Protein AF-0000000086515882 (afdb_homodimer)

Solvent-accessible surface area (backbone atoms only — not comparable to full-atom values): 44567 Å² total; per-residue (Å²): 121,84,59,100,65,66,58,64,64,57,55,46,50,57,59,67,69,41,50,59,71,52,36,49,50,51,42,52,48,42,26,68,74,67,74,40,58,53,68,60,52,46,62,72,72,43,63,62,68,38,33,52,45,56,53,48,56,60,37,56,71,62,55,36,53,35,51,51,50,51,55,28,61,48,75,59,50,37,17,54,65,41,46,42,52,58,59,48,71,48,52,31,70,53,41,51,52,36,42,52,52,30,30,69,76,66,72,41,57,54,61,59,51,47,53,70,60,42,59,69,67,36,23,54,48,53,47,50,55,63,67,30,62,37,57,69,51,77,72,63,58,68,66,57,15,44,50,52,27,49,44,33,62,75,49,42,34,52,67,48,55,49,49,53,63,67,74,41,30,48,53,30,48,35,46,19,37,52,33,21,30,69,75,68,60,32,54,46,60,60,35,45,58,64,17,38,56,61,68,36,30,50,42,55,46,46,45,52,36,37,61,70,34,56,50,57,33,53,26,48,50,47,47,56,16,54,36,37,54,38,57,16,57,68,43,34,46,50,56,48,59,73,26,59,87,66,56,38,25,46,22,41,21,38,26,24,63,72,58,31,46,51,56,66,58,54,48,55,72,72,43,56,67,68,38,27,53,46,54,48,50,56,57,65,72,45,67,71,34,79,64,83,73,78,78,67,72,62,62,59,50,69,72,54,50,53,52,28,43,51,48,24,50,50,47,48,58,30,55,69,52,99,63,52,42,60,67,56,46,47,48,55,56,59,71,35,39,41,43,48,33,46,47,19,39,50,39,26,27,69,74,67,72,41,57,50,66,58,51,44,57,71,60,38,67,68,72,60,28,54,50,56,50,45,54,56,33,56,69,68,55,30,49,50,49,50,47,48,52,60,64,64,65,56,75,67,67,58,56,51,44,46,53,46,45,71,70,38,59,70,74,55,46,55,54,48,53,57,56,67,75,102,120,84,58,99,64,64,57,63,64,58,53,46,50,57,60,65,70,41,50,61,71,53,37,49,50,48,43,52,49,40,26,70,75,66,73,41,58,53,68,60,51,45,62,72,72,42,63,62,68,38,33,53,44,56,52,48,55,61,36,56,70,63,55,36,54,36,51,50,51,52,56,30,60,47,75,59,52,36,15,54,66,41,47,42,52,58,58,48,71,47,50,33,70,53,39,51,52,36,41,53,50,31,29,70,77,65,72,40,58,53,62,59,52,48,53,70,60,42,59,69,69,38,24,56,48,53,47,50,55,61,68,30,62,37,58,72,52,76,72,64,58,68,68,58,18,43,51,52,26,50,45,35,62,74,48,43,35,52,67,49,55,50,48,54,62,66,72,42,32,50,53,31,48,35,46,18,36,50,34,22,30,69,74,68,60,33,52,46,61,59,36,44,59,64,16,39,58,60,69,35,30,51,41,55,47,45,45,50,37,36,59,70,35,58,50,58,34,54,27,48,51,46,47,54,16,53,34,36,54,40,55,17,58,67,43,35,45,49,56,47,61,72,25,58,87,68,58,38,26,47,21,41,22,39,27,24,64,74,57,31,47,52,56,67,57,54,49,56,71,74,43,54,69,68,38,27,53,47,55,47,51,56,57,64,72,44,68,72,35,78,64,83,71,78,77,66,71,64,62,59,49,69,70,54,51,52,52,27,44,52,50,25,50,50,46,48,59,29,56,68,54,101,63,51,42,61,69,56,46,47,47,55,53,57,70,34,40,42,42,47,34,46,46,20,38,50,39,26,27,68,74,66,72,40,57,50,66,58,52,45,57,71,58,39,67,67,70,61,28,54,48,55,50,44,54,56,34,55,68,68,55,28,49,48,47,49,50,48,50,61,63,63,64,58,75,65,65,59,57,50,43,47,54,49,46,73,71,37,60,70,74,54,47,55,55,48,51,57,56,66,75,104

Structure (mmCIF, N/CA/C/O backbone):
data_AF-0000000086515882-model_v1
#
loop_
_entity.id
_entity.type
_entity.pdbx_description
1 polymer Annexin
#
loop_
_atom_site.group_PDB
_atom_site.id
_atom_site.type_symbol
_atom_site.label_atom_id
_atom_site.label_alt_id
_atom_site.label_comp_id
_atom_site.label_asym_id
_atom_site.label_entity_id
_atom_site.label_seq_id
_atom_site.pdbx_PDB_ins_code
_atom_site.Cartn_x
_atom_site.Cartn_y
_atom_site.Cartn_z
_atom_site.occupancy
_atom_site.B_iso_or_equiv
_atom_site.auth_seq_id
_atom_site.auth_comp_id
_atom_site.auth_asym_id
_atom_site.auth_atom_id
_atom_site.pdbx_PDB_model_num
ATOM 1 N N . MET A 1 1 ? 14.266 2.635 -31.406 1 43.91 1 MET A N 1
ATOM 2 C CA . MET A 1 1 ? 14.961 3.07 -30.203 1 43.91 1 MET A CA 1
ATOM 3 C C . MET A 1 1 ? 16 4.133 -30.516 1 43.91 1 MET A C 1
ATOM 5 O O . MET A 1 1 ? 16.641 4.68 -29.625 1 43.91 1 MET A O 1
ATOM 9 N N . LYS A 1 2 ? 16.391 4.457 -31.703 1 44.91 2 LYS A N 1
ATOM 10 C CA . LYS A 1 2 ? 17.438 5.422 -32.031 1 44.91 2 LYS A CA 1
ATOM 11 C C . LYS A 1 2 ? 16.859 6.828 -32.188 1 44.91 2 LYS A C 1
ATOM 13 O O . LYS A 1 2 ? 17.609 7.812 -32.188 1 44.91 2 LYS A O 1
ATOM 18 N N . GLY A 1 3 ? 15.766 6.887 -32.781 1 38.34 3 GLY A N 1
ATOM 19 C CA . GLY A 1 3 ? 15.305 8.219 -33.156 1 38.34 3 GLY A CA 1
ATOM 20 C C . GLY A 1 3 ? 14.594 8.945 -32.062 1 38.34 3 GLY A C 1
ATOM 21 O O . GLY A 1 3 ? 14.406 8.398 -30.969 1 38.34 3 GLY A O 1
ATOM 22 N N . PRO A 1 4 ? 14.383 10.281 -32.031 1 45.44 4 PRO A N 1
ATOM 23 C CA . PRO A 1 4 ? 13.938 11.25 -31.016 1 45.44 4 PRO A CA 1
ATOM 24 C C . PRO A 1 4 ? 12.812 10.703 -30.125 1 45.44 4 PRO A C 1
ATOM 26 O O . PRO A 1 4 ? 12.703 11.086 -28.953 1 45.44 4 PRO A O 1
ATOM 29 N N . GLY A 1 5 ? 11.836 9.867 -30.641 1 45.97 5 GLY A N 1
ATOM 30 C CA . GLY A 1 5 ? 10.711 9.43 -29.828 1 45.97 5 GLY A CA 1
ATOM 31 C C . GLY A 1 5 ? 10.555 7.918 -29.797 1 45.97 5 GLY A C 1
ATOM 32 O O . GLY A 1 5 ? 10.469 7.277 -30.844 1 45.97 5 GLY A O 1
ATOM 33 N N . THR A 1 6 ? 11.219 7.293 -28.766 1 52.44 6 THR A N 1
ATOM 34 C CA . THR A 1 6 ? 10.914 5.879 -28.594 1 52.44 6 THR A CA 1
ATOM 35 C C . THR A 1 6 ? 9.453 5.598 -28.922 1 52.44 6 THR A C 1
ATOM 37 O O . THR A 1 6 ? 8.555 6.301 -28.453 1 52.44 6 THR A O 1
ATOM 40 N N . LYS A 1 7 ? 9.297 4.875 -30 1 67.12 7 LYS A N 1
ATOM 41 C CA . LYS A 1 7 ? 7.945 4.438 -30.344 1 67.12 7 LYS A CA 1
ATOM 42 C C . LYS A 1 7 ? 7.465 3.357 -29.375 1 67.12 7 LYS A C 1
ATOM 44 O O . LYS A 1 7 ? 7.59 2.164 -29.656 1 67.12 7 LYS A O 1
ATOM 49 N N . GLU A 1 8 ? 6.984 3.76 -28.188 1 79.5 8 GLU A N 1
ATOM 50 C CA . GLU A 1 8 ? 6.547 2.887 -27.109 1 79.5 8 GLU A CA 1
ATOM 51 C C . GLU A 1 8 ? 5.504 1.884 -27.594 1 79.5 8 GLU A C 1
ATOM 53 O O . GLU A 1 8 ? 5.477 0.739 -27.141 1 79.5 8 GLU A O 1
ATOM 58 N N . ASP A 1 9 ? 4.887 2.234 -28.688 1 78.06 9 ASP A N 1
ATOM 59 C CA . ASP A 1 9 ? 3.834 1.36 -29.203 1 78.06 9 ASP A CA 1
ATOM 60 C C . ASP A 1 9 ? 4.426 0.127 -29.875 1 78.06 9 ASP A C 1
ATOM 62 O O . ASP A 1 9 ? 3.885 -0.974 -29.75 1 78.06 9 ASP A O 1
ATOM 66 N N . VAL A 1 10 ? 5.426 0.332 -30.531 1 77.5 10 VAL A N 1
ATOM 67 C CA . VAL A 1 10 ? 6.078 -0.771 -31.234 1 77.5 10 VAL A CA 1
ATOM 68 C C . VAL A 1 10 ? 6.68 -1.742 -30.219 1 77.5 10 VAL A C 1
ATOM 70 O O . VAL A 1 10 ? 6.598 -2.961 -30.391 1 77.5 10 VAL A O 1
ATOM 73 N N . ILE A 1 11 ? 7.289 -1.27 -29.156 1 85.69 11 ILE A N 1
ATOM 74 C CA . ILE A 1 11 ? 7.871 -2.098 -28.109 1 85.69 11 ILE A CA 1
ATOM 75 C C . ILE A 1 11 ? 6.785 -2.957 -27.453 1 85.69 11 ILE A C 1
ATOM 77 O O . ILE A 1 11 ? 6.965 -4.164 -27.281 1 85.69 11 ILE A O 1
ATOM 81 N N . ILE A 1 12 ? 5.656 -2.287 -27.203 1 86.19 12 ILE A N 1
ATOM 82 C CA . ILE A 1 12 ? 4.543 -2.982 -26.562 1 86.19 12 ILE A CA 1
ATOM 83 C C . ILE A 1 12 ? 4.059 -4.117 -27.469 1 86.19 12 ILE A C 1
ATOM 85 O O . ILE A 1 12 ? 3.889 -5.25 -27.016 1 86.19 12 ILE A O 1
ATOM 89 N N . GLU A 1 13 ? 3.959 -3.846 -28.703 1 81.56 13 GLU A N 1
ATOM 90 C CA . GLU A 1 13 ? 3.443 -4.832 -29.641 1 81.56 13 GLU A CA 1
ATOM 91 C C . GLU A 1 13 ? 4.398 -6.016 -29.781 1 81.56 13 GLU A C 1
ATOM 93 O O . GLU A 1 13 ? 3.973 -7.172 -29.734 1 81.56 13 GLU A O 1
ATOM 98 N N . VAL A 1 14 ? 5.602 -5.738 -29.906 1 81.69 14 VAL A N 1
ATOM 99 C CA . VAL A 1 14 ? 6.59 -6.781 -30.156 1 81.69 14 VAL A CA 1
ATOM 100 C C . VAL A 1 14 ? 6.746 -7.66 -28.922 1 81.69 14 VAL A C 1
ATOM 102 O O . VAL A 1 14 ? 6.77 -8.891 -29.031 1 81.69 14 VAL A O 1
ATOM 105 N N . VAL A 1 15 ? 6.828 -7.074 -27.781 1 87.88 15 VAL A N 1
ATOM 106 C CA . VAL A 1 15 ? 7.105 -7.816 -26.562 1 87.88 15 VAL A CA 1
ATOM 107 C C . VAL A 1 15 ? 5.883 -8.633 -26.156 1 87.88 15 VAL A C 1
ATOM 109 O O . VAL A 1 15 ? 6.012 -9.773 -25.703 1 87.88 15 VAL A O 1
ATOM 112 N N . THR A 1 16 ? 4.715 -8.062 -26.406 1 86.12 16 THR A N 1
ATOM 113 C CA . THR A 1 16 ? 3.51 -8.734 -25.953 1 86.12 16 THR A CA 1
ATOM 114 C C . THR A 1 16 ? 3.062 -9.797 -26.953 1 86.12 16 THR A C 1
ATOM 116 O O . THR A 1 16 ? 2.365 -10.75 -26.594 1 86.12 16 THR A O 1
ATOM 119 N N . ARG A 1 17 ? 3.469 -9.664 -28.141 1 81.44 17 ARG A N 1
ATOM 120 C CA . ARG A 1 17 ? 3.07 -10.609 -29.172 1 81.44 17 ARG A CA 1
ATOM 121 C C . ARG A 1 17 ? 3.826 -11.922 -29.047 1 81.44 17 ARG A C 1
ATOM 123 O O . ARG A 1 17 ? 3.295 -12.984 -29.359 1 81.44 17 ARG A O 1
ATOM 130 N N . ASN A 1 18 ? 4.953 -11.906 -28.562 1 84.44 18 ASN A N 1
ATOM 131 C CA . ASN A 1 18 ? 5.82 -13.078 -28.469 1 84.44 18 ASN A CA 1
ATOM 132 C C . ASN A 1 18 ? 5.664 -13.789 -27.125 1 84.44 18 ASN A C 1
ATOM 134 O O . ASN A 1 18 ? 5.426 -13.148 -26.109 1 84.44 18 ASN A O 1
ATOM 138 N N . SER A 1 19 ? 5.773 -15.094 -27.25 1 87 19 SER A N 1
ATOM 139 C CA . SER A 1 19 ? 5.844 -15.883 -26.016 1 87 19 SER A CA 1
ATOM 140 C C . SER A 1 19 ? 7.172 -15.672 -25.312 1 87 19 SER A C 1
ATOM 142 O O . SER A 1 19 ? 8.094 -15.078 -25.859 1 87 19 SER A O 1
ATOM 144 N N . ASN A 1 20 ? 7.18 -16.094 -24.094 1 91.31 20 ASN A N 1
ATOM 145 C CA . ASN A 1 20 ? 8.422 -15.945 -23.328 1 91.31 20 ASN A CA 1
ATOM 146 C C . ASN A 1 20 ? 9.586 -16.625 -24.031 1 91.31 20 ASN A C 1
ATOM 148 O O . ASN A 1 20 ? 10.688 -16.078 -24.109 1 91.31 20 ASN A O 1
ATOM 152 N N . SER A 1 21 ? 9.344 -17.828 -24.5 1 89.62 21 SER A N 1
ATOM 153 C CA . SER A 1 21 ? 10.391 -18.547 -25.219 1 89.62 21 SER A CA 1
ATOM 154 C C . SER A 1 21 ? 10.859 -17.781 -26.438 1 89.62 21 SER A C 1
ATOM 156 O O . SER A 1 21 ? 12.062 -17.703 -26.719 1 89.62 21 SER A O 1
ATOM 158 N N . GLN A 1 22 ? 9.914 -17.203 -27.172 1 87 22 GLN A N 1
ATOM 159 C CA . GLN A 1 22 ? 10.234 -16.406 -28.344 1 87 22 GLN A CA 1
ATOM 160 C C . GLN A 1 22 ? 11 -15.141 -27.953 1 87 22 GLN A C 1
ATOM 162 O O . GLN A 1 22 ? 11.938 -14.742 -28.656 1 87 22 GLN A O 1
ATOM 167 N N . ARG A 1 23 ? 10.625 -14.57 -26.828 1 91.44 23 ARG A N 1
ATOM 168 C CA . ARG A 1 23 ? 11.297 -13.359 -26.359 1 91.44 23 ARG A CA 1
ATOM 169 C C . ARG A 1 23 ? 12.75 -13.656 -25.984 1 91.44 23 ARG A C 1
ATOM 171 O O . ARG A 1 23 ? 13.625 -12.812 -26.172 1 91.44 23 ARG A O 1
ATOM 178 N N . GLN A 1 24 ? 12.969 -14.883 -25.469 1 92 24 GLN A N 1
ATOM 179 C CA . GLN A 1 24 ? 14.352 -15.242 -25.172 1 92 24 GLN A CA 1
ATOM 180 C C . GLN A 1 24 ? 15.188 -15.328 -26.453 1 92 24 GLN A C 1
ATOM 182 O O . GLN A 1 24 ? 16.344 -14.922 -26.469 1 92 24 GLN A O 1
ATOM 187 N N . THR A 1 25 ? 14.578 -15.797 -27.5 1 88.88 25 THR A N 1
ATOM 188 C CA . THR A 1 25 ? 15.242 -15.875 -28.781 1 88.88 25 THR A CA 1
ATOM 189 C C . THR A 1 25 ? 15.5 -14.484 -29.359 1 88.88 25 THR A C 1
ATOM 191 O O . THR A 1 25 ? 16.562 -14.227 -29.922 1 88.88 25 THR A O 1
ATOM 194 N N . VAL A 1 26 ? 14.492 -13.641 -29.203 1 87.5 26 VAL A N 1
ATOM 195 C CA . VAL A 1 26 ? 14.617 -12.266 -29.672 1 87.5 26 VAL A CA 1
ATOM 196 C C . VAL A 1 26 ? 15.789 -11.578 -28.953 1 87.5 26 VAL A C 1
ATOM 198 O O . VAL A 1 26 ? 16.562 -10.867 -29.578 1 87.5 26 VAL A O 1
ATOM 201 N N . LYS A 1 27 ? 15.891 -11.836 -27.688 1 91.25 27 LYS A N 1
ATOM 202 C CA . LYS A 1 27 ? 16.984 -11.258 -26.906 1 91.25 27 LYS A CA 1
ATOM 203 C C . LYS A 1 27 ? 18.344 -11.711 -27.438 1 91.25 27 LYS A C 1
ATOM 205 O O . LYS A 1 27 ? 19.25 -10.898 -27.609 1 91.25 27 LYS A O 1
ATOM 210 N N . LYS A 1 28 ? 18.438 -12.953 -27.688 1 90.25 28 LYS A N 1
ATOM 211 C CA . LYS A 1 28 ? 19.672 -13.523 -28.203 1 90.25 28 LYS A CA 1
ATOM 212 C C . LYS A 1 28 ? 20.016 -12.953 -29.578 1 90.25 28 LYS A C 1
ATOM 214 O O . LYS A 1 28 ? 21.156 -12.578 -29.828 1 90.25 28 LYS A O 1
ATOM 219 N N . ARG A 1 29 ? 19.078 -12.891 -30.469 1 85.88 29 ARG A N 1
ATOM 220 C CA . ARG A 1 29 ? 19.281 -12.398 -31.828 1 85.88 29 ARG A CA 1
ATOM 221 C C . ARG A 1 29 ? 19.625 -10.914 -31.828 1 85.88 29 ARG A C 1
ATOM 223 O O . ARG A 1 29 ? 20.422 -10.461 -32.656 1 85.88 29 ARG A O 1
ATOM 230 N N . PHE A 1 30 ? 18.953 -10.234 -31 1 87.81 30 PHE A N 1
ATOM 231 C CA . PHE A 1 30 ? 19.234 -8.805 -30.859 1 87.81 30 PHE A CA 1
ATOM 232 C C . PHE A 1 30 ? 20.703 -8.57 -30.531 1 87.81 30 PHE A C 1
ATOM 234 O O . PHE A 1 30 ? 21.344 -7.691 -31.125 1 87.81 30 PHE A O 1
ATOM 241 N N . THR A 1 31 ? 21.188 -9.32 -29.625 1 88.38 31 THR A N 1
ATOM 242 C CA . THR A 1 31 ? 22.594 -9.211 -29.234 1 88.38 31 THR A CA 1
ATOM 243 C C . THR A 1 31 ? 23.516 -9.594 -30.391 1 88.38 31 THR A C 1
ATOM 245 O O . THR A 1 31 ? 24.531 -8.945 -30.625 1 88.38 31 THR A O 1
ATOM 248 N N . GLU A 1 32 ? 23.156 -10.555 -31.078 1 87.06 32 GLU A N 1
ATOM 249 C CA . GLU A 1 32 ? 23.953 -11.039 -32.188 1 87.06 32 GLU A CA 1
ATOM 250 C C . GLU A 1 32 ? 24 -10.023 -33.312 1 87.06 32 GLU A C 1
ATOM 252 O O . GLU A 1 32 ? 25.047 -9.805 -33.938 1 87.06 32 GLU A O 1
ATOM 257 N N . ILE A 1 33 ? 22.875 -9.422 -33.625 1 84.81 33 ILE A N 1
ATOM 258 C CA . ILE A 1 33 ? 22.75 -8.547 -34.781 1 84.81 33 ILE A CA 1
ATOM 259 C C . ILE A 1 33 ? 23.312 -7.168 -34.438 1 84.81 33 ILE A C 1
ATOM 261 O O . ILE A 1 33 ? 24 -6.559 -35.281 1 84.81 33 ILE A O 1
ATOM 265 N N . TYR A 1 34 ? 23.016 -6.707 -33.25 1 84.06 34 TYR A N 1
ATOM 266 C CA . TYR A 1 34 ? 23.312 -5.312 -32.969 1 84.06 34 TYR A CA 1
ATOM 267 C C . TYR A 1 34 ? 24.469 -5.203 -31.984 1 84.06 34 TYR A C 1
ATOM 269 O O . TYR A 1 34 ? 24.953 -4.105 -31.703 1 84.06 34 TYR A O 1
ATOM 277 N N . ASN A 1 35 ? 24.938 -6.297 -31.422 1 88.38 35 ASN A N 1
ATOM 278 C CA . ASN A 1 35 ? 26.016 -6.332 -30.438 1 88.38 35 ASN A CA 1
ATOM 279 C C . ASN A 1 35 ? 25.672 -5.48 -29.203 1 88.38 35 ASN A C 1
ATOM 281 O O . ASN A 1 35 ? 26.531 -4.742 -28.703 1 88.38 35 ASN A O 1
ATOM 285 N N . GLN A 1 36 ? 24.406 -5.43 -28.953 1 86.69 36 GLN A N 1
ATOM 286 C CA . GLN A 1 36 ? 23.891 -4.746 -27.781 1 86.69 36 GLN A CA 1
ATOM 287 C C . GLN A 1 36 ? 22.922 -5.641 -27.016 1 86.69 36 GLN A C 1
ATOM 289 O O . GLN A 1 36 ? 22.203 -6.449 -27.609 1 86.69 36 GLN A O 1
ATOM 294 N N . ASP A 1 37 ? 22.984 -5.453 -25.688 1 91.25 37 ASP A N 1
ATOM 295 C CA . ASP A 1 37 ? 22.062 -6.199 -24.844 1 91.25 37 ASP A CA 1
ATOM 296 C C . ASP A 1 37 ? 20.688 -5.531 -24.844 1 91.25 37 ASP A C 1
ATOM 298 O O . ASP A 1 37 ? 20.562 -4.359 -24.484 1 91.25 37 ASP A O 1
ATOM 302 N N . LEU A 1 38 ? 19.719 -6.258 -25.234 1 89.06 38 LEU A N 1
ATOM 303 C CA . LEU A 1 38 ? 18.359 -5.73 -25.344 1 89.06 38 LEU A CA 1
ATOM 304 C C . LEU A 1 38 ? 17.859 -5.211 -24 1 89.06 38 LEU A C 1
ATOM 306 O O . LEU A 1 38 ? 17.219 -4.16 -23.922 1 89.06 38 LEU A O 1
ATOM 310 N N . VAL A 1 39 ? 18.094 -5.926 -22.906 1 92.25 39 VAL A N 1
ATOM 311 C CA . VAL A 1 39 ? 17.641 -5.57 -21.562 1 92.25 39 VAL A CA 1
ATOM 312 C C . VAL A 1 39 ? 18.266 -4.242 -21.141 1 92.25 39 VAL A C 1
ATOM 314 O O . VAL A 1 39 ? 17.594 -3.369 -20.609 1 92.25 39 VAL A O 1
ATOM 317 N N . GLU A 1 40 ? 19.5 -4.078 -21.406 1 90.88 40 GLU A N 1
ATOM 318 C CA . GLU A 1 40 ? 20.188 -2.84 -21.062 1 90.88 40 GLU A CA 1
ATOM 319 C C . GLU A 1 40 ? 19.656 -1.663 -21.859 1 90.88 40 GLU A C 1
ATOM 321 O O . GLU A 1 40 ? 19.562 -0.545 -21.359 1 90.88 40 GLU A O 1
ATOM 326 N N . ARG A 1 41 ? 19.453 -1.97 -23.109 1 85.88 41 ARG A N 1
ATOM 327 C CA . ARG A 1 41 ? 18.906 -0.924 -23.953 1 85.88 41 ARG A CA 1
ATOM 328 C C . ARG A 1 41 ? 17.531 -0.474 -23.453 1 85.88 41 ARG A C 1
ATOM 330 O O . ARG A 1 41 ? 17.234 0.722 -23.422 1 85.88 41 ARG A O 1
ATOM 337 N N . ILE A 1 42 ? 16.688 -1.395 -23.031 1 89.38 42 ILE A N 1
ATOM 338 C CA . ILE A 1 42 ? 15.367 -1.092 -22.516 1 89.38 42 ILE A CA 1
ATOM 339 C C . ILE A 1 42 ? 15.484 -0.291 -21.219 1 89.38 42 ILE A C 1
ATOM 341 O O . ILE A 1 42 ? 14.773 0.692 -21.031 1 89.38 42 ILE A O 1
ATOM 345 N N . LYS A 1 43 ? 16.359 -0.634 -20.391 1 88 43 LYS A N 1
ATOM 346 C CA . LYS A 1 43 ? 16.578 0.043 -19.125 1 88 43 LYS A CA 1
ATOM 347 C C . LYS A 1 43 ? 16.984 1.499 -19.328 1 88 43 LYS A C 1
ATOM 349 O O . LYS A 1 43 ? 16.625 2.369 -18.531 1 88 43 LYS A O 1
ATOM 354 N N . SER A 1 44 ? 17.656 1.733 -20.422 1 85.19 44 SER A N 1
ATOM 355 C CA . SER A 1 44 ? 18.141 3.078 -20.688 1 85.19 44 SER A CA 1
ATOM 356 C C . SER A 1 44 ? 17.078 3.949 -21.328 1 85.19 44 SER A C 1
ATOM 358 O O . SER A 1 44 ? 17.078 5.172 -21.172 1 85.19 44 SER A O 1
ATOM 360 N N . GLU A 1 45 ? 16.141 3.305 -21.969 1 81.44 45 GLU A N 1
ATOM 361 C CA . GLU A 1 45 ? 15.195 4.051 -22.797 1 81.44 45 GLU A CA 1
ATOM 362 C C . GLU A 1 45 ? 13.875 4.262 -22.062 1 81.44 45 GLU A C 1
ATOM 364 O O . GLU A 1 45 ? 13.164 5.238 -22.328 1 81.44 45 GLU A O 1
ATOM 369 N N . LEU A 1 46 ? 13.5 3.301 -21.281 1 84.5 46 LEU A N 1
ATOM 370 C CA . LEU A 1 46 ? 12.195 3.354 -20.625 1 84.5 46 LEU A CA 1
ATOM 371 C C . LEU A 1 46 ? 12.344 3.646 -19.141 1 84.5 46 LEU A C 1
ATOM 373 O O . LEU A 1 46 ? 13.438 3.531 -18.578 1 84.5 46 LEU A O 1
ATOM 377 N N . THR A 1 47 ? 11.18 4.168 -18.562 1 83.88 47 THR A N 1
ATOM 378 C CA . THR A 1 47 ? 11.195 4.465 -17.125 1 83.88 47 THR A CA 1
ATOM 379 C C . THR A 1 47 ? 9.898 4.02 -16.469 1 83.88 47 THR A C 1
ATOM 381 O O . THR A 1 47 ? 8.93 3.682 -17.156 1 83.88 47 THR A O 1
ATOM 384 N N . GLY A 1 48 ? 9.992 3.779 -15.172 1 86.69 48 GLY A N 1
ATOM 385 C CA . GLY A 1 48 ? 8.797 3.592 -14.367 1 86.69 48 GLY A CA 1
ATOM 386 C C . GLY A 1 48 ? 8.203 2.201 -14.5 1 86.69 48 GLY A C 1
ATOM 387 O O . GLY A 1 48 ? 8.922 1.239 -14.781 1 86.69 48 GLY A O 1
ATOM 388 N N . ASP A 1 49 ? 6.934 2.146 -14.227 1 89.31 49 ASP A N 1
ATOM 389 C CA . ASP A 1 49 ? 6.242 0.862 -14.211 1 89.31 49 ASP A CA 1
ATOM 390 C C . ASP A 1 49 ? 6.152 0.27 -15.617 1 89.31 49 ASP A C 1
ATOM 392 O O . ASP A 1 49 ? 6.133 -0.952 -15.781 1 89.31 49 ASP A O 1
ATOM 396 N N . PHE A 1 50 ? 6.137 1.2 -16.562 1 92.31 50 PHE A N 1
ATOM 397 C CA . PHE A 1 50 ? 6.168 0.729 -17.938 1 92.31 50 PHE A CA 1
ATOM 398 C C . PHE A 1 50 ? 7.449 -0.053 -18.219 1 92.31 50 PHE A C 1
ATOM 400 O O . PHE A 1 50 ? 7.398 -1.178 -18.719 1 92.31 50 PHE A O 1
ATOM 407 N N . LYS A 1 51 ? 8.539 0.456 -17.859 1 92.56 51 L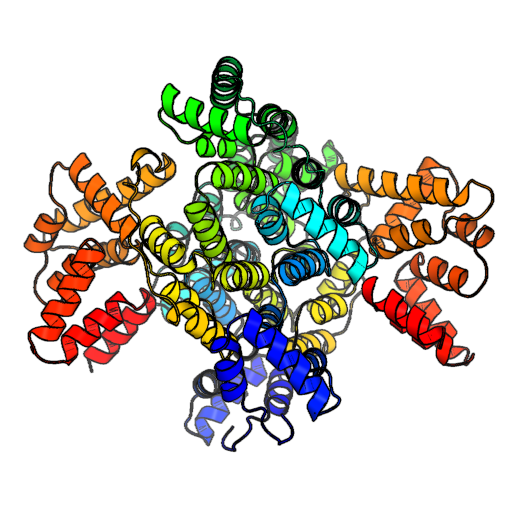YS A N 1
ATOM 408 C CA . LYS A 1 51 ? 9.836 -0.2 -17.984 1 92.56 51 LYS A CA 1
ATOM 409 C C . LYS A 1 51 ? 9.852 -1.534 -17.25 1 92.56 51 LYS A C 1
ATOM 411 O O . LYS A 1 51 ? 10.281 -2.551 -17.797 1 92.56 51 LYS A O 1
ATOM 416 N N . ASP A 1 52 ? 9.328 -1.556 -16.062 1 94.38 52 ASP A N 1
ATOM 417 C CA . ASP A 1 52 ? 9.352 -2.75 -15.219 1 94.38 52 ASP A CA 1
ATOM 418 C C . ASP A 1 52 ? 8.523 -3.873 -15.836 1 94.38 52 ASP A C 1
ATOM 420 O O . ASP A 1 52 ? 8.875 -5.047 -15.719 1 94.38 52 ASP A O 1
ATOM 424 N N . THR A 1 53 ? 7.434 -3.473 -16.453 1 96.19 53 THR A N 1
ATOM 425 C CA . THR A 1 53 ? 6.574 -4.469 -17.094 1 96.19 53 THR A CA 1
ATOM 426 C C . THR A 1 53 ? 7.273 -5.094 -18.297 1 96.19 53 THR A C 1
ATOM 428 O O . THR A 1 53 ? 7.242 -6.316 -18.469 1 96.19 53 THR A O 1
ATOM 431 N N . ILE A 1 54 ? 7.887 -4.254 -19.109 1 94.81 54 ILE A N 1
ATOM 432 C CA . ILE A 1 54 ? 8.578 -4.738 -20.297 1 94.81 54 ILE A CA 1
ATOM 433 C C . ILE A 1 54 ? 9.742 -5.645 -19.891 1 94.81 54 ILE A C 1
ATOM 435 O O . ILE A 1 54 ? 9.945 -6.711 -20.484 1 94.81 54 ILE A O 1
ATOM 439 N N . LEU A 1 55 ? 10.453 -5.254 -18.891 1 96.69 55 LEU A N 1
ATOM 440 C CA . LEU A 1 55 ? 11.562 -6.066 -18.406 1 96.69 55 LEU A CA 1
ATOM 441 C C . LEU A 1 55 ? 11.062 -7.398 -17.859 1 96.69 55 LEU A C 1
ATOM 443 O O . LEU A 1 55 ? 11.695 -8.438 -18.078 1 96.69 55 LEU A O 1
ATOM 447 N N . ALA A 1 56 ? 9.969 -7.34 -17.141 1 97.62 56 ALA A N 1
ATOM 448 C CA . ALA A 1 56 ? 9.383 -8.562 -16.594 1 97.62 56 ALA A CA 1
ATOM 449 C C . ALA A 1 56 ? 9.039 -9.547 -17.719 1 97.62 56 ALA A C 1
ATOM 451 O O . ALA A 1 56 ? 9.242 -10.75 -17.562 1 97.62 56 ALA A O 1
ATOM 452 N N . LEU A 1 57 ? 8.547 -9.016 -18.812 1 95.19 57 LEU A N 1
ATOM 453 C CA . LEU A 1 57 ? 8.148 -9.852 -19.938 1 95.19 57 LEU A CA 1
ATOM 454 C C . LEU A 1 57 ? 9.375 -10.469 -20.609 1 95.19 57 LEU A C 1
ATOM 456 O O . LEU A 1 57 ? 9.273 -11.531 -21.219 1 95.19 57 LEU A O 1
ATOM 460 N N . LEU A 1 58 ? 10.508 -9.875 -20.484 1 94.94 58 LEU A N 1
ATOM 461 C CA . LEU A 1 58 ? 11.727 -10.328 -21.156 1 94.94 58 LEU A CA 1
ATOM 462 C C . LEU A 1 58 ? 12.484 -11.328 -20.281 1 94.94 58 LEU A C 1
ATOM 464 O O . LEU A 1 58 ? 13.422 -11.977 -20.734 1 94.94 58 LEU A O 1
ATOM 468 N N . MET A 1 59 ? 12.039 -11.523 -19.062 1 96.31 59 MET A N 1
ATOM 469 C CA . MET A 1 59 ? 12.703 -12.43 -18.125 1 96.31 59 MET A CA 1
ATOM 470 C C . MET A 1 59 ? 12.078 -13.82 -18.172 1 96.31 59 MET A C 1
ATOM 472 O O . MET A 1 59 ? 10.852 -13.945 -18.25 1 96.31 59 MET A O 1
ATOM 476 N N . PRO A 1 60 ? 12.961 -14.852 -18.141 1 94.75 60 PRO A N 1
ATOM 477 C CA . PRO A 1 60 ? 12.391 -16.172 -17.891 1 94.75 60 PRO A CA 1
ATOM 478 C C . PRO A 1 60 ? 11.664 -16.266 -16.547 1 94.75 60 PRO A C 1
ATOM 480 O O . PRO A 1 60 ? 11.93 -15.461 -15.641 1 94.75 60 PRO A O 1
ATOM 483 N N . PRO A 1 61 ? 10.789 -17.234 -16.375 1 95 61 PRO A N 1
ATOM 484 C CA . PRO A 1 61 ? 9.906 -17.312 -15.195 1 95 61 PRO A CA 1
ATOM 485 C C . PRO A 1 61 ? 10.68 -17.297 -13.883 1 95 61 PRO A C 1
ATOM 487 O O . PRO A 1 61 ? 10.336 -16.547 -12.961 1 95 61 PRO A O 1
ATOM 490 N N . VAL A 1 62 ? 11.719 -18.062 -13.766 1 96.56 62 VAL A N 1
ATOM 491 C CA . VAL A 1 62 ? 12.469 -18.156 -12.516 1 96.56 62 VAL A CA 1
ATOM 492 C C . VAL A 1 62 ? 13.18 -16.828 -12.258 1 96.56 62 VAL A C 1
ATOM 494 O O . VAL A 1 62 ? 13.227 -16.359 -11.117 1 96.56 62 VAL A O 1
ATOM 497 N N . GLU A 1 63 ? 13.727 -16.234 -13.297 1 97 63 GLU A N 1
ATOM 498 C CA . GLU A 1 63 ? 14.406 -14.945 -13.172 1 97 63 GLU A CA 1
ATOM 499 C C . GLU A 1 63 ? 13.43 -13.844 -12.75 1 97 63 GLU A C 1
ATOM 501 O O . GLU A 1 63 ? 13.805 -12.93 -12.016 1 97 63 GLU A O 1
ATOM 506 N N . LEU A 1 64 ? 12.234 -13.938 -13.25 1 97.62 64 LEU A N 1
ATOM 507 C CA . LEU A 1 64 ? 11.211 -12.977 -12.859 1 97.62 64 LEU A CA 1
ATOM 508 C C . LEU A 1 64 ? 10.922 -13.062 -11.359 1 97.62 64 LEU A C 1
ATOM 510 O O . LEU A 1 64 ? 10.828 -12.047 -10.68 1 97.62 64 LEU A O 1
ATOM 514 N N . ASP A 1 65 ? 10.742 -14.273 -10.859 1 98.06 65 ASP A N 1
ATOM 515 C CA . ASP A 1 65 ? 10.516 -14.477 -9.43 1 98.06 65 ASP A CA 1
ATOM 516 C C . ASP A 1 65 ? 11.664 -13.906 -8.609 1 98.06 65 ASP A C 1
ATOM 518 O O . ASP A 1 65 ? 11.438 -13.195 -7.625 1 98.06 65 ASP A O 1
ATOM 522 N N . VAL A 1 66 ? 12.852 -14.18 -9.078 1 98.12 66 VAL A N 1
ATOM 523 C CA . VAL A 1 66 ? 14.055 -13.781 -8.359 1 98.12 66 VAL A CA 1
ATOM 524 C C . VAL A 1 66 ? 14.188 -12.258 -8.375 1 98.12 66 VAL A C 1
ATOM 526 O O . VAL A 1 66 ? 14.461 -11.641 -7.348 1 98.12 66 VAL A O 1
ATOM 529 N N . ASP A 1 67 ? 13.992 -11.711 -9.531 1 97.44 67 ASP A N 1
ATOM 530 C CA . ASP A 1 67 ? 14.07 -10.266 -9.664 1 97.44 67 ASP A CA 1
ATOM 531 C C . ASP A 1 67 ? 13.023 -9.57 -8.805 1 97.44 67 ASP A C 1
ATOM 533 O O . ASP A 1 67 ? 13.305 -8.555 -8.164 1 97.44 67 ASP A O 1
ATOM 537 N N . THR A 1 68 ? 11.82 -10.117 -8.789 1 97.12 68 THR A N 1
ATOM 538 C CA . THR A 1 68 ? 10.719 -9.562 -8.008 1 97.12 68 THR A CA 1
ATOM 539 C C . THR A 1 68 ? 11.039 -9.625 -6.516 1 97.12 68 THR A C 1
ATOM 541 O O . THR A 1 68 ? 10.812 -8.656 -5.789 1 97.12 68 THR A O 1
ATOM 544 N N . LEU A 1 69 ? 11.547 -10.711 -6.078 1 97.56 69 LEU A N 1
ATOM 545 C CA . LEU A 1 69 ? 11.906 -10.875 -4.672 1 97.56 69 LEU A CA 1
ATOM 546 C C . LEU A 1 69 ? 13.016 -9.898 -4.285 1 97.56 69 LEU A C 1
ATOM 548 O O . LEU A 1 69 ? 12.945 -9.25 -3.24 1 97.56 69 LEU A O 1
ATOM 552 N N . TYR A 1 70 ? 13.953 -9.781 -5.133 1 96.38 70 TYR A N 1
ATOM 553 C CA . TYR A 1 70 ? 15.078 -8.898 -4.855 1 96.38 70 TYR A CA 1
ATOM 554 C C . TYR A 1 70 ? 14.617 -7.445 -4.77 1 96.38 70 TYR A C 1
ATOM 556 O O . TYR A 1 70 ? 14.938 -6.742 -3.809 1 96.38 70 TYR A O 1
ATOM 564 N N . LYS A 1 71 ? 13.875 -7.043 -5.727 1 93.12 71 LYS A N 1
ATOM 565 C CA . LYS A 1 71 ? 13.406 -5.664 -5.777 1 93.12 71 LYS A CA 1
ATOM 566 C C . LYS A 1 71 ? 12.461 -5.359 -4.617 1 93.12 71 LYS A C 1
ATOM 568 O O . LYS A 1 71 ? 12.398 -4.223 -4.145 1 93.12 71 LYS A O 1
ATOM 573 N N . SER A 1 72 ? 11.75 -6.398 -4.129 1 93.81 72 SER A N 1
ATOM 574 C CA . SER A 1 72 ? 10.82 -6.227 -3.018 1 93.81 72 SER A CA 1
ATOM 575 C C . SER A 1 72 ? 11.562 -5.961 -1.711 1 93.81 72 SER A C 1
ATOM 577 O O . SER A 1 72 ? 10.961 -5.512 -0.732 1 93.81 72 SER A O 1
ATOM 579 N N . MET A 1 73 ? 12.766 -6.23 -1.743 1 92.56 73 MET A N 1
ATOM 580 C CA . MET A 1 73 ? 13.531 -6.078 -0.508 1 92.56 73 MET A CA 1
ATOM 581 C C . MET A 1 73 ? 14.562 -4.969 -0.644 1 92.56 73 MET A C 1
ATOM 583 O O . MET A 1 73 ? 15.367 -4.746 0.268 1 92.56 73 MET A O 1
ATOM 587 N N . LYS A 1 74 ? 14.445 -4.359 -1.861 1 85.5 74 LYS A N 1
ATOM 588 C CA . LYS A 1 74 ? 15.344 -3.23 -2.084 1 85.5 74 LYS A CA 1
ATOM 589 C C . LYS A 1 74 ? 14.641 -1.904 -1.81 1 85.5 74 LYS A C 1
ATOM 591 O O . LYS A 1 74 ? 13.438 -1.78 -2.02 1 85.5 74 LYS A O 1
ATOM 596 N N . GLY A 1 75 ? 15.195 -0.962 -1.176 1 77.19 75 GLY A N 1
ATOM 597 C CA . GLY A 1 75 ? 14.617 0.344 -0.916 1 77.19 75 GLY A CA 1
ATOM 598 C C . GLY A 1 75 ? 14.258 0.558 0.542 1 77.19 75 GLY A C 1
ATOM 599 O O . GLY A 1 75 ? 14.859 -0.052 1.431 1 77.19 75 GLY A O 1
ATOM 600 N N . LEU A 1 76 ? 13.133 1.49 0.613 1 80.12 76 LEU A N 1
ATOM 601 C CA . LEU A 1 76 ? 12.742 1.852 1.972 1 80.12 76 LEU A CA 1
ATOM 602 C C . LEU A 1 76 ? 11.703 0.877 2.516 1 80.12 76 LEU A C 1
ATOM 604 O O . LEU A 1 76 ? 10.508 1.041 2.273 1 80.12 76 LEU A O 1
ATOM 608 N N . GLY A 1 77 ? 12.227 -0.245 3.131 1 78.19 77 GLY A N 1
ATOM 609 C CA . GLY A 1 77 ? 11.328 -1.237 3.693 1 78.19 77 GLY A CA 1
ATOM 610 C C . GLY A 1 77 ? 10.977 -2.35 2.721 1 78.19 77 GLY A C 1
ATOM 611 O O . GLY A 1 77 ? 11.164 -2.201 1.51 1 78.19 77 GLY A O 1
ATOM 612 N N . ALA A 1 78 ? 10.453 -3.344 3.176 1 88.19 78 ALA A N 1
ATOM 613 C CA . ALA A 1 78 ? 10.141 -4.508 2.35 1 88.19 78 ALA A CA 1
ATOM 614 C C . ALA A 1 78 ? 8.711 -4.434 1.823 1 88.19 78 ALA A C 1
ATOM 616 O O . ALA A 1 78 ? 7.797 -4.012 2.539 1 88.19 78 ALA A O 1
ATOM 617 N N . ASP A 1 79 ? 8.578 -4.73 0.562 1 91.25 79 ASP A N 1
ATOM 618 C CA . ASP A 1 79 ? 7.258 -4.977 -0.011 1 91.25 79 ASP A CA 1
ATOM 619 C C . ASP A 1 79 ? 6.727 -6.348 0.405 1 91.25 79 ASP A C 1
ATOM 621 O O . ASP A 1 79 ? 6.797 -7.305 -0.366 1 91.25 79 ASP A O 1
ATOM 625 N N . GLU A 1 80 ? 6.121 -6.395 1.564 1 92.5 80 GLU A N 1
ATOM 626 C CA . GLU A 1 80 ? 5.773 -7.668 2.193 1 92.5 80 GLU A CA 1
ATOM 627 C C . GLU A 1 80 ? 4.676 -8.383 1.413 1 92.5 80 GLU A C 1
ATOM 629 O O . GLU A 1 80 ? 4.75 -9.594 1.201 1 92.5 80 GLU A O 1
ATOM 634 N N . PRO A 1 81 ? 3.66 -7.66 0.88 1 92.88 81 PRO A N 1
ATOM 635 C CA . PRO A 1 81 ? 2.639 -8.367 0.109 1 92.88 81 PRO A CA 1
ATOM 636 C C . PRO A 1 81 ? 3.211 -9.086 -1.114 1 92.88 81 PRO A C 1
ATOM 638 O O . PRO A 1 81 ? 2.811 -10.211 -1.421 1 92.88 81 PRO A O 1
ATOM 641 N N . THR A 1 82 ? 4.152 -8.445 -1.737 1 95.12 82 THR A N 1
ATOM 642 C CA . THR A 1 82 ? 4.758 -9.062 -2.912 1 95.12 82 THR A CA 1
ATOM 643 C C . THR A 1 82 ? 5.605 -10.266 -2.516 1 95.12 82 THR A C 1
ATOM 645 O O . THR A 1 82 ? 5.586 -11.297 -3.197 1 95.12 82 THR A O 1
ATOM 648 N N . LEU A 1 83 ? 6.328 -10.156 -1.417 1 96.38 83 LEU A N 1
ATOM 649 C CA . LEU A 1 83 ? 7.105 -11.281 -0.905 1 96.38 83 LEU A CA 1
ATOM 650 C C . LEU A 1 83 ? 6.203 -12.477 -0.611 1 96.38 83 LEU A C 1
ATOM 652 O O . LEU A 1 83 ? 6.508 -13.602 -1.011 1 96.38 83 LEU A O 1
ATOM 656 N N . ILE A 1 84 ? 5.133 -12.125 0.043 1 96.88 84 ILE A N 1
ATOM 657 C CA . ILE A 1 84 ? 4.16 -13.156 0.4 1 96.88 84 ILE A CA 1
ATOM 658 C C . ILE A 1 84 ? 3.613 -13.812 -0.866 1 96.88 84 ILE A C 1
ATOM 660 O O . ILE A 1 84 ? 3.549 -15.039 -0.958 1 96.88 84 ILE A O 1
ATOM 664 N N . GLY A 1 85 ? 3.285 -13 -1.822 1 97.25 85 GLY A N 1
ATOM 665 C CA . GLY A 1 85 ? 2.711 -13.508 -3.059 1 97.25 85 GLY A CA 1
ATOM 666 C C . GLY A 1 85 ? 3.631 -14.461 -3.795 1 97.25 85 GLY A C 1
ATOM 667 O O . GLY A 1 85 ? 3.213 -15.555 -4.188 1 97.25 85 GLY A O 1
ATOM 668 N N . VAL A 1 86 ? 4.871 -14.078 -3.926 1 98.06 86 VAL A N 1
ATOM 669 C CA . VAL A 1 86 ? 5.812 -14.883 -4.699 1 98.06 86 VAL A CA 1
ATOM 670 C C . VAL A 1 86 ? 6.156 -16.156 -3.934 1 98.06 86 VAL A C 1
ATOM 672 O O . VAL A 1 86 ? 6.086 -17.25 -4.484 1 98.06 86 VAL A O 1
ATOM 675 N N . ILE A 1 87 ? 6.43 -16.094 -2.68 1 97.75 87 ILE A N 1
ATOM 676 C CA . ILE A 1 87 ? 6.922 -17.219 -1.895 1 97.75 87 ILE A CA 1
ATOM 677 C C . ILE A 1 87 ? 5.797 -18.234 -1.685 1 97.75 87 ILE A C 1
ATOM 679 O O . ILE A 1 87 ? 6 -19.438 -1.857 1 97.75 87 ILE A O 1
ATOM 683 N N . CYS A 1 88 ? 4.625 -17.75 -1.416 1 96.56 88 CYS A N 1
ATOM 684 C CA . CYS A 1 88 ? 3.51 -18.656 -1.125 1 96.56 88 CYS A CA 1
ATOM 685 C C . CYS A 1 88 ? 2.99 -19.312 -2.4 1 96.56 88 CYS A C 1
ATOM 687 O O . CYS A 1 88 ? 2.26 -20.297 -2.34 1 96.56 88 CYS A O 1
ATOM 689 N N . SER A 1 89 ? 3.336 -18.797 -3.527 1 95.94 89 SER A N 1
ATOM 690 C CA . SER A 1 89 ? 2.854 -19.328 -4.793 1 95.94 89 SER A CA 1
ATOM 691 C C . SER A 1 89 ? 3.67 -20.547 -5.223 1 95.94 89 SER A C 1
ATOM 693 O O . SER A 1 89 ? 3.271 -21.281 -6.129 1 95.94 89 SER A O 1
ATOM 695 N N . LYS A 1 90 ? 4.766 -20.812 -4.562 1 95.25 90 LYS A N 1
ATOM 696 C CA . LYS A 1 90 ? 5.742 -21.781 -5.059 1 95.25 90 LYS A CA 1
ATOM 697 C C . LYS A 1 90 ? 5.734 -23.047 -4.223 1 95.25 90 LYS A C 1
ATOM 699 O O . LYS A 1 90 ? 5.383 -23.031 -3.043 1 95.25 90 LYS A O 1
ATOM 704 N N . THR A 1 91 ? 6.145 -24.125 -4.918 1 92.06 91 THR A N 1
ATOM 705 C CA . THR A 1 91 ? 6.406 -25.375 -4.219 1 92.06 91 THR A CA 1
ATOM 706 C C . THR A 1 91 ? 7.82 -25.391 -3.643 1 92.06 91 THR A C 1
ATOM 708 O O . THR A 1 91 ? 8.633 -24.516 -3.965 1 92.06 91 THR A O 1
ATOM 711 N N . GLY A 1 92 ? 8.023 -26.359 -2.812 1 91.44 92 GLY A N 1
ATOM 712 C CA . GLY A 1 92 ? 9.359 -26.5 -2.254 1 91.44 92 GLY A CA 1
ATOM 713 C C . GLY A 1 92 ? 10.438 -26.625 -3.311 1 91.44 92 GLY A C 1
ATOM 714 O O . GLY A 1 92 ? 11.508 -26.031 -3.193 1 91.44 92 GLY A O 1
ATOM 715 N N . ALA A 1 93 ? 10.188 -27.406 -4.289 1 91.12 93 ALA A N 1
ATOM 716 C CA . ALA A 1 93 ? 11.133 -27.594 -5.383 1 91.12 93 ALA A CA 1
ATOM 717 C C . ALA A 1 93 ? 11.375 -26.297 -6.141 1 91.12 93 ALA A C 1
ATOM 719 O O . ALA A 1 93 ? 12.508 -25.969 -6.496 1 91.12 93 ALA A O 1
ATOM 720 N N . ASP A 1 94 ? 10.297 -25.594 -6.383 1 94.12 94 ASP A N 1
ATOM 721 C CA . ASP A 1 94 ? 10.398 -24.312 -7.051 1 94.12 94 ASP A CA 1
ATOM 722 C C . ASP A 1 94 ? 11.25 -23.328 -6.238 1 94.12 94 ASP A C 1
ATOM 724 O O . ASP A 1 94 ? 12.047 -22.578 -6.801 1 94.12 94 ASP A O 1
ATOM 728 N N . LEU A 1 95 ? 11.055 -23.344 -4.949 1 96.25 95 LEU A N 1
ATOM 729 C CA . LEU A 1 95 ? 11.773 -22.422 -4.078 1 96.25 95 LEU A CA 1
ATOM 730 C C . LEU A 1 95 ? 13.258 -22.75 -4.047 1 96.25 95 LEU A C 1
ATOM 732 O O . LEU A 1 95 ? 14.094 -21.844 -3.938 1 96.25 95 LEU A O 1
ATOM 736 N N . ASP A 1 96 ? 13.531 -23.984 -4.133 1 94.88 96 ASP A N 1
ATOM 737 C CA . ASP A 1 96 ? 14.938 -24.375 -4.215 1 94.88 96 ASP A CA 1
ATOM 738 C C . ASP A 1 96 ? 15.594 -23.781 -5.461 1 94.88 96 ASP A C 1
ATOM 740 O O . ASP A 1 96 ? 16.719 -23.297 -5.402 1 94.88 96 ASP A O 1
ATOM 744 N N . GLU A 1 97 ? 14.906 -23.906 -6.516 1 95.75 97 GLU A N 1
ATOM 745 C CA . GLU A 1 97 ? 15.406 -23.328 -7.762 1 95.75 97 GLU A CA 1
ATOM 746 C C . GLU A 1 97 ? 15.562 -21.812 -7.656 1 95.75 97 GLU A C 1
ATOM 748 O O . GLU A 1 97 ? 16.547 -21.25 -8.141 1 95.75 97 GLU A O 1
ATOM 753 N N . VAL A 1 98 ? 14.586 -21.203 -7.066 1 97.5 98 VAL A N 1
ATOM 754 C CA . VAL A 1 98 ? 14.594 -19.75 -6.895 1 97.5 98 VAL A CA 1
ATOM 755 C C . VAL A 1 98 ? 15.789 -19.344 -6.031 1 97.5 98 VAL A C 1
ATOM 757 O O . VAL A 1 98 ? 16.484 -18.359 -6.34 1 97.5 98 VAL A O 1
ATOM 760 N N . LYS A 1 99 ? 15.984 -20.078 -5 1 97.56 99 LYS A N 1
ATOM 761 C CA . LYS A 1 99 ? 17.094 -19.766 -4.105 1 97.56 99 LYS A CA 1
ATOM 762 C C . LYS A 1 99 ? 18.438 -19.891 -4.824 1 97.56 99 LYS A C 1
ATOM 764 O O . LYS A 1 99 ? 19.328 -19.047 -4.645 1 97.56 99 LYS A O 1
ATOM 769 N N . GLN A 1 100 ? 18.562 -20.891 -5.582 1 97.19 100 GLN A N 1
ATOM 770 C CA . GLN A 1 100 ? 19.797 -21.094 -6.336 1 97.19 100 GLN A CA 1
ATOM 771 C C . GLN A 1 100 ? 20.031 -19.969 -7.332 1 97.19 100 GLN A C 1
ATOM 773 O O . GLN A 1 100 ? 21.141 -19.438 -7.422 1 97.19 100 GLN A O 1
ATOM 778 N N . GLU A 1 101 ? 19.016 -19.641 -8.062 1 97.56 101 GLU A N 1
ATOM 779 C CA . GLU A 1 101 ? 19.109 -18.578 -9.055 1 97.56 101 GLU A CA 1
ATOM 780 C C . GLU A 1 101 ? 19.375 -17.234 -8.383 1 97.56 101 GLU A C 1
ATOM 782 O O . GLU A 1 101 ? 20.094 -16.391 -8.93 1 97.56 101 GLU A O 1
ATOM 787 N N . TYR A 1 102 ? 18.75 -17.031 -7.219 1 98.06 102 TYR A N 1
ATOM 788 C CA . TYR A 1 102 ? 18.953 -15.805 -6.457 1 98.06 102 TYR A CA 1
ATOM 789 C C . TYR A 1 102 ? 20.406 -15.641 -6.055 1 98.06 102 TYR A C 1
ATOM 791 O O . TYR A 1 102 ? 20.969 -14.555 -6.172 1 98.06 102 TYR A O 1
ATOM 799 N N . LYS A 1 103 ? 20.953 -16.672 -5.633 1 97.25 103 LYS A N 1
ATOM 800 C CA . LYS A 1 103 ? 22.359 -16.672 -5.242 1 97.25 103 LYS A CA 1
ATOM 801 C C . LYS A 1 103 ? 23.266 -16.391 -6.441 1 97.25 103 LYS A C 1
ATOM 803 O O . LYS A 1 103 ? 24.25 -15.664 -6.332 1 97.25 103 LYS A O 1
ATOM 808 N N . LYS A 1 104 ? 22.969 -16.969 -7.465 1 96.75 104 LYS A N 1
ATOM 809 C CA . LYS A 1 104 ? 23.75 -16.812 -8.688 1 96.75 104 LYS A CA 1
ATOM 810 C C . LYS A 1 104 ? 23.688 -15.367 -9.188 1 96.75 104 LYS A C 1
ATOM 812 O O . LYS A 1 104 ? 24.719 -14.789 -9.539 1 96.75 104 LYS A O 1
ATOM 817 N N . GLU A 1 105 ? 22.5 -14.766 -9.227 1 95.62 105 GLU A N 1
ATOM 818 C CA . GLU A 1 105 ? 22.281 -13.461 -9.844 1 95.62 105 GLU A CA 1
ATOM 819 C C . GLU A 1 105 ? 22.719 -12.336 -8.922 1 95.62 105 GLU A C 1
ATOM 821 O O . GLU A 1 105 ? 23.25 -11.32 -9.375 1 95.62 105 GLU A O 1
ATOM 826 N N . TYR A 1 106 ? 22.422 -12.539 -7.664 1 95.56 106 TYR A N 1
ATOM 827 C CA . TYR A 1 106 ? 22.609 -11.398 -6.773 1 95.56 106 TYR A CA 1
ATOM 828 C C . TYR A 1 106 ? 23.672 -11.688 -5.727 1 95.56 106 TYR A C 1
ATOM 830 O O . TYR A 1 106 ? 23.953 -10.852 -4.863 1 95.56 106 TYR A O 1
ATOM 838 N N . LYS A 1 107 ? 24.25 -12.828 -5.719 1 95.69 107 LYS A N 1
ATOM 839 C CA . LYS A 1 107 ? 25.375 -13.219 -4.867 1 95.69 107 LYS A CA 1
ATOM 840 C C . LYS A 1 107 ? 25.016 -13.07 -3.391 1 95.69 107 LYS A C 1
ATOM 842 O O . LYS A 1 107 ? 25.828 -12.602 -2.594 1 95.69 107 LYS A O 1
ATOM 847 N N . SER A 1 108 ? 23.781 -13.32 -3.109 1 95.38 108 SER A N 1
ATOM 848 C CA . SER A 1 108 ? 23.25 -13.297 -1.744 1 95.38 108 SER A CA 1
ATOM 849 C C . SER A 1 108 ? 22.266 -14.438 -1.509 1 95.38 108 SER A C 1
ATOM 851 O O . SER A 1 108 ? 21.797 -15.062 -2.461 1 95.38 108 SER A O 1
ATOM 853 N N . ASP A 1 109 ? 22.125 -14.672 -0.195 1 96.5 109 ASP A N 1
ATOM 854 C CA . ASP A 1 109 ? 21.203 -15.742 0.173 1 96.5 109 ASP A CA 1
ATOM 855 C C . ASP A 1 109 ? 19.797 -15.203 0.4 1 96.5 109 ASP A C 1
ATOM 857 O O . ASP A 1 109 ? 19.594 -14.297 1.217 1 96.5 109 ASP A O 1
ATOM 861 N N . LEU A 1 110 ? 18.859 -15.766 -0.306 1 97.56 110 LEU A N 1
ATOM 862 C CA . LEU A 1 110 ? 17.484 -15.289 -0.252 1 97.56 110 LEU A CA 1
ATOM 863 C C . LEU A 1 110 ? 16.922 -15.406 1.162 1 97.56 110 LEU A C 1
ATOM 865 O O . LEU A 1 110 ? 16.281 -14.477 1.656 1 97.56 110 LEU A O 1
ATOM 869 N N . GLU A 1 111 ? 17.109 -16.531 1.815 1 96.44 111 GLU A N 1
ATOM 870 C CA . GLU A 1 111 ? 16.609 -16.75 3.168 1 96.44 111 GLU A CA 1
ATOM 871 C C . GLU A 1 111 ? 17.156 -15.711 4.137 1 96.44 111 GLU A C 1
ATOM 873 O O . GLU A 1 111 ? 16.438 -15.18 4.98 1 96.44 111 GLU A O 1
ATOM 878 N N . SER A 1 112 ? 18.391 -15.445 4.012 1 95.75 112 SER A N 1
ATOM 879 C CA . SER A 1 112 ? 19.031 -14.461 4.867 1 95.75 112 SER A CA 1
ATOM 880 C C . SER A 1 112 ? 18.484 -13.062 4.629 1 95.75 112 SER A C 1
ATOM 882 O O . SER A 1 112 ? 18.25 -12.312 5.574 1 95.75 112 SER A O 1
ATOM 884 N N . ASP A 1 113 ? 18.328 -12.781 3.332 1 95.75 113 ASP A N 1
ATOM 885 C CA . ASP A 1 113 ? 17.797 -11.461 3 1 95.75 113 ASP A CA 1
ATOM 886 C C . ASP A 1 113 ? 16.359 -11.297 3.523 1 95.75 113 ASP A C 1
ATOM 888 O O . ASP A 1 113 ? 16.016 -10.242 4.051 1 95.75 113 ASP A O 1
ATOM 892 N N . VAL A 1 114 ? 15.531 -12.281 3.439 1 96.88 114 VAL A N 1
ATOM 893 C CA . VAL A 1 114 ? 14.156 -12.234 3.924 1 96.88 114 VAL A CA 1
ATOM 894 C C . VAL A 1 114 ? 14.148 -12.102 5.445 1 96.88 114 VAL A C 1
ATOM 896 O O . VAL A 1 114 ? 13.344 -11.344 6 1 96.88 114 VAL A O 1
ATOM 899 N N . ARG A 1 115 ? 15.016 -12.789 6.07 1 93.75 115 ARG A N 1
ATOM 900 C CA . ARG A 1 115 ? 15.117 -12.727 7.523 1 93.75 115 ARG A CA 1
ATOM 901 C C . ARG A 1 115 ? 15.484 -11.312 7.984 1 93.75 115 ARG A C 1
ATOM 903 O O . ARG A 1 115 ? 14.969 -10.836 9 1 93.75 115 ARG A O 1
ATOM 910 N N . LYS A 1 116 ? 16.281 -10.727 7.191 1 91.25 116 LYS A N 1
ATOM 911 C CA . LYS A 1 116 ? 16.766 -9.398 7.531 1 91.25 116 LYS A CA 1
ATOM 912 C C . LYS A 1 116 ? 15.68 -8.344 7.297 1 91.25 116 LYS A C 1
ATOM 914 O O . LYS A 1 116 ? 15.594 -7.355 8.031 1 91.25 116 LYS A O 1
ATOM 919 N N . GLU A 1 117 ? 14.883 -8.57 6.305 1 91.69 117 GLU A N 1
ATOM 920 C CA . GLU A 1 117 ? 14 -7.512 5.824 1 91.69 117 GLU A CA 1
ATOM 921 C C . GLU A 1 117 ? 12.602 -7.652 6.418 1 91.69 117 GLU A C 1
ATOM 923 O O . GLU A 1 117 ? 11.781 -6.734 6.32 1 91.69 117 GLU A O 1
ATOM 928 N N . THR A 1 118 ? 12.289 -8.758 7.035 1 92.44 118 THR A N 1
ATOM 929 C CA . THR A 1 118 ? 10.977 -8.984 7.629 1 92.44 118 THR A CA 1
ATOM 930 C C . THR A 1 118 ? 11.094 -9.203 9.133 1 92.44 118 THR A C 1
ATOM 932 O O . THR A 1 118 ? 12.195 -9.336 9.664 1 92.44 118 THR A O 1
ATOM 935 N N . LYS A 1 119 ? 9.914 -9.148 9.82 1 89.19 119 LYS A N 1
ATOM 936 C CA . LYS A 1 119 ? 9.938 -9.266 11.273 1 89.19 119 LYS A CA 1
ATOM 937 C C . LYS A 1 119 ? 8.75 -10.078 11.773 1 89.19 119 LYS A C 1
ATOM 939 O O . LYS A 1 119 ? 7.801 -10.328 11.031 1 89.19 119 LYS A O 1
ATOM 944 N N . GLY A 1 120 ? 8.938 -10.656 12.961 1 92 120 GLY A N 1
ATOM 945 C CA . GLY A 1 120 ? 7.832 -11.266 13.688 1 92 120 GLY A CA 1
ATOM 946 C C . GLY A 1 120 ? 7.359 -12.57 13.07 1 92 120 GLY A C 1
ATOM 947 O O . GLY A 1 120 ? 8.172 -13.359 12.578 1 92 120 GLY A O 1
ATOM 948 N N . ASP A 1 121 ? 6.062 -12.719 13.18 1 93.94 121 ASP A N 1
ATOM 949 C CA . ASP A 1 121 ? 5.457 -13.969 12.734 1 93.94 121 ASP A CA 1
ATOM 950 C C . ASP A 1 121 ? 5.555 -14.109 11.211 1 93.94 121 ASP A C 1
ATOM 952 O O . ASP A 1 121 ? 5.66 -15.227 10.695 1 93.94 121 ASP A O 1
ATOM 956 N N . LEU A 1 122 ? 5.551 -12.977 10.539 1 96.38 122 LEU A N 1
ATOM 957 C CA . LEU A 1 122 ? 5.73 -13.023 9.086 1 96.38 122 LEU A CA 1
ATOM 958 C C . LEU A 1 122 ? 7.082 -13.625 8.727 1 96.38 122 LEU A C 1
ATOM 960 O O . LEU A 1 122 ? 7.168 -14.508 7.875 1 96.38 122 LEU A O 1
ATOM 964 N N . ARG A 1 123 ? 8.086 -13.125 9.375 1 96.19 123 ARG A N 1
ATOM 965 C CA . ARG A 1 123 ? 9.445 -13.609 9.141 1 96.19 123 ARG A CA 1
ATOM 966 C C . ARG A 1 123 ? 9.539 -15.117 9.367 1 96.19 123 ARG A C 1
ATOM 968 O O . ARG A 1 123 ? 10.086 -15.844 8.539 1 96.19 123 ARG A O 1
ATOM 975 N N . ASP A 1 124 ? 8.992 -15.531 10.477 1 96 124 ASP A N 1
ATOM 976 C CA . ASP A 1 124 ? 9.078 -16.938 10.836 1 96 124 ASP A CA 1
ATOM 977 C C . ASP A 1 124 ? 8.422 -17.812 9.773 1 96 124 ASP A C 1
ATOM 979 O O . ASP A 1 124 ? 8.984 -18.844 9.391 1 96 124 ASP A O 1
ATOM 983 N N . LEU A 1 125 ? 7.316 -17.391 9.336 1 96.81 125 LEU A N 1
ATOM 984 C CA . LEU A 1 125 ? 6.602 -18.188 8.352 1 96.81 125 LEU A CA 1
ATOM 985 C C . LEU A 1 125 ? 7.348 -18.203 7.02 1 96.81 125 LEU A C 1
ATOM 987 O O . LEU A 1 125 ? 7.531 -19.266 6.418 1 96.81 125 LEU A O 1
ATOM 991 N N . LEU A 1 126 ? 7.785 -17.047 6.516 1 97.5 126 LEU A N 1
ATOM 992 C CA . LEU A 1 126 ? 8.438 -16.969 5.219 1 97.5 126 LEU A CA 1
ATOM 993 C C . LEU A 1 126 ? 9.758 -17.734 5.219 1 97.5 126 LEU A C 1
ATOM 995 O O . LEU A 1 126 ? 10.086 -18.422 4.242 1 97.5 126 LEU A O 1
ATOM 999 N N . VAL A 1 127 ? 10.492 -17.641 6.312 1 96.25 127 VAL A N 1
ATOM 1000 C CA . VAL A 1 127 ? 11.766 -18.344 6.418 1 96.25 127 VAL A CA 1
ATOM 1001 C C . VAL A 1 127 ? 11.523 -19.859 6.414 1 96.25 127 VAL A C 1
ATOM 1003 O O . VAL A 1 127 ? 12.273 -20.609 5.789 1 96.25 127 VAL A O 1
ATOM 1006 N N . GLN A 1 128 ? 10.508 -20.266 7.055 1 94.69 128 GLN A N 1
ATOM 1007 C CA . GLN A 1 128 ? 10.18 -21.688 7.082 1 94.69 128 GLN A CA 1
ATOM 1008 C C . GLN A 1 128 ? 9.773 -22.172 5.695 1 94.69 128 GLN A C 1
ATOM 1010 O O . GLN A 1 128 ? 10.109 -23.297 5.301 1 94.69 128 GLN A O 1
ATOM 1015 N N . LEU A 1 129 ? 9.023 -21.391 5.043 1 95.44 129 LEU A N 1
ATOM 1016 C CA . LEU A 1 129 ? 8.625 -21.766 3.689 1 95.44 129 LEU A CA 1
ATOM 1017 C C . LEU A 1 129 ? 9.836 -21.875 2.775 1 95.44 129 LEU A C 1
ATOM 1019 O O . LEU A 1 129 ? 9.93 -22.812 1.972 1 95.44 129 LEU A O 1
ATOM 1023 N N . LEU A 1 130 ? 10.734 -20.984 2.9 1 96.19 130 LEU A N 1
ATOM 1024 C CA . LEU A 1 130 ? 11.922 -20.938 2.049 1 96.19 130 LEU A CA 1
ATOM 1025 C C . LEU A 1 130 ? 12.859 -22.094 2.35 1 96.19 130 LEU A C 1
ATOM 1027 O O . LEU A 1 130 ? 13.664 -22.484 1.504 1 96.19 130 LEU A O 1
ATOM 1031 N N . ALA A 1 131 ? 12.711 -22.594 3.562 1 90.38 131 ALA A N 1
ATOM 1032 C CA . ALA A 1 131 ? 13.523 -23.75 3.895 1 90.38 131 ALA A CA 1
ATOM 1033 C C . ALA A 1 131 ? 13.133 -24.953 3.041 1 90.38 131 ALA A C 1
ATOM 1035 O O . ALA A 1 131 ? 13.922 -25.875 2.857 1 90.38 131 ALA A O 1
ATOM 1036 N N . GLY A 1 132 ? 11.93 -25.016 2.443 1 79.62 132 GLY A N 1
ATOM 1037 C CA . GLY A 1 132 ? 11.539 -25.922 1.384 1 79.62 132 GLY A CA 1
ATOM 1038 C C . GLY A 1 132 ? 11.125 -27.297 1.897 1 79.62 132 GLY A C 1
ATOM 1039 O O . GLY A 1 132 ? 10.938 -28.219 1.114 1 79.62 132 GLY A O 1
ATOM 1040 N N . ASN A 1 133 ? 10.891 -27.422 3.135 1 79.12 133 ASN A N 1
ATOM 1041 C CA . ASN A 1 133 ? 10.602 -28.75 3.66 1 79.12 133 ASN A CA 1
ATOM 1042 C C . ASN A 1 133 ? 9.109 -28.938 3.934 1 79.12 133 ASN A C 1
ATOM 1044 O O . ASN A 1 133 ? 8.672 -30.031 4.293 1 79.12 133 ASN A O 1
ATOM 1048 N N . LYS A 1 134 ? 8.352 -28 3.607 1 82.06 134 LYS A N 1
ATOM 1049 C CA . LYS A 1 134 ? 6.957 -28.047 4.055 1 82.06 134 LYS A CA 1
ATOM 1050 C C . LYS A 1 134 ? 6.094 -28.844 3.084 1 82.06 134 LYS A C 1
ATOM 1052 O O . LYS A 1 134 ? 4.961 -29.203 3.41 1 82.06 134 LYS A O 1
ATOM 1057 N N . ASP A 1 135 ? 6.602 -29.125 1.922 1 78.69 135 ASP A N 1
ATOM 1058 C CA . ASP A 1 135 ? 5.754 -29.891 1.011 1 78.69 135 ASP A CA 1
ATOM 1059 C C . ASP A 1 135 ? 6.402 -31.219 0.636 1 78.69 135 ASP A C 1
ATOM 1061 O O . ASP A 1 135 ? 5.938 -31.906 -0.275 1 78.69 135 ASP A O 1
ATOM 1065 N N . LYS A 1 136 ? 7.402 -31.562 1.286 1 78.25 136 LYS A N 1
ATOM 1066 C CA . LYS A 1 136 ? 8.109 -32.781 0.944 1 78.25 136 LYS A CA 1
ATOM 1067 C C . LYS A 1 136 ? 7.371 -34 1.475 1 78.25 136 LYS A C 1
ATOM 1069 O O . LYS A 1 136 ? 7.379 -35.062 0.844 1 78.25 136 LYS A O 1
ATOM 1074 N N . ASP A 1 137 ? 6.738 -33.812 2.588 1 78.75 137 ASP A N 1
ATOM 1075 C CA . ASP A 1 137 ? 5.977 -34.906 3.16 1 78.75 137 ASP A CA 1
ATOM 1076 C C . ASP A 1 137 ? 4.504 -34.844 2.77 1 78.75 137 ASP A C 1
ATOM 1078 O O . ASP A 1 137 ? 3.779 -33.969 3.244 1 78.75 137 ASP A O 1
ATOM 1082 N N . PRO A 1 138 ? 4.047 -35.719 1.975 1 83.88 138 PRO A N 1
ATOM 1083 C CA . PRO A 1 138 ? 2.652 -35.688 1.535 1 83.88 138 PRO A CA 1
ATOM 1084 C C . PRO A 1 138 ? 1.695 -36.312 2.551 1 83.88 138 PRO A C 1
ATOM 1086 O O . PRO A 1 138 ? 0.475 -36.219 2.391 1 83.88 138 PRO A O 1
ATOM 1089 N N . LYS A 1 139 ? 2.215 -36.844 3.664 1 90.81 139 LYS A N 1
ATOM 1090 C CA . LYS A 1 139 ? 1.366 -37.531 4.629 1 90.81 139 LYS A CA 1
ATOM 1091 C C . LYS A 1 139 ? 0.5 -36.562 5.41 1 90.81 139 LYS A C 1
ATOM 1093 O O . LYS A 1 139 ? 0.972 -35.5 5.812 1 90.81 139 LYS A O 1
ATOM 1098 N N . VAL A 1 140 ? -0.743 -36.938 5.484 1 94.81 140 VAL A N 1
ATOM 1099 C CA . VAL A 1 140 ? -1.711 -36.094 6.18 1 94.81 140 VAL A CA 1
ATOM 1100 C C . VAL A 1 140 ? -2.289 -36.875 7.375 1 94.81 140 VAL A C 1
ATOM 1102 O O . VAL A 1 140 ? -2.664 -38.031 7.254 1 94.81 140 VAL A O 1
ATOM 1105 N N . ASP A 1 141 ? -2.23 -36.25 8.539 1 96.25 141 ASP A N 1
ATOM 1106 C CA . ASP A 1 141 ? -2.887 -36.75 9.742 1 96.25 141 ASP A CA 1
ATOM 1107 C C . ASP A 1 141 ? -4.254 -36.125 9.938 1 96.25 141 ASP A C 1
ATOM 1109 O O . ASP A 1 141 ? -4.352 -35.031 10.508 1 96.25 141 ASP A O 1
ATOM 1113 N N . GLN A 1 142 ? -5.293 -36.906 9.625 1 96.69 142 GLN A N 1
ATOM 1114 C CA . GLN A 1 142 ? -6.645 -36.344 9.633 1 96.69 142 GLN A CA 1
ATOM 1115 C C . GLN A 1 142 ? -7.113 -36.062 11.055 1 96.69 142 GLN A C 1
ATOM 1117 O O . GLN A 1 142 ? -7.852 -35.094 11.281 1 96.69 142 GLN A O 1
ATOM 1122 N N . VAL A 1 143 ? -6.734 -36.812 11.953 1 96.94 143 VAL A N 1
ATOM 1123 C CA . VAL A 1 143 ? -7.125 -36.625 13.344 1 96.94 143 VAL A CA 1
ATOM 1124 C C . VAL A 1 143 ? -6.512 -35.344 13.891 1 96.94 143 VAL A C 1
ATOM 1126 O O . VAL A 1 143 ? -7.195 -34.531 14.531 1 96.94 143 VAL A O 1
ATOM 1129 N N . LYS A 1 144 ? -5.27 -35.219 13.602 1 97.19 144 LYS A N 1
ATOM 1130 C CA . LYS A 1 144 ? -4.59 -34 14.031 1 97.19 144 LYS A CA 1
ATOM 1131 C C . LYS A 1 144 ? -5.18 -32.781 13.352 1 97.19 144 LYS A C 1
ATOM 1133 O O . LYS A 1 144 ? -5.258 -31.703 13.953 1 97.19 144 LYS A O 1
ATOM 1138 N N . ALA A 1 145 ? -5.531 -32.938 12.125 1 98 145 ALA A N 1
ATOM 1139 C CA . ALA A 1 145 ? -6.129 -31.844 11.375 1 98 145 ALA A CA 1
ATOM 1140 C C . ALA A 1 145 ? -7.418 -31.375 12.031 1 98 145 ALA A C 1
ATOM 1142 O O . ALA A 1 145 ? -7.645 -30.156 12.156 1 98 145 ALA A O 1
ATOM 1143 N N . GLU A 1 146 ? -8.211 -32.281 12.406 1 97.44 146 GLU A N 1
ATOM 1144 C CA . GLU A 1 146 ? -9.469 -31.938 13.07 1 97.44 146 GLU A CA 1
ATOM 1145 C C . GLU A 1 146 ? -9.211 -31.266 14.414 1 97.44 146 GLU A C 1
ATOM 1147 O O . GLU A 1 146 ? -9.898 -30.297 14.781 1 97.44 146 GLU A O 1
ATOM 1152 N N . LYS A 1 147 ? -8.273 -31.766 15.102 1 97.25 147 LYS A N 1
ATOM 1153 C CA . LYS A 1 147 ? -7.914 -31.188 16.391 1 97.25 147 LYS A CA 1
ATOM 1154 C C . LYS A 1 147 ? -7.414 -29.75 16.234 1 97.25 147 LYS A C 1
ATOM 1156 O O . LYS A 1 147 ? -7.812 -28.859 16.984 1 97.25 147 LYS A O 1
ATOM 1161 N N . ASP A 1 148 ? -6.508 -29.562 15.289 1 97.88 148 ASP A N 1
ATOM 1162 C CA . ASP A 1 148 ? -5.945 -28.234 15.039 1 97.88 148 ASP A CA 1
ATOM 1163 C C . ASP A 1 148 ? -7.031 -27.266 14.594 1 97.88 148 ASP A C 1
ATOM 1165 O O . ASP A 1 148 ? -7.043 -26.094 15.016 1 97.88 148 ASP A O 1
ATOM 1169 N N . ALA A 1 149 ? -7.914 -27.703 13.742 1 98 149 ALA A N 1
ATOM 1170 C CA . ALA A 1 149 ? -9.023 -26.875 13.289 1 98 149 ALA A CA 1
ATOM 1171 C C . ALA A 1 149 ? -9.891 -26.438 14.469 1 98 149 ALA A C 1
ATOM 1173 O O . ALA A 1 149 ? -10.281 -25.266 14.57 1 98 149 ALA A O 1
ATOM 1174 N N . THR A 1 150 ? -10.164 -27.344 15.328 1 97.06 150 THR A N 1
ATOM 1175 C CA . THR A 1 150 ? -11 -27.062 16.484 1 97.06 150 THR A CA 1
ATOM 1176 C C . THR A 1 150 ? -10.297 -26.125 17.453 1 97.06 150 THR A C 1
ATOM 1178 O O . THR A 1 150 ? -10.922 -25.219 18.016 1 97.06 150 THR A O 1
ATOM 1181 N N . THR A 1 151 ? -9.047 -26.359 17.641 1 97.06 151 THR A N 1
ATOM 1182 C CA . THR A 1 151 ? -8.273 -25.5 18.516 1 97.06 151 THR A CA 1
ATOM 1183 C C . THR A 1 151 ? -8.227 -24.078 17.984 1 97.06 151 THR A C 1
ATOM 1185 O O . THR A 1 151 ? -8.406 -23.125 18.75 1 97.06 151 THR A O 1
ATOM 1188 N N . LEU A 1 152 ? -8 -23.938 16.703 1 97.44 152 LEU A N 1
ATOM 1189 C CA . LEU A 1 152 ? -7.914 -22.609 16.094 1 97.44 152 LEU A CA 1
ATOM 1190 C C . LEU A 1 152 ? -9.25 -21.891 16.172 1 97.44 152 LEU A C 1
ATOM 1192 O O . LEU A 1 152 ? -9.289 -20.688 16.438 1 97.44 152 LEU A O 1
ATOM 1196 N N . TYR A 1 153 ? -10.273 -22.594 15.953 1 95.75 153 TYR A N 1
ATOM 1197 C CA . TYR A 1 153 ? -11.602 -21.984 16 1 95.75 153 TYR A CA 1
ATOM 1198 C C . TYR A 1 153 ? -11.977 -21.609 17.422 1 95.75 153 TYR A C 1
ATOM 1200 O O . TYR A 1 153 ? -12.539 -20.531 17.656 1 95.75 153 TYR A O 1
ATOM 1208 N N . GLY A 1 154 ? -11.695 -22.453 18.375 1 93 154 GLY A N 1
ATOM 1209 C CA . GLY A 1 154 ? -12.07 -22.25 19.766 1 93 154 GLY A CA 1
ATOM 1210 C C . GLY A 1 154 ? -11.195 -21.234 20.484 1 93 154 GLY A C 1
ATOM 1211 O O . GLY A 1 154 ? -11.664 -20.531 21.375 1 93 154 GLY A O 1
ATOM 1212 N N . GLN A 1 155 ? -9.906 -21.297 20.156 1 93.88 155 GLN A N 1
ATOM 1213 C CA . GLN A 1 155 ? -8.938 -20.391 20.75 1 93.88 155 GLN A CA 1
ATOM 1214 C C . GLN A 1 155 ? -8.141 -19.641 19.688 1 93.88 155 GLN A C 1
ATOM 1216 O O . GLN A 1 155 ? -6.938 -19.859 19.531 1 93.88 155 GLN A O 1
ATOM 1221 N N . PRO A 1 156 ? -8.82 -18.656 19.031 1 92.69 156 PRO A N 1
ATOM 1222 C CA . PRO A 1 156 ? -8.141 -17.922 17.953 1 92.69 156 PRO A CA 1
ATOM 1223 C C . PRO A 1 156 ? -7.113 -16.922 18.484 1 92.69 156 PRO A C 1
ATOM 1225 O O . PRO A 1 156 ? -7.371 -15.719 18.5 1 92.69 156 PRO A O 1
ATOM 1228 N N . LYS A 1 157 ? -5.934 -17.406 18.844 1 90.19 157 LYS A N 1
ATOM 1229 C CA . LYS A 1 157 ? -4.82 -16.609 19.375 1 90.19 157 LYS A CA 1
ATOM 1230 C C . LYS A 1 157 ? -3.641 -16.625 18.406 1 90.19 157 LYS A C 1
ATOM 1232 O O . LYS A 1 157 ? -3.455 -17.578 17.656 1 90.19 157 LYS A O 1
ATOM 1237 N N . PRO A 1 158 ? -2.855 -15.57 18.469 1 91.25 158 PRO A N 1
ATOM 1238 C CA . PRO A 1 158 ? -1.698 -15.5 17.578 1 91.25 158 PRO A CA 1
ATOM 1239 C C . PRO A 1 158 ? -0.743 -16.688 17.75 1 91.25 158 PRO A C 1
ATOM 1241 O O . PRO A 1 158 ? -0.186 -17.188 16.781 1 91.25 158 PRO A O 1
ATOM 1244 N N . SER A 1 159 ? -0.63 -17.125 18.953 1 93.56 159 SER A N 1
ATOM 1245 C CA . SER A 1 159 ? 0.282 -18.234 19.219 1 93.56 159 SER A CA 1
ATOM 1246 C C . SER A 1 159 ? -0.227 -19.531 18.594 1 93.56 159 SER A C 1
ATOM 1248 O O . SER A 1 159 ? 0.562 -20.344 18.109 1 93.56 159 SER A O 1
ATOM 1250 N N . VAL A 1 160 ? -1.513 -19.719 18.578 1 95 160 VAL A N 1
ATOM 1251 C CA . VAL A 1 160 ? -2.123 -20.938 18.062 1 95 160 VAL A CA 1
ATOM 1252 C C . VAL A 1 160 ? -1.963 -21.016 16.547 1 95 160 VAL A C 1
ATOM 1254 O O . VAL A 1 160 ? -1.538 -22.031 16.016 1 95 160 VAL A O 1
ATOM 1257 N N . VAL A 1 161 ? -2.316 -19.906 15.867 1 97.69 161 VAL A N 1
ATOM 1258 C CA . VAL A 1 161 ? -2.219 -19.906 14.406 1 97.69 161 VAL A CA 1
ATOM 1259 C C . VAL A 1 161 ? -0.758 -20.047 13.984 1 97.69 161 VAL A C 1
ATOM 1261 O O . VAL A 1 161 ? -0.447 -20.75 13.031 1 97.69 161 VAL A O 1
ATOM 1264 N N . LYS A 1 162 ? 0.095 -19.375 14.688 1 96.5 162 LYS A N 1
ATOM 1265 C CA . LYS A 1 162 ? 1.524 -19.469 14.406 1 96.5 162 LYS A CA 1
ATOM 1266 C C . LYS A 1 162 ? 2.012 -20.906 14.5 1 96.5 162 LYS A C 1
ATOM 1268 O O . LYS A 1 162 ? 2.715 -21.391 13.617 1 96.5 162 LYS A O 1
ATOM 1273 N N . GLU A 1 163 ? 1.652 -21.562 15.539 1 96.31 163 GLU A N 1
ATOM 1274 C CA . GLU A 1 163 ? 2.074 -22.938 15.766 1 96.31 163 GLU A CA 1
ATOM 1275 C C . GLU A 1 163 ? 1.544 -23.859 14.672 1 96.31 163 GLU A C 1
ATOM 1277 O O . GLU A 1 163 ? 2.273 -24.719 14.164 1 96.31 163 GLU A O 1
ATOM 1282 N N . ILE A 1 164 ? 0.359 -23.703 14.305 1 97.12 164 ILE A N 1
ATOM 1283 C CA . ILE A 1 164 ? -0.285 -24.547 13.305 1 97.12 164 ILE A CA 1
ATOM 1284 C C . ILE A 1 164 ? 0.43 -24.406 11.969 1 97.12 164 ILE A C 1
ATOM 1286 O O . ILE A 1 164 ? 0.758 -25.406 11.32 1 97.12 164 ILE A O 1
ATOM 1290 N N . PHE A 1 165 ? 0.745 -23.234 11.57 1 96.81 165 PHE A N 1
ATOM 1291 C CA . PHE A 1 165 ? 1.312 -23 10.25 1 96.81 165 PHE A CA 1
ATOM 1292 C C . PHE A 1 165 ? 2.801 -23.328 10.234 1 96.81 165 PHE A C 1
ATOM 1294 O O . PHE A 1 165 ? 3.344 -23.75 9.211 1 96.81 165 PHE A O 1
ATOM 1301 N N . LEU A 1 166 ? 3.479 -23.156 11.336 1 95.06 166 LEU A N 1
ATOM 1302 C CA . LEU A 1 166 ? 4.914 -23.406 11.375 1 95.06 166 LEU A CA 1
ATOM 1303 C C . LEU A 1 166 ? 5.199 -24.906 11.516 1 95.06 166 LEU A C 1
ATOM 1305 O O . LEU A 1 166 ? 6.164 -25.406 10.945 1 95.06 166 LEU A O 1
ATOM 1309 N N . LYS A 1 167 ? 4.371 -25.625 12.188 1 92.94 167 LYS A N 1
ATOM 1310 C CA . LYS A 1 167 ? 4.672 -27.016 12.539 1 92.94 167 LYS A CA 1
ATOM 1311 C C . LYS A 1 167 ? 4.145 -27.984 11.484 1 92.94 167 LYS A C 1
ATOM 1313 O O . LYS A 1 167 ? 4.633 -29.109 11.367 1 92.94 167 LYS A O 1
ATOM 1318 N N . ASN A 1 168 ? 3.205 -27.547 10.75 1 94.5 168 ASN A N 1
ATOM 1319 C CA . ASN A 1 168 ? 2.559 -28.484 9.828 1 94.5 168 ASN A CA 1
ATOM 1320 C C . ASN A 1 168 ? 3.049 -28.297 8.398 1 94.5 168 ASN A C 1
ATOM 1322 O O . ASN A 1 168 ? 3.438 -27.188 8.016 1 94.5 168 ASN A O 1
ATOM 1326 N N . SER A 1 169 ? 2.979 -29.422 7.699 1 93.88 169 SER A N 1
ATOM 1327 C CA . SER A 1 169 ? 3.279 -29.375 6.27 1 93.88 169 SER A CA 1
ATOM 1328 C C . SER A 1 169 ? 2.146 -28.719 5.488 1 93.88 169 SER A C 1
ATOM 1330 O O . SER A 1 169 ? 1.044 -28.547 6.008 1 93.88 169 SER A O 1
ATOM 1332 N N . LEU A 1 170 ? 2.43 -28.344 4.246 1 94.5 170 LEU A N 1
ATOM 1333 C CA . LEU A 1 170 ? 1.444 -27.672 3.416 1 94.5 170 LEU A CA 1
ATOM 1334 C C . LEU A 1 170 ? 0.243 -28.562 3.148 1 94.5 170 LEU A C 1
ATOM 1336 O O . LEU A 1 170 ? -0.904 -28.125 3.254 1 94.5 170 LEU A O 1
ATOM 1340 N N . PRO A 1 171 ? 0.477 -29.844 2.816 1 94.62 171 PRO A N 1
ATOM 1341 C CA . PRO A 1 171 ? -0.688 -30.734 2.678 1 94.62 171 PRO A CA 1
ATOM 1342 C C . PRO A 1 171 ? -1.506 -30.828 3.963 1 94.62 171 PRO A C 1
ATOM 1344 O O . PRO A 1 171 ? -2.734 -30.922 3.91 1 94.62 171 PRO A O 1
ATOM 1347 N N . GLN A 1 172 ? -0.829 -30.828 5.129 1 95.88 172 GLN A N 1
ATOM 1348 C CA . GLN A 1 172 ? -1.527 -30.875 6.41 1 95.88 172 GLN A CA 1
ATOM 1349 C C . GLN A 1 172 ? -2.354 -29.609 6.625 1 95.88 172 GLN A C 1
ATOM 1351 O O . GLN A 1 172 ? -3.441 -29.656 7.203 1 95.88 172 GLN A O 1
ATOM 1356 N N . ILE A 1 173 ? -1.833 -28.5 6.227 1 96.56 173 ILE A N 1
ATOM 1357 C CA . ILE A 1 173 ? -2.557 -27.234 6.332 1 96.56 173 ILE A CA 1
ATOM 1358 C C . ILE A 1 173 ? -3.834 -27.297 5.496 1 96.56 173 ILE A C 1
ATOM 1360 O O . ILE A 1 173 ? -4.883 -26.812 5.918 1 96.56 173 ILE A O 1
ATOM 1364 N N . LYS A 1 174 ? -3.727 -27.859 4.332 1 96.44 174 LYS A N 1
ATOM 1365 C CA . LYS A 1 174 ? -4.918 -28.062 3.508 1 96.44 174 LYS A CA 1
ATOM 1366 C C . LYS A 1 174 ? -5.953 -28.922 4.234 1 96.44 174 LYS A C 1
ATOM 1368 O O . LYS A 1 174 ? -7.145 -28.609 4.223 1 96.44 174 LYS A O 1
ATOM 1373 N N . ALA A 1 175 ? -5.488 -29.953 4.84 1 97.25 175 ALA A N 1
ATOM 1374 C CA . ALA A 1 175 ? -6.383 -30.844 5.582 1 97.25 175 ALA A CA 1
ATOM 1375 C C . ALA A 1 175 ? -7.043 -30.109 6.746 1 97.25 175 ALA A C 1
ATOM 1377 O O . ALA A 1 175 ? -8.219 -30.344 7.047 1 97.25 175 ALA A O 1
ATOM 1378 N N . ILE A 1 176 ? -6.254 -29.281 7.41 1 98.06 176 ILE A N 1
ATOM 1379 C CA . ILE A 1 176 ? -6.785 -28.5 8.508 1 98.06 176 ILE A CA 1
ATOM 1380 C C . ILE A 1 176 ? -7.879 -27.562 7.992 1 98.06 176 ILE A C 1
ATOM 1382 O O . ILE A 1 176 ? -8.922 -27.406 8.625 1 98.06 176 ILE A O 1
ATOM 1386 N N . SER A 1 177 ? -7.633 -26.969 6.848 1 97.38 177 SER A N 1
ATOM 1387 C CA . SER A 1 177 ? -8.602 -26.078 6.223 1 97.38 177 SER A CA 1
ATOM 1388 C C . SER A 1 177 ? -9.891 -26.828 5.867 1 97.38 177 SER A C 1
ATOM 1390 O O . SER A 1 177 ? -10.984 -26.312 6.09 1 97.38 177 SER A O 1
ATOM 1392 N N . ASP A 1 178 ? -9.734 -27.953 5.355 1 96.5 178 ASP A N 1
ATOM 1393 C CA . ASP A 1 178 ? -10.891 -28.781 5.004 1 96.5 178 ASP A CA 1
ATOM 1394 C C . ASP A 1 178 ? -11.672 -29.188 6.25 1 96.5 178 ASP A C 1
ATOM 1396 O O . ASP A 1 178 ? -12.906 -29.188 6.242 1 96.5 178 ASP A O 1
ATOM 1400 N N . ALA A 1 179 ? -10.961 -29.578 7.258 1 97.38 179 ALA A N 1
ATOM 1401 C CA . ALA A 1 179 ? -11.602 -29.969 8.516 1 97.38 179 ALA A CA 1
ATOM 1402 C C . ALA A 1 179 ? -12.367 -28.781 9.117 1 97.38 179 ALA A C 1
ATOM 1404 O O . ALA A 1 179 ? -13.461 -28.969 9.664 1 97.38 179 ALA A O 1
ATOM 1405 N N . HIS A 1 180 ? -11.703 -27.641 9.094 1 97.06 180 HIS A N 1
ATOM 1406 C CA . HIS A 1 180 ? -12.352 -26.438 9.594 1 97.06 180 HIS A CA 1
ATOM 1407 C C . HIS A 1 180 ? -13.688 -26.203 8.898 1 97.06 180 HIS A C 1
ATOM 1409 O O . HIS A 1 180 ? -14.688 -25.891 9.555 1 97.06 180 HIS A O 1
ATOM 1415 N N . LYS A 1 181 ? -13.719 -26.375 7.59 1 94.62 181 LYS A N 1
ATOM 1416 C CA . LYS A 1 181 ? -14.922 -26.203 6.789 1 94.62 181 LYS A CA 1
ATOM 1417 C C . LYS A 1 181 ? -15.969 -27.266 7.113 1 94.62 181 LYS A C 1
ATOM 1419 O O . LYS A 1 181 ? -17.156 -26.984 7.176 1 94.62 181 LYS A O 1
ATOM 1424 N N . LYS A 1 182 ? -15.562 -28.406 7.262 1 94.44 182 LYS A N 1
ATOM 1425 C CA . LYS A 1 182 ? -16.453 -29.531 7.535 1 94.44 182 LYS A CA 1
ATOM 1426 C C . LYS A 1 182 ? -17.094 -29.406 8.914 1 94.44 182 LYS A C 1
ATOM 1428 O O . LYS A 1 182 ? -18.297 -29.609 9.062 1 94.44 182 LYS A O 1
ATOM 1433 N N . ILE A 1 183 ? -16.344 -29.078 9.898 1 95.38 183 ILE A N 1
ATOM 1434 C CA . ILE A 1 183 ? -16.797 -29.094 11.289 1 95.38 183 ILE A CA 1
ATOM 1435 C C . ILE A 1 183 ? -17.609 -27.828 11.578 1 95.38 183 ILE A C 1
ATOM 1437 O O . ILE A 1 183 ? -18.656 -27.906 12.211 1 95.38 183 ILE A O 1
ATOM 1441 N N . PHE A 1 184 ? -17.062 -26.719 11.133 1 94 184 PHE A N 1
ATOM 1442 C CA . PHE A 1 184 ? -17.656 -25.453 11.555 1 94 184 PHE A CA 1
ATOM 1443 C C . PHE A 1 184 ? -18.438 -24.812 10.414 1 94 184 PHE A C 1
ATOM 1445 O O . PHE A 1 184 ? -19.078 -23.781 10.594 1 94 184 PHE A O 1
ATOM 1452 N N . HIS A 1 185 ? -18.297 -25.281 9.164 1 92.38 185 HIS A N 1
ATOM 1453 C CA . HIS A 1 185 ? -18.984 -24.797 7.977 1 92.38 185 HIS A CA 1
ATOM 1454 C C . HIS A 1 185 ? -18.547 -23.375 7.645 1 92.38 185 HIS A C 1
ATOM 1456 O O . HIS A 1 185 ? -19.344 -22.547 7.191 1 92.38 185 HIS A O 1
ATOM 1462 N N . LYS A 1 186 ? -17.328 -23.094 8.07 1 91.19 186 LYS A N 1
ATOM 1463 C CA . LYS A 1 186 ? -16.672 -21.812 7.777 1 91.19 186 LYS A CA 1
ATOM 1464 C C . LYS A 1 186 ? -15.258 -22.031 7.258 1 91.19 186 LYS A C 1
ATOM 1466 O O . LYS A 1 186 ? -14.57 -22.969 7.672 1 91.19 186 LYS A O 1
ATOM 1471 N N . ASP A 1 187 ? -14.938 -21.141 6.402 1 93.62 187 ASP A N 1
ATOM 1472 C CA . ASP A 1 187 ? -13.562 -21.203 5.895 1 93.62 187 ASP A CA 1
ATOM 1473 C C . ASP A 1 187 ? -12.555 -20.906 7.004 1 93.62 187 ASP A C 1
ATOM 1475 O O . ASP A 1 187 ? -12.836 -20.109 7.91 1 93.62 187 ASP A O 1
ATOM 1479 N N . ILE A 1 188 ? -11.438 -21.438 6.938 1 96.38 188 ILE A N 1
ATOM 1480 C CA . ILE A 1 188 ? -10.406 -21.281 7.957 1 96.38 188 ILE A CA 1
ATOM 1481 C C . ILE A 1 188 ? -10 -19.812 8.062 1 96.38 188 ILE A C 1
ATOM 1483 O O . ILE A 1 188 ? -9.453 -19.391 9.078 1 96.38 188 ILE A O 1
ATOM 1487 N N . SER A 1 189 ? -10.211 -19.047 6.961 1 95.31 189 SER A N 1
ATOM 1488 C CA . SER A 1 189 ? -9.875 -17.625 6.918 1 95.31 189 SER A CA 1
ATOM 1489 C C . SER A 1 189 ? -10.539 -16.875 8.062 1 95.31 189 SER A C 1
ATOM 1491 O O . SER A 1 189 ? -9.977 -15.906 8.594 1 95.31 189 SER A O 1
ATOM 1493 N N . VAL A 1 190 ? -11.633 -17.281 8.5 1 93.44 190 VAL A N 1
ATOM 1494 C CA . VAL A 1 190 ? -12.367 -16.625 9.57 1 93.44 190 VAL A CA 1
ATOM 1495 C C . VAL A 1 190 ? -11.57 -16.719 10.875 1 93.44 190 VAL A C 1
ATOM 1497 O O . VAL A 1 190 ? -11.391 -15.711 11.562 1 93.44 190 VAL A O 1
ATOM 1500 N N . SER A 1 191 ? -11.117 -17.906 11.141 1 94.62 191 SER A N 1
ATOM 1501 C CA . SER A 1 191 ? -10.359 -18.125 12.375 1 94.62 191 SER A CA 1
ATOM 1502 C C . SER A 1 191 ? -8.992 -17.453 12.305 1 94.62 191 SER A C 1
ATOM 1504 O O . SER A 1 191 ? -8.484 -16.969 13.32 1 94.62 191 SER A O 1
ATOM 1506 N N . ILE A 1 192 ? -8.398 -17.422 11.133 1 96.62 192 ILE A N 1
ATOM 1507 C CA . ILE A 1 192 ? -7.105 -16.766 10.953 1 96.62 192 ILE A CA 1
ATOM 1508 C C . ILE A 1 192 ? -7.242 -15.266 11.219 1 96.62 192 ILE A C 1
ATOM 1510 O O . ILE A 1 192 ? -6.414 -14.68 11.922 1 96.62 192 ILE A O 1
ATOM 1514 N N . LYS A 1 193 ? -8.258 -14.648 10.719 1 91.38 193 LYS A N 1
ATOM 1515 C CA . LYS A 1 193 ? -8.477 -13.211 10.867 1 91.38 193 LYS A CA 1
ATOM 1516 C C . LYS A 1 193 ? -8.773 -12.852 12.32 1 91.38 193 LYS A C 1
ATOM 1518 O O . LYS A 1 193 ? -8.414 -11.758 12.773 1 91.38 193 LYS A O 1
ATOM 1523 N N . ARG A 1 194 ? -9.328 -13.789 13 1 90.25 194 ARG A N 1
ATOM 1524 C CA . ARG A 1 194 ? -9.594 -13.57 14.414 1 90.25 194 ARG A CA 1
ATOM 1525 C C . ARG A 1 194 ? -8.32 -13.703 15.242 1 90.25 194 ARG A C 1
ATOM 1527 O O . ARG A 1 194 ? -8.156 -13.023 16.266 1 90.25 194 ARG A O 1
ATOM 1534 N N . ALA A 1 195 ? -7.418 -14.555 14.75 1 92.12 195 ALA A N 1
ATOM 1535 C CA . ALA A 1 195 ? -6.262 -14.938 15.555 1 92.12 195 ALA A CA 1
ATOM 1536 C C . ALA A 1 195 ? -5.055 -14.055 15.242 1 92.12 195 ALA A C 1
ATOM 1538 O O . ALA A 1 195 ? -4.09 -14.016 16 1 92.12 195 ALA A O 1
ATOM 1539 N N . SER A 1 196 ? -5.102 -13.383 14.125 1 92.5 196 SER A N 1
ATOM 1540 C CA . SER A 1 196 ? -3.912 -12.68 13.656 1 92.5 196 SER A CA 1
ATOM 1541 C C . SER A 1 196 ? -4.277 -11.367 12.984 1 92.5 196 SER A C 1
ATOM 1543 O O . SER A 1 196 ? -5.457 -11.086 12.758 1 92.5 196 SER A O 1
ATOM 1545 N N . CYS A 1 197 ? -3.209 -10.523 12.742 1 89.56 197 CYS A N 1
ATOM 1546 C CA . CYS A 1 197 ? -3.404 -9.242 12.078 1 89.56 197 CYS A CA 1
ATOM 1547 C C . CYS A 1 197 ? -2.17 -8.852 11.273 1 89.56 197 CYS A C 1
ATOM 1549 O O . CYS A 1 197 ? -1.129 -9.5 11.375 1 89.56 197 CYS A O 1
ATOM 1551 N N . GLY A 1 198 ? -2.375 -7.938 10.359 1 88.69 198 GLY A N 1
ATOM 1552 C CA . GLY A 1 198 ? -1.253 -7.348 9.648 1 88.69 198 GLY A CA 1
ATOM 1553 C C . GLY A 1 198 ? -0.673 -8.266 8.586 1 88.69 198 GLY A C 1
ATOM 1554 O O . GLY A 1 198 ? -1.406 -9.016 7.934 1 88.69 198 GLY A O 1
ATOM 1555 N N . ASP A 1 199 ? 0.599 -8.172 8.398 1 90.88 199 ASP A N 1
ATOM 1556 C CA . ASP A 1 199 ? 1.266 -8.898 7.32 1 90.88 199 ASP A CA 1
ATOM 1557 C C . ASP A 1 199 ? 1.301 -10.398 7.602 1 90.88 199 ASP A C 1
ATOM 1559 O O . ASP A 1 199 ? 1.237 -11.211 6.676 1 90.88 199 ASP A O 1
ATOM 1563 N N . ALA A 1 200 ? 1.405 -10.688 8.891 1 95 200 ALA A N 1
ATOM 1564 C CA . ALA A 1 200 ? 1.385 -12.102 9.25 1 95 200 ALA A CA 1
ATOM 1565 C C . ALA A 1 200 ? 0.052 -12.742 8.867 1 95 200 ALA A C 1
ATOM 1567 O O . ALA A 1 200 ? 0.019 -13.867 8.352 1 95 200 ALA A O 1
ATOM 1568 N N . GLU A 1 201 ? -0.999 -12.07 9.188 1 95.69 201 GLU A N 1
ATOM 1569 C CA . GLU A 1 201 ? -2.326 -12.539 8.812 1 95.69 201 GLU A CA 1
ATOM 1570 C C . GLU A 1 201 ? -2.42 -12.789 7.312 1 95.69 201 GLU A C 1
ATOM 1572 O O . GLU A 1 201 ? -2.92 -13.828 6.879 1 95.69 201 GLU A O 1
ATOM 1577 N N . GLU A 1 202 ? -1.899 -11.836 6.551 1 95.06 202 GLU A N 1
ATOM 1578 C CA . GLU A 1 202 ? -1.926 -11.961 5.098 1 95.06 202 GLU A CA 1
ATOM 1579 C C . GLU A 1 202 ? -1.152 -13.188 4.629 1 95.06 202 GLU A C 1
ATOM 1581 O O . GLU A 1 202 ? -1.564 -13.867 3.686 1 95.06 202 GLU A O 1
ATOM 1586 N N . ALA A 1 203 ? -0.065 -13.43 5.254 1 97.56 203 ALA A N 1
ATOM 1587 C CA . ALA A 1 203 ? 0.766 -14.57 4.883 1 97.56 203 ALA A CA 1
ATOM 1588 C C . ALA A 1 203 ? 0.059 -15.891 5.191 1 97.56 203 ALA A C 1
ATOM 1590 O O . ALA A 1 203 ? 0.083 -16.812 4.383 1 97.56 203 ALA A O 1
ATOM 1591 N N . TYR A 1 204 ? -0.573 -15.969 6.391 1 98 204 TYR A N 1
ATOM 1592 C CA . TYR A 1 204 ? -1.308 -17.172 6.75 1 98 204 TYR A CA 1
ATOM 1593 C C . TYR A 1 204 ? -2.457 -17.422 5.781 1 98 204 TYR A C 1
ATOM 1595 O O . TYR A 1 204 ? -2.684 -18.562 5.352 1 98 204 TYR A O 1
ATOM 1603 N N . LEU A 1 205 ? -3.154 -16.359 5.469 1 97.62 205 LEU A N 1
ATOM 1604 C CA . LEU A 1 205 ? -4.285 -16.469 4.551 1 97.62 205 LEU A CA 1
ATOM 1605 C C . LEU A 1 205 ? -3.82 -16.922 3.17 1 97.62 205 LEU A C 1
ATOM 1607 O O . LEU A 1 205 ? -4.449 -17.781 2.551 1 97.62 205 LEU A O 1
ATOM 1611 N N . ALA A 1 206 ? -2.736 -16.312 2.709 1 97.44 206 ALA A N 1
ATOM 1612 C CA . ALA A 1 206 ? -2.195 -16.656 1.398 1 97.44 206 ALA A CA 1
ATOM 1613 C C . ALA A 1 206 ? -1.755 -18.125 1.359 1 97.44 206 ALA A C 1
ATOM 1615 O O . ALA A 1 206 ? -2.01 -18.828 0.381 1 97.44 206 ALA A O 1
ATOM 1616 N N . CYS A 1 207 ? -1.121 -18.516 2.391 1 96.69 207 CYS A N 1
ATOM 1617 C CA . CYS A 1 207 ? -0.636 -19.891 2.48 1 96.69 207 CYS A CA 1
ATOM 1618 C C . CYS A 1 207 ? -1.793 -20.891 2.443 1 96.69 207 CYS A C 1
ATOM 1620 O O . CYS A 1 207 ? -1.748 -21.875 1.704 1 96.69 207 CYS A O 1
ATOM 1622 N N . ALA A 1 208 ? -2.785 -20.656 3.215 1 96.94 208 ALA A N 1
ATOM 1623 C CA . ALA A 1 208 ? -3.949 -21.531 3.258 1 96.94 208 ALA A CA 1
ATOM 1624 C C . ALA A 1 208 ? -4.688 -21.531 1.923 1 96.94 208 ALA A C 1
ATOM 1626 O O . ALA A 1 208 ? -5.07 -22.578 1.412 1 96.94 208 ALA A O 1
ATOM 1627 N N . LEU A 1 209 ? -4.836 -20.359 1.349 1 96.75 209 LEU A N 1
ATOM 1628 C CA . LEU A 1 209 ? -5.586 -20.203 0.108 1 96.75 209 LEU A CA 1
ATOM 1629 C C . LEU A 1 209 ? -4.887 -20.922 -1.042 1 96.75 209 LEU A C 1
ATOM 1631 O O . LEU A 1 209 ? -5.543 -21.562 -1.866 1 96.75 209 LEU A O 1
ATOM 1635 N N . ARG A 1 210 ? -3.604 -20.781 -1.102 1 96.56 210 ARG A N 1
ATOM 1636 C CA . ARG A 1 210 ? -2.83 -21.406 -2.168 1 96.56 210 ARG A CA 1
ATOM 1637 C C . ARG A 1 210 ? -2.988 -22.922 -2.143 1 96.56 210 ARG A C 1
ATOM 1639 O O . ARG A 1 210 ? -2.994 -23.578 -3.191 1 96.56 210 ARG A O 1
ATOM 1646 N N . GLN A 1 211 ? -3.055 -23.469 -0.957 1 93.88 211 GLN A N 1
ATOM 1647 C CA . GLN A 1 211 ? -3.203 -24.922 -0.827 1 93.88 211 GLN A CA 1
ATOM 1648 C C . GLN A 1 211 ? -4.609 -25.359 -1.22 1 93.88 211 GLN A C 1
ATOM 1650 O O . GLN A 1 211 ? -4.797 -26.484 -1.715 1 93.88 211 GLN A O 1
ATOM 1655 N N . GLN A 1 212 ? -5.496 -24.5 -1.075 1 93.06 212 GLN A N 1
ATOM 1656 C CA . GLN A 1 212 ? -6.887 -24.828 -1.353 1 93.06 212 GLN A CA 1
ATOM 1657 C C . GLN A 1 212 ? -7.211 -24.656 -2.834 1 93.06 212 GLN A C 1
ATOM 1659 O O . GLN A 1 212 ? -7.863 -25.516 -3.438 1 93.06 212 GLN A O 1
ATOM 1664 N N . ASN A 1 213 ? -6.805 -23.547 -3.377 1 94.38 213 ASN A N 1
ATOM 1665 C CA . ASN A 1 213 ? -7.176 -23.188 -4.742 1 94.38 213 ASN A CA 1
ATOM 1666 C C . ASN A 1 213 ? -6.176 -22.219 -5.363 1 94.38 213 ASN A C 1
ATOM 1668 O O . ASN A 1 213 ? -6.238 -21.016 -5.105 1 94.38 213 ASN A O 1
ATOM 1672 N N . LYS A 1 214 ? -5.422 -22.766 -6.285 1 95.56 214 LYS A N 1
ATOM 1673 C CA . LYS A 1 214 ? -4.379 -21.953 -6.918 1 95.56 214 LYS A CA 1
ATOM 1674 C C . LYS A 1 214 ? -4.977 -20.828 -7.738 1 95.56 214 LYS A C 1
ATOM 1676 O O . LYS A 1 214 ? -4.461 -19.703 -7.719 1 95.56 214 LYS A O 1
ATOM 1681 N N . THR A 1 215 ? -5.984 -21.078 -8.453 1 96.31 215 THR A N 1
ATOM 1682 C CA . THR A 1 215 ? -6.633 -20.078 -9.305 1 96.31 215 THR A CA 1
ATOM 1683 C C . THR A 1 215 ? -7.191 -18.938 -8.453 1 96.31 215 THR A C 1
ATOM 1685 O O . THR A 1 215 ? -6.984 -17.766 -8.773 1 96.31 215 THR A O 1
ATOM 1688 N N . LYS A 1 216 ? -7.824 -19.328 -7.359 1 96.12 216 LYS A N 1
ATOM 1689 C CA . LYS A 1 216 ? -8.367 -18.328 -6.445 1 96.12 216 LYS A CA 1
ATOM 1690 C C . LYS A 1 216 ? -7.246 -17.516 -5.801 1 96.12 216 LYS A C 1
ATOM 1692 O O . LYS A 1 216 ? -7.406 -16.312 -5.551 1 96.12 216 LYS A O 1
ATOM 1697 N N . TYR A 1 217 ? -6.211 -18.203 -5.566 1 97.44 217 TYR A N 1
ATOM 1698 C CA . TYR A 1 217 ? -5.051 -17.547 -4.965 1 97.44 217 TYR A CA 1
ATOM 1699 C C . TYR A 1 217 ? -4.551 -16.406 -5.84 1 97.44 217 TYR A C 1
ATOM 1701 O O . TYR A 1 217 ? -4.379 -15.281 -5.363 1 97.44 217 TYR A O 1
ATOM 1709 N N . PHE A 1 218 ? -4.324 -16.594 -7.082 1 97.94 218 PHE A N 1
ATOM 1710 C CA . PHE A 1 218 ? -3.793 -15.586 -7.98 1 97.94 218 PHE A CA 1
ATOM 1711 C C . PHE A 1 218 ? -4.828 -14.5 -8.242 1 97.94 218 PHE A C 1
ATOM 1713 O O . PHE A 1 218 ? -4.48 -13.328 -8.406 1 97.94 218 PHE A O 1
ATOM 1720 N N . ALA A 1 219 ? -6.094 -14.914 -8.266 1 96.88 219 ALA A N 1
ATOM 1721 C CA . ALA A 1 219 ? -7.141 -13.906 -8.391 1 96.88 219 ALA A CA 1
ATOM 1722 C C . ALA A 1 219 ? -7.113 -12.938 -7.211 1 96.88 219 ALA A C 1
ATOM 1724 O O . ALA A 1 219 ? -7.238 -11.727 -7.391 1 96.88 219 ALA A O 1
ATOM 1725 N N . ASP A 1 220 ? -6.887 -13.508 -6.098 1 95.44 220 ASP A N 1
ATOM 1726 C CA . ASP A 1 220 ? -6.836 -12.711 -4.879 1 95.44 220 ASP A CA 1
ATOM 1727 C C . ASP A 1 220 ? -5.602 -11.812 -4.863 1 95.44 220 ASP A C 1
ATOM 1729 O O . ASP A 1 220 ? -5.664 -10.672 -4.398 1 95.44 220 ASP A O 1
ATOM 1733 N N . ARG A 1 221 ? -4.492 -12.32 -5.324 1 96.19 221 ARG A N 1
ATOM 1734 C CA . ARG A 1 221 ? -3.275 -11.516 -5.379 1 96.19 221 ARG A CA 1
ATOM 1735 C C . ARG A 1 221 ? -3.441 -10.336 -6.328 1 96.19 221 ARG A C 1
ATOM 1737 O O . ARG A 1 221 ? -2.98 -9.227 -6.039 1 96.19 221 ARG A O 1
ATOM 1744 N N . LEU A 1 222 ? -4.086 -10.586 -7.41 1 96.12 222 LEU A N 1
ATOM 1745 C CA . LEU A 1 222 ? -4.336 -9.523 -8.375 1 96.12 222 LEU A CA 1
ATOM 1746 C C . LEU A 1 222 ? -5.27 -8.469 -7.793 1 96.12 222 LEU A C 1
ATOM 1748 O O . LEU A 1 222 ? -5.008 -7.27 -7.906 1 96.12 222 LEU A O 1
ATOM 1752 N N . ARG A 1 223 ? -6.266 -8.922 -7.098 1 93.06 223 ARG A N 1
ATOM 1753 C CA . ARG A 1 223 ? -7.211 -7.988 -6.5 1 93.06 223 ARG A CA 1
ATOM 1754 C C . ARG A 1 223 ? -6.539 -7.148 -5.414 1 93.06 223 ARG A C 1
ATOM 1756 O O . ARG A 1 223 ? -6.766 -5.941 -5.328 1 93.06 223 ARG A O 1
ATOM 1763 N N . SER A 1 224 ? -5.758 -7.84 -4.629 1 90.81 224 SER A N 1
ATOM 1764 C CA . SER A 1 224 ? -5.074 -7.156 -3.539 1 90.81 224 SER A CA 1
ATOM 1765 C C . SER A 1 224 ? -4.098 -6.109 -4.066 1 90.81 224 SER A C 1
ATOM 1767 O O . SER A 1 224 ? -3.826 -5.109 -3.398 1 90.81 224 SER A O 1
ATOM 1769 N N . SER A 1 225 ? -3.562 -6.359 -5.281 1 91.38 225 SER A N 1
ATOM 1770 C CA . SER A 1 225 ? -2.637 -5.406 -5.891 1 91.38 225 SER A CA 1
ATOM 1771 C C . SER A 1 225 ? -3.359 -4.145 -6.34 1 91.38 225 SER A C 1
ATOM 1773 O O . SER A 1 225 ? -2.754 -3.072 -6.426 1 91.38 225 SER A O 1
ATOM 1775 N N . LEU A 1 226 ? -4.594 -4.336 -6.629 1 88.62 226 LEU A N 1
ATOM 1776 C CA . LEU A 1 226 ? -5.359 -3.24 -7.215 1 88.62 226 LEU A CA 1
ATOM 1777 C C . LEU A 1 226 ? -6.129 -2.479 -6.137 1 88.62 226 LEU A C 1
ATOM 1779 O O . LEU A 1 226 ? -6.551 -1.341 -6.359 1 88.62 226 LEU A O 1
ATOM 1783 N N . LYS A 1 227 ? -6.336 -3.369 -5.027 1 72.06 227 LYS A N 1
ATOM 1784 C CA . LYS A 1 227 ? -7.129 -2.809 -3.936 1 72.06 227 LYS A CA 1
ATOM 1785 C C . LYS A 1 227 ? -6.25 -2.023 -2.965 1 72.06 227 LYS A C 1
ATOM 1787 O O . LYS A 1 227 ? -5.059 -2.299 -2.836 1 72.06 227 LYS A O 1
ATOM 1792 N N . ARG A 1 228 ? -6.512 -0.743 -2.594 1 60.28 228 ARG A N 1
ATOM 1793 C CA . ARG A 1 228 ? -5.945 -0.071 -1.43 1 60.28 228 ARG A CA 1
ATOM 1794 C C . ARG A 1 228 ? -5.262 1.233 -1.828 1 60.28 228 ARG A C 1
ATOM 1796 O O . ARG A 1 228 ? -5.383 1.68 -2.971 1 60.28 228 ARG A O 1
ATOM 1803 N N . ALA A 1 229 ? -4.492 1.739 -0.733 1 58.06 229 ALA A N 1
ATOM 1804 C CA . ALA A 1 229 ? -3.85 3.045 -0.621 1 58.06 229 ALA A CA 1
ATOM 1805 C C . ALA A 1 229 ? -2.857 3.268 -1.76 1 58.06 229 ALA A C 1
ATOM 1807 O O . ALA A 1 229 ? -2 4.152 -1.682 1 58.06 229 ALA A O 1
ATOM 1808 N N . GLY A 1 230 ? -3.232 2.525 -2.936 1 64.88 230 GLY A N 1
ATOM 1809 C CA . GLY A 1 230 ? -2.32 2.643 -4.059 1 64.88 230 GLY A CA 1
ATOM 1810 C C . GLY A 1 230 ? -2.025 1.315 -4.734 1 64.88 230 GLY A C 1
ATOM 1811 O O . GLY A 1 230 ? -2.164 0.257 -4.117 1 64.88 230 GLY A O 1
ATOM 1812 N N . VAL A 1 231 ? -1.876 1.384 -5.926 1 70.31 231 VAL A N 1
ATOM 1813 C CA . VAL A 1 231 ? -1.611 0.189 -6.723 1 70.31 231 VAL A CA 1
ATOM 1814 C C . VAL A 1 231 ? -0.224 -0.356 -6.391 1 70.31 231 VAL A C 1
ATOM 1816 O O . VAL A 1 231 ? 0.758 0.389 -6.383 1 70.31 231 VAL A O 1
ATOM 1819 N N . ASN A 1 232 ? -0.221 -1.655 -5.855 1 87.88 232 ASN A N 1
ATOM 1820 C CA . ASN A 1 232 ? 1.059 -2.352 -5.773 1 87.88 232 ASN A CA 1
ATOM 1821 C C . ASN A 1 232 ? 1.509 -2.857 -7.141 1 87.88 232 ASN A C 1
ATOM 1823 O O . ASN A 1 232 ? 1.248 -4.008 -7.496 1 87.88 232 ASN A O 1
ATOM 1827 N N . ASN A 1 233 ? 2.199 -2.014 -7.809 1 90.44 233 ASN A N 1
ATOM 1828 C CA . ASN A 1 233 ? 2.561 -2.287 -9.195 1 90.44 233 ASN A CA 1
ATOM 1829 C C . ASN A 1 233 ? 3.469 -3.508 -9.305 1 90.44 233 ASN A C 1
ATOM 1831 O O . ASN A 1 233 ? 3.355 -4.289 -10.25 1 90.44 233 ASN A O 1
ATOM 1835 N N . ARG A 1 234 ? 4.332 -3.709 -8.367 1 92.94 234 ARG A N 1
ATOM 1836 C CA . ARG A 1 234 ? 5.27 -4.824 -8.414 1 92.94 234 ARG A CA 1
ATOM 1837 C C . ARG A 1 234 ? 4.539 -6.16 -8.359 1 92.94 234 ARG A C 1
ATOM 1839 O O . ARG A 1 234 ? 4.793 -7.051 -9.172 1 92.94 234 ARG A O 1
ATOM 1846 N N . GLN A 1 235 ? 3.643 -6.258 -7.41 1 94.81 235 GLN A N 1
ATOM 1847 C CA . GLN A 1 235 ? 2.861 -7.484 -7.297 1 94.81 235 GLN A CA 1
ATOM 1848 C C . GLN A 1 235 ? 1.967 -7.68 -8.516 1 94.81 235 GLN A C 1
ATOM 1850 O O . GLN A 1 235 ? 1.797 -8.805 -9 1 94.81 235 GLN A O 1
ATOM 1855 N N . LEU A 1 236 ? 1.382 -6.598 -8.992 1 95.62 236 LEU A N 1
ATOM 1856 C CA . LEU A 1 236 ? 0.495 -6.664 -10.148 1 95.62 236 LEU A CA 1
ATOM 1857 C C . LEU A 1 236 ? 1.237 -7.18 -11.375 1 95.62 236 LEU A C 1
ATOM 1859 O O . LEU A 1 236 ? 0.759 -8.086 -12.055 1 95.62 236 LEU A O 1
ATOM 1863 N N . ILE A 1 237 ? 2.406 -6.609 -11.617 1 97 237 ILE A N 1
ATOM 1864 C CA . ILE A 1 237 ? 3.221 -6.98 -12.773 1 97 237 ILE A CA 1
ATOM 1865 C C . ILE A 1 237 ? 3.648 -8.445 -12.648 1 97 237 ILE A C 1
ATOM 1867 O O . ILE A 1 237 ? 3.514 -9.219 -13.602 1 97 237 ILE A O 1
ATOM 1871 N N . TRP A 1 238 ? 4.098 -8.812 -11.484 1 97.69 238 TRP A N 1
ATOM 1872 C CA . TRP A 1 238 ? 4.551 -10.18 -11.266 1 97.69 238 TRP A CA 1
ATOM 1873 C C . TRP A 1 238 ? 3.416 -11.18 -11.5 1 97.69 238 TRP A C 1
ATOM 1875 O O . TRP A 1 238 ? 3.578 -12.148 -12.242 1 97.69 238 TRP A O 1
ATOM 1885 N N . ALA A 1 239 ? 2.293 -10.898 -10.891 1 97.75 239 ALA A N 1
ATOM 1886 C CA . ALA A 1 239 ? 1.179 -11.844 -10.953 1 97.75 239 ALA A CA 1
ATOM 1887 C C . ALA A 1 239 ? 0.653 -11.984 -12.375 1 97.75 239 ALA A C 1
ATOM 1889 O O . ALA A 1 239 ? 0.387 -13.094 -12.836 1 97.75 239 ALA A O 1
ATOM 1890 N N . LEU A 1 240 ? 0.553 -10.93 -13.086 1 97.25 240 LEU A N 1
ATOM 1891 C CA . LEU A 1 240 ? 0.019 -10.953 -14.445 1 97.25 240 LEU A CA 1
ATOM 1892 C C . LEU A 1 240 ? 1.006 -11.617 -15.398 1 97.25 240 LEU A C 1
ATOM 1894 O O . LEU A 1 240 ? 0.629 -12.492 -16.188 1 97.25 240 LEU A O 1
ATOM 1898 N N . VAL A 1 241 ? 2.258 -11.211 -15.359 1 96.81 241 VAL A N 1
ATOM 1899 C CA . VAL A 1 241 ? 3.262 -11.695 -16.297 1 96.81 241 VAL A CA 1
ATOM 1900 C C . VAL A 1 241 ? 3.551 -13.172 -16.031 1 96.81 241 VAL A C 1
ATOM 1902 O O . VAL A 1 241 ? 3.668 -13.961 -16.969 1 96.81 241 VAL A O 1
ATOM 1905 N N . SER A 1 242 ? 3.613 -13.57 -14.797 1 96.75 242 SER A N 1
ATOM 1906 C CA . SER A 1 242 ? 3.949 -14.953 -14.453 1 96.75 242 SER A CA 1
ATOM 1907 C C . SER A 1 242 ? 2.859 -15.914 -14.898 1 96.75 242 SER A C 1
ATOM 1909 O O . SER A 1 242 ? 3.137 -17.078 -15.195 1 96.75 242 SER A O 1
ATOM 1911 N N . ARG A 1 243 ? 1.646 -15.398 -15 1 96.62 243 ARG A N 1
ATOM 1912 C CA . ARG A 1 243 ? 0.526 -16.281 -15.305 1 96.62 243 ARG A CA 1
ATOM 1913 C C . ARG A 1 243 ? 0.043 -16.094 -16.734 1 96.62 243 ARG A C 1
ATOM 1915 O O . ARG A 1 243 ? -0.756 -16.875 -17.234 1 96.62 243 ARG A O 1
ATOM 1922 N N . SER A 1 244 ? 0.536 -15.094 -17.438 1 94.19 244 SER A N 1
ATOM 1923 C CA . SER A 1 244 ? 0.028 -14.648 -18.719 1 94.19 244 SER A CA 1
ATOM 1924 C C . SER A 1 244 ? 0.034 -15.781 -19.75 1 94.19 244 SER A C 1
ATOM 1926 O O . SER A 1 244 ? -0.824 -15.828 -20.625 1 94.19 244 SER A O 1
ATOM 1928 N N . GLU A 1 245 ? 0.953 -16.734 -19.625 1 92.81 245 GLU A N 1
ATOM 1929 C CA . GLU A 1 245 ? 1.066 -17.812 -20.609 1 92.81 245 GLU A CA 1
ATOM 1930 C C . GLU A 1 245 ? 0.687 -19.156 -20 1 92.81 245 GLU A C 1
ATOM 1932 O O . GLU A 1 245 ? 0.981 -20.203 -20.562 1 92.81 245 GLU A O 1
ATOM 1937 N N . LYS A 1 246 ? 0.114 -19.141 -18.859 1 94.5 246 LYS A N 1
ATOM 1938 C CA . LYS A 1 246 ? -0.272 -20.344 -18.141 1 94.5 246 LYS A CA 1
ATOM 1939 C C . LYS A 1 246 ? -1.779 -20.391 -17.906 1 94.5 246 LYS A C 1
ATOM 1941 O O . LYS A 1 246 ? -2.551 -20.656 -18.828 1 94.5 246 LYS A O 1
ATOM 1946 N N . ASP A 1 247 ? -2.271 -20 -16.828 1 96.19 247 ASP A N 1
ATOM 1947 C CA . ASP A 1 247 ? -3.674 -20.188 -16.469 1 96.19 247 ASP A CA 1
ATOM 1948 C C . ASP A 1 247 ? -4.379 -18.844 -16.281 1 96.19 247 ASP A C 1
ATOM 1950 O O . ASP A 1 247 ? -5.324 -18.75 -15.5 1 96.19 247 ASP A O 1
ATOM 1954 N N . LEU A 1 248 ? -3.908 -17.812 -16.984 1 96.69 248 LEU A N 1
ATOM 1955 C CA . LEU A 1 248 ? -4.504 -16.5 -16.859 1 96.69 248 LEU A CA 1
ATOM 1956 C C . LEU A 1 248 ? -5.977 -16.516 -17.25 1 96.69 248 LEU A C 1
ATOM 1958 O O . LEU A 1 248 ? -6.797 -15.828 -16.656 1 96.69 248 LEU A O 1
ATOM 1962 N N . PRO A 1 249 ? -6.387 -17.328 -18.266 1 95.44 249 PRO A N 1
ATOM 1963 C CA . PRO A 1 249 ? -7.812 -17.375 -18.594 1 95.44 249 PRO A CA 1
ATOM 1964 C C . PRO A 1 249 ? -8.672 -17.859 -17.422 1 95.44 249 PRO A C 1
ATOM 1966 O O . PRO A 1 249 ? -9.734 -17.297 -17.172 1 95.44 249 PRO A O 1
ATOM 1969 N N . ALA A 1 250 ? -8.227 -18.859 -16.781 1 96.88 250 ALA A N 1
ATOM 1970 C CA . ALA A 1 250 ? -8.953 -19.375 -15.625 1 96.88 250 ALA A CA 1
ATOM 1971 C C . ALA A 1 250 ? -8.969 -18.375 -14.477 1 96.88 250 ALA A C 1
ATOM 1973 O O . ALA A 1 250 ? -9.977 -18.219 -13.781 1 96.88 250 ALA A O 1
ATOM 1974 N N . ILE A 1 251 ? -7.883 -17.672 -14.289 1 97.88 251 ILE A N 1
ATOM 1975 C CA . ILE A 1 251 ? -7.754 -16.672 -13.227 1 97.88 251 ILE A CA 1
ATOM 1976 C C . ILE A 1 251 ? -8.711 -15.508 -13.5 1 97.88 251 ILE A C 1
ATOM 1978 O O . ILE A 1 251 ? -9.367 -15.008 -12.578 1 97.88 251 ILE A O 1
ATOM 1982 N N . LYS A 1 252 ? -8.773 -15.141 -14.758 1 97.25 252 LYS A N 1
ATOM 1983 C CA . LYS A 1 252 ? -9.688 -14.07 -15.141 1 97.25 252 LYS A CA 1
ATOM 1984 C C . LYS A 1 252 ? -11.133 -14.445 -14.805 1 97.25 252 LYS A C 1
ATOM 1986 O O . LYS A 1 252 ? -11.891 -13.609 -14.289 1 97.25 252 LYS A O 1
ATOM 1991 N N . GLY A 1 253 ? -11.453 -15.672 -15.109 1 95.5 253 GLY A N 1
ATOM 1992 C CA . GLY A 1 253 ? -12.797 -16.141 -14.797 1 95.5 253 GLY A CA 1
ATOM 1993 C C . GLY A 1 253 ? -13.086 -16.156 -13.305 1 95.5 253 GLY A C 1
ATOM 1994 O O . GLY A 1 253 ? -14.141 -15.688 -12.867 1 95.5 253 GLY A O 1
ATOM 1995 N N . LYS A 1 254 ? -12.188 -16.656 -12.578 1 95.88 254 LYS A N 1
ATOM 1996 C CA . LYS A 1 254 ? -12.352 -16.734 -11.133 1 95.88 254 LYS A CA 1
ATOM 1997 C C . LYS A 1 254 ? -12.391 -15.336 -10.516 1 95.88 254 LYS A C 1
ATOM 1999 O O . LYS A 1 254 ? -13.133 -15.094 -9.555 1 95.88 254 LYS A O 1
ATOM 2004 N N . TYR A 1 255 ? -11.578 -14.43 -11.039 1 95.62 255 TYR A N 1
ATOM 2005 C CA . TYR A 1 255 ? -11.562 -13.039 -10.586 1 95.62 255 TYR A CA 1
ATOM 2006 C C . TYR A 1 255 ? -12.938 -12.398 -10.742 1 95.62 255 TYR A C 1
ATOM 2008 O O . TYR A 1 255 ? -13.438 -11.766 -9.812 1 95.62 255 TYR A O 1
ATOM 2016 N N . ARG A 1 256 ? -13.484 -12.602 -11.82 1 93.19 256 ARG A N 1
ATOM 2017 C CA . ARG A 1 256 ? -14.805 -12.047 -12.086 1 93.19 256 ARG A CA 1
ATOM 2018 C C . ARG A 1 256 ? -15.859 -12.648 -11.156 1 93.19 256 ARG A C 1
ATOM 2020 O O . ARG A 1 256 ? -16.734 -11.938 -10.664 1 93.19 256 ARG A O 1
ATOM 2027 N N . GLN A 1 257 ? -15.742 -13.852 -10.977 1 91.56 257 GLN A N 1
ATOM 2028 C CA . GLN A 1 257 ? -16.672 -14.555 -10.109 1 91.56 257 GLN A CA 1
ATOM 2029 C C . GLN A 1 257 ? -16.594 -14.023 -8.672 1 91.56 257 GLN A C 1
ATOM 2031 O O . GLN A 1 257 ? -17.609 -13.805 -8.023 1 91.56 257 GLN A O 1
ATOM 2036 N N . LEU A 1 258 ? -15.422 -13.836 -8.242 1 90.94 258 LEU A N 1
ATOM 2037 C CA . LEU A 1 258 ? -15.188 -13.477 -6.848 1 90.94 258 LEU A CA 1
ATOM 2038 C C . LEU A 1 258 ? -15.5 -12 -6.605 1 90.94 258 LEU A C 1
ATOM 2040 O O . LEU A 1 258 ? -16.016 -11.641 -5.551 1 90.94 258 LEU A O 1
ATOM 2044 N N . TYR A 1 259 ? -15.156 -11.18 -7.574 1 87.94 259 TYR A N 1
ATOM 2045 C CA . TYR A 1 259 ? -15.148 -9.758 -7.254 1 87.94 259 TYR A CA 1
ATOM 2046 C C . TYR A 1 259 ? -16.156 -9 -8.117 1 87.94 259 TYR A C 1
ATOM 2048 O O . TYR A 1 259 ? -16.328 -7.793 -7.945 1 87.94 259 TYR A O 1
ATOM 2056 N N . GLY A 1 260 ? -16.766 -9.633 -9.031 1 86.38 260 GLY A N 1
ATOM 2057 C CA . GLY A 1 260 ? -17.906 -9.078 -9.758 1 86.38 260 GLY A CA 1
ATOM 2058 C C . GLY A 1 260 ? -17.5 -8.219 -10.938 1 86.38 260 GLY A C 1
ATOM 2059 O O . GLY A 1 260 ? -18.328 -7.844 -11.758 1 86.38 260 GLY A O 1
ATOM 2060 N N . SER A 1 261 ? -16.25 -7.816 -11.047 1 87.81 261 SER A N 1
ATOM 2061 C CA . SER A 1 261 ? -15.742 -7.016 -12.156 1 87.81 261 SER A CA 1
ATOM 2062 C C . SER A 1 261 ? -14.609 -7.73 -12.883 1 87.81 261 SER A C 1
ATOM 2064 O O . SER A 1 261 ? -13.805 -8.414 -12.25 1 87.81 261 SER A O 1
ATOM 2066 N N . PRO A 1 262 ? -14.641 -7.512 -14.195 1 93.5 262 PRO A N 1
ATOM 2067 C CA . PRO A 1 262 ? -13.516 -8.133 -14.914 1 93.5 262 PRO A CA 1
ATOM 2068 C C . PRO A 1 262 ? -12.164 -7.531 -14.523 1 93.5 262 PRO A C 1
ATOM 2070 O O . PRO A 1 262 ? -12.062 -6.324 -14.305 1 93.5 262 PRO A O 1
ATOM 2073 N N . LEU A 1 263 ? -11.242 -8.359 -14.516 1 96 263 LEU A N 1
ATOM 2074 C CA . LEU A 1 263 ? -9.875 -7.93 -14.219 1 96 263 LEU A CA 1
ATOM 2075 C C . LEU A 1 263 ? -9.453 -6.789 -15.141 1 96 263 LEU A C 1
ATOM 2077 O O . LEU A 1 263 ? -8.82 -5.828 -14.695 1 96 263 LEU A O 1
ATOM 2081 N N . ARG A 1 264 ? -9.805 -6.84 -16.406 1 95.12 264 ARG A N 1
ATOM 2082 C CA . ARG A 1 264 ? -9.453 -5.836 -17.406 1 95.12 264 ARG A CA 1
ATOM 2083 C C . ARG A 1 264 ? -9.938 -4.453 -16.984 1 95.12 264 ARG A C 1
ATOM 2085 O O . ARG A 1 264 ? -9.195 -3.473 -17.094 1 95.12 264 ARG A O 1
ATOM 2092 N N . GLU A 1 265 ? -11.109 -4.414 -16.516 1 93.12 265 GLU A N 1
ATOM 2093 C CA . GLU A 1 265 ? -11.719 -3.137 -16.156 1 93.12 265 GLU A CA 1
ATOM 2094 C C . GLU A 1 265 ? -11.055 -2.545 -14.906 1 93.12 265 GLU A C 1
ATOM 2096 O O . GLU A 1 265 ? -10.828 -1.335 -14.836 1 93.12 265 GLU A O 1
ATOM 2101 N N . ASP A 1 266 ? -10.844 -3.418 -13.984 1 92.69 266 ASP A N 1
ATOM 2102 C CA . ASP A 1 266 ? -10.203 -2.947 -12.758 1 92.69 266 ASP A CA 1
ATOM 2103 C C . ASP A 1 266 ? -8.797 -2.424 -13.039 1 92.69 266 ASP A C 1
ATOM 2105 O O . ASP A 1 266 ? -8.383 -1.409 -12.477 1 92.69 266 ASP A O 1
ATOM 2109 N N . VAL A 1 267 ? -8.055 -3.072 -13.875 1 94.44 267 VAL A N 1
ATOM 2110 C CA . VAL A 1 267 ? -6.707 -2.641 -14.234 1 94.44 267 VAL A CA 1
ATOM 2111 C C . VAL A 1 267 ? -6.773 -1.316 -14.992 1 94.44 267 VAL A C 1
ATOM 2113 O O . VAL A 1 267 ? -5.973 -0.411 -14.742 1 94.44 267 VAL A O 1
ATOM 2116 N N . LYS A 1 268 ? -7.707 -1.188 -15.859 1 91.5 268 LYS A N 1
ATOM 2117 C CA . LYS A 1 268 ? -7.879 0.033 -16.641 1 91.5 268 LYS A CA 1
ATOM 2118 C C . LYS A 1 268 ? -8.188 1.225 -15.742 1 91.5 268 LYS A C 1
ATOM 2120 O O . LYS A 1 268 ? -7.707 2.334 -15.984 1 91.5 268 LYS A O 1
ATOM 2125 N N . THR A 1 269 ? -8.906 0.906 -14.727 1 85.88 269 THR A N 1
ATOM 2126 C CA . THR A 1 269 ? -9.344 1.958 -13.812 1 85.88 269 THR A CA 1
ATOM 2127 C C . THR A 1 269 ? -8.18 2.443 -12.953 1 85.88 269 THR A C 1
ATOM 2129 O O . THR A 1 269 ? -8.086 3.629 -12.633 1 85.88 269 THR A O 1
ATOM 2132 N N . GLU A 1 270 ? -7.305 1.529 -12.633 1 87.5 270 GLU A N 1
ATOM 2133 C CA . GLU A 1 270 ? -6.316 1.831 -11.602 1 87.5 270 GLU A CA 1
ATOM 2134 C C . GLU A 1 270 ? -4.973 2.211 -12.219 1 87.5 270 GLU A C 1
ATOM 2136 O O . GLU A 1 270 ? -4.082 2.703 -11.523 1 87.5 270 GLU A O 1
ATOM 2141 N N . THR A 1 271 ? -4.785 2.021 -13.484 1 88.75 271 THR A N 1
ATOM 2142 C CA . THR A 1 271 ? -3.504 2.285 -14.125 1 88.75 271 THR A CA 1
ATOM 2143 C C . THR A 1 271 ? -3.674 3.27 -15.281 1 88.75 271 THR A C 1
ATOM 2145 O O . THR A 1 271 ? -4.797 3.559 -15.695 1 88.75 271 THR A O 1
ATOM 2148 N N . THR A 1 272 ? -2.461 3.793 -15.719 1 86.06 272 THR A N 1
ATOM 2149 C CA . THR A 1 272 ? -2.527 4.797 -16.781 1 86.06 272 THR A CA 1
ATOM 2150 C C . THR A 1 272 ? -1.325 4.68 -17.703 1 86.06 272 THR A C 1
ATOM 2152 O O . THR A 1 272 ? -0.353 3.99 -17.391 1 86.06 272 THR A O 1
ATOM 2155 N N . GLY A 1 273 ? -1.481 5.234 -18.953 1 85.62 273 GLY A N 1
ATOM 2156 C CA . GLY A 1 273 ? -0.37 5.402 -19.875 1 85.62 273 GLY A CA 1
ATOM 2157 C C . GLY A 1 273 ? 0.055 4.105 -20.531 1 85.62 273 GLY A C 1
ATOM 2158 O O . GLY A 1 273 ? -0.773 3.225 -20.781 1 85.62 273 GLY A O 1
ATOM 2159 N N . ASP A 1 274 ? 1.288 4.109 -20.922 1 85.56 274 ASP A N 1
ATOM 2160 C CA . ASP A 1 274 ? 1.834 2.939 -21.594 1 85.56 274 ASP A CA 1
ATOM 2161 C C . ASP A 1 274 ? 1.866 1.729 -20.672 1 85.56 274 ASP A C 1
ATOM 2163 O O . ASP A 1 274 ? 1.735 0.589 -21.125 1 85.56 274 ASP A O 1
ATOM 2167 N N . TYR A 1 275 ? 1.975 2.043 -19.391 1 92.19 275 TYR A N 1
ATOM 2168 C CA . TYR A 1 275 ? 1.875 0.997 -18.391 1 92.19 275 TYR A CA 1
ATOM 2169 C C . TYR A 1 275 ? 0.524 0.295 -18.453 1 92.19 275 TYR A C 1
ATOM 2171 O O . TYR A 1 275 ? 0.461 -0.932 -18.562 1 92.19 275 TYR A O 1
ATOM 2179 N N . GLU A 1 276 ? -0.497 1.04 -18.484 1 92.56 276 GLU A N 1
ATOM 2180 C CA . GLU A 1 276 ? -1.857 0.529 -18.609 1 92.56 276 GLU A CA 1
ATOM 2181 C C . GLU A 1 276 ? -2.037 -0.234 -19.922 1 92.56 276 GLU A C 1
ATOM 2183 O O . GLU A 1 276 ? -2.557 -1.353 -19.922 1 92.56 276 GLU A O 1
ATOM 2188 N N . LYS A 1 277 ? -1.602 0.371 -20.984 1 91 277 LYS A N 1
ATOM 2189 C CA . LYS A 1 277 ? -1.746 -0.228 -22.312 1 91 277 LYS A CA 1
ATOM 2190 C C . LYS A 1 277 ? -1.087 -1.604 -22.375 1 91 277 LYS A C 1
ATOM 2192 O O . LYS A 1 277 ? -1.642 -2.539 -22.953 1 91 277 LYS A O 1
ATOM 2197 N N . THR A 1 278 ? 0.074 -1.722 -21.812 1 94.69 278 THR A N 1
ATOM 2198 C CA . THR A 1 278 ? 0.809 -2.982 -21.828 1 94.69 278 THR A CA 1
ATOM 2199 C C . THR A 1 278 ? 0.058 -4.055 -21.031 1 94.69 278 THR A C 1
ATOM 2201 O O . THR A 1 278 ? -0.091 -5.184 -21.516 1 94.69 278 THR A O 1
ATOM 2204 N N . LEU A 1 279 ? -0.398 -3.699 -19.859 1 96.62 279 LEU A N 1
ATOM 2205 C CA . LEU A 1 279 ? -1.113 -4.656 -19.016 1 96.62 279 LEU A CA 1
ATOM 2206 C C . LEU A 1 279 ? -2.395 -5.125 -19.703 1 96.62 279 LEU A C 1
ATOM 2208 O O . LEU A 1 279 ? -2.719 -6.312 -19.672 1 96.62 279 LEU A O 1
ATOM 2212 N N . LEU A 1 280 ? -3.08 -4.172 -20.328 1 95.12 280 LEU A N 1
ATOM 2213 C CA . LEU A 1 280 ? -4.332 -4.512 -21 1 95.12 280 LEU A CA 1
ATOM 2214 C C . LEU A 1 280 ? -4.086 -5.422 -22.203 1 95.12 280 LEU A C 1
ATOM 2216 O O . LEU A 1 280 ? -4.883 -6.32 -22.484 1 95.12 280 LEU A O 1
ATOM 2220 N N . THR A 1 281 ? -3.039 -5.172 -22.859 1 92.31 281 THR A N 1
ATOM 2221 C CA . THR A 1 281 ? -2.697 -6.027 -24 1 92.31 281 THR A CA 1
ATOM 2222 C C . THR A 1 281 ? -2.439 -7.457 -23.531 1 92.31 281 THR A C 1
ATOM 2224 O O . THR A 1 281 ? -2.857 -8.414 -24.188 1 92.31 281 THR A O 1
ATOM 2227 N N . ILE A 1 282 ? -1.746 -7.617 -22.422 1 94.56 282 ILE A N 1
ATOM 2228 C CA . ILE A 1 282 ? -1.471 -8.93 -21.844 1 94.56 282 ILE A CA 1
ATOM 2229 C C . ILE A 1 282 ? -2.783 -9.625 -21.484 1 94.56 282 ILE A C 1
ATOM 2231 O O . ILE A 1 282 ? -2.973 -10.805 -21.797 1 94.56 282 ILE A O 1
ATOM 2235 N N . ILE A 1 283 ? -3.668 -8.891 -20.875 1 96.5 283 ILE A N 1
ATOM 2236 C CA . ILE A 1 283 ? -4.945 -9.422 -20.422 1 96.5 283 ILE A CA 1
ATOM 2237 C C . ILE A 1 283 ? -5.82 -9.781 -21.609 1 96.5 283 ILE A C 1
ATOM 2239 O O . ILE A 1 283 ? -6.484 -10.82 -21.609 1 96.5 283 ILE A O 1
ATOM 2243 N N . ASP A 1 284 ? -5.75 -9.008 -22.672 1 92.44 284 ASP A N 1
ATOM 2244 C CA . ASP A 1 284 ? -6.629 -9.164 -23.828 1 92.44 284 ASP A CA 1
ATOM 2245 C C . ASP A 1 284 ? -6.137 -10.281 -24.734 1 92.44 284 ASP A C 1
ATOM 2247 O O . ASP A 1 284 ? -6.898 -10.805 -25.562 1 92.44 284 ASP A O 1
ATOM 2251 N N . LYS A 1 285 ? -4.961 -10.664 -24.562 1 88.88 285 LYS A N 1
ATOM 2252 C CA . LYS A 1 285 ? -4.371 -11.68 -25.438 1 88.88 285 LYS A CA 1
ATOM 2253 C C . LYS A 1 285 ? -4.949 -13.062 -25.141 1 88.88 285 LYS A C 1
ATOM 2255 O O . LYS A 1 285 ? -4.895 -13.961 -25.984 1 88.88 285 LYS A O 1
ATOM 2260 N N . VAL A 1 286 ? -5.414 -13.172 -24 1 90.31 286 VAL A N 1
ATOM 2261 C CA . VAL A 1 286 ? -5.914 -14.492 -23.609 1 90.31 286 VAL A CA 1
ATOM 2262 C C . VAL A 1 286 ? -7.426 -14.422 -23.391 1 90.31 286 VAL A C 1
ATOM 2264 O O . VAL A 1 286 ? -7.973 -13.352 -23.109 1 90.31 286 VAL A O 1
ATOM 2267 N N . GLY A 1 287 ? -8.078 -15.531 -23.516 1 88.69 287 GLY A N 1
ATOM 2268 C CA . GLY A 1 287 ? -9.516 -15.586 -23.266 1 88.69 287 GLY A CA 1
ATOM 2269 C C . GLY A 1 287 ? -9.852 -15.68 -21.781 1 88.69 287 GLY A C 1
ATOM 2270 O O . GLY A 1 287 ? -8.992 -15.477 -20.922 1 88.69 287 GLY A O 1
ATOM 2271 N N . GLU A 1 288 ? -11.062 -15.789 -21.516 1 90.19 288 GLU A N 1
ATOM 2272 C CA . GLU A 1 288 ? -11.57 -15.969 -20.156 1 90.19 288 GLU A CA 1
ATOM 2273 C C . GLU A 1 288 ? -12.336 -17.281 -20.016 1 90.19 288 GLU A C 1
ATOM 2275 O O . GLU A 1 288 ? -13.195 -17.594 -20.844 1 90.19 288 GLU A O 1
ATOM 2280 N N . GLU A 1 289 ? -11.93 -18.047 -19 1 87.5 289 GLU A N 1
ATOM 2281 C CA . GLU A 1 289 ? -12.586 -19.328 -18.75 1 87.5 289 GLU A CA 1
ATOM 2282 C C . GLU A 1 289 ? -13.57 -19.203 -17.594 1 87.5 289 GLU A C 1
ATOM 2284 O O . GLU A 1 289 ? -13.258 -18.625 -16.547 1 87.5 289 GLU A O 1
ATOM 2289 N N . LYS A 1 290 ? -14.828 -19.766 -17.75 1 86.31 290 LYS A N 1
ATOM 2290 C CA . LYS A 1 290 ? -15.812 -19.766 -16.672 1 86.31 290 LYS A CA 1
ATOM 2291 C C . LYS A 1 290 ? -15.477 -20.812 -15.617 1 86.31 290 LYS A C 1
ATOM 2293 O O . LYS A 1 290 ? -15.227 -21.969 -15.938 1 86.31 290 LYS A O 1
ATOM 2298 N N . PRO A 1 291 ? -15.359 -20.25 -14.375 1 86.25 291 PRO A N 1
ATOM 2299 C CA . PRO A 1 291 ? -15.039 -21.219 -13.312 1 86.25 291 PRO A CA 1
ATOM 2300 C C . PRO A 1 291 ? -16.062 -22.344 -13.219 1 86.25 291 PRO A C 1
ATOM 2302 O O . PRO A 1 291 ? -17.266 -22.125 -13.422 1 86.25 291 PRO A O 1
ATOM 2305 N N . THR A 1 292 ? -15.555 -23.547 -13.016 1 75.81 292 THR A N 1
ATOM 2306 C CA . THR A 1 292 ? -16.422 -24.719 -12.93 1 75.81 292 THR A CA 1
ATOM 2307 C C . THR A 1 292 ? -16.938 -24.906 -11.508 1 75.81 292 THR A C 1
ATOM 2309 O O . THR A 1 292 ? -17.938 -25.578 -11.289 1 75.81 292 THR A O 1
ATOM 2312 N N . ASP A 1 293 ? -16.25 -24.516 -10.5 1 69.38 293 ASP A N 1
ATOM 2313 C CA . ASP A 1 293 ? -16.641 -24.734 -9.102 1 69.38 293 ASP A CA 1
ATOM 2314 C C . ASP A 1 293 ? -17.672 -23.719 -8.648 1 69.38 293 ASP A C 1
ATOM 2316 O O . ASP A 1 293 ? -17.672 -22.578 -9.117 1 69.38 293 ASP A O 1
ATOM 2320 N N . GLU A 1 294 ? -18.922 -24.219 -8.109 1 56.12 294 GLU A N 1
ATOM 2321 C CA . GLU A 1 294 ? -19.938 -23.344 -7.539 1 56.12 294 GLU A CA 1
ATOM 2322 C C . GLU A 1 294 ? -19.406 -22.609 -6.316 1 56.12 294 GLU A C 1
ATOM 2324 O O . GLU A 1 294 ? -18.609 -23.141 -5.555 1 56.12 294 GLU A O 1
ATOM 2329 N N . GLU A 1 295 ? -19.375 -21.344 -6.344 1 55.81 295 GLU A N 1
ATOM 2330 C CA . GLU A 1 295 ? -18.922 -20.547 -5.211 1 55.81 295 GLU A CA 1
ATOM 2331 C C . GLU A 1 295 ? -19.688 -20.906 -3.939 1 55.81 295 GLU A C 1
ATOM 2333 O O . GLU A 1 295 ? -20.906 -21.031 -3.963 1 55.81 295 GLU A O 1
ATOM 2338 N N . ASP A 1 296 ? -19.125 -21.641 -3.029 1 48.19 296 ASP A N 1
ATOM 2339 C CA . ASP A 1 296 ? -19.766 -21.875 -1.741 1 48.19 296 ASP A CA 1
ATOM 2340 C C . ASP A 1 296 ? -20.156 -20.562 -1.069 1 48.19 296 ASP A C 1
ATOM 2342 O O . ASP A 1 296 ? -19.281 -19.766 -0.714 1 48.19 296 ASP A O 1
ATOM 2346 N N . PRO A 1 297 ? -21.359 -20.188 -1.256 1 43.72 297 PRO A N 1
ATOM 2347 C CA . PRO A 1 297 ? -21.844 -18.953 -0.642 1 43.72 297 PRO A CA 1
ATOM 2348 C C . PRO A 1 297 ? -21.406 -18.812 0.816 1 43.72 297 PRO A C 1
ATOM 2350 O O . PRO A 1 297 ? -21.547 -17.734 1.403 1 43.72 297 PRO A O 1
ATOM 2353 N N . SER A 1 298 ? -21.297 -19.906 1.476 1 41.28 298 SER A N 1
ATOM 2354 C CA . SER A 1 298 ? -21.031 -19.922 2.91 1 41.28 298 SER A CA 1
ATOM 2355 C C . SER A 1 298 ? -19.766 -19.141 3.246 1 41.28 298 SER A C 1
ATOM 2357 O O . SER A 1 298 ? -19.453 -18.938 4.418 1 41.28 298 SER A O 1
ATOM 2359 N N . LEU A 1 299 ? -19.047 -19.016 2.318 1 42.41 299 LEU A N 1
ATOM 2360 C CA . LEU A 1 299 ? -17.734 -18.469 2.637 1 42.41 299 LEU A CA 1
ATOM 2361 C C . LEU A 1 299 ? -17.797 -16.969 2.812 1 42.41 299 LEU A C 1
ATOM 2363 O O . LEU A 1 299 ? -16.781 -16.281 2.803 1 42.41 299 LEU A O 1
ATOM 2367 N N . THR A 1 300 ? -19 -16.328 2.619 1 43 300 THR A N 1
ATOM 2368 C CA . THR A 1 300 ? -19.141 -14.906 2.879 1 43 300 THR A CA 1
ATOM 2369 C C . THR A 1 300 ? -19.078 -14.617 4.379 1 43 300 THR A C 1
ATOM 2371 O O . THR A 1 300 ? -19.75 -15.273 5.168 1 43 300 THR A O 1
ATOM 2374 N N . THR A 1 301 ? -18.125 -14.039 4.848 1 44.19 301 THR A N 1
ATOM 2375 C CA . THR A 1 301 ? -17.875 -13.766 6.262 1 44.19 301 THR A CA 1
ATOM 2376 C C . THR A 1 301 ? -19.047 -12.984 6.863 1 44.19 301 THR A C 1
ATOM 2378 O O . THR A 1 301 ? -19.797 -12.312 6.145 1 44.19 301 THR A O 1
ATOM 2381 N N . ASP A 1 302 ? -19.406 -13.211 8.039 1 42.12 302 ASP A N 1
ATOM 2382 C CA . ASP A 1 302 ? -20.453 -12.539 8.812 1 42.12 302 ASP A CA 1
ATOM 2383 C C . ASP A 1 302 ? -20.422 -11.031 8.586 1 42.12 302 ASP A C 1
ATOM 2385 O O . ASP A 1 302 ? -21.469 -10.383 8.508 1 42.12 302 ASP A O 1
ATOM 2389 N N . ASP A 1 303 ? -19.375 -10.508 8.516 1 43.81 303 ASP A N 1
ATOM 2390 C CA . ASP A 1 303 ? -19.234 -9.062 8.359 1 43.81 303 ASP A CA 1
ATOM 2391 C C . ASP A 1 303 ? -19.688 -8.609 6.973 1 43.81 303 ASP A C 1
ATOM 2393 O O . ASP A 1 303 ? -20.297 -7.547 6.828 1 43.81 303 ASP A O 1
ATOM 2397 N N . GLU A 1 304 ? -19.547 -9.422 6.02 1 47.41 304 GLU A N 1
ATOM 2398 C CA . GLU A 1 304 ? -20.016 -9.148 4.664 1 47.41 304 GLU A CA 1
ATOM 2399 C C . GLU A 1 304 ? -21.516 -9.367 4.547 1 47.41 304 GLU A C 1
ATOM 2401 O O . GLU A 1 304 ? -22.203 -8.617 3.855 1 47.41 304 GLU A O 1
ATOM 2406 N N . ILE A 1 305 ? -22 -10.297 5.219 1 49.41 305 ILE A N 1
ATOM 2407 C CA . ILE A 1 305 ? -23.422 -10.57 5.273 1 49.41 305 ILE A CA 1
ATOM 2408 C C . ILE A 1 305 ? -24.156 -9.398 5.918 1 49.41 305 ILE A C 1
ATOM 2410 O O . ILE A 1 305 ? -25.203 -8.977 5.438 1 49.41 305 ILE A O 1
ATOM 2414 N N . ASN A 1 306 ? -23.516 -8.891 6.934 1 52.56 306 ASN A N 1
ATOM 2415 C CA . ASN A 1 306 ? -24.125 -7.734 7.59 1 52.56 306 ASN A CA 1
ATOM 2416 C C . ASN A 1 306 ? -24.141 -6.512 6.68 1 52.56 306 ASN A C 1
ATOM 2418 O O . ASN A 1 306 ? -25.109 -5.754 6.66 1 52.56 306 ASN A O 1
ATOM 2422 N N . GLU A 1 307 ? -23.219 -6.371 5.844 1 58.22 307 GLU A N 1
ATOM 2423 C CA . GLU A 1 307 ? -23.172 -5.246 4.91 1 58.22 307 GLU A CA 1
ATOM 2424 C C . GLU A 1 307 ? -24.203 -5.406 3.799 1 58.22 307 GLU A C 1
ATOM 2426 O O . GLU A 1 307 ? -24.875 -4.445 3.422 1 58.22 307 GLU A O 1
ATOM 2431 N N . TYR A 1 308 ? -24.422 -6.617 3.398 1 64.5 308 TYR A N 1
ATOM 2432 C CA . TYR A 1 308 ? -25.406 -6.863 2.357 1 64.5 308 TYR A CA 1
ATOM 2433 C C . TYR A 1 308 ? -26.812 -6.824 2.928 1 64.5 308 TYR A C 1
ATOM 2435 O O . TYR A 1 308 ? -27.75 -6.398 2.25 1 64.5 308 TYR A O 1
ATOM 2443 N N . ASP A 1 309 ? -26.828 -7.102 4.203 1 66.25 309 ASP A N 1
ATOM 2444 C CA . ASP A 1 309 ? -28.109 -6.945 4.883 1 66.25 309 ASP A CA 1
ATOM 2445 C C . ASP A 1 309 ? -28.5 -5.473 4.996 1 66.25 309 ASP A C 1
ATOM 2447 O O . ASP A 1 309 ? -29.641 -5.109 4.766 1 66.25 309 ASP A O 1
ATOM 2451 N N . GLU A 1 310 ? -27.562 -4.762 5.25 1 70 310 GLU A N 1
ATOM 2452 C CA . GLU A 1 310 ? -27.812 -3.326 5.355 1 70 310 GLU A CA 1
ATOM 2453 C C . GLU A 1 310 ? -28.203 -2.736 4.004 1 70 310 GLU A C 1
ATOM 2455 O O . GLU A 1 310 ? -29.109 -1.902 3.924 1 70 310 GLU A O 1
ATOM 2460 N N . ASP A 1 311 ? -27.594 -3.209 2.982 1 74.25 311 ASP A N 1
ATOM 2461 C CA . ASP A 1 311 ? -27.922 -2.734 1.645 1 74.25 311 ASP A CA 1
ATOM 2462 C C . ASP A 1 311 ? -29.312 -3.209 1.227 1 74.25 311 ASP A C 1
ATOM 2464 O O . ASP A 1 311 ? -30.078 -2.455 0.622 1 74.25 311 ASP A O 1
ATOM 2468 N N . ALA A 1 312 ? -29.594 -4.395 1.651 1 74.75 312 ALA A N 1
ATOM 2469 C CA . ALA A 1 312 ? -30.906 -4.945 1.346 1 74.75 312 ALA A CA 1
ATOM 2470 C C . ALA A 1 312 ? -32 -4.184 2.082 1 74.75 312 ALA A C 1
ATOM 2472 O O . ALA A 1 312 ? -33.062 -3.891 1.51 1 74.75 312 ALA A O 1
ATOM 2473 N N . VAL A 1 313 ? -31.719 -3.756 3.256 1 74.31 313 VAL A N 1
ATOM 2474 C CA . VAL A 1 313 ? -32.688 -2.992 4.055 1 74.31 313 VAL A CA 1
ATOM 2475 C C . VAL A 1 313 ? -32.812 -1.585 3.482 1 74.31 313 VAL A C 1
ATOM 2477 O O . VAL A 1 313 ? -33.938 -1.063 3.379 1 74.31 313 VAL A O 1
ATOM 2480 N N . LYS A 1 314 ? -31.797 -1.056 3.018 1 76.88 314 LYS A N 1
ATOM 2481 C CA . LYS A 1 314 ? -31.828 0.27 2.404 1 76.88 314 LYS A CA 1
ATOM 2482 C C . LYS A 1 314 ? -32.656 0.264 1.122 1 76.88 314 LYS A C 1
ATOM 2484 O O . LYS A 1 314 ? -33.438 1.19 0.871 1 76.88 314 LYS A O 1
ATOM 2489 N N . LEU A 1 315 ? -32.469 -0.782 0.362 1 78.25 315 LEU A N 1
ATOM 2490 C CA . LEU A 1 315 ? -33.219 -0.891 -0.881 1 78.25 315 LEU A CA 1
ATOM 2491 C C . LEU A 1 315 ? -34.719 -1.083 -0.6 1 78.25 315 LEU A C 1
ATOM 2493 O O . LEU A 1 315 ? -35.562 -0.464 -1.251 1 78.25 315 LEU A O 1
ATOM 2497 N N . HIS A 1 316 ? -34.969 -1.812 0.385 1 79 316 HIS A N 1
ATOM 2498 C CA . HIS A 1 316 ? -36.375 -2.061 0.732 1 79 316 HIS A CA 1
ATOM 2499 C C . HIS A 1 316 ? -37.031 -0.797 1.258 1 79 316 HIS A C 1
ATOM 2501 O O . HIS A 1 316 ? -38.188 -0.489 0.881 1 79 316 HIS A O 1
ATOM 2507 N N . LYS A 1 317 ? -36.344 -0.075 2.02 1 76.44 317 LYS A N 1
ATOM 2508 C CA . LYS A 1 317 ? -36.875 1.171 2.564 1 76.44 317 LYS A CA 1
ATOM 2509 C C . LYS A 1 317 ? -37.062 2.221 1.47 1 76.44 317 LYS A C 1
ATOM 2511 O O . LYS A 1 317 ? -38 3.008 1.5 1 76.44 317 LYS A O 1
ATOM 2516 N N . ALA A 1 318 ? -36.094 2.195 0.506 1 77.25 318 ALA A N 1
ATOM 2517 C CA . ALA A 1 318 ? -36.156 3.152 -0.597 1 77.25 318 ALA A CA 1
ATOM 2518 C C . ALA A 1 318 ? -37.344 2.885 -1.508 1 77.25 318 ALA A C 1
ATOM 2520 O O . ALA A 1 318 ? -37.812 3.791 -2.195 1 77.25 318 ALA A O 1
ATOM 2521 N N . MET A 1 319 ? -37.875 1.634 -1.43 1 75.56 319 MET A N 1
ATOM 2522 C CA . MET A 1 319 ? -38.969 1.25 -2.328 1 75.56 319 MET A CA 1
ATOM 2523 C C . MET A 1 319 ? -40.312 1.2 -1.587 1 75.56 319 MET A C 1
ATOM 2525 O O . MET A 1 319 ? -41.344 1.06 -2.207 1 75.56 319 MET A O 1
ATOM 2529 N N . ALA A 1 320 ? -40.406 1.184 -0.295 1 68.31 320 ALA A N 1
ATOM 2530 C CA . ALA A 1 320 ? -41.625 0.986 0.506 1 68.31 320 ALA A CA 1
ATOM 2531 C C . ALA A 1 320 ? -42.469 2.262 0.562 1 68.31 320 ALA A C 1
ATOM 2533 O O . ALA A 1 320 ? -43.688 2.205 0.744 1 68.31 320 ALA A O 1
ATOM 2534 N N . GLY A 1 321 ? -42.094 3.494 0.393 1 57.59 321 GLY A N 1
ATOM 2535 C CA . GLY A 1 321 ? -42.906 4.68 0.549 1 57.59 321 GLY A CA 1
ATOM 2536 C C . GLY A 1 321 ? -43.5 5.164 -0.758 1 57.59 321 GLY A C 1
ATOM 2537 O O . GLY A 1 321 ? -43.344 4.52 -1.797 1 57.59 321 GLY A O 1
ATOM 2538 N N . ALA A 1 322 ? -44.312 6.297 -0.714 1 59.5 322 ALA A N 1
ATOM 2539 C CA . ALA A 1 322 ? -44.875 7.008 -1.869 1 59.5 322 ALA A CA 1
ATOM 2540 C C . ALA A 1 322 ? -43.75 7.598 -2.723 1 59.5 322 ALA A C 1
ATOM 2542 O O . ALA A 1 322 ? -43.094 8.57 -2.324 1 59.5 322 ALA A O 1
ATOM 2543 N N . GLY A 1 323 ? -43.188 6.727 -3.867 1 61.72 323 GLY A N 1
ATOM 2544 C CA . GLY A 1 323 ? -42.188 7.086 -4.852 1 61.72 323 GLY A CA 1
ATOM 2545 C C . GLY A 1 323 ? -40.812 6.5 -4.555 1 61.72 323 GLY A C 1
ATOM 2546 O O . GLY A 1 323 ? -40.344 6.586 -3.422 1 61.72 323 GLY A O 1
ATOM 2547 N N . ALA A 1 324 ? -40.188 5.676 -5.273 1 64.25 324 ALA A N 1
ATOM 2548 C CA . ALA A 1 324 ? -38.875 5.051 -5.141 1 64.25 324 ALA A CA 1
ATOM 2549 C C . ALA A 1 324 ? -37.781 6.102 -5.023 1 64.25 324 ALA A C 1
ATOM 2551 O O . ALA A 1 324 ? -37.75 7.051 -5.809 1 64.25 324 ALA A O 1
ATOM 2552 N N . LYS A 1 325 ? -37.219 6.23 -3.902 1 72.06 325 LYS A N 1
ATOM 2553 C CA . LYS A 1 325 ? -36.062 7.09 -3.77 1 72.06 325 LYS A CA 1
ATOM 2554 C C . LYS A 1 325 ? -34.938 6.637 -4.695 1 72.06 325 LYS A C 1
ATOM 2556 O O . LYS A 1 325 ? -34.062 5.859 -4.289 1 72.06 325 LYS A O 1
ATOM 2561 N N . GLU A 1 326 ? -34.875 7.105 -5.891 1 67.19 326 GLU A N 1
ATOM 2562 C CA . GLU A 1 326 ? -34 6.656 -6.969 1 67.19 326 GLU A CA 1
ATOM 2563 C C . GLU A 1 326 ? -32.562 6.918 -6.637 1 67.19 326 GLU A C 1
ATOM 2565 O O . GLU A 1 326 ? -31.672 6.156 -7.043 1 67.19 326 GLU A O 1
ATOM 2570 N N . ASP A 1 327 ? -32.406 7.867 -5.812 1 65.69 327 ASP A N 1
ATOM 2571 C CA . ASP A 1 327 ? -31.047 8.227 -5.457 1 65.69 327 ASP A CA 1
ATOM 2572 C C . ASP A 1 327 ? -30.406 7.152 -4.578 1 65.69 327 ASP A C 1
ATOM 2574 O O . ASP A 1 327 ? -29.234 6.809 -4.762 1 65.69 327 ASP A O 1
ATOM 2578 N N . VAL A 1 328 ? -31.188 6.629 -3.721 1 70.31 328 VAL A N 1
ATOM 2579 C CA . VAL A 1 328 ? -30.703 5.602 -2.811 1 70.31 328 VAL A CA 1
ATOM 2580 C C . VAL A 1 328 ? -30.5 4.293 -3.572 1 70.31 328 VAL A C 1
ATOM 2582 O O . VAL A 1 328 ? -29.484 3.607 -3.371 1 70.31 328 VAL A O 1
ATOM 2585 N N . ILE A 1 329 ? -31.391 3.959 -4.395 1 74.44 329 ILE A N 1
ATOM 2586 C CA . ILE A 1 329 ? -31.297 2.742 -5.195 1 74.44 329 ILE A CA 1
ATOM 2587 C C . ILE A 1 329 ? -30.047 2.781 -6.062 1 74.44 329 ILE A C 1
ATOM 2589 O O . ILE A 1 329 ? -29.297 1.811 -6.109 1 74.44 329 ILE A O 1
ATOM 2593 N N . THR A 1 330 ? -29.891 3.889 -6.582 1 67.12 330 THR A N 1
ATOM 2594 C CA . THR A 1 330 ? -28.719 4.055 -7.441 1 67.12 330 THR A CA 1
ATOM 2595 C C . THR A 1 330 ? -27.438 3.928 -6.633 1 67.12 330 THR A C 1
ATOM 2597 O O . THR A 1 330 ? -26.484 3.26 -7.059 1 67.12 330 THR A O 1
ATOM 2600 N N . GLU A 1 331 ? -27.531 4.461 -5.582 1 65.12 331 GLU A N 1
ATOM 2601 C CA . GLU A 1 331 ? -26.344 4.445 -4.727 1 65.12 331 GLU A CA 1
ATOM 2602 C C . GLU A 1 331 ? -25.984 3.023 -4.309 1 65.12 331 GLU A C 1
ATOM 2604 O O . GLU A 1 331 ? -24.828 2.615 -4.406 1 65.12 331 GLU A O 1
ATOM 2609 N N . VAL A 1 332 ? -26.953 2.334 -3.865 1 67.81 332 VAL A N 1
ATOM 2610 C CA . VAL A 1 332 ? -26.719 0.986 -3.354 1 67.81 332 VAL A CA 1
ATOM 2611 C C . VAL A 1 332 ? -26.328 0.059 -4.5 1 67.81 332 VAL A C 1
ATOM 2613 O O . VAL A 1 332 ? -25.391 -0.735 -4.363 1 67.81 332 VAL A O 1
ATOM 2616 N N . ILE A 1 333 ? -26.953 0.207 -5.527 1 68.44 333 ILE A N 1
ATOM 2617 C CA . ILE A 1 333 ? -26.75 -0.718 -6.637 1 68.44 333 ILE A CA 1
ATOM 2618 C C . ILE A 1 333 ? -25.422 -0.421 -7.316 1 68.44 333 ILE A C 1
ATOM 2620 O O . ILE A 1 333 ? -24.688 -1.341 -7.703 1 68.44 333 ILE A O 1
ATOM 2624 N N . THR A 1 334 ? -25.094 0.826 -7.285 1 60.47 334 THR A N 1
ATOM 2625 C CA . THR A 1 334 ? -23.891 1.188 -8.023 1 60.47 334 THR A CA 1
ATOM 2626 C C . THR A 1 334 ? -22.641 1.034 -7.141 1 60.47 334 THR A C 1
ATOM 2628 O O . THR A 1 334 ? -21.547 0.848 -7.648 1 60.47 334 THR A O 1
ATOM 2631 N N . ARG A 1 335 ? -22.938 1.086 -5.938 1 58.66 335 ARG A N 1
ATOM 2632 C CA . ARG A 1 335 ? -21.828 0.96 -5.004 1 58.66 335 ARG A CA 1
ATOM 2633 C C . ARG A 1 335 ? -21.328 -0.48 -4.938 1 58.66 335 ARG A C 1
ATOM 2635 O O . ARG A 1 335 ? -20.156 -0.723 -4.656 1 58.66 335 ARG A O 1
ATOM 2642 N N . ASN A 1 336 ? -22.203 -1.319 -5.18 1 58.03 336 ASN A N 1
ATOM 2643 C CA . ASN A 1 336 ? -21.922 -2.748 -5.109 1 58.03 336 ASN A CA 1
ATOM 2644 C C . ASN A 1 336 ? -21.469 -3.297 -6.457 1 58.03 336 ASN A C 1
ATOM 2646 O O . ASN A 1 336 ? -21.969 -2.879 -7.504 1 58.03 336 ASN A O 1
ATOM 2650 N N . SER A 1 337 ? -20.5 -4.09 -6.316 1 53.81 337 SER A N 1
ATOM 2651 C CA . SER A 1 337 ? -20.141 -4.848 -7.512 1 53.81 337 SER A CA 1
ATOM 2652 C C . SER A 1 337 ? -21.219 -5.855 -7.871 1 53.81 337 SER A C 1
ATOM 2654 O O . SER A 1 337 ? -22.109 -6.137 -7.062 1 53.81 337 SER A O 1
ATOM 2656 N N . ASN A 1 338 ? -21.156 -6.277 -9.141 1 56.03 338 ASN A N 1
ATOM 2657 C CA . ASN A 1 338 ? -22.203 -7.191 -9.57 1 56.03 338 ASN A CA 1
ATOM 2658 C C . ASN A 1 338 ? -22.281 -8.422 -8.672 1 56.03 338 ASN A C 1
ATOM 2660 O O . ASN A 1 338 ? -23.375 -8.828 -8.258 1 56.03 338 ASN A O 1
ATOM 2664 N N . PRO A 1 339 ? -21.266 -8.938 -8.32 1 57.38 339 PRO A N 1
ATOM 2665 C CA . PRO A 1 339 ? -21.406 -10.062 -7.395 1 57.38 339 PRO A CA 1
ATOM 2666 C C . PRO A 1 339 ? -21.984 -9.648 -6.043 1 57.38 339 PRO A C 1
ATOM 2668 O O . PRO A 1 339 ? -22.766 -10.398 -5.441 1 57.38 339 PRO A O 1
ATOM 2671 N N . GLU A 1 340 ? -21.625 -8.469 -5.699 1 63.5 340 GLU A N 1
ATOM 2672 C CA . GLU A 1 340 ? -22.188 -7.957 -4.449 1 63.5 340 GLU A CA 1
ATOM 2673 C C . GLU A 1 340 ? -23.688 -7.703 -4.57 1 63.5 340 GLU A C 1
ATOM 2675 O O . GLU A 1 340 ? -24.438 -7.977 -3.639 1 63.5 340 GLU A O 1
ATOM 2680 N N . ARG A 1 341 ? -24 -7.234 -5.711 1 71.56 341 ARG A N 1
ATOM 2681 C CA . ARG A 1 341 ? -25.422 -6.988 -5.961 1 71.56 341 ARG A CA 1
ATOM 2682 C C . ARG A 1 341 ? -26.219 -8.289 -5.934 1 71.56 341 ARG A C 1
ATOM 2684 O O . ARG A 1 341 ? -27.344 -8.32 -5.445 1 71.56 341 ARG A O 1
ATOM 2691 N N . GLN A 1 342 ? -25.5 -9.297 -6.387 1 69.62 342 GLN A N 1
ATOM 2692 C CA . GLN A 1 342 ? -26.188 -10.586 -6.355 1 69.62 342 GLN A CA 1
ATOM 2693 C C . GLN A 1 342 ? -26.375 -11.07 -4.918 1 69.62 342 GLN A C 1
ATOM 2695 O O . GLN A 1 342 ? -27.391 -11.664 -4.586 1 69.62 342 GLN A O 1
ATOM 2700 N N . LYS A 1 343 ? -25.5 -10.727 -4.148 1 72.06 343 LYS A N 1
ATOM 2701 C CA . LYS A 1 343 ? -25.609 -11.078 -2.736 1 72.06 343 LYS A CA 1
ATOM 2702 C C . LYS A 1 343 ? -26.688 -10.234 -2.039 1 72.06 343 LYS A C 1
ATOM 2704 O O . LYS A 1 343 ? -27.438 -10.75 -1.213 1 72.06 343 LYS A O 1
ATOM 2709 N N . VAL A 1 344 ? -26.719 -9.031 -2.426 1 77.12 344 VAL A N 1
ATOM 2710 C CA . VAL A 1 344 ? -27.766 -8.156 -1.886 1 77.12 344 VAL A CA 1
ATOM 2711 C C . VAL A 1 344 ? -29.141 -8.672 -2.305 1 77.12 344 VAL A C 1
ATOM 2713 O O . VAL A 1 344 ? -30.062 -8.703 -1.495 1 77.12 344 VAL A O 1
ATOM 2716 N N . LYS A 1 345 ? -29.125 -9.078 -3.516 1 78.19 345 LYS A N 1
ATOM 2717 C CA . LYS A 1 345 ? -30.359 -9.648 -4.051 1 78.19 345 LYS A CA 1
ATOM 2718 C C . LYS A 1 345 ? -30.766 -10.891 -3.264 1 78.19 345 LYS A C 1
ATOM 2720 O O . LYS A 1 345 ? -31.938 -11.039 -2.91 1 78.19 345 LYS A O 1
ATOM 2725 N N . LYS A 1 346 ? -29.828 -11.625 -2.998 1 76.31 346 LYS A N 1
ATOM 2726 C CA . LYS A 1 346 ? -30.094 -12.852 -2.25 1 76.31 346 LYS A CA 1
ATOM 2727 C C . LYS A 1 346 ? -30.516 -12.539 -0.816 1 76.31 346 LYS A C 1
ATOM 2729 O O . LYS A 1 346 ? -31.469 -13.133 -0.295 1 76.31 346 LYS A O 1
ATOM 2734 N N . ARG A 1 347 ? -29.891 -11.602 -0.243 1 77.12 347 ARG A N 1
ATOM 2735 C CA . ARG A 1 347 ? -30.234 -11.211 1.121 1 77.12 347 ARG A CA 1
ATOM 2736 C C . ARG A 1 347 ? -31.609 -10.555 1.171 1 77.12 347 ARG A C 1
ATOM 2738 O O . ARG A 1 347 ? -32.375 -10.781 2.109 1 77.12 347 ARG A O 1
ATOM 2745 N N . TYR A 1 348 ? -31.859 -9.766 0.195 1 79.88 348 TYR A N 1
ATOM 2746 C CA . TYR A 1 348 ? -33.156 -9.133 0.075 1 79.88 348 TYR A CA 1
ATOM 2747 C C . TYR A 1 348 ? -34.281 -10.18 0.031 1 79.88 348 TYR A C 1
ATOM 2749 O O . TYR A 1 348 ? -35.281 -10.039 0.707 1 79.88 348 TYR A O 1
ATOM 2757 N N . GLN A 1 349 ? -34 -11.203 -0.66 1 79 349 GLN A N 1
ATOM 2758 C CA . GLN A 1 349 ? -34.938 -12.297 -0.76 1 79 349 GLN A CA 1
ATOM 2759 C C . GLN A 1 349 ? -35.094 -13.023 0.573 1 79 349 GLN A C 1
ATOM 2761 O O . GLN A 1 349 ? -36.219 -13.375 0.982 1 79 349 GLN A O 1
ATOM 2766 N N . GLU A 1 350 ? -34.125 -13.086 1.241 1 75 350 GLU A N 1
ATOM 2767 C CA . GLU A 1 350 ? -34.125 -13.828 2.498 1 75 350 GLU A CA 1
ATOM 2768 C C . GLU A 1 350 ? -34.781 -13.023 3.617 1 75 350 GLU A C 1
ATOM 2770 O O . GLU A 1 350 ? -35.5 -13.57 4.457 1 75 350 GLU A O 1
ATOM 2775 N N . ILE A 1 351 ? -34.594 -11.719 3.555 1 76.44 351 ILE A N 1
ATOM 2776 C CA . ILE A 1 351 ? -35.094 -10.867 4.629 1 76.44 351 ILE A CA 1
ATOM 2777 C C . ILE A 1 351 ? -36.562 -10.562 4.395 1 76.44 351 ILE A C 1
ATOM 2779 O O . ILE A 1 351 ? -37.375 -10.609 5.328 1 76.44 351 ILE A O 1
ATOM 2783 N N . TYR A 1 352 ? -36.906 -10.32 3.15 1 78.5 352 TYR A N 1
ATOM 2784 C CA . TYR A 1 352 ? -38.219 -9.789 2.896 1 78.5 352 TYR A CA 1
ATOM 2785 C C . TYR A 1 352 ? -39.094 -10.797 2.129 1 78.5 352 TYR A C 1
ATOM 2787 O O . TYR A 1 352 ? -40.281 -10.578 1.914 1 78.5 352 TYR A O 1
ATOM 2795 N N . ASN A 1 353 ? -38.469 -11.969 1.827 1 76.31 353 ASN A N 1
ATOM 2796 C CA . ASN A 1 353 ? -39.156 -12.977 1.024 1 76.31 353 ASN A CA 1
ATOM 2797 C C . ASN A 1 353 ? -39.75 -12.383 -0.244 1 76.31 353 ASN A C 1
ATOM 2799 O O . ASN A 1 353 ? -40.844 -12.742 -0.641 1 76.31 353 ASN A O 1
ATOM 2803 N N . LYS A 1 354 ? -39.062 -11.367 -0.788 1 80.19 354 LYS A N 1
ATOM 2804 C CA . LYS A 1 354 ? -39.438 -10.695 -2.027 1 80.19 354 LYS A CA 1
ATOM 2805 C C . LYS A 1 354 ? -38.281 -10.688 -3.023 1 80.19 354 LYS A C 1
ATOM 2807 O O . LYS A 1 354 ? -37.125 -10.812 -2.633 1 80.19 354 LYS A O 1
ATOM 2812 N N . ASP A 1 355 ? -38.562 -10.734 -4.195 1 80.38 355 ASP A N 1
ATOM 2813 C CA . ASP A 1 355 ? -37.594 -10.633 -5.262 1 80.38 355 ASP A CA 1
ATOM 2814 C C . ASP A 1 355 ? -37.219 -9.18 -5.535 1 80.38 355 ASP A C 1
ATOM 2816 O O . ASP A 1 355 ? -38.062 -8.375 -5.918 1 80.38 355 ASP A O 1
ATOM 2820 N N . LEU A 1 356 ? -36 -8.906 -5.395 1 81.62 356 LEU A N 1
ATOM 2821 C CA . LEU A 1 356 ? -35.531 -7.531 -5.555 1 81.62 356 LEU A CA 1
ATOM 2822 C C . LEU A 1 356 ? -35.781 -7.039 -6.98 1 81.62 356 LEU A C 1
ATOM 2824 O O . LEU A 1 356 ? -36.188 -5.895 -7.188 1 81.62 356 LEU A O 1
ATOM 2828 N N . VAL A 1 357 ? -35.531 -7.875 -7.902 1 79 357 VAL A N 1
ATOM 2829 C CA . VAL A 1 357 ? -35.656 -7.512 -9.312 1 79 357 VAL A CA 1
ATOM 2830 C C . VAL A 1 357 ? -37.125 -7.18 -9.602 1 79 357 VAL A C 1
ATOM 2832 O O . VAL A 1 357 ? -37.438 -6.195 -10.289 1 79 357 VAL A O 1
ATOM 2835 N N . LYS A 1 358 ? -38 -7.898 -9.062 1 79.19 358 LYS A N 1
ATOM 2836 C CA . LYS A 1 358 ? -39.406 -7.676 -9.266 1 79.19 358 LYS A CA 1
ATOM 2837 C C . LYS A 1 358 ? -39.875 -6.387 -8.578 1 79.19 358 LYS A C 1
ATOM 2839 O O . LYS A 1 358 ? -40.688 -5.633 -9.141 1 79.19 358 LYS A O 1
ATOM 2844 N N . ASP A 1 359 ? -39.312 -6.191 -7.461 1 80.94 359 ASP A N 1
ATOM 2845 C CA . ASP A 1 359 ? -39.688 -4.98 -6.73 1 80.94 359 ASP A CA 1
ATOM 2846 C C . ASP A 1 359 ? -39.188 -3.732 -7.453 1 80.94 359 ASP A C 1
ATOM 2848 O O . ASP A 1 359 ? -39.906 -2.736 -7.551 1 80.94 359 ASP A O 1
ATOM 2852 N N . LEU A 1 360 ? -38.062 -3.84 -7.922 1 80.06 360 LEU A N 1
ATOM 2853 C CA . LEU A 1 360 ? -37.5 -2.711 -8.641 1 80.06 360 LEU A CA 1
ATOM 2854 C C . LEU A 1 360 ? -38.219 -2.471 -9.953 1 80.06 360 LEU A C 1
ATOM 2856 O O . LEU A 1 360 ? -38.438 -1.322 -10.344 1 80.06 360 LEU A O 1
ATOM 2860 N N . ASP A 1 361 ? -38.5 -3.533 -10.578 1 76.25 361 ASP A N 1
ATOM 2861 C CA . ASP A 1 361 ? -39.25 -3.475 -11.828 1 76.25 361 ASP A CA 1
ATOM 2862 C C . ASP A 1 361 ? -40.625 -2.805 -11.617 1 76.25 361 ASP A C 1
ATOM 2864 O O . ASP A 1 361 ? -41.094 -2.066 -12.484 1 76.25 361 ASP A O 1
ATOM 2868 N N . ALA A 1 362 ? -41.156 -3.002 -10.516 1 77.25 362 ALA A N 1
ATOM 2869 C CA . ALA A 1 362 ? -42.469 -2.475 -10.195 1 77.25 362 ALA A CA 1
ATOM 2870 C C . ALA A 1 362 ? -42.406 -1.002 -9.805 1 77.25 362 ALA A C 1
ATOM 2872 O O . ALA A 1 362 ? -43.344 -0.24 -10.047 1 77.25 362 ALA A O 1
ATOM 2873 N N . GLU A 1 363 ? -41.281 -0.649 -9.258 1 75.44 363 GLU A N 1
ATOM 2874 C CA . GLU A 1 363 ? -41.188 0.673 -8.641 1 75.44 363 GLU A CA 1
ATOM 2875 C C . GLU A 1 363 ? -40.531 1.679 -9.578 1 75.44 363 GLU A C 1
ATOM 2877 O O . GLU A 1 363 ? -40.719 2.889 -9.438 1 75.44 363 GLU A O 1
ATOM 2882 N N . LEU A 1 364 ? -39.75 1.145 -10.445 1 73 364 LEU A N 1
ATOM 2883 C CA . LEU A 1 364 ? -39.031 2.037 -11.336 1 73 364 LEU A CA 1
ATOM 2884 C C . LEU A 1 364 ? -39.625 2.021 -12.734 1 73 364 LEU A C 1
ATOM 2886 O O . LEU A 1 364 ? -40.375 1.112 -13.086 1 73 364 LEU A O 1
ATOM 2890 N N . SER A 1 365 ? -39.438 3.211 -13.398 1 66.88 365 SER A N 1
ATOM 2891 C CA . SER A 1 365 ? -39.969 3.303 -14.75 1 66.88 365 SER A CA 1
ATOM 2892 C C . SER A 1 365 ? -38.938 3.906 -15.703 1 66.88 365 SER A C 1
ATOM 2894 O O . SER A 1 365 ? -37.969 4.543 -15.266 1 66.88 365 SER A O 1
ATOM 2896 N N . GLY A 1 366 ? -39 3.463 -16.984 1 58.84 366 GLY A N 1
ATOM 2897 C CA . GLY A 1 366 ? -38.219 4.07 -18.047 1 58.84 366 GLY A CA 1
ATOM 2898 C C . GLY A 1 366 ? -36.812 3.49 -18.172 1 58.84 366 GLY A C 1
ATOM 2899 O O . GLY A 1 366 ? -36.562 2.334 -17.812 1 58.84 366 GLY A O 1
ATOM 2900 N N . ILE A 1 367 ? -35.938 4.25 -18.641 1 56.66 367 ILE A N 1
ATOM 2901 C CA . ILE A 1 367 ? -34.562 3.871 -18.922 1 56.66 367 ILE A CA 1
ATOM 2902 C C . ILE A 1 367 ? -33.812 3.578 -17.609 1 56.66 367 ILE A C 1
ATOM 2904 O O . ILE A 1 367 ? -32.969 2.693 -17.562 1 56.66 367 ILE A O 1
ATOM 2908 N N . TYR A 1 368 ? -34.281 4.164 -16.625 1 63.06 368 TYR A N 1
ATOM 2909 C CA . TYR A 1 368 ? -33.688 3.979 -15.305 1 63.06 368 TYR A CA 1
ATOM 2910 C C . TYR A 1 368 ? -34 2.584 -14.766 1 63.06 368 TYR A C 1
ATOM 2912 O O . TYR A 1 368 ? -33.125 1.934 -14.188 1 63.06 368 TYR A O 1
ATOM 2920 N N . GLN A 1 369 ? -35.125 2.227 -15.039 1 67.19 369 GLN A N 1
ATOM 2921 C CA . GLN A 1 369 ? -35.531 0.872 -14.68 1 67.19 369 GLN A CA 1
ATOM 2922 C C . GLN A 1 369 ? -34.688 -0.168 -15.398 1 67.19 369 GLN A C 1
ATOM 2924 O O . GLN A 1 369 ? -34.188 -1.103 -14.766 1 67.19 369 GLN A O 1
ATOM 2929 N N . ASP A 1 370 ? -34.531 0.019 -16.578 1 62.16 370 ASP A N 1
ATOM 2930 C CA . ASP A 1 370 ? -33.75 -0.918 -17.391 1 62.16 370 ASP A CA 1
ATOM 2931 C C . ASP A 1 370 ? -32.281 -0.987 -16.906 1 62.16 370 ASP A C 1
ATOM 2933 O O . ASP A 1 370 ? -31.703 -2.066 -16.875 1 62.16 370 ASP A O 1
ATOM 2937 N N . LEU A 1 371 ? -31.859 0.093 -16.5 1 64 371 LEU A N 1
ATOM 2938 C CA . LEU A 1 371 ? -30.469 0.184 -16.047 1 64 371 LEU A CA 1
ATOM 2939 C C . LEU A 1 371 ? -30.281 -0.548 -14.719 1 64 371 LEU A C 1
ATOM 2941 O O . LEU A 1 371 ? -29.328 -1.323 -14.562 1 64 371 LEU A O 1
ATOM 2945 N N . MET A 1 372 ? -31.156 -0.322 -13.867 1 67.75 372 MET A N 1
ATOM 2946 C CA . MET A 1 372 ? -31.047 -0.922 -12.539 1 67.75 372 MET A CA 1
ATOM 2947 C C . MET A 1 372 ? -31.25 -2.432 -12.609 1 67.75 372 MET A C 1
ATOM 2949 O O . MET A 1 372 ? -30.547 -3.189 -11.93 1 67.75 372 MET A O 1
ATOM 2953 N N . LEU A 1 373 ? -32.156 -2.795 -13.484 1 69.5 373 LEU A N 1
ATOM 2954 C CA . LEU A 1 373 ? -32.406 -4.223 -13.633 1 69.5 373 LEU A CA 1
ATOM 2955 C C . LEU A 1 373 ? -31.25 -4.922 -14.328 1 69.5 373 LEU A C 1
ATOM 2957 O O . LEU A 1 373 ? -30.891 -6.051 -13.984 1 69.5 373 LEU A O 1
ATOM 2961 N N . ALA A 1 374 ? -30.625 -4.188 -15.156 1 65 374 ALA A N 1
ATOM 2962 C CA . ALA A 1 374 ? -29.469 -4.73 -15.852 1 65 374 ALA A CA 1
ATOM 2963 C C . ALA A 1 374 ? -28.297 -4.926 -14.891 1 65 374 ALA A C 1
ATOM 2965 O O . ALA A 1 374 ? -27.578 -5.918 -14.977 1 65 374 ALA A O 1
ATOM 2966 N N . LEU A 1 375 ? -28.25 -4.047 -14.016 1 64.88 375 LEU A N 1
ATOM 2967 C CA . LEU A 1 375 ? -27.141 -4.07 -13.07 1 64.88 375 LEU A CA 1
ATOM 2968 C C . LEU A 1 375 ? -27.312 -5.207 -12.062 1 64.88 375 LEU A C 1
ATOM 2970 O O . LEU A 1 375 ? -26.344 -5.664 -11.469 1 64.88 375 LEU A O 1
ATOM 2974 N N . LEU A 1 376 ? -28.547 -5.625 -11.953 1 67.94 376 LEU A N 1
ATOM 2975 C CA . LEU A 1 376 ? -28.828 -6.68 -10.984 1 67.94 376 LEU A CA 1
ATOM 2976 C C . LEU A 1 376 ? -28.797 -8.047 -11.656 1 67.94 376 LEU A C 1
ATOM 2978 O O . LEU A 1 376 ? -28.922 -9.078 -10.984 1 67.94 376 LEU A O 1
ATOM 2982 N N . MET A 1 377 ? -28.656 -8.062 -12.898 1 62.91 377 MET A N 1
ATOM 2983 C CA . MET A 1 377 ? -28.547 -9.32 -13.633 1 62.91 377 MET A CA 1
ATOM 2984 C C . MET A 1 377 ? -27.203 -9.977 -13.391 1 62.91 377 MET A C 1
ATOM 2986 O O . MET A 1 377 ? -26.188 -9.289 -13.227 1 62.91 377 MET A O 1
ATOM 2990 N N . PRO A 1 378 ? -27.297 -11.234 -13.117 1 58.31 378 PRO A N 1
ATOM 2991 C CA . PRO A 1 378 ? -26 -11.922 -13.055 1 58.31 378 PRO A CA 1
ATOM 2992 C C . PRO A 1 378 ? -25.109 -11.602 -14.25 1 58.31 378 PRO A C 1
ATOM 2994 O O . PRO A 1 378 ? -25.594 -11.328 -15.344 1 58.31 378 PRO A O 1
ATOM 2997 N N . PRO A 1 379 ? -23.859 -11.539 -13.961 1 50.56 379 PRO A N 1
ATOM 2998 C CA . PRO A 1 379 ? -22.922 -11.047 -14.977 1 50.56 379 PRO A CA 1
ATOM 2999 C C . PRO A 1 379 ? -23.125 -11.703 -16.344 1 50.56 379 PRO A C 1
ATOM 3001 O O . PRO A 1 379 ? -23.078 -11.023 -17.375 1 50.56 379 PRO A O 1
ATOM 3004 N N . LEU A 1 380 ? -23.312 -12.898 -16.344 1 48.19 380 LEU A N 1
ATOM 3005 C CA . LEU A 1 380 ? -23.484 -13.594 -17.625 1 48.19 380 LEU A CA 1
ATOM 3006 C C . LEU A 1 380 ? -24.766 -13.148 -18.312 1 48.19 380 LEU A C 1
ATOM 3008 O O . LEU A 1 380 ? -24.797 -12.969 -19.531 1 48.19 380 LEU A O 1
ATOM 3012 N N . GLU A 1 381 ? -25.75 -13.016 -17.5 1 52.91 381 GLU A N 1
ATOM 3013 C CA . GLU A 1 381 ? -27.016 -12.617 -18.078 1 52.91 381 GLU A CA 1
ATOM 3014 C C . GLU A 1 381 ? -27 -11.148 -18.5 1 52.91 381 GLU A C 1
ATOM 3016 O O . GLU A 1 381 ? -27.594 -10.781 -19.516 1 52.91 381 GLU A O 1
ATOM 3021 N N . TYR A 1 382 ? -26.266 -10.477 -17.781 1 50.75 382 TYR A N 1
ATOM 3022 C CA . TYR A 1 382 ? -26.062 -9.07 -18.125 1 50.75 382 TYR A CA 1
ATOM 3023 C C . TYR A 1 382 ? -25.344 -8.938 -19.453 1 50.75 382 TYR A C 1
ATOM 3025 O O . TYR A 1 382 ? -25.719 -8.133 -20.297 1 50.75 382 TYR A O 1
ATOM 3033 N N . ASP A 1 383 ? -24.359 -9.719 -19.609 1 47.41 383 ASP A N 1
ATOM 3034 C CA . ASP A 1 383 ? -23.641 -9.727 -20.891 1 47.41 383 ASP A CA 1
ATOM 3035 C C . ASP A 1 383 ? -24.562 -10.148 -22.031 1 47.41 383 ASP A C 1
ATOM 3037 O O . ASP A 1 383 ? -24.531 -9.562 -23.109 1 47.41 383 ASP A O 1
ATOM 3041 N N . ALA A 1 384 ? -25.281 -11.109 -21.797 1 50.03 384 ALA A N 1
ATOM 3042 C CA . ALA A 1 384 ? -26.219 -11.586 -22.797 1 50.03 384 ALA A CA 1
ATOM 3043 C C . ALA A 1 384 ? -27.281 -10.531 -23.109 1 50.03 384 ALA A C 1
ATOM 3045 O O . ALA A 1 384 ? -27.641 -10.336 -24.266 1 50.03 384 ALA A O 1
ATOM 3046 N N . PHE A 1 385 ? -27.641 -9.875 -22.109 1 50.19 385 PHE A N 1
ATOM 3047 C CA . PHE A 1 385 ? -28.625 -8.805 -22.266 1 50.19 385 PHE A CA 1
ATOM 3048 C C . PHE A 1 385 ? -28.047 -7.645 -23.062 1 50.19 385 PHE A C 1
ATOM 3050 O O . PHE A 1 385 ? -28.688 -7.129 -23.984 1 50.19 385 PHE A O 1
ATOM 3057 N N . CYS A 1 386 ? -26.859 -7.434 -22.688 1 46.5 386 CYS A N 1
ATOM 3058 C CA . CYS A 1 386 ? -26.172 -6.363 -23.406 1 46.5 386 CYS A CA 1
ATOM 3059 C C . CYS A 1 386 ? -25.969 -6.73 -24.875 1 46.5 386 CYS A C 1
ATOM 3061 O O . CYS A 1 386 ? -26.172 -5.902 -25.766 1 46.5 386 CYS A O 1
ATOM 3063 N N . LEU A 1 387 ? -25.562 -7.922 -25.062 1 44.91 387 LEU A N 1
ATOM 3064 C CA . LEU A 1 387 ? -25.375 -8.422 -26.422 1 44.91 387 LEU A CA 1
ATOM 3065 C C . LEU A 1 387 ? -26.703 -8.453 -27.172 1 44.91 387 LEU A C 1
ATOM 3067 O O . LEU A 1 387 ? -26.766 -8.086 -28.344 1 44.91 387 LEU A O 1
ATOM 3071 N N . ASN A 1 388 ? -27.641 -8.922 -26.594 1 45.09 388 ASN A N 1
ATOM 3072 C CA . ASN A 1 388 ? -28.953 -9.008 -27.25 1 45.09 388 ASN A CA 1
ATOM 3073 C C . ASN A 1 388 ? -29.5 -7.629 -27.578 1 45.09 388 ASN A C 1
ATOM 3075 O O . ASN A 1 388 ? -30.047 -7.422 -28.672 1 45.09 388 ASN A O 1
ATOM 3079 N N . LYS A 1 389 ? -29.344 -6.836 -26.656 1 46.34 389 LYS A N 1
ATOM 3080 C CA . LYS A 1 389 ? -29.828 -5.484 -26.906 1 46.34 389 LYS A CA 1
ATOM 3081 C C . LYS A 1 389 ? -28.984 -4.789 -27.969 1 46.34 389 LYS A C 1
ATOM 3083 O O . LYS A 1 389 ? -29.516 -4.039 -28.797 1 46.34 389 LYS A O 1
ATOM 3088 N N . ALA A 1 390 ? -27.703 -5.121 -27.875 1 43.28 390 ALA A N 1
ATOM 3089 C CA . ALA A 1 390 ? -26.812 -4.633 -28.922 1 43.28 390 ALA A CA 1
ATOM 3090 C C . ALA A 1 390 ? -27.203 -5.191 -30.281 1 43.28 390 ALA A C 1
ATOM 3092 O O . ALA A 1 390 ? -27.094 -4.5 -31.297 1 43.28 390 ALA A O 1
ATOM 3093 N N . MET A 1 391 ? -27.531 -6.344 -30.25 1 41.66 391 MET A N 1
ATOM 3094 C CA . MET A 1 391 ? -27.891 -6.992 -31.5 1 41.66 391 MET A CA 1
ATOM 3095 C C . MET A 1 391 ? -29.234 -6.5 -32 1 41.66 391 MET A C 1
ATOM 3097 O O . MET A 1 391 ? -29.531 -6.574 -33.188 1 41.66 391 MET A O 1
ATOM 3101 N N . LYS A 1 392 ? -30.141 -6.426 -31.031 1 43.78 392 LYS A N 1
ATOM 3102 C CA . LYS A 1 392 ? -31.453 -6.074 -31.547 1 43.78 392 LYS A CA 1
ATOM 3103 C C . LYS A 1 392 ? -31.469 -4.668 -32.156 1 43.78 392 LYS A C 1
ATOM 3105 O O . LYS A 1 392 ? -32.469 -4.238 -32.75 1 43.78 392 LYS A O 1
ATOM 3110 N N . GLY A 1 393 ? -30.375 -4.062 -32.656 1 38.66 393 GLY A N 1
ATOM 3111 C CA . GLY A 1 393 ? -30.344 -2.904 -33.531 1 38.66 393 GLY A CA 1
ATOM 3112 C C . GLY A 1 393 ? -31 -1.678 -32.906 1 38.66 393 GLY A C 1
ATOM 3113 O O . GLY A 1 393 ? -31.391 -0.75 -33.625 1 38.66 393 GLY A O 1
ATOM 3114 N N . THR A 1 394 ? -31.719 -1.829 -31.766 1 38.72 394 THR A N 1
ATOM 3115 C CA . THR A 1 394 ? -32.406 -0.594 -31.422 1 38.72 394 THR A CA 1
ATOM 3116 C C . THR A 1 394 ? -31.406 0.551 -31.25 1 38.72 394 THR A C 1
ATOM 3118 O O . THR A 1 394 ? -30.219 0.318 -31.016 1 38.72 394 THR A O 1
ATOM 3121 N N . GLY A 1 395 ? -31.781 1.857 -31.438 1 35.06 395 GLY A N 1
ATOM 3122 C CA . GLY A 1 395 ? -31.047 3.109 -31.5 1 35.06 395 GLY A CA 1
ATOM 3123 C C . GLY A 1 395 ? -29.875 3.156 -30.531 1 35.06 395 GLY A C 1
ATOM 3124 O O . GLY A 1 395 ? -29.922 2.578 -29.453 1 35.06 395 GLY A O 1
ATOM 3125 N N . THR A 1 396 ? -28.547 3.215 -31.062 1 39.09 396 THR A N 1
ATOM 3126 C CA . THR A 1 396 ? -27.141 3.123 -30.703 1 39.09 396 THR A CA 1
ATOM 3127 C C . THR A 1 396 ? -26.875 3.816 -29.375 1 39.09 396 THR A C 1
ATOM 3129 O O . THR A 1 396 ? -25.953 3.436 -28.641 1 39.09 396 THR A O 1
ATOM 3132 N N . ASP A 1 397 ? -27.594 4.879 -29.109 1 38.88 397 ASP A N 1
ATOM 3133 C CA . ASP A 1 397 ? -27.188 5.801 -28.047 1 38.88 397 ASP A CA 1
ATOM 3134 C C . ASP A 1 397 ? -27.406 5.176 -26.672 1 38.88 397 ASP A C 1
ATOM 3136 O O . ASP A 1 397 ? -26.578 5.352 -25.781 1 38.88 397 ASP A O 1
ATOM 3140 N N . GLU A 1 398 ? -28.562 4.492 -26.547 1 38.75 398 GLU A N 1
ATOM 3141 C CA . GLU A 1 398 ? -28.891 4.023 -25.203 1 38.75 398 GLU A CA 1
ATOM 3142 C C . GLU A 1 398 ? -28.047 2.814 -24.812 1 38.75 398 GLU A C 1
ATOM 3144 O O . GLU A 1 398 ? -27.609 2.699 -23.656 1 38.75 398 GLU A O 1
ATOM 3149 N N . THR A 1 399 ? -27.828 1.948 -25.656 1 39.22 399 THR A N 1
ATOM 3150 C CA . THR A 1 399 ? -27.031 0.757 -25.359 1 39.22 399 THR A CA 1
ATOM 3151 C C . THR A 1 399 ? -25.578 1.125 -25.094 1 39.22 399 THR A C 1
ATOM 3153 O O . THR A 1 399 ? -24.953 0.554 -24.203 1 39.22 399 THR A O 1
ATOM 3156 N N . THR A 1 400 ? -25.062 2.004 -25.859 1 41.22 400 THR A N 1
ATOM 3157 C CA . THR A 1 400 ? -23.719 2.51 -25.609 1 41.22 400 THR A CA 1
ATOM 3158 C C . THR A 1 400 ? -23.625 3.188 -24.25 1 41.22 400 THR A C 1
ATOM 3160 O O . THR A 1 400 ? -22.656 3.018 -23.531 1 41.22 400 THR A O 1
ATOM 3163 N N . LEU A 1 401 ? -24.766 3.832 -23.953 1 40.19 401 LEU A N 1
ATOM 3164 C CA . LEU A 1 401 ? -24.797 4.488 -22.656 1 40.19 401 LEU A CA 1
ATOM 3165 C C . LEU A 1 401 ? -24.828 3.459 -21.531 1 40.19 401 LEU A C 1
ATOM 3167 O O . LEU A 1 401 ? -24.156 3.617 -20.516 1 40.19 401 LEU A O 1
ATOM 3171 N N . ILE A 1 402 ? -25.641 2.496 -21.766 1 41.31 402 ILE A N 1
ATOM 3172 C CA . ILE A 1 402 ? -25.719 1.464 -20.75 1 41.31 402 ILE A CA 1
ATOM 3173 C C . ILE A 1 402 ? -24.391 0.745 -20.609 1 41.31 402 ILE A C 1
ATOM 3175 O O . ILE A 1 402 ? -23.922 0.477 -19.5 1 41.31 402 ILE A O 1
ATOM 3179 N N . SER A 1 403 ? -23.812 0.413 -21.766 1 41.47 403 SER A N 1
ATOM 3180 C CA . SER A 1 403 ? -22.5 -0.23 -21.75 1 41.47 403 SER A CA 1
ATOM 3181 C C . SER A 1 403 ? -21.453 0.671 -21.109 1 41.47 403 SER A C 1
ATOM 3183 O O . SER A 1 403 ? -20.578 0.193 -20.375 1 41.47 403 SER A O 1
ATOM 3185 N N . LEU A 1 404 ? -21.562 1.908 -21.422 1 40.5 404 LEU A N 1
ATOM 3186 C CA . LEU A 1 404 ? -20.641 2.898 -20.859 1 40.5 404 LEU A CA 1
ATOM 3187 C C . LEU A 1 404 ? -20.859 3.066 -19.375 1 40.5 404 LEU A C 1
ATOM 3189 O O . LEU A 1 404 ? -19.906 3.191 -18.609 1 40.5 404 LEU A O 1
ATOM 3193 N N . ILE A 1 405 ? -22.219 3.115 -19.078 1 40.88 405 ILE A N 1
ATOM 3194 C CA . ILE A 1 405 ? -22.547 3.348 -17.672 1 40.88 405 ILE A CA 1
ATOM 3195 C C . ILE A 1 405 ? -22.203 2.109 -16.859 1 40.88 405 ILE A C 1
ATOM 3197 O O . ILE A 1 405 ? -21.734 2.225 -15.719 1 40.88 405 ILE A O 1
ATOM 3201 N N . CYS A 1 406 ? -22.625 1.079 -17.484 1 39.53 406 CYS A N 1
ATOM 3202 C CA . CYS A 1 406 ? -22.391 -0.155 -16.734 1 39.53 406 CYS A CA 1
ATOM 3203 C C . CYS A 1 406 ? -20.906 -0.424 -16.562 1 39.53 406 CYS A C 1
ATOM 3205 O O . CYS A 1 406 ? -20.5 -1.112 -15.633 1 39.53 406 CYS A O 1
ATOM 3207 N N . SER A 1 407 ? -20.109 -0.045 -17.562 1 38.72 407 SER A N 1
ATOM 3208 C CA . SER A 1 407 ? -18.672 -0.218 -17.469 1 38.72 407 SER A CA 1
ATOM 3209 C C . SER A 1 407 ? -18.031 0.863 -16.609 1 38.72 407 SER A C 1
ATOM 3211 O O . SER A 1 407 ? -16.859 0.75 -16.219 1 38.72 407 SER A O 1
ATOM 3213 N N . LYS A 1 408 ? -18.672 2.047 -16.531 1 37 408 LYS A N 1
ATOM 3214 C CA . LYS A 1 408 ? -18.062 3.197 -15.875 1 37 408 LYS A CA 1
ATOM 3215 C C . LYS A 1 408 ? -18.406 3.244 -14.391 1 37 408 LYS A C 1
ATOM 3217 O O . LYS A 1 408 ? -19.453 2.74 -13.984 1 37 408 LYS A O 1
ATOM 3222 N N . SER A 1 409 ? -17.453 3.443 -13.617 1 36.06 409 SER A N 1
ATOM 3223 C CA . SER A 1 409 ? -17.641 3.645 -12.18 1 36.06 409 SER A CA 1
ATOM 3224 C C . SER A 1 409 ? -18.672 4.746 -11.906 1 36.06 409 SER A C 1
ATOM 3226 O O . SER A 1 409 ? -18.969 5.547 -12.797 1 36.06 409 SER A O 1
ATOM 3228 N N . ALA A 1 410 ? -19.312 4.891 -10.703 1 36.97 410 ALA A N 1
ATOM 3229 C CA . ALA A 1 410 ? -20.344 5.812 -10.227 1 36.97 410 ALA A CA 1
ATOM 3230 C C . ALA A 1 410 ? -20.016 7.25 -10.617 1 36.97 410 ALA A C 1
ATOM 3232 O O . ALA A 1 410 ? -20.906 8.023 -10.969 1 36.97 410 ALA A O 1
ATOM 3233 N N . ALA A 1 411 ? -18.844 7.645 -10.633 1 39.06 411 ALA A N 1
ATOM 3234 C CA . ALA A 1 411 ? -18.469 9.039 -10.852 1 39.06 411 ALA A CA 1
ATOM 3235 C C . ALA A 1 411 ? -18.781 9.477 -12.281 1 39.06 411 ALA A C 1
ATOM 3237 O O . ALA A 1 411 ? -19.25 10.594 -12.508 1 39.06 411 ALA A O 1
ATOM 3238 N N . ASP A 1 412 ? -18.641 8.539 -13.133 1 38.88 412 ASP A N 1
ATOM 3239 C CA . ASP A 1 412 ? -18.812 8.891 -14.539 1 38.88 412 ASP A CA 1
ATOM 3240 C C . ASP A 1 412 ? -20.297 8.984 -14.891 1 38.88 412 ASP A C 1
ATOM 3242 O O . ASP A 1 412 ? -20.672 9.625 -15.875 1 38.88 412 ASP A O 1
ATOM 3246 N N . LEU A 1 413 ? -21.031 8.508 -14.086 1 41.06 413 LEU A N 1
ATOM 3247 C CA . LEU A 1 413 ? -22.469 8.508 -14.398 1 41.06 413 LEU A CA 1
ATOM 3248 C C . LEU A 1 413 ? -23.062 9.898 -14.211 1 41.06 413 LEU A C 1
ATOM 3250 O O . LEU A 1 413 ? -23.938 10.305 -14.984 1 41.06 413 LEU A O 1
ATOM 3254 N N . ASP A 1 414 ? -22.594 10.594 -13.32 1 40.62 414 ASP A N 1
ATOM 3255 C CA . ASP A 1 414 ? -23.109 11.945 -13.125 1 40.62 414 ASP A CA 1
ATOM 3256 C C . ASP A 1 414 ? -22.766 12.844 -14.312 1 40.62 414 ASP A C 1
ATOM 3258 O O . ASP A 1 414 ? -23.594 13.641 -14.75 1 40.62 414 ASP A O 1
ATOM 3262 N N . ASP A 1 415 ? -21.609 12.672 -14.781 1 40.25 415 ASP A N 1
ATOM 3263 C CA . ASP A 1 415 ? -21.234 13.484 -15.93 1 40.25 415 ASP A CA 1
ATOM 3264 C C . ASP A 1 415 ? -22.078 13.156 -17.141 1 40.25 415 ASP A C 1
ATOM 3266 O O . ASP A 1 415 ? -22.469 14.047 -17.906 1 40.25 415 ASP A O 1
ATOM 3270 N N . ILE A 1 416 ? -22.391 12.031 -17.219 1 40.31 416 ILE A N 1
ATOM 3271 C CA . ILE A 1 416 ? -23.25 11.625 -18.328 1 40.31 416 ILE A CA 1
ATOM 3272 C C . ILE A 1 416 ? -24.641 12.219 -18.156 1 40.31 416 ILE A C 1
ATOM 3274 O O . ILE A 1 416 ? -25.234 12.711 -19.125 1 40.31 416 ILE A O 1
ATOM 3278 N N . LYS A 1 417 ? -25.047 12.203 -16.953 1 40.56 417 LYS A N 1
ATOM 3279 C CA . LYS A 1 417 ? -26.344 12.812 -16.688 1 40.56 417 LYS A CA 1
ATOM 3280 C C . LYS A 1 417 ? -26.359 14.273 -17.125 1 40.56 417 LYS A C 1
ATOM 3282 O O . LYS A 1 417 ? -27.328 14.734 -17.734 1 40.56 417 LYS A O 1
ATOM 3287 N N . ASN A 1 418 ? -25.297 14.844 -16.766 1 40.31 418 ASN A N 1
ATOM 3288 C CA . ASN A 1 418 ? -25.25 16.266 -17.078 1 40.31 418 ASN A CA 1
ATOM 3289 C C . ASN A 1 418 ? -25.156 16.516 -18.578 1 40.31 418 ASN A C 1
ATOM 3291 O O . ASN A 1 418 ? -25.766 17.453 -19.094 1 40.31 418 ASN A O 1
ATOM 3295 N N . GLU A 1 419 ? -24.484 15.703 -19.156 1 39.16 419 GLU A N 1
ATOM 3296 C CA . GLU A 1 419 ? -24.344 15.867 -20.609 1 39.16 419 GLU A CA 1
ATOM 3297 C C . GLU A 1 419 ? -25.641 15.492 -21.328 1 39.16 419 GLU A C 1
ATOM 3299 O O . GLU A 1 419 ? -25.984 16.094 -22.344 1 39.16 419 GLU A O 1
ATOM 3304 N N . TYR A 1 420 ? -26.359 14.664 -20.875 1 37.62 420 TYR A N 1
ATOM 3305 C CA . TYR A 1 420 ? -27.625 14.273 -21.484 1 37.62 420 TYR A CA 1
ATOM 3306 C C . TYR A 1 420 ? -28.656 15.391 -21.359 1 37.62 420 TYR A C 1
ATOM 3308 O O . TYR A 1 420 ? -29.484 15.562 -22.25 1 37.62 420 TYR A O 1
ATOM 3316 N N . LYS A 1 421 ? -28.656 16.141 -20.328 1 40.34 421 LYS A N 1
ATOM 3317 C CA . LYS A 1 421 ? -29.594 17.25 -20.203 1 40.34 421 LYS A CA 1
ATOM 3318 C C . LYS A 1 421 ? -29.312 18.344 -21.219 1 40.34 421 LYS A C 1
ATOM 3320 O O . LYS A 1 421 ? -30.188 19.156 -21.531 1 40.34 421 LYS A O 1
ATOM 3325 N N . LYS A 1 422 ? -28.172 18.297 -21.734 1 37.12 422 LYS A N 1
ATOM 3326 C CA . LYS A 1 422 ? -27.938 19.328 -22.75 1 37.12 422 LYS A CA 1
ATOM 3327 C C . LYS A 1 422 ? -28.438 18.859 -24.125 1 37.12 422 LYS A C 1
ATOM 3329 O O . LYS A 1 422 ? -28.953 19.656 -24.906 1 37.12 422 LYS A O 1
ATOM 3334 N N . MET B 1 1 ? 2.887 23.906 -24.75 1 43.91 1 MET B N 1
ATOM 3335 C CA . MET B 1 1 ? 1.821 22.906 -24.75 1 43.91 1 MET B CA 1
ATOM 3336 C C . MET B 1 1 ? 1.304 22.656 -26.156 1 43.91 1 MET B C 1
ATOM 3338 O O . MET B 1 1 ? 0.455 21.797 -26.375 1 43.91 1 MET B O 1
ATOM 3342 N N . LYS B 1 2 ? 1.59 23.375 -27.188 1 45.22 2 LYS B N 1
ATOM 3343 C CA . LYS B 1 2 ? 1.035 23.188 -28.531 1 45.22 2 LYS B CA 1
ATOM 3344 C C . LYS B 1 2 ? 1.917 22.266 -29.375 1 45.22 2 LYS B C 1
ATOM 3346 O O . LYS B 1 2 ? 1.494 21.781 -30.422 1 45.22 2 LYS B O 1
ATOM 3351 N N . GLY B 1 3 ? 3.17 22.391 -29.188 1 38.34 3 GLY B N 1
ATOM 3352 C CA . GLY B 1 3 ? 4.023 21.703 -30.125 1 38.34 3 GLY B CA 1
ATOM 3353 C C . GLY B 1 3 ? 4.285 20.25 -29.75 1 38.34 3 GLY B C 1
ATOM 3354 O O . GLY B 1 3 ? 3.844 19.797 -28.688 1 38.34 3 GLY B O 1
ATOM 3355 N N . PRO B 1 4 ? 4.73 19.312 -30.609 1 45.25 4 PRO B N 1
ATOM 3356 C CA . PRO B 1 4 ? 4.859 17.859 -30.578 1 45.25 4 PRO B CA 1
ATOM 3357 C C . PRO B 1 4 ? 5.305 17.328 -29.203 1 45.25 4 PRO B C 1
ATOM 3359 O O . PRO B 1 4 ? 4.949 16.219 -28.828 1 45.25 4 PRO B O 1
ATOM 3362 N N . GLY B 1 5 ? 6.199 18.031 -28.422 1 45.81 5 GLY B N 1
ATOM 3363 C CA . GLY B 1 5 ? 6.699 17.5 -27.172 1 45.81 5 GLY B CA 1
ATOM 3364 C C . GLY B 1 5 ? 6.492 18.438 -26 1 45.81 5 GLY B C 1
ATOM 3365 O O . GLY B 1 5 ? 6.914 19.594 -26.047 1 45.81 5 GLY B O 1
ATOM 3366 N N . THR B 1 6 ? 5.297 18.266 -25.344 1 52.22 6 THR B N 1
ATOM 3367 C CA . THR B 1 6 ? 5.172 19.016 -24.094 1 52.22 6 THR B CA 1
ATOM 3368 C C . THR B 1 6 ? 6.52 19.125 -23.391 1 52.22 6 THR B C 1
ATOM 3370 O O . THR B 1 6 ? 7.227 18.125 -23.234 1 52.22 6 THR B O 1
ATOM 3373 N N . LYS B 1 7 ? 7.012 20.328 -23.344 1 67.06 7 LYS B N 1
ATOM 3374 C CA . LYS B 1 7 ? 8.227 20.562 -22.578 1 67.06 7 LYS B CA 1
ATOM 3375 C C . LYS B 1 7 ? 7.957 20.469 -21.078 1 67.06 7 LYS B C 1
ATOM 3377 O O . LYS B 1 7 ? 7.711 21.469 -20.422 1 67.06 7 LYS B O 1
ATOM 3382 N N . GLU B 1 8 ? 7.922 19.25 -20.547 1 79.81 8 GLU B N 1
ATOM 3383 C CA . GLU B 1 8 ? 7.609 18.938 -19.156 1 79.81 8 GLU B CA 1
ATOM 3384 C C . GLU B 1 8 ? 8.508 19.719 -18.203 1 79.81 8 GLU B C 1
ATOM 3386 O O . GLU B 1 8 ? 8.07 20.125 -17.125 1 79.81 8 GLU B O 1
ATOM 3391 N N . ASP B 1 9 ? 9.625 20.125 -18.734 1 77.69 9 ASP B N 1
ATOM 3392 C CA . ASP B 1 9 ? 10.57 20.844 -17.875 1 77.69 9 ASP B CA 1
ATOM 3393 C C . ASP B 1 9 ? 10.102 22.266 -17.609 1 77.69 9 ASP B C 1
ATOM 3395 O O . ASP B 1 9 ? 10.266 22.781 -16.5 1 77.69 9 ASP B O 1
ATOM 3399 N N . VAL B 1 10 ? 9.57 22.828 -18.547 1 77.5 10 VAL B N 1
ATOM 3400 C CA . VAL B 1 10 ? 9.086 24.203 -18.422 1 77.5 10 VAL B CA 1
ATOM 3401 C C . VAL B 1 10 ? 7.895 24.234 -17.469 1 77.5 10 VAL B C 1
ATOM 3403 O O . VAL B 1 10 ? 7.777 25.141 -16.641 1 77.5 10 VAL B O 1
ATOM 3406 N N . ILE B 1 11 ? 7.004 23.281 -17.531 1 85.81 11 ILE B N 1
ATOM 3407 C CA . ILE B 1 11 ? 5.836 23.188 -16.656 1 85.81 11 ILE B CA 1
ATOM 3408 C C . ILE B 1 11 ? 6.289 23.047 -15.203 1 85.81 11 ILE B C 1
ATOM 3410 O O . ILE B 1 11 ? 5.785 23.75 -14.32 1 85.81 11 ILE B O 1
ATOM 3414 N N . ILE B 1 12 ? 7.27 22.188 -15.047 1 86.19 12 ILE B N 1
ATOM 3415 C CA . ILE B 1 12 ? 7.789 21.938 -13.703 1 86.19 12 ILE B CA 1
ATOM 3416 C C . ILE B 1 12 ? 8.367 23.219 -13.125 1 86.19 12 ILE B C 1
ATOM 3418 O O . ILE B 1 12 ? 8.055 23.594 -11.992 1 86.19 12 ILE B O 1
ATOM 3422 N N . GLU B 1 13 ? 9.094 23.906 -13.906 1 81.56 13 GLU B N 1
ATOM 3423 C CA . GLU B 1 13 ? 9.75 25.125 -13.445 1 81.56 13 GLU B CA 1
ATOM 3424 C C . GLU B 1 13 ? 8.734 26.203 -13.102 1 81.56 13 GLU B C 1
ATOM 3426 O O . GLU B 1 13 ? 8.828 26.844 -12.047 1 81.56 13 GLU B O 1
ATOM 3431 N N . VAL B 1 14 ? 7.816 26.375 -13.922 1 81.62 14 VAL B N 1
ATOM 3432 C CA . VAL B 1 14 ? 6.852 27.453 -13.758 1 81.62 14 VAL B CA 1
ATOM 3433 C C . VAL B 1 14 ? 5.957 27.172 -12.555 1 81.62 14 VAL B C 1
ATOM 3435 O O . VAL B 1 14 ? 5.715 28.062 -11.727 1 81.62 14 VAL B O 1
ATOM 3438 N N . VAL B 1 15 ? 5.504 25.984 -12.422 1 88 15 VAL B N 1
ATOM 3439 C CA . VAL B 1 15 ? 4.539 25.641 -11.375 1 88 15 VAL B CA 1
ATOM 3440 C C . VAL B 1 15 ? 5.23 25.625 -10.016 1 88 15 VAL B C 1
ATOM 3442 O O . VAL B 1 15 ? 4.66 26.062 -9.016 1 88 15 VAL B O 1
ATOM 3445 N N . THR B 1 16 ? 6.465 25.172 -10.031 1 86.31 16 THR B N 1
ATOM 3446 C CA . THR B 1 16 ? 7.145 25.016 -8.75 1 86.31 16 THR B CA 1
ATOM 3447 C C . THR B 1 16 ? 7.758 26.344 -8.297 1 86.31 16 THR B C 1
ATOM 3449 O O . THR B 1 16 ? 7.984 26.547 -7.105 1 86.31 16 THR B O 1
ATOM 3452 N N . ARG B 1 17 ? 7.988 27.203 -9.188 1 81.38 17 ARG B N 1
ATOM 3453 C CA . ARG B 1 17 ? 8.602 28.484 -8.859 1 81.38 17 ARG B CA 1
ATOM 3454 C C . ARG B 1 17 ? 7.602 29.406 -8.188 1 81.38 17 ARG B C 1
ATOM 3456 O O . ARG B 1 17 ? 7.977 30.234 -7.34 1 81.38 17 ARG B O 1
ATOM 3463 N N . ASN B 1 18 ? 6.41 29.297 -8.461 1 84.25 18 ASN B N 1
ATOM 3464 C CA . ASN B 1 18 ? 5.363 30.188 -7.969 1 84.25 18 ASN B CA 1
ATOM 3465 C C . ASN B 1 18 ? 4.73 29.656 -6.688 1 84.25 18 ASN B C 1
ATOM 3467 O O . ASN B 1 18 ? 4.613 28.438 -6.512 1 84.25 18 ASN B O 1
ATOM 3471 N N . S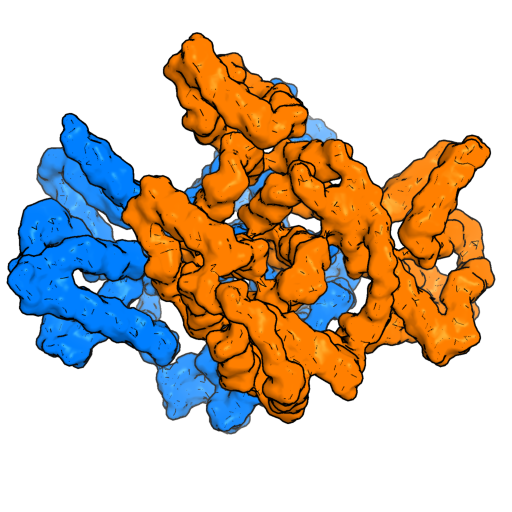ER B 1 19 ? 4.406 30.609 -5.859 1 86.75 19 SER B N 1
ATOM 3472 C CA . SER B 1 19 ? 3.613 30.266 -4.688 1 86.75 19 SER B CA 1
ATOM 3473 C C . SER B 1 19 ? 2.184 29.906 -5.074 1 86.75 19 SER B C 1
ATOM 3475 O O . SER B 1 19 ? 1.772 30.109 -6.219 1 86.75 19 SER B O 1
ATOM 3477 N N . ASN B 1 20 ? 1.529 29.297 -4.145 1 91.06 20 ASN B N 1
ATOM 3478 C CA . ASN B 1 20 ? 0.149 28.922 -4.43 1 91.06 20 ASN B CA 1
ATOM 3479 C C . ASN B 1 20 ? -0.688 30.125 -4.832 1 91.06 20 ASN B C 1
ATOM 3481 O O . ASN B 1 20 ? -1.478 30.062 -5.777 1 91.06 20 ASN B O 1
ATOM 3485 N N . SER B 1 21 ? -0.526 31.219 -4.09 1 89.38 21 SER B N 1
ATOM 3486 C CA . SER B 1 21 ? -1.262 32.438 -4.422 1 89.38 21 SER B CA 1
ATOM 3487 C C . SER B 1 21 ? -0.932 32.906 -5.832 1 89.38 21 SER B C 1
ATOM 3489 O O . SER B 1 21 ? -1.823 33.312 -6.578 1 89.38 21 SER B O 1
ATOM 3491 N N . GLN B 1 22 ? 0.348 32.844 -6.184 1 86.81 22 GLN B N 1
ATOM 3492 C CA . GLN B 1 22 ? 0.79 33.25 -7.52 1 86.81 22 GLN B CA 1
ATOM 3493 C C . GLN B 1 22 ? 0.221 32.312 -8.578 1 86.81 22 GLN B C 1
ATOM 3495 O O . GLN B 1 22 ? -0.17 32.75 -9.664 1 86.81 22 GLN B O 1
ATOM 3500 N N . ARG B 1 23 ? 0.155 31.016 -8.242 1 91.25 23 ARG B N 1
ATOM 3501 C CA . ARG B 1 23 ? -0.378 30.047 -9.18 1 91.25 23 ARG B CA 1
ATOM 3502 C C . ARG B 1 23 ? -1.86 30.281 -9.445 1 91.25 23 ARG B C 1
ATOM 3504 O O . ARG B 1 23 ? -2.346 30.062 -10.555 1 91.25 23 ARG B O 1
ATOM 3511 N N . GLN B 1 24 ? -2.557 30.766 -8.391 1 91.81 24 GLN B N 1
ATOM 3512 C CA . GLN B 1 24 ? -3.961 31.094 -8.609 1 91.81 24 GLN B CA 1
ATOM 3513 C C . GLN B 1 24 ? -4.109 32.25 -9.594 1 91.81 24 GLN B C 1
ATOM 3515 O O . GLN B 1 24 ? -5.012 32.25 -10.43 1 91.81 24 GLN B O 1
ATOM 3520 N N . THR B 1 25 ? -3.203 33.188 -9.5 1 88.75 25 THR B N 1
ATOM 3521 C CA . THR B 1 25 ? -3.199 34.312 -10.414 1 88.75 25 THR B CA 1
ATOM 3522 C C . THR B 1 25 ? -2.855 33.875 -11.836 1 88.75 25 THR B C 1
ATOM 3524 O O . THR B 1 25 ? -3.453 34.344 -12.805 1 88.75 25 THR B O 1
ATOM 3527 N N . VAL B 1 26 ? -1.887 32.969 -11.906 1 87.62 26 VAL B N 1
ATOM 3528 C CA . VAL B 1 26 ? -1.479 32.438 -13.203 1 87.62 26 VAL B CA 1
ATOM 3529 C C . VAL B 1 26 ? -2.66 31.75 -13.867 1 87.62 26 VAL B C 1
ATOM 3531 O O . VAL B 1 26 ? -2.889 31.891 -15.062 1 87.62 26 VAL B O 1
ATOM 3534 N N . LYS B 1 27 ? -3.393 31.016 -13.078 1 91.19 27 LYS B N 1
ATOM 3535 C CA . LYS B 1 27 ? -4.566 30.312 -13.594 1 91.19 27 LYS B CA 1
ATOM 3536 C C . LYS B 1 27 ? -5.586 31.297 -14.164 1 91.19 27 LYS B C 1
ATOM 3538 O O . LYS B 1 27 ? -6.113 31.078 -15.258 1 91.19 27 LYS B O 1
ATOM 3543 N N . LYS B 1 28 ? -5.812 32.312 -13.43 1 90 28 LYS B N 1
ATOM 3544 C CA . LYS B 1 28 ? -6.777 33.312 -13.852 1 90 28 LYS B CA 1
ATOM 3545 C C . LYS B 1 28 ? -6.316 34.031 -15.125 1 90 28 LYS B C 1
ATOM 3547 O O . LYS B 1 28 ? -7.105 34.219 -16.062 1 90 28 LYS B O 1
ATOM 3552 N N . ARG B 1 29 ? -5.078 34.438 -15.203 1 85.69 29 ARG B N 1
ATOM 3553 C CA . ARG B 1 29 ? -4.527 35.125 -16.359 1 85.69 29 ARG B CA 1
ATOM 3554 C C . ARG B 1 29 ? -4.504 34.219 -17.594 1 85.69 29 ARG B C 1
ATOM 3556 O O . ARG B 1 29 ? -4.719 34.688 -18.703 1 85.69 29 ARG B O 1
ATOM 3563 N N . PHE B 1 30 ? -4.168 33.031 -17.344 1 87.75 30 PHE B N 1
ATOM 3564 C CA . PHE B 1 30 ? -4.16 32.062 -18.438 1 87.75 30 PHE B CA 1
ATOM 3565 C C . PHE B 1 30 ? -5.527 32 -19.109 1 87.75 30 PHE B C 1
ATOM 3567 O O . PHE B 1 30 ? -5.617 31.984 -20.344 1 87.75 30 PHE B O 1
ATOM 3574 N N . THR B 1 31 ? -6.531 31.938 -18.312 1 88.25 31 THR B N 1
ATOM 3575 C CA . THR B 1 31 ? -7.895 31.891 -18.844 1 88.25 31 THR B CA 1
ATOM 3576 C C . THR B 1 31 ? -8.234 33.188 -19.578 1 88.25 31 THR B C 1
ATOM 3578 O O . THR B 1 31 ? -8.867 33.156 -20.641 1 88.25 31 THR B O 1
ATOM 3581 N N . GLU B 1 32 ? -7.812 34.219 -19.062 1 86.5 32 GLU B N 1
ATOM 3582 C CA . GLU B 1 32 ? -8.102 35.531 -19.656 1 86.5 32 GLU B CA 1
ATOM 3583 C C . GLU B 1 32 ? -7.391 35.688 -21 1 86.5 32 GLU B C 1
ATOM 3585 O O . GLU B 1 32 ? -7.965 36.219 -21.953 1 86.5 32 GLU B O 1
ATOM 3590 N N . ILE B 1 33 ? -6.156 35.281 -21.078 1 84.5 33 ILE B N 1
ATOM 3591 C CA . ILE B 1 33 ? -5.316 35.5 -22.25 1 84.5 33 ILE B CA 1
ATOM 3592 C C . ILE B 1 33 ? -5.664 34.5 -23.344 1 84.5 33 ILE B C 1
ATOM 3594 O O . ILE B 1 33 ? -5.742 34.844 -24.516 1 84.5 33 ILE B O 1
ATOM 3598 N N . TYR B 1 34 ? -5.855 33.25 -22.922 1 83.81 34 TYR B N 1
ATOM 3599 C CA . TYR B 1 34 ? -5.953 32.219 -23.922 1 83.81 34 TYR B CA 1
ATOM 3600 C C . TYR B 1 34 ? -7.379 31.672 -24.031 1 83.81 34 TYR B C 1
ATOM 3602 O O . TYR B 1 34 ? -7.691 30.875 -24.906 1 83.81 34 TYR B O 1
ATOM 3610 N N . ASN B 1 35 ? -8.266 32.094 -23.156 1 88.25 35 ASN B N 1
ATOM 3611 C CA . ASN B 1 35 ? -9.648 31.625 -23.109 1 88.25 35 ASN B CA 1
ATOM 3612 C C . ASN B 1 35 ? -9.734 30.125 -22.938 1 88.25 35 ASN B C 1
ATOM 3614 O O . ASN B 1 35 ? -10.539 29.469 -23.609 1 88.25 35 ASN B O 1
ATOM 3618 N N . GLN B 1 36 ? -8.75 29.609 -22.266 1 86.62 36 GLN B N 1
ATOM 3619 C CA . GLN B 1 36 ? -8.688 28.203 -21.922 1 86.62 36 GLN B CA 1
ATOM 3620 C C . GLN B 1 36 ? -8.398 28.016 -20.438 1 86.62 36 GLN B C 1
ATOM 3622 O O . GLN B 1 36 ? -7.684 28.812 -19.828 1 86.62 36 GLN B O 1
ATOM 3627 N N . ASP B 1 37 ? -9.031 26.938 -19.922 1 91.25 37 ASP B N 1
ATOM 3628 C CA . ASP B 1 37 ? -8.766 26.625 -18.516 1 91.25 37 ASP B CA 1
ATOM 3629 C C . ASP B 1 37 ? -7.441 25.875 -18.375 1 91.25 37 ASP B C 1
ATOM 3631 O O . ASP B 1 37 ? -7.242 24.828 -18.984 1 91.25 37 ASP B O 1
ATOM 3635 N N . LEU B 1 38 ? -6.586 26.422 -17.609 1 89.06 38 LEU B N 1
ATOM 3636 C CA . LEU B 1 38 ? -5.25 25.859 -17.422 1 89.06 38 LEU B CA 1
ATOM 3637 C C . LEU B 1 38 ? -5.332 24.438 -16.875 1 89.06 38 LEU B C 1
ATOM 3639 O O . LEU B 1 38 ? -4.582 23.562 -17.312 1 89.06 38 LEU B O 1
ATOM 3643 N N . VAL B 1 39 ? -6.184 24.172 -15.898 1 92.19 39 VAL B N 1
ATOM 3644 C CA . VAL B 1 39 ? -6.34 22.859 -15.258 1 92.19 39 VAL B CA 1
ATOM 3645 C C . VAL B 1 39 ? -6.777 21.828 -16.297 1 92.19 39 VAL B C 1
ATOM 3647 O O . VAL B 1 39 ? -6.246 20.719 -16.328 1 92.19 39 VAL B O 1
ATOM 3650 N N . GLU B 1 40 ? -7.684 22.188 -17.094 1 90.81 40 GLU B N 1
ATOM 3651 C CA . GLU B 1 40 ? -8.172 21.281 -18.141 1 90.81 40 GLU B CA 1
ATOM 3652 C C . GLU B 1 40 ? -7.078 20.984 -19.156 1 90.81 40 GLU B C 1
ATOM 3654 O O . GLU B 1 40 ? -6.98 19.859 -19.656 1 90.81 40 GLU B O 1
ATOM 3659 N N . ARG B 1 41 ? -6.406 22.031 -19.5 1 85.69 41 ARG B N 1
ATOM 3660 C CA . ARG B 1 41 ? -5.305 21.828 -20.438 1 85.69 41 ARG B CA 1
ATOM 3661 C C . ARG B 1 41 ? -4.266 20.875 -19.875 1 85.69 41 ARG B C 1
ATOM 3663 O O . ARG B 1 41 ? -3.754 20.016 -20.594 1 85.69 41 ARG B O 1
ATOM 3670 N N . ILE B 1 42 ? -3.934 21 -18.609 1 89.25 42 ILE B N 1
ATOM 3671 C CA . ILE B 1 42 ? -2.961 20.125 -17.953 1 89.25 42 ILE B CA 1
ATOM 3672 C C . ILE B 1 42 ? -3.482 18.703 -17.922 1 89.25 42 ILE B C 1
ATOM 3674 O O . ILE B 1 42 ? -2.74 17.75 -18.203 1 89.25 42 ILE B O 1
ATOM 3678 N N . LYS B 1 43 ? -4.684 18.516 -17.625 1 88.06 43 LYS B N 1
ATOM 3679 C CA . LYS B 1 43 ? -5.309 17.188 -17.562 1 88.06 43 LYS B CA 1
ATOM 3680 C C . LYS B 1 43 ? -5.238 16.484 -18.922 1 88.06 43 LYS B C 1
ATOM 3682 O O . LYS B 1 43 ? -5.109 15.258 -18.969 1 88.06 43 LYS B O 1
ATOM 3687 N N . SER B 1 44 ? -5.262 17.281 -19.953 1 85.06 44 SER B N 1
ATOM 3688 C CA . SER B 1 44 ? -5.277 16.703 -21.297 1 85.06 44 SER B CA 1
ATOM 3689 C C . SER B 1 44 ? -3.867 16.359 -21.766 1 85.06 44 SER B C 1
ATOM 3691 O O . SER B 1 44 ? -3.68 15.453 -22.578 1 85.06 44 SER B O 1
ATOM 3693 N N . GLU B 1 45 ? -2.916 17.047 -21.188 1 81.25 45 GLU B N 1
ATOM 3694 C CA . GLU B 1 45 ? -1.561 16.938 -21.719 1 81.25 45 GLU B CA 1
ATOM 3695 C C . GLU B 1 45 ? -0.709 15.992 -20.891 1 81.25 45 GLU B C 1
ATOM 3697 O O . GLU B 1 45 ? 0.238 15.391 -21.406 1 81.25 45 GLU B O 1
ATOM 3702 N N . LEU B 1 46 ? -0.96 15.953 -19.625 1 84.44 46 LEU B N 1
ATOM 3703 C CA . LEU B 1 46 ? -0.126 15.164 -18.719 1 84.44 46 LEU B CA 1
ATOM 3704 C C . LEU B 1 46 ? -0.873 13.93 -18.234 1 84.44 46 LEU B C 1
ATOM 3706 O O . LEU B 1 46 ? -2.096 13.844 -18.359 1 84.44 46 LEU B O 1
ATOM 3710 N N . THR B 1 47 ? -0.019 12.914 -17.781 1 83.88 47 THR B N 1
ATOM 3711 C CA . THR B 1 47 ? -0.622 11.688 -17.266 1 83.88 47 THR B CA 1
ATOM 3712 C C . THR B 1 47 ? 0.103 11.211 -16 1 83.88 47 THR B C 1
ATOM 3714 O O . THR B 1 47 ? 1.178 11.719 -15.68 1 83.88 47 THR B O 1
ATOM 3717 N N . GLY B 1 48 ? -0.629 10.453 -15.203 1 86.69 48 GLY B N 1
ATOM 3718 C CA . GLY B 1 48 ? -0.006 9.734 -14.102 1 86.69 48 GLY B CA 1
ATOM 3719 C C . GLY B 1 48 ? 0.259 10.609 -12.891 1 86.69 48 GLY B C 1
ATOM 3720 O O . GLY B 1 48 ? -0.434 11.609 -12.672 1 86.69 48 GLY B O 1
ATOM 3721 N N . ASP B 1 49 ? 1.215 10.172 -12.117 1 89.25 49 ASP B N 1
ATOM 3722 C CA . ASP B 1 49 ? 1.522 10.859 -10.867 1 89.25 49 ASP B CA 1
ATOM 3723 C C . ASP B 1 49 ? 2.111 12.242 -11.125 1 89.25 49 ASP B C 1
ATOM 3725 O O . ASP B 1 49 ? 1.934 13.156 -10.32 1 89.25 49 ASP B O 1
ATOM 3729 N N . PHE B 1 50 ? 2.775 12.305 -12.273 1 91.88 50 PHE B N 1
ATOM 3730 C CA . PHE B 1 50 ? 3.275 13.617 -12.664 1 91.88 50 PHE B CA 1
ATOM 3731 C C . PHE B 1 50 ? 2.127 14.609 -12.828 1 91.88 50 PHE B C 1
ATOM 3733 O O . PHE B 1 50 ? 2.156 15.703 -12.258 1 91.88 50 PHE B O 1
ATOM 3740 N N . LYS B 1 51 ? 1.145 14.266 -13.523 1 92.5 51 LYS B N 1
ATOM 3741 C CA . LYS B 1 51 ? -0.06 15.07 -13.703 1 92.5 51 LYS B CA 1
ATOM 3742 C C . LYS B 1 51 ? -0.704 15.406 -12.367 1 92.5 51 LYS B C 1
ATOM 3744 O O . LYS B 1 51 ? -1.049 16.562 -12.109 1 92.5 51 LYS B O 1
ATOM 3749 N N . ASP B 1 52 ? -0.815 14.445 -11.484 1 94.38 52 ASP B N 1
ATOM 3750 C CA . ASP B 1 52 ? -1.479 14.625 -10.203 1 94.38 52 ASP B CA 1
ATOM 3751 C C . ASP B 1 52 ? -0.727 15.633 -9.328 1 94.38 52 ASP B C 1
ATOM 3753 O O . ASP B 1 52 ? -1.341 16.391 -8.578 1 94.38 52 ASP B O 1
ATOM 3757 N N . THR B 1 53 ? 0.578 15.578 -9.445 1 96.25 53 THR B N 1
ATOM 3758 C CA . THR B 1 53 ? 1.392 16.5 -8.664 1 96.25 53 THR B CA 1
ATOM 3759 C C . THR B 1 53 ? 1.207 17.938 -9.148 1 96.25 53 THR B C 1
ATOM 3761 O O . THR B 1 53 ? 1.048 18.859 -8.344 1 96.25 53 THR B O 1
ATOM 3764 N N . ILE B 1 54 ? 1.231 18.109 -10.461 1 94.81 54 ILE B N 1
ATOM 3765 C CA . ILE B 1 54 ? 1.073 19.438 -11.039 1 94.81 54 ILE B CA 1
ATOM 3766 C C . ILE B 1 54 ? -0.312 19.984 -10.703 1 94.81 54 ILE B C 1
ATOM 3768 O O . ILE B 1 54 ? -0.45 21.156 -10.328 1 94.81 54 ILE B O 1
ATOM 3772 N N . LEU B 1 55 ? -1.3 19.156 -10.805 1 96.62 55 LEU B N 1
ATOM 3773 C CA . LEU B 1 55 ? -2.656 19.578 -10.469 1 96.62 55 LEU B CA 1
ATOM 3774 C C . LEU B 1 55 ? -2.768 19.953 -9 1 96.62 55 LEU B C 1
ATOM 3776 O O . LEU B 1 55 ? -3.434 20.938 -8.648 1 96.62 55 LEU B O 1
ATOM 3780 N N . ALA B 1 56 ? -2.141 19.156 -8.164 1 97.62 56 ALA B N 1
ATOM 3781 C CA . ALA B 1 56 ? -2.148 19.438 -6.73 1 97.62 56 ALA B CA 1
ATOM 3782 C C . ALA B 1 56 ? -1.556 20.812 -6.434 1 97.62 56 ALA B C 1
ATOM 3784 O O . ALA B 1 56 ? -2.068 21.547 -5.586 1 97.62 56 ALA B O 1
ATOM 3785 N N . LEU B 1 57 ? -0.519 21.156 -7.164 1 95.19 57 LEU B N 1
ATOM 3786 C CA . LEU B 1 57 ? 0.157 22.422 -6.965 1 95.19 57 LEU B CA 1
ATOM 3787 C C . LEU B 1 57 ? -0.722 23.594 -7.422 1 95.19 57 LEU B C 1
ATOM 3789 O O . LEU B 1 57 ? -0.594 24.703 -6.918 1 95.19 57 LEU B O 1
ATOM 3793 N N . LEU B 1 58 ? -1.625 23.344 -8.312 1 94.88 58 LEU B N 1
ATOM 3794 C CA . LEU B 1 58 ? -2.467 24.391 -8.883 1 94.88 58 LEU B CA 1
ATOM 3795 C C . LEU B 1 58 ? -3.736 24.578 -8.055 1 94.88 58 LEU B C 1
ATOM 3797 O O . LEU B 1 58 ? -4.477 25.547 -8.25 1 94.88 58 LEU B O 1
ATOM 3801 N N . MET B 1 59 ? -3.959 23.734 -7.074 1 96.31 59 MET B N 1
ATOM 3802 C CA . MET B 1 59 ? -5.16 23.812 -6.246 1 96.31 59 MET B CA 1
ATOM 3803 C C . MET B 1 59 ? -4.898 24.609 -4.973 1 96.31 59 MET B C 1
ATOM 3805 O O . MET B 1 59 ? -3.836 24.484 -4.363 1 96.31 59 MET B O 1
ATOM 3809 N N . PRO B 1 60 ? -5.902 25.453 -4.617 1 94.62 60 PRO B N 1
ATOM 3810 C CA . PRO B 1 60 ? -5.812 26.016 -3.268 1 94.62 60 PRO B CA 1
ATOM 3811 C C . PRO B 1 60 ? -5.816 24.953 -2.18 1 94.62 60 PRO B C 1
ATOM 3813 O O . PRO B 1 60 ? -6.281 23.828 -2.41 1 94.62 60 PRO B O 1
ATOM 3816 N N . PRO B 1 61 ? -5.352 25.266 -0.98 1 94.88 61 PRO B N 1
ATOM 3817 C CA . PRO B 1 61 ? -5.145 24.266 0.074 1 94.88 61 PRO B CA 1
ATOM 3818 C C . PRO B 1 61 ? -6.41 23.484 0.397 1 94.88 61 PRO B C 1
ATOM 3820 O O . PRO B 1 61 ? -6.371 22.25 0.487 1 94.88 61 PRO B O 1
ATOM 3823 N N . VAL B 1 62 ? -7.531 24.141 0.536 1 96.56 62 VAL B N 1
ATOM 3824 C CA . VAL B 1 62 ? -8.766 23.453 0.901 1 96.56 62 VAL B CA 1
ATOM 3825 C C . VAL B 1 62 ? -9.211 22.547 -0.247 1 96.56 62 VAL B C 1
ATOM 3827 O O . VAL B 1 62 ? -9.672 21.422 -0.021 1 96.56 62 VAL B O 1
ATOM 3830 N N . GLU B 1 63 ? -9.07 23.031 -1.472 1 97 63 GLU B N 1
ATOM 3831 C CA . GLU B 1 63 ? -9.438 22.234 -2.646 1 97 63 GLU B CA 1
ATOM 3832 C C . GLU B 1 63 ? -8.555 21 -2.773 1 97 63 GLU B C 1
ATOM 3834 O O . GLU B 1 63 ? -9.008 19.953 -3.232 1 97 63 GLU B O 1
ATOM 3839 N N . LEU B 1 64 ? -7.309 21.156 -2.426 1 97.62 64 LEU B N 1
ATOM 3840 C CA . LEU B 1 64 ? -6.395 20.016 -2.445 1 97.62 64 LEU B CA 1
ATOM 3841 C C . LEU B 1 64 ? -6.855 18.938 -1.474 1 97.62 64 LEU B C 1
ATOM 3843 O O . LEU B 1 64 ? -6.867 17.75 -1.816 1 97.62 64 LEU B O 1
ATOM 3847 N N . ASP B 1 65 ? -7.195 19.328 -0.257 1 98.06 65 ASP B N 1
ATOM 3848 C CA . ASP B 1 65 ? -7.699 18.391 0.732 1 98.06 65 ASP B CA 1
ATOM 3849 C C . ASP B 1 65 ? -8.938 17.656 0.217 1 98.06 65 ASP B C 1
ATOM 3851 O O . ASP B 1 65 ? -9.039 16.438 0.319 1 98.06 65 ASP B O 1
ATOM 3855 N N . VAL B 1 66 ? -9.805 18.453 -0.37 1 98.12 66 VAL B N 1
ATOM 3856 C CA . VAL B 1 66 ? -11.086 17.938 -0.839 1 98.12 66 VAL B CA 1
ATOM 3857 C C . VAL B 1 66 ? -10.859 16.969 -2.006 1 98.12 66 VAL B C 1
ATOM 3859 O O . VAL B 1 66 ? -11.438 15.883 -2.045 1 98.12 66 VAL B O 1
ATOM 3862 N N . ASP B 1 67 ? -10.055 17.406 -2.912 1 97.5 67 ASP B N 1
ATOM 3863 C CA . ASP B 1 67 ? -9.742 16.578 -4.07 1 97.5 67 ASP B CA 1
ATOM 3864 C C . ASP B 1 67 ? -9.078 15.266 -3.641 1 97.5 67 ASP B C 1
ATOM 3866 O O . ASP B 1 67 ? -9.398 14.195 -4.176 1 97.5 67 ASP B O 1
ATOM 3870 N N . THR B 1 68 ? -8.164 15.352 -2.682 1 97.12 68 THR B N 1
ATOM 3871 C CA . THR B 1 68 ? -7.461 14.188 -2.174 1 97.12 68 THR B CA 1
ATOM 3872 C C . THR B 1 68 ? -8.43 13.219 -1.506 1 97.12 68 THR B C 1
ATOM 3874 O O . THR B 1 68 ? -8.359 12.008 -1.729 1 97.12 68 THR B O 1
ATOM 3877 N N . LEU B 1 69 ? -9.312 13.727 -0.723 1 97.62 69 LEU B N 1
ATOM 3878 C CA . LEU B 1 69 ? -10.297 12.898 -0.05 1 97.62 69 LEU B CA 1
ATOM 3879 C C . LEU B 1 69 ? -11.219 12.219 -1.062 1 97.62 69 LEU B C 1
ATOM 3881 O O . LEU B 1 69 ? -11.492 11.023 -0.958 1 97.62 69 LEU B O 1
ATOM 3885 N N . TYR B 1 70 ? -11.609 12.961 -2.014 1 96.44 70 TYR B N 1
ATOM 3886 C CA . TYR B 1 70 ? -12.516 12.422 -3.027 1 96.44 70 TYR B CA 1
ATOM 3887 C C . TYR B 1 70 ? -11.836 11.312 -3.82 1 96.44 70 TYR B C 1
ATOM 3889 O O . TYR B 1 70 ? -12.406 10.227 -3.982 1 96.44 70 TYR B O 1
ATOM 3897 N N . LYS B 1 71 ? -10.68 11.578 -4.266 1 93.19 71 LYS B N 1
ATOM 3898 C CA . LYS B 1 71 ? -9.945 10.609 -5.074 1 93.19 71 LYS B CA 1
ATOM 3899 C C . LYS B 1 71 ? -9.602 9.367 -4.262 1 93.19 71 LYS B C 1
ATOM 3901 O O . LYS B 1 71 ? -9.516 8.266 -4.805 1 93.19 71 LYS B O 1
ATOM 3906 N N . SER B 1 72 ? -9.43 9.531 -2.938 1 93.81 72 SER B N 1
ATOM 3907 C CA . SER B 1 72 ? -9.102 8.406 -2.062 1 93.81 72 SER B CA 1
ATOM 3908 C C . SER B 1 72 ? -10.289 7.461 -1.917 1 93.81 72 SER B C 1
ATOM 3910 O O . SER B 1 72 ? -10.125 6.324 -1.463 1 93.81 72 SER B O 1
ATOM 3912 N N . MET B 1 73 ? -11.375 7.926 -2.283 1 92.56 73 MET B N 1
ATOM 3913 C CA . MET B 1 73 ? -12.562 7.102 -2.105 1 92.56 73 MET B CA 1
ATOM 3914 C C . MET B 1 73 ? -13.156 6.699 -3.453 1 92.56 73 MET B C 1
ATOM 3916 O O . MET B 1 73 ? -14.219 6.086 -3.512 1 92.56 73 MET B O 1
ATOM 3920 N N . LYS B 1 74 ? -12.359 7.129 -4.473 1 85.44 74 LYS B N 1
ATOM 3921 C CA . LYS B 1 74 ? -12.781 6.742 -5.816 1 85.44 74 LYS B CA 1
ATOM 3922 C C . LYS B 1 74 ? -12.008 5.52 -6.305 1 85.44 74 LYS B C 1
ATOM 3924 O O . LYS B 1 74 ? -10.844 5.324 -5.941 1 85.44 74 LYS B O 1
ATOM 3929 N N . GLY B 1 75 ? -12.57 4.555 -6.91 1 77.06 75 GLY B N 1
ATOM 3930 C CA . GLY B 1 75 ? -11.906 3.381 -7.449 1 77.06 75 GLY B CA 1
ATOM 3931 C C . GLY B 1 75 ? -12.227 2.109 -6.684 1 77.06 75 GLY B C 1
ATOM 3932 O O . GLY B 1 75 ? -13.281 2.004 -6.059 1 77.06 75 GLY B O 1
ATOM 3933 N N . LEU B 1 76 ? -11.078 1.206 -6.805 1 79.81 76 LEU B N 1
ATOM 3934 C CA . LEU B 1 76 ? -11.289 -0.097 -6.184 1 79.81 76 LEU B CA 1
ATOM 3935 C C . LEU B 1 76 ? -10.859 -0.077 -4.723 1 79.81 76 LEU B C 1
ATOM 3937 O O . LEU B 1 76 ? -9.68 -0.254 -4.414 1 79.81 76 LEU B O 1
ATOM 3941 N N . GLY B 1 77 ? -11.836 0.33 -3.836 1 77.94 77 GLY B N 1
ATOM 3942 C CA . GLY B 1 77 ? -11.539 0.383 -2.414 1 77.94 77 GLY B CA 1
ATOM 3943 C C . GLY B 1 77 ? -11.039 1.741 -1.958 1 77.94 77 GLY B C 1
ATOM 3944 O O . GLY B 1 77 ? -10.633 2.564 -2.777 1 77.94 77 GLY B O 1
ATOM 3945 N N . ALA B 1 78 ? -11 1.963 -0.766 1 88.12 78 ALA B N 1
ATOM 3946 C CA . ALA B 1 78 ? -10.602 3.256 -0.212 1 88.12 78 ALA B CA 1
ATOM 3947 C C . ALA B 1 78 ? -9.117 3.277 0.119 1 88.12 78 ALA B C 1
ATOM 3949 O O . ALA B 1 78 ? -8.562 2.285 0.602 1 88.12 78 ALA B O 1
ATOM 3950 N N . ASP B 1 79 ? -8.5 4.352 -0.26 1 91.19 79 ASP B N 1
ATOM 3951 C CA . ASP B 1 79 ? -7.152 4.641 0.228 1 91.19 79 ASP B CA 1
ATOM 3952 C C . ASP B 1 79 ? -7.188 5.121 1.676 1 91.19 79 ASP B C 1
ATOM 3954 O O . ASP B 1 79 ? -7.098 6.324 1.938 1 91.19 79 ASP B O 1
ATOM 3958 N N . GLU B 1 80 ? -7.203 4.188 2.594 1 92.5 80 GLU B N 1
ATOM 3959 C CA . GLU B 1 80 ? -7.473 4.492 3.996 1 92.5 80 GLU B CA 1
ATOM 3960 C C . GLU B 1 80 ? -6.328 5.289 4.617 1 92.5 80 GLU B C 1
ATOM 3962 O O . GLU B 1 80 ? -6.559 6.254 5.348 1 92.5 80 GLU B O 1
ATOM 3967 N N . PRO B 1 81 ? -5.051 4.965 4.273 1 92.81 81 PRO B N 1
ATOM 3968 C CA . PRO B 1 81 ? -3.969 5.766 4.855 1 92.81 81 PRO B CA 1
ATOM 3969 C C . PRO B 1 81 ? -4.055 7.242 4.477 1 92.81 81 PRO B C 1
ATOM 3971 O O . PRO B 1 81 ? -3.811 8.109 5.316 1 92.81 81 PRO B O 1
ATOM 3974 N N . THR B 1 82 ? -4.449 7.48 3.26 1 95.12 82 THR B N 1
ATOM 3975 C CA . THR B 1 82 ? -4.566 8.867 2.818 1 95.12 82 THR B CA 1
ATOM 3976 C C . THR B 1 82 ? -5.742 9.555 3.504 1 95.12 82 THR B C 1
ATOM 3978 O O . THR B 1 82 ? -5.637 10.719 3.898 1 95.12 82 THR B O 1
ATOM 3981 N N . LEU B 1 83 ? -6.84 8.852 3.672 1 96.38 83 LEU B N 1
ATOM 3982 C CA . LEU B 1 83 ? -7.988 9.391 4.391 1 96.38 83 LEU B CA 1
ATOM 3983 C C . LEU B 1 83 ? -7.605 9.758 5.82 1 96.38 83 LEU B C 1
ATOM 3985 O O . LEU B 1 83 ? -7.934 10.852 6.289 1 96.38 83 LEU B O 1
ATOM 3989 N N . ILE B 1 84 ? -6.906 8.82 6.395 1 96.94 84 ILE B N 1
ATOM 3990 C CA . ILE B 1 84 ? -6.457 9.023 7.77 1 96.94 84 ILE B CA 1
ATOM 3991 C C . ILE B 1 84 ? -5.547 10.25 7.84 1 96.94 84 ILE B C 1
ATOM 3993 O O . ILE B 1 84 ? -5.715 11.109 8.711 1 96.94 84 ILE B O 1
ATOM 3997 N N . GLY B 1 85 ? -4.656 10.336 6.902 1 97.25 85 GLY B N 1
ATOM 3998 C CA . GLY B 1 85 ? -3.703 11.43 6.895 1 97.25 85 GLY B CA 1
ATOM 3999 C C . GLY B 1 85 ? -4.363 12.789 6.781 1 97.25 85 GLY B C 1
ATOM 4000 O O . GLY B 1 85 ? -4.062 13.703 7.559 1 97.25 85 GLY B O 1
ATOM 4001 N N . VAL B 1 86 ? -5.289 12.906 5.871 1 98.06 86 VAL B N 1
ATOM 4002 C CA . VAL B 1 86 ? -5.922 14.195 5.617 1 98.06 86 VAL B CA 1
ATOM 4003 C C . VAL B 1 86 ? -6.848 14.555 6.777 1 98.06 86 VAL B C 1
ATOM 4005 O O . VAL B 1 86 ? -6.773 15.664 7.316 1 98.06 86 VAL B O 1
ATOM 4008 N N . ILE B 1 87 ? -7.637 13.672 7.266 1 97.75 87 ILE B N 1
ATOM 4009 C CA . ILE B 1 87 ? -8.664 13.953 8.258 1 97.75 87 ILE B CA 1
ATOM 4010 C C . ILE B 1 87 ? -8.016 14.219 9.617 1 97.75 87 ILE B C 1
ATOM 4012 O O . ILE B 1 87 ? -8.375 15.18 10.305 1 97.75 87 ILE B O 1
ATOM 4016 N N . CYS B 1 88 ? -7.02 13.453 9.945 1 96.56 88 CYS B N 1
ATOM 4017 C CA . CYS B 1 88 ? -6.391 13.586 11.25 1 96.56 88 CYS B CA 1
ATOM 4018 C C . CYS B 1 88 ? -5.5 14.82 11.305 1 96.56 88 CYS B C 1
ATOM 4020 O O . CYS B 1 88 ? -5.117 15.266 12.383 1 96.56 88 CYS B O 1
ATOM 4022 N N . SER B 1 89 ? -5.168 15.367 10.188 1 95.94 89 SER B N 1
ATOM 4023 C CA . SER B 1 89 ? -4.289 16.531 10.141 1 95.94 89 SER B CA 1
ATOM 4024 C C . SER B 1 89 ? -5.066 17.812 10.422 1 95.94 89 SER B C 1
ATOM 4026 O O . SER B 1 89 ? -4.469 18.859 10.664 1 95.94 89 SER B O 1
ATOM 4028 N N . LYS B 1 90 ? -6.367 17.75 10.453 1 95.25 90 LYS B N 1
ATOM 4029 C CA . LYS B 1 90 ? -7.195 18.953 10.445 1 95.25 90 LYS B CA 1
ATOM 4030 C C . LYS B 1 90 ? -7.844 19.188 11.805 1 95.25 90 LYS B C 1
ATOM 4032 O O . LYS B 1 90 ? -8.078 18.234 12.555 1 95.25 90 LYS B O 1
ATOM 4037 N N . THR B 1 91 ? -8.109 20.484 12.031 1 92 91 THR B N 1
ATOM 4038 C CA . THR B 1 91 ? -8.93 20.859 13.18 1 92 91 THR B CA 1
ATOM 4039 C C . THR B 1 91 ? -10.414 20.75 12.836 1 92 91 THR B C 1
ATOM 4041 O O . THR B 1 91 ? -10.781 20.594 11.672 1 92 91 THR B O 1
ATOM 4044 N N . GLY B 1 92 ? -11.188 20.844 13.891 1 91.31 92 GLY B N 1
ATOM 4045 C CA . GLY B 1 92 ? -12.625 20.828 13.664 1 91.31 92 GLY B CA 1
ATOM 4046 C C . GLY B 1 92 ? -13.094 21.922 12.719 1 91.31 92 GLY B C 1
ATOM 4047 O O . GLY B 1 92 ? -13.938 21.672 11.852 1 91.31 92 GLY B O 1
ATOM 4048 N N . ALA B 1 93 ? -12.578 23.078 12.891 1 90.94 93 ALA B N 1
ATOM 4049 C CA . ALA B 1 93 ? -12.938 24.203 12.023 1 90.94 93 ALA B CA 1
ATOM 4050 C C . ALA B 1 93 ? -12.508 23.938 10.586 1 90.94 93 ALA B C 1
ATOM 4052 O O . ALA B 1 93 ? -13.258 24.234 9.648 1 90.94 93 ALA B O 1
ATOM 4053 N N . ASP B 1 94 ? -11.328 23.422 10.445 1 94.06 94 ASP B N 1
ATOM 4054 C CA . ASP B 1 94 ? -10.828 23.078 9.117 1 94.06 94 ASP B CA 1
ATOM 4055 C C . ASP B 1 94 ? -11.719 22.047 8.445 1 94.06 94 ASP B C 1
ATOM 4057 O O . ASP B 1 94 ? -11.984 22.125 7.242 1 94.06 94 ASP B O 1
ATOM 4061 N N . LEU B 1 95 ? -12.141 21.078 9.211 1 96.25 95 LEU B N 1
ATOM 4062 C CA . LEU B 1 95 ? -12.961 20 8.664 1 96.25 95 LEU B CA 1
ATOM 4063 C C . LEU B 1 95 ? -14.328 20.516 8.234 1 96.25 95 LEU B C 1
ATOM 4065 O O . LEU B 1 95 ? -14.906 20.031 7.262 1 96.25 95 LEU B O 1
ATOM 4069 N N . ASP B 1 96 ? -14.812 21.453 8.969 1 94.88 96 ASP B N 1
ATOM 4070 C CA . ASP B 1 96 ? -16.062 22.078 8.562 1 94.88 96 ASP B CA 1
ATOM 4071 C C . ASP B 1 96 ? -15.93 22.734 7.195 1 94.88 96 ASP B C 1
ATOM 4073 O O . ASP B 1 96 ? -16.828 22.625 6.352 1 94.88 96 ASP B O 1
ATOM 4077 N N . GLU B 1 97 ? -14.867 23.406 7.047 1 95.75 97 GLU B N 1
ATOM 4078 C CA . GLU B 1 97 ? -14.602 24.047 5.762 1 95.75 97 GLU B CA 1
ATOM 4079 C C . GLU B 1 97 ? -14.445 23.016 4.648 1 95.75 97 GLU B C 1
ATOM 4081 O O . GLU B 1 97 ? -14.953 23.203 3.541 1 95.75 97 GLU B O 1
ATOM 4086 N N . VAL B 1 98 ? -13.75 21.953 4.949 1 97.5 98 VAL B N 1
ATOM 4087 C CA . VAL B 1 98 ? -13.523 20.891 3.986 1 97.5 98 VAL B CA 1
ATOM 4088 C C . VAL B 1 98 ? -14.859 20.266 3.588 1 97.5 98 VAL B C 1
ATOM 4090 O O . VAL B 1 98 ? -15.102 20 2.406 1 97.5 98 VAL B O 1
ATOM 4093 N N . LYS B 1 99 ? -15.656 20.047 4.559 1 97.62 99 LYS B N 1
ATOM 4094 C CA . LYS B 1 99 ? -16.953 19.453 4.293 1 97.62 99 LYS B CA 1
ATOM 4095 C C . LYS B 1 99 ? -17.812 20.344 3.391 1 97.62 99 LYS B C 1
ATOM 4097 O O . LYS B 1 99 ? -18.469 19.859 2.471 1 97.62 99 LYS B O 1
ATOM 4102 N N . GLN B 1 100 ? -17.797 21.578 3.67 1 97.12 100 GLN B N 1
ATOM 4103 C CA . GLN B 1 100 ? -18.547 22.531 2.867 1 97.12 100 GLN B CA 1
ATOM 4104 C C . GLN B 1 100 ? -18.047 22.562 1.428 1 97.12 100 GLN B C 1
ATOM 4106 O O . GLN B 1 100 ? -18.844 22.516 0.485 1 97.12 100 GLN B O 1
ATOM 4111 N N . GLU B 1 101 ? -16.75 22.656 1.28 1 97.5 101 GLU B N 1
ATOM 4112 C CA . GLU B 1 101 ? -16.156 22.688 -0.053 1 97.5 101 GLU B CA 1
ATOM 4113 C C . GLU B 1 101 ? -16.406 21.375 -0.798 1 97.5 101 GLU B C 1
ATOM 4115 O O . GLU B 1 101 ? -16.578 21.375 -2.018 1 97.5 101 GLU B O 1
ATOM 4120 N N . TYR B 1 102 ? -16.359 20.266 -0.049 1 98.06 102 TYR B N 1
ATOM 4121 C CA . TYR B 1 102 ? -16.609 18.953 -0.634 1 98.06 102 TYR B CA 1
ATOM 4122 C C . TYR B 1 102 ? -18.016 18.891 -1.217 1 98.06 102 TYR B C 1
ATOM 4124 O O . TYR B 1 102 ? -18.203 18.375 -2.322 1 98.06 102 TYR B O 1
ATOM 4132 N N . LYS B 1 103 ? -18.922 19.375 -0.499 1 97.25 103 LYS B N 1
ATOM 4133 C CA . LYS B 1 103 ? -20.297 19.391 -0.95 1 97.25 103 LYS B CA 1
ATOM 4134 C C . LYS B 1 103 ? -20.469 20.281 -2.18 1 97.25 103 LYS B C 1
ATOM 4136 O O . LYS B 1 103 ? -21.203 19.938 -3.105 1 97.25 103 LYS B O 1
ATOM 4141 N N . LYS B 1 104 ? -19.859 21.344 -2.154 1 96.69 104 LYS B N 1
ATOM 4142 C CA . LYS B 1 104 ? -19.938 22.297 -3.262 1 96.69 104 LYS B CA 1
ATOM 4143 C C . LYS B 1 104 ? -19.344 21.703 -4.539 1 96.69 104 LYS B C 1
ATOM 4145 O O . LYS B 1 104 ? -19.953 21.797 -5.609 1 96.69 104 LYS B O 1
ATOM 4150 N N . GLU B 1 105 ? -18.172 21.062 -4.449 1 95.56 105 GLU B N 1
ATOM 4151 C CA . GLU B 1 105 ? -17.406 20.609 -5.613 1 95.56 105 GLU B CA 1
ATOM 4152 C C . GLU B 1 105 ? -17.953 19.281 -6.145 1 95.56 105 GLU B C 1
ATOM 4154 O O . GLU B 1 105 ? -18 19.062 -7.359 1 95.56 105 GLU B O 1
ATOM 4159 N N . TYR B 1 106 ? -18.344 18.453 -5.211 1 95.56 106 TYR B N 1
ATOM 4160 C CA . TYR B 1 106 ? -18.656 17.094 -5.656 1 95.56 106 TYR B CA 1
ATOM 4161 C C . TYR B 1 106 ? -20.125 16.766 -5.395 1 95.56 106 TYR B C 1
ATOM 4163 O O . TYR B 1 106 ? -20.578 15.656 -5.684 1 95.56 106 TYR B O 1
ATOM 4171 N N . LYS B 1 107 ? -20.875 17.641 -4.84 1 95.62 107 LYS B N 1
ATOM 4172 C CA . LYS B 1 107 ? -22.312 17.531 -4.629 1 95.62 107 LYS B CA 1
ATOM 4173 C C . LYS B 1 107 ? -22.656 16.281 -3.811 1 95.62 107 LYS B C 1
ATOM 4175 O O . LYS B 1 107 ? -23.625 15.578 -4.113 1 95.62 107 LYS B O 1
ATOM 4180 N N . SER B 1 108 ? -21.766 15.969 -2.916 1 95.38 108 SER B N 1
ATOM 4181 C CA . SER B 1 108 ? -21.938 14.859 -1.991 1 95.38 108 SER B CA 1
ATOM 4182 C C . SER B 1 108 ? -21.438 15.219 -0.594 1 95.38 108 SER B C 1
ATOM 4184 O O . SER B 1 108 ? -20.734 16.203 -0.416 1 95.38 108 SER B O 1
ATOM 4186 N N . ASP B 1 109 ? -21.984 14.391 0.325 1 96.44 109 ASP B N 1
ATOM 4187 C CA . ASP B 1 109 ? -21.594 14.625 1.712 1 96.44 109 ASP B CA 1
ATOM 4188 C C . ASP B 1 109 ? -20.359 13.797 2.084 1 96.44 109 ASP B C 1
ATOM 4190 O O . ASP B 1 109 ? -20.375 12.57 1.943 1 96.44 109 ASP B O 1
ATOM 4194 N N . LEU B 1 110 ? -19.359 14.469 2.543 1 97.56 110 LEU B N 1
ATOM 4195 C CA . LEU B 1 110 ? -18.094 13.82 2.861 1 97.56 110 LEU B CA 1
ATOM 4196 C C . LEU B 1 110 ? -18.297 12.75 3.93 1 97.56 110 LEU B C 1
ATOM 4198 O O . LEU B 1 110 ? -17.766 11.641 3.809 1 97.56 110 LEU B O 1
ATOM 4202 N N . GLU B 1 111 ? -19 13.055 5.004 1 96.44 111 GLU B N 1
ATOM 4203 C CA . GLU B 1 111 ? -19.234 12.109 6.086 1 96.44 111 GLU B CA 1
ATOM 4204 C C . GLU B 1 111 ? -19.922 10.852 5.582 1 96.44 111 GLU B C 1
ATOM 4206 O O . GLU B 1 111 ? -19.562 9.734 5.965 1 96.44 111 GLU B O 1
ATOM 4211 N N . SER B 1 112 ? -20.859 11.039 4.766 1 95.69 112 SER B N 1
ATOM 4212 C CA . SER B 1 112 ? -21.609 9.922 4.195 1 95.69 112 SER B CA 1
ATOM 4213 C C . SER B 1 112 ? -20.703 9.055 3.314 1 95.69 112 SER B C 1
ATOM 4215 O O . SER B 1 112 ? -20.766 7.824 3.369 1 95.69 112 SER B O 1
ATOM 4217 N N . ASP B 1 113 ? -19.922 9.773 2.518 1 95.75 113 ASP B N 1
ATOM 4218 C CA . ASP B 1 113 ? -19.031 9.031 1.639 1 95.75 113 ASP B CA 1
ATOM 4219 C C . ASP B 1 113 ? -18 8.234 2.445 1 95.75 113 ASP B C 1
ATOM 4221 O O . ASP B 1 113 ? -17.703 7.082 2.117 1 95.75 113 ASP B O 1
ATOM 4225 N N . VAL B 1 114 ? -17.453 8.75 3.494 1 96.88 114 VAL B N 1
ATOM 4226 C CA . VAL B 1 114 ? -16.484 8.07 4.344 1 96.88 114 VAL B CA 1
ATOM 4227 C C . VAL B 1 114 ? -17.141 6.875 5.031 1 96.88 114 VAL B C 1
ATOM 4229 O O . VAL B 1 114 ? -16.531 5.805 5.141 1 96.88 114 VAL B O 1
ATOM 4232 N N . ARG B 1 115 ? -18.328 7.074 5.453 1 93.69 115 ARG B N 1
ATOM 4233 C CA . ARG B 1 115 ? -19.078 6.004 6.109 1 93.69 115 ARG B CA 1
ATOM 4234 C C . ARG B 1 115 ? -19.281 4.828 5.16 1 93.69 115 ARG B C 1
ATOM 4236 O O . ARG B 1 115 ? -19.203 3.67 5.57 1 93.69 115 ARG B O 1
ATOM 4243 N N . LYS B 1 116 ? -19.484 5.195 3.965 1 91.06 116 LYS B N 1
ATOM 4244 C CA . LYS B 1 116 ? -19.766 4.18 2.953 1 91.06 116 LYS B CA 1
ATOM 4245 C C . LYS B 1 116 ? -18.484 3.422 2.568 1 91.06 116 LYS B C 1
ATOM 4247 O O . LYS B 1 116 ? -18.547 2.225 2.279 1 91.06 116 LYS B O 1
ATOM 4252 N N . GLU B 1 117 ? -17.406 4.117 2.582 1 91.56 117 GLU B N 1
ATOM 4253 C CA . GLU B 1 117 ? -16.188 3.572 1.979 1 91.56 117 GLU B CA 1
ATOM 4254 C C . GLU B 1 117 ? -15.289 2.932 3.033 1 91.56 117 GLU B C 1
ATOM 4256 O O . GLU B 1 117 ? -14.336 2.232 2.697 1 91.56 117 GLU B O 1
ATOM 4261 N N . THR B 1 118 ? -15.555 3.131 4.293 1 92.38 118 THR B N 1
ATOM 4262 C CA . THR B 1 118 ? -14.742 2.562 5.367 1 92.38 118 THR B CA 1
ATOM 4263 C C . THR B 1 118 ? -15.578 1.641 6.25 1 92.38 118 THR B C 1
ATOM 4265 O O . THR B 1 118 ? -16.797 1.586 6.109 1 92.38 118 THR B O 1
ATOM 4268 N N . LYS B 1 119 ? -14.867 0.861 7.113 1 89.12 119 LYS B N 1
ATOM 4269 C CA . LYS B 1 119 ? -15.578 -0.108 7.941 1 89.12 119 LYS B CA 1
ATOM 4270 C C . LYS B 1 119 ? -14.961 -0.202 9.328 1 89.12 119 LYS B C 1
ATOM 4272 O O . LYS B 1 119 ? -13.859 0.297 9.562 1 89.12 119 LYS B O 1
ATOM 4277 N N . GLY B 1 120 ? -15.797 -0.648 10.273 1 91.81 120 GLY B N 1
ATOM 4278 C CA . GLY B 1 120 ? -15.305 -1.015 11.594 1 91.81 120 GLY B CA 1
ATOM 4279 C C . GLY B 1 120 ? -14.898 0.182 12.43 1 91.81 120 GLY B C 1
ATOM 4280 O O . GLY B 1 120 ? -15.547 1.23 12.383 1 91.81 120 GLY B O 1
ATOM 4281 N N . ASP B 1 121 ? -13.867 -0.079 13.203 1 93.88 121 ASP B N 1
ATOM 4282 C CA . ASP B 1 121 ? -13.422 0.937 14.148 1 93.88 121 ASP B CA 1
ATOM 4283 C C . ASP B 1 121 ? -12.836 2.146 13.422 1 93.88 121 ASP B C 1
ATOM 4285 O O . ASP B 1 121 ? -12.93 3.275 13.906 1 93.88 121 ASP B O 1
ATOM 4289 N N . LEU B 1 122 ? -12.289 1.891 12.234 1 96.38 122 LEU B N 1
ATOM 4290 C CA . LEU B 1 122 ? -11.781 3.004 11.438 1 96.38 122 LEU B CA 1
ATOM 4291 C C . LEU B 1 122 ? -12.914 3.957 11.062 1 96.38 122 LEU B C 1
ATOM 4293 O O . LEU B 1 122 ? -12.789 5.172 11.227 1 96.38 122 LEU B O 1
ATOM 4297 N N . ARG B 1 123 ? -13.969 3.381 10.586 1 96.12 123 ARG B N 1
ATOM 4298 C CA . ARG B 1 123 ? -15.133 4.164 10.195 1 96.12 123 ARG B CA 1
ATOM 4299 C C . ARG B 1 123 ? -15.648 5.004 11.359 1 96.12 123 ARG B C 1
ATOM 4301 O O . ARG B 1 123 ? -15.898 6.199 11.203 1 96.12 123 ARG B O 1
ATOM 4308 N N . ASP B 1 124 ? -15.766 4.355 12.484 1 95.88 124 ASP B N 1
ATOM 4309 C CA . ASP B 1 124 ? -16.312 5.039 13.656 1 95.88 124 ASP B CA 1
ATOM 4310 C C . ASP B 1 124 ? -15.453 6.238 14.039 1 95.88 124 ASP B C 1
ATOM 4312 O O . ASP B 1 124 ? -15.977 7.316 14.328 1 95.88 124 ASP B O 1
ATOM 4316 N N . LEU B 1 125 ? -14.195 6.027 14 1 96.81 125 LEU B N 1
ATOM 4317 C CA . LEU B 1 125 ? -13.305 7.109 14.398 1 96.81 125 LEU B CA 1
ATOM 4318 C C . LEU B 1 125 ? -13.336 8.242 13.375 1 96.81 125 LEU B C 1
ATOM 4320 O O . LEU B 1 125 ? -13.445 9.414 13.75 1 96.81 125 LEU B O 1
ATOM 4324 N N . LEU B 1 126 ? -13.242 7.949 12.086 1 97.5 126 LEU B N 1
ATOM 4325 C CA . LEU B 1 126 ? -13.195 8.977 11.047 1 97.5 126 LEU B CA 1
ATOM 4326 C C . LEU B 1 126 ? -14.5 9.773 11.008 1 97.5 126 LEU B C 1
ATOM 4328 O O . LEU B 1 126 ? -14.477 10.992 10.836 1 97.5 126 LEU B O 1
ATOM 4332 N N . VAL B 1 127 ? -15.609 9.078 11.164 1 96.25 127 VAL B N 1
ATOM 4333 C CA . VAL B 1 127 ? -16.906 9.742 11.148 1 96.25 127 VAL B CA 1
ATOM 4334 C C . VAL B 1 127 ? -17.016 10.68 12.344 1 96.25 127 VAL B C 1
ATOM 4336 O O . VAL B 1 127 ? -17.547 11.789 12.227 1 96.25 127 VAL B O 1
ATOM 4339 N N . GLN B 1 128 ? -16.531 10.258 13.438 1 94.62 128 GLN B N 1
ATOM 4340 C CA . GLN B 1 128 ? -16.578 11.094 14.633 1 94.62 128 GLN B CA 1
ATOM 4341 C C . GLN B 1 128 ? -15.688 12.328 14.461 1 94.62 128 GLN B C 1
ATOM 4343 O O . GLN B 1 128 ? -16.047 13.422 14.914 1 94.62 128 GLN B O 1
ATOM 4348 N N . LEU B 1 129 ? -14.57 12.125 13.906 1 95.5 129 LEU B N 1
ATOM 4349 C CA . LEU B 1 129 ? -13.688 13.258 13.656 1 95.5 129 LEU B CA 1
ATOM 4350 C C . LEU B 1 129 ? -14.336 14.258 12.711 1 95.5 129 LEU B C 1
ATOM 4352 O O . LEU B 1 129 ? -14.25 15.469 12.922 1 95.5 129 LEU B O 1
ATOM 4356 N N . LEU B 1 130 ? -14.977 13.773 11.711 1 96.19 130 LEU B N 1
ATOM 4357 C CA . LEU B 1 130 ? -15.586 14.617 10.695 1 96.19 130 LEU B CA 1
ATOM 4358 C C . LEU B 1 130 ? -16.781 15.367 11.258 1 96.19 130 LEU B C 1
ATOM 4360 O O . LEU B 1 130 ? -17.172 16.422 10.734 1 96.19 130 LEU B O 1
ATOM 4364 N N . ALA B 1 131 ? -17.328 14.789 12.32 1 90.25 131 ALA B N 1
ATOM 4365 C CA . ALA B 1 131 ? -18.422 15.5 12.961 1 90.25 131 ALA B CA 1
ATOM 4366 C C . ALA B 1 131 ? -17.953 16.812 13.562 1 90.25 131 ALA B C 1
ATOM 4368 O O . ALA B 1 131 ? -18.766 17.734 13.766 1 90.25 131 ALA B O 1
ATOM 4369 N N . GLY B 1 132 ? -16.672 17.016 13.852 1 79.62 132 GLY B N 1
ATOM 4370 C CA . GLY B 1 132 ? -16.047 18.297 14.148 1 79.62 132 GLY B CA 1
ATOM 4371 C C . GLY B 1 132 ? -16.219 18.719 15.594 1 79.62 132 GLY B C 1
ATOM 4372 O O . GLY B 1 132 ? -15.906 19.859 15.945 1 79.62 132 GLY B O 1
ATOM 4373 N N . ASN B 1 133 ? -16.609 17.875 16.438 1 79.06 133 ASN B N 1
ATOM 4374 C CA . ASN B 1 133 ? -16.891 18.297 17.797 1 79.06 133 ASN B CA 1
ATOM 4375 C C . ASN B 1 133 ? -15.773 17.891 18.75 1 79.06 133 ASN B C 1
ATOM 4377 O O . ASN B 1 133 ? -15.797 18.25 19.938 1 79.06 133 ASN B O 1
ATOM 4381 N N . LYS B 1 134 ? -14.766 17.344 18.25 1 82.31 134 LYS B N 1
ATOM 4382 C CA . LYS B 1 134 ? -13.781 16.75 19.156 1 82.31 134 LYS B CA 1
ATOM 4383 C C . LYS B 1 134 ? -12.766 17.781 19.625 1 82.31 134 LYS B C 1
ATOM 4385 O O . LYS B 1 134 ? -12.023 17.531 20.578 1 82.31 134 LYS B O 1
ATOM 4390 N N . ASP B 1 135 ? -12.727 18.906 19 1 78.38 135 ASP B N 1
ATOM 4391 C CA . ASP B 1 135 ? -11.742 19.891 19.469 1 78.38 135 ASP B CA 1
ATOM 4392 C C . ASP B 1 135 ? -12.422 21.172 19.938 1 78.38 135 ASP B C 1
ATOM 4394 O O . ASP B 1 135 ? -11.75 22.172 20.172 1 78.38 135 ASP B O 1
ATOM 4398 N N . LYS B 1 136 ? -13.664 21.141 20.047 1 78.19 136 LYS B N 1
ATOM 4399 C CA . LYS B 1 136 ? -14.383 22.344 20.438 1 78.19 136 LYS B CA 1
ATOM 4400 C C . LYS B 1 136 ? -14.25 22.609 21.938 1 78.19 136 LYS B C 1
ATOM 4402 O O . LYS B 1 136 ? -14.195 23.766 22.375 1 78.19 136 LYS B O 1
ATOM 4407 N N . ASP B 1 137 ? -14.172 21.531 22.656 1 78.75 137 ASP B N 1
ATOM 4408 C CA . ASP B 1 137 ? -14.016 21.672 24.109 1 78.75 137 ASP B CA 1
ATOM 4409 C C . ASP B 1 137 ? -12.547 21.578 24.516 1 78.75 137 ASP B C 1
ATOM 4411 O O . ASP B 1 137 ? -11.953 20.5 24.453 1 78.75 137 ASP B O 1
ATOM 4415 N N . PRO B 1 138 ? -12 22.641 24.953 1 83.81 138 PRO B N 1
ATOM 4416 C CA . PRO B 1 138 ? -10.586 22.625 25.328 1 83.81 138 PRO B CA 1
ATOM 4417 C C . PRO B 1 138 ? -10.359 22.094 26.734 1 83.81 138 PRO B C 1
ATOM 4419 O O . PRO B 1 138 ? -9.211 21.875 27.141 1 83.81 138 PRO B O 1
ATOM 4422 N N . LYS B 1 139 ? -11.445 21.734 27.438 1 90.62 139 LYS B N 1
ATOM 4423 C CA . LYS B 1 139 ? -11.312 21.312 28.828 1 90.62 139 LYS B CA 1
ATOM 4424 C C . LYS B 1 139 ? -10.695 19.922 28.922 1 90.62 139 LYS B C 1
ATOM 4426 O O . LYS B 1 139 ? -11.047 19.031 28.141 1 90.62 139 LYS B O 1
ATOM 4431 N N . VAL B 1 140 ? -9.742 19.844 29.828 1 94.75 140 VAL B N 1
ATOM 4432 C CA . VAL B 1 140 ? -9.039 18.594 30.031 1 94.75 140 VAL B CA 1
ATOM 4433 C C . VAL B 1 140 ? -9.242 18.094 31.453 1 94.75 140 VAL B C 1
ATOM 4435 O O . VAL B 1 140 ? -9.117 18.875 32.406 1 94.75 140 VAL B O 1
ATOM 4438 N N . ASP B 1 141 ? -9.695 16.891 31.609 1 96.25 141 ASP B N 1
ATOM 4439 C CA . ASP B 1 141 ? -9.789 16.203 32.906 1 96.25 141 ASP B CA 1
ATOM 4440 C C . ASP B 1 141 ? -8.562 15.336 33.156 1 96.25 141 ASP B C 1
ATOM 4442 O O . ASP B 1 141 ? -8.508 14.188 32.688 1 96.25 141 ASP B O 1
ATOM 4446 N N . GLN B 1 142 ? -7.691 15.852 34.031 1 96.69 142 GLN B N 1
ATOM 4447 C CA . GLN B 1 142 ? -6.41 15.188 34.25 1 96.69 142 GLN B CA 1
ATOM 4448 C C . GLN B 1 142 ? -6.598 13.867 35 1 96.69 142 GLN B C 1
ATOM 4450 O O . GLN B 1 142 ? -5.859 12.906 34.75 1 96.69 142 GLN B O 1
ATOM 4455 N N . VAL B 1 143 ? -7.5 13.789 35.812 1 97 143 VAL B N 1
ATOM 4456 C CA . VAL B 1 143 ? -7.762 12.578 36.594 1 97 143 VAL B CA 1
ATOM 4457 C C . VAL B 1 143 ? -8.258 11.477 35.656 1 97 143 VAL B C 1
ATOM 4459 O O . VAL B 1 143 ? -7.789 10.336 35.719 1 97 143 VAL B O 1
ATOM 4462 N N . LYS B 1 144 ? -9.18 11.883 34.875 1 97.19 144 LYS B N 1
ATOM 4463 C CA . LYS B 1 144 ? -9.695 10.922 33.906 1 97.19 144 LYS B CA 1
ATOM 4464 C C . LYS B 1 144 ? -8.609 10.484 32.938 1 97.19 144 LYS B C 1
ATOM 4466 O O . LYS B 1 144 ? -8.586 9.328 32.5 1 97.19 144 LYS B O 1
ATOM 4471 N N . ALA B 1 145 ? -7.789 11.398 32.562 1 98 145 ALA B N 1
ATOM 4472 C CA . ALA B 1 145 ? -6.688 11.094 31.672 1 98 145 ALA B CA 1
ATOM 4473 C C . ALA B 1 145 ? -5.773 10.016 32.25 1 98 145 ALA B C 1
ATOM 4475 O O . ALA B 1 145 ? -5.367 9.086 31.547 1 98 145 ALA B O 1
ATOM 4476 N N . GLU B 1 146 ? -5.449 10.172 33.469 1 97.44 146 GLU B N 1
ATOM 4477 C CA . GLU B 1 146 ? -4.598 9.188 34.125 1 97.44 146 GLU B CA 1
ATOM 4478 C C . GLU B 1 146 ? -5.285 7.832 34.219 1 97.44 146 GLU B C 1
ATOM 4480 O O . GLU B 1 146 ? -4.652 6.793 34.031 1 97.44 146 GLU B O 1
ATOM 4485 N N . LYS B 1 147 ? -6.516 7.875 34.5 1 97.25 147 LYS B N 1
ATOM 4486 C CA . LYS B 1 147 ? -7.297 6.645 34.594 1 97.25 147 LYS B CA 1
ATOM 4487 C C . LYS B 1 147 ? -7.344 5.926 33.25 1 97.25 147 LYS B C 1
ATOM 4489 O O . LYS B 1 147 ? -7.152 4.711 33.188 1 97.25 147 LYS B O 1
ATOM 4494 N N . ASP B 1 148 ? -7.652 6.688 32.219 1 97.94 148 ASP B N 1
ATOM 4495 C CA . ASP B 1 148 ? -7.734 6.117 30.875 1 97.94 148 ASP B CA 1
ATOM 4496 C C . ASP B 1 148 ? -6.383 5.562 30.422 1 97.94 148 ASP B C 1
ATOM 4498 O O . ASP B 1 148 ? -6.316 4.496 29.812 1 97.94 148 ASP B O 1
ATOM 4502 N N . ALA B 1 149 ? -5.328 6.281 30.719 1 98.06 149 ALA B N 1
ATOM 4503 C CA . ALA B 1 149 ? -3.984 5.812 30.391 1 98.06 149 ALA B CA 1
ATOM 4504 C C . ALA B 1 149 ? -3.682 4.484 31.078 1 98.06 149 ALA B C 1
ATOM 4506 O O . ALA B 1 149 ? -3.143 3.564 30.453 1 98.06 149 ALA B O 1
ATOM 4507 N N . THR B 1 150 ? -4.039 4.398 32.312 1 97.06 150 THR B N 1
ATOM 4508 C CA . THR B 1 150 ? -3.793 3.195 33.094 1 97.06 150 THR B CA 1
ATOM 4509 C C . THR B 1 150 ? -4.637 2.031 32.594 1 97.06 150 THR B C 1
ATOM 4511 O O . THR B 1 150 ? -4.156 0.898 32.5 1 97.06 150 THR B O 1
ATOM 4514 N N . THR B 1 151 ? -5.844 2.334 32.281 1 97.06 151 THR B N 1
ATOM 4515 C CA . THR B 1 151 ? -6.738 1.303 31.766 1 97.06 151 THR B CA 1
ATOM 4516 C C . THR B 1 151 ? -6.219 0.762 30.438 1 97.06 151 THR B C 1
ATOM 4518 O O . THR B 1 151 ? -6.211 -0.451 30.219 1 97.06 151 THR B O 1
ATOM 4521 N N . LEU B 1 152 ? -5.801 1.646 29.562 1 97.44 152 LEU B N 1
ATOM 4522 C CA . LEU B 1 152 ? -5.309 1.245 28.25 1 97.44 152 LEU B CA 1
ATOM 4523 C C . LEU B 1 152 ? -4.039 0.413 28.375 1 97.44 152 LEU B C 1
ATOM 4525 O O . LEU B 1 152 ? -3.865 -0.577 27.672 1 97.44 152 LEU B O 1
ATOM 4529 N N . TYR B 1 153 ? -3.203 0.813 29.234 1 95.75 153 TYR B N 1
ATOM 4530 C CA . TYR B 1 153 ? -1.95 0.094 29.438 1 95.75 153 TYR B CA 1
ATOM 4531 C C . TYR B 1 153 ? -2.199 -1.271 30.062 1 95.75 153 TYR B C 1
ATOM 4533 O O . TYR B 1 153 ? -1.587 -2.266 29.672 1 95.75 153 TYR B O 1
ATOM 4541 N N . GLY B 1 154 ? -3.057 -1.339 31.047 1 93.06 154 GLY B N 1
ATOM 4542 C CA . GLY B 1 154 ? -3.32 -2.561 31.781 1 93.06 154 GLY B CA 1
ATOM 4543 C C . GLY B 1 154 ? -4.184 -3.549 31.031 1 93.06 154 GLY B C 1
ATOM 4544 O O . GLY B 1 154 ? -4.039 -4.762 31.188 1 93.06 154 GLY B O 1
ATOM 4545 N N . GLN B 1 155 ? -5.152 -2.986 30.297 1 93.94 155 GLN B N 1
ATOM 4546 C CA . GLN B 1 155 ? -6.07 -3.801 29.516 1 93.94 155 GLN B CA 1
ATOM 4547 C C . GLN B 1 155 ? -6.102 -3.346 28.062 1 93.94 155 GLN B C 1
ATOM 4549 O O . GLN B 1 155 ? -7.117 -2.83 27.594 1 93.94 155 GLN B O 1
ATOM 4554 N N . PRO B 1 156 ? -5.023 -3.678 27.328 1 92.81 156 PRO B N 1
ATOM 4555 C CA . PRO B 1 156 ? -4.953 -3.238 25.938 1 92.81 156 PRO B CA 1
ATOM 4556 C C . PRO B 1 156 ? -5.867 -4.047 25.016 1 92.81 156 PRO B C 1
ATOM 4558 O O . PRO B 1 156 ? -5.391 -4.902 24.266 1 92.81 156 PRO B O 1
ATOM 4561 N N . LYS B 1 157 ? -7.152 -3.744 25.016 1 90.25 157 LYS B N 1
ATOM 4562 C CA . LYS B 1 157 ? -8.18 -4.395 24.203 1 90.25 157 LYS B CA 1
ATOM 4563 C C . LYS B 1 157 ? -8.758 -3.43 23.172 1 90.25 157 LYS B C 1
ATOM 4565 O O . LYS B 1 157 ? -8.773 -2.217 23.391 1 90.25 157 LYS B O 1
ATOM 4570 N N . PRO B 1 158 ? -9.242 -3.99 22.078 1 91.31 158 PRO B N 1
ATOM 4571 C CA . PRO B 1 158 ? -9.812 -3.137 21.031 1 91.31 158 PRO B CA 1
ATOM 4572 C C . PRO B 1 158 ? -10.969 -2.281 21.547 1 91.31 158 PRO B C 1
ATOM 4574 O O . PRO B 1 158 ? -11.109 -1.123 21.141 1 91.31 158 PRO B O 1
ATOM 4577 N N . SER B 1 159 ? -11.711 -2.82 22.438 1 93.56 159 SER B N 1
ATOM 4578 C CA . SER B 1 159 ? -12.859 -2.082 22.953 1 93.56 159 SER B CA 1
ATOM 4579 C C . SER B 1 159 ? -12.414 -0.893 23.812 1 93.56 159 SER B C 1
ATOM 4581 O O . SER B 1 159 ? -13.047 0.163 23.781 1 93.56 159 SER B O 1
ATOM 4583 N N . VAL B 1 160 ? -11.336 -1.048 24.516 1 94.94 160 VAL B N 1
ATOM 4584 C CA . VAL B 1 160 ? -10.844 -0.013 25.422 1 94.94 160 VAL B CA 1
ATOM 4585 C C . VAL B 1 160 ? -10.305 1.163 24.609 1 94.94 160 VAL B C 1
ATOM 4587 O O . VAL B 1 160 ? -10.641 2.318 24.875 1 94.94 160 VAL B O 1
ATOM 4590 N N . VAL B 1 161 ? -9.445 0.846 23.609 1 97.69 161 VAL B N 1
ATOM 4591 C CA . VAL B 1 161 ? -8.852 1.914 22.812 1 97.69 161 VAL B CA 1
ATOM 4592 C C . VAL B 1 161 ? -9.953 2.631 22.016 1 97.69 161 VAL B C 1
ATOM 4594 O O . VAL B 1 161 ? -9.93 3.857 21.906 1 97.69 161 VAL B O 1
ATOM 4597 N N . LYS B 1 162 ? -10.867 1.876 21.516 1 96.44 162 LYS B N 1
ATOM 4598 C CA . LYS B 1 162 ? -11.992 2.457 20.781 1 96.44 162 LYS B CA 1
ATOM 4599 C C . LYS B 1 162 ? -12.766 3.438 21.641 1 96.44 162 LYS B C 1
ATOM 4601 O O . LYS B 1 162 ? -13.07 4.551 21.219 1 96.44 162 LYS B O 1
ATOM 4606 N N . GLU B 1 163 ? -13.07 3.041 22.828 1 96.25 163 GLU B N 1
ATOM 4607 C CA . GLU B 1 163 ? -13.836 3.877 23.734 1 96.25 163 GLU B CA 1
ATOM 4608 C C . GLU B 1 163 ? -13.078 5.156 24.094 1 96.25 163 GLU B C 1
ATOM 4610 O O . GLU B 1 163 ? -13.664 6.242 24.109 1 96.25 163 GLU B O 1
ATOM 4615 N N . ILE B 1 164 ? -11.852 5.059 24.328 1 97.12 164 ILE B N 1
ATOM 4616 C CA . ILE B 1 164 ? -11.023 6.191 24.719 1 97.12 164 ILE B CA 1
ATOM 4617 C C . ILE B 1 164 ? -10.992 7.223 23.594 1 97.12 164 ILE B C 1
ATOM 4619 O O . ILE B 1 164 ? -11.188 8.414 23.828 1 97.12 164 ILE B O 1
ATOM 4623 N N . PHE B 1 165 ? -10.828 6.797 22.391 1 96.75 165 PHE B N 1
ATOM 4624 C CA . PHE B 1 165 ? -10.664 7.73 21.297 1 96.75 165 PHE B CA 1
ATOM 4625 C C . PHE B 1 165 ? -12.008 8.273 20.828 1 96.75 165 PHE B C 1
ATOM 4627 O O . PHE B 1 165 ? -12.102 9.406 20.359 1 96.75 165 PHE B O 1
ATOM 4634 N N . LEU B 1 166 ? -13.062 7.516 20.969 1 95.06 166 LEU B N 1
ATOM 4635 C CA . LEU B 1 166 ? -14.375 7.969 20.516 1 95.06 166 LEU B CA 1
ATOM 4636 C C . LEU B 1 166 ? -15.008 8.906 21.547 1 95.06 166 LEU B C 1
ATOM 4638 O O . LEU B 1 166 ? -15.688 9.867 21.172 1 95.06 166 LEU B O 1
ATOM 4642 N N . LYS B 1 167 ? -14.758 8.719 22.797 1 92.75 167 LYS B N 1
ATOM 4643 C CA . LYS B 1 167 ? -15.477 9.438 23.844 1 92.75 167 LYS B CA 1
ATOM 4644 C C . LYS B 1 167 ? -14.75 10.719 24.234 1 92.75 167 LYS B C 1
ATOM 4646 O O . LYS B 1 167 ? -15.359 11.648 24.766 1 92.75 167 LYS B O 1
ATOM 4651 N N . ASN B 1 168 ? -13.508 10.766 23.984 1 94.44 168 ASN B N 1
ATOM 4652 C CA . ASN B 1 168 ? -12.734 11.898 24.469 1 94.44 168 ASN B CA 1
ATOM 4653 C C . ASN B 1 168 ? -12.461 12.914 23.359 1 94.44 168 ASN B C 1
ATOM 4655 O O . ASN B 1 168 ? -12.383 12.555 22.188 1 94.44 168 ASN B O 1
ATOM 4659 N N . SER B 1 169 ? -12.32 14.148 23.844 1 93.81 169 SER B N 1
ATOM 4660 C CA . SER B 1 169 ? -11.914 15.211 22.938 1 93.81 169 SER B CA 1
ATOM 4661 C C . SER B 1 169 ? -10.438 15.102 22.578 1 93.81 169 SER B C 1
ATOM 4663 O O . SER B 1 169 ? -9.688 14.367 23.234 1 93.81 169 SER B O 1
ATOM 4665 N N . LEU B 1 170 ? -10.031 15.82 21.531 1 94.44 170 LEU B N 1
ATOM 4666 C CA . LEU B 1 170 ? -8.656 15.758 21.062 1 94.44 170 LEU B CA 1
ATOM 4667 C C . LEU B 1 170 ? -7.691 16.281 22.125 1 94.44 170 LEU B C 1
ATOM 4669 O O . LEU B 1 170 ? -6.652 15.664 22.391 1 94.44 170 LEU B O 1
ATOM 4673 N N . PRO B 1 171 ? -8.023 17.406 22.766 1 94.5 171 PRO B N 1
ATOM 4674 C CA . PRO B 1 171 ? -7.148 17.828 23.875 1 94.5 171 PRO B CA 1
ATOM 4675 C C . PRO B 1 171 ? -7.059 16.781 24.984 1 94.5 171 PRO B C 1
ATOM 4677 O O . PRO B 1 171 ? -5.996 16.625 25.594 1 94.5 171 PRO B O 1
ATOM 4680 N N . GLN B 1 172 ? -8.172 16.094 25.281 1 95.81 172 GLN B N 1
ATOM 4681 C CA . GLN B 1 172 ? -8.172 15.039 26.297 1 95.81 172 GLN B CA 1
ATOM 4682 C C . GLN B 1 172 ? -7.281 13.875 25.859 1 95.81 172 GLN B C 1
ATOM 4684 O O . GLN B 1 172 ? -6.621 13.258 26.703 1 95.81 172 GLN B O 1
ATOM 4689 N N . ILE B 1 173 ? -7.301 13.555 24.609 1 96.5 173 ILE B N 1
ATOM 4690 C CA . ILE B 1 173 ? -6.453 12.484 24.094 1 96.5 173 ILE B CA 1
ATOM 4691 C C . ILE B 1 173 ? -4.984 12.852 24.297 1 96.5 173 ILE B C 1
ATOM 4693 O O . ILE B 1 173 ? -4.164 12 24.625 1 96.5 173 ILE B O 1
ATOM 4697 N N . LYS B 1 174 ? -4.664 14.094 24.047 1 96.38 174 LYS B N 1
ATOM 4698 C CA . LYS B 1 174 ? -3.305 14.562 24.312 1 96.38 174 LYS B CA 1
ATOM 4699 C C . LYS B 1 174 ? -2.932 14.367 25.781 1 96.38 174 LYS B C 1
ATOM 4701 O O . LYS B 1 174 ? -1.829 13.914 26.078 1 96.38 174 LYS B O 1
ATOM 4706 N N . ALA B 1 175 ? -3.832 14.711 26.625 1 97.19 175 ALA B N 1
ATOM 4707 C CA . ALA B 1 175 ? -3.594 14.562 28.062 1 97.19 175 ALA B CA 1
ATOM 4708 C C . ALA B 1 175 ? -3.396 13.094 28.438 1 97.19 175 ALA B C 1
ATOM 4710 O O . ALA B 1 175 ? -2.574 12.766 29.297 1 97.19 175 ALA B O 1
ATOM 4711 N N . ILE B 1 176 ? -4.203 12.25 27.828 1 98.06 176 ILE B N 1
ATOM 4712 C CA . ILE B 1 176 ? -4.074 10.82 28.062 1 98.06 176 ILE B CA 1
ATOM 4713 C C . ILE B 1 176 ? -2.693 10.344 27.625 1 98.06 176 ILE B C 1
ATOM 4715 O O . ILE B 1 176 ? -2.047 9.555 28.312 1 98.06 176 ILE B O 1
ATOM 4719 N N . SER B 1 177 ? -2.258 10.836 26.484 1 97.38 177 SER B N 1
ATOM 4720 C CA . SER B 1 177 ? -0.942 10.492 25.969 1 97.38 177 SER B CA 1
ATOM 4721 C C . SER B 1 177 ? 0.167 10.945 26.906 1 97.38 177 SER B C 1
ATOM 4723 O O . SER B 1 177 ? 1.122 10.211 27.156 1 97.38 177 SER B O 1
ATOM 4725 N N . ASP B 1 178 ? 0.022 12.102 27.375 1 96.44 178 ASP B N 1
ATOM 4726 C CA . ASP B 1 178 ? 1 12.641 28.312 1 96.44 178 ASP B CA 1
ATOM 4727 C C . ASP B 1 178 ? 1.017 11.836 29.609 1 96.44 178 ASP B C 1
ATOM 4729 O O . ASP B 1 178 ? 2.084 11.57 30.172 1 96.44 178 ASP B O 1
ATOM 4733 N N . ALA B 1 179 ? -0.137 11.531 30.109 1 97.38 179 ALA B N 1
ATOM 4734 C CA . ALA B 1 179 ? -0.249 10.734 31.328 1 97.38 179 ALA B CA 1
ATOM 4735 C C . ALA B 1 179 ? 0.389 9.359 31.141 1 97.38 179 ALA B C 1
ATOM 4737 O O . ALA B 1 179 ? 1.043 8.844 32.062 1 97.38 179 ALA B O 1
ATOM 4738 N N . HIS B 1 180 ? 0.089 8.766 29.984 1 97.06 180 HIS B N 1
ATOM 4739 C CA . HIS B 1 180 ? 0.68 7.469 29.672 1 97.06 180 HIS B CA 1
ATOM 4740 C C . HIS B 1 180 ? 2.201 7.523 29.75 1 97.06 180 HIS B C 1
ATOM 4742 O O . HIS B 1 180 ? 2.83 6.629 30.328 1 97.06 180 HIS B O 1
ATOM 4748 N N . LYS B 1 181 ? 2.783 8.578 29.219 1 94.62 181 LYS B N 1
ATOM 4749 C CA . LYS B 1 181 ? 4.23 8.773 29.219 1 94.62 181 LYS B CA 1
ATOM 4750 C C . LYS B 1 181 ? 4.746 9.008 30.641 1 94.62 181 LYS B C 1
ATOM 4752 O O . LYS B 1 181 ? 5.812 8.516 31.016 1 94.62 181 LYS B O 1
ATOM 4757 N N . LYS B 1 182 ? 4.082 9.742 31.359 1 94.44 182 LYS B N 1
ATOM 4758 C CA . LYS B 1 182 ? 4.48 10.086 32.719 1 94.44 182 LYS B CA 1
ATOM 4759 C C . LYS B 1 182 ? 4.426 8.867 33.656 1 94.44 182 LYS B C 1
ATOM 4761 O O . LYS B 1 182 ? 5.355 8.633 34.406 1 94.44 182 LYS B O 1
ATOM 4766 N N . ILE B 1 183 ? 3.395 8.117 33.594 1 95.38 183 ILE B N 1
ATOM 4767 C CA . ILE B 1 183 ? 3.141 7.02 34.5 1 95.38 183 ILE B CA 1
ATOM 4768 C C . ILE B 1 183 ? 3.979 5.805 34.125 1 95.38 183 ILE B C 1
ATOM 4770 O O . ILE B 1 183 ? 4.582 5.156 34.969 1 95.38 183 ILE B O 1
ATOM 4774 N N . PHE B 1 184 ? 3.969 5.512 32.844 1 94.12 184 PHE B N 1
ATOM 4775 C CA . PHE B 1 184 ? 4.555 4.25 32.406 1 94.12 184 PHE B CA 1
ATOM 4776 C C . PHE B 1 184 ? 5.887 4.48 31.719 1 94.12 184 PHE B C 1
ATOM 4778 O O . PHE B 1 184 ? 6.586 3.529 31.359 1 94.12 184 PHE B O 1
ATOM 4785 N N . HIS B 1 185 ? 6.238 5.719 31.344 1 92.44 185 HIS B N 1
ATOM 4786 C CA . HIS B 1 185 ? 7.477 6.102 30.688 1 92.44 185 HIS B CA 1
ATOM 4787 C C . HIS B 1 185 ? 7.562 5.504 29.281 1 92.44 185 HIS B C 1
ATOM 4789 O O . HIS B 1 185 ? 8.641 5.113 28.828 1 92.44 185 HIS B O 1
ATOM 4795 N N . LYS B 1 186 ? 6.383 5.285 28.75 1 91.31 186 LYS B N 1
ATOM 4796 C CA . LYS B 1 186 ? 6.234 4.805 27.375 1 91.31 186 LYS B CA 1
ATOM 4797 C C . LYS B 1 186 ? 5.203 5.633 26.609 1 91.31 186 LYS B C 1
ATOM 4799 O O . LYS B 1 186 ? 4.223 6.098 27.188 1 91.31 186 LYS B O 1
ATOM 4804 N N . ASP B 1 187 ? 5.5 5.738 25.375 1 93.69 187 ASP B N 1
ATOM 4805 C CA . ASP B 1 187 ? 4.543 6.438 24.531 1 93.69 187 ASP B CA 1
ATOM 4806 C C . ASP B 1 187 ? 3.23 5.664 24.422 1 93.69 187 ASP B C 1
ATOM 4808 O O . ASP B 1 187 ? 3.229 4.43 24.453 1 93.69 187 ASP B O 1
ATOM 4812 N N . ILE B 1 188 ? 2.182 6.32 24.281 1 96.38 188 ILE B N 1
ATOM 4813 C CA . ILE B 1 188 ? 0.859 5.707 24.219 1 96.38 188 ILE B CA 1
ATOM 4814 C C . ILE B 1 188 ? 0.78 4.754 23.031 1 96.38 188 ILE B C 1
ATOM 4816 O O . ILE B 1 188 ? -0.067 3.859 23 1 96.38 188 ILE B O 1
ATOM 4820 N N . SER B 1 189 ? 1.623 4.996 22 1 95.38 189 SER B N 1
ATOM 4821 C CA . SER B 1 189 ? 1.655 4.168 20.797 1 95.38 189 SER B CA 1
ATOM 4822 C C . SER B 1 189 ? 1.872 2.697 21.141 1 95.38 189 SER B C 1
ATOM 4824 O O . SER B 1 189 ? 1.35 1.811 20.469 1 95.38 189 SER B O 1
ATOM 4826 N N . VAL B 1 190 ? 2.537 2.426 22.172 1 93.56 190 VAL B N 1
ATOM 4827 C CA . VAL B 1 190 ? 2.82 1.057 22.594 1 93.56 190 VAL B CA 1
ATOM 4828 C C . VAL B 1 190 ? 1.518 0.351 22.953 1 93.56 190 VAL B C 1
ATOM 4830 O O . VAL B 1 190 ? 1.262 -0.769 22.516 1 93.56 190 VAL B O 1
ATOM 4833 N N . SER B 1 191 ? 0.737 1.034 23.766 1 94.69 191 SER B N 1
ATOM 4834 C CA . SER B 1 191 ? -0.523 0.448 24.203 1 94.69 191 SER B CA 1
ATOM 4835 C C . SER B 1 191 ? -1.526 0.359 23.062 1 94.69 191 SER B C 1
ATOM 4837 O O . SER B 1 191 ? -2.326 -0.577 23 1 94.69 191 SER B O 1
ATOM 4839 N N . ILE B 1 192 ? -1.498 1.31 22.141 1 96.69 192 ILE B N 1
ATOM 4840 C CA . ILE B 1 192 ? -2.391 1.292 21 1 96.69 192 ILE B CA 1
ATOM 4841 C C . ILE B 1 192 ? -2.07 0.087 20.109 1 96.69 192 ILE B C 1
ATOM 4843 O O . ILE B 1 192 ? -2.977 -0.625 19.672 1 96.69 192 ILE B O 1
ATOM 4847 N N . LYS B 1 193 ? -0.831 -0.181 19.859 1 91.5 193 LYS B N 1
ATOM 4848 C CA . LYS B 1 193 ? -0.396 -1.276 19 1 91.5 193 LYS B CA 1
ATOM 4849 C C . LYS B 1 193 ? -0.73 -2.629 19.625 1 91.5 193 LYS B C 1
ATOM 4851 O O . LYS B 1 193 ? -1.007 -3.596 18.906 1 91.5 193 LYS B O 1
ATOM 4856 N N . ARG B 1 194 ? -0.759 -2.615 20.922 1 90.38 194 ARG B N 1
ATOM 4857 C CA . ARG B 1 194 ? -1.127 -3.846 21.609 1 90.38 194 ARG B CA 1
ATOM 4858 C C . ARG B 1 194 ? -2.633 -4.078 21.547 1 90.38 194 ARG B C 1
ATOM 4860 O O . ARG B 1 194 ? -3.09 -5.223 21.516 1 90.38 194 ARG B O 1
ATOM 4867 N N . ALA B 1 195 ? -3.365 -2.971 21.5 1 92.19 195 ALA B N 1
ATOM 4868 C CA . ALA B 1 195 ? -4.816 -3.047 21.656 1 92.19 195 ALA B CA 1
ATOM 4869 C C . ALA B 1 195 ? -5.516 -3.141 20.312 1 92.19 195 ALA B C 1
ATOM 4871 O O . ALA B 1 195 ? -6.691 -3.512 20.234 1 92.19 195 ALA B O 1
ATOM 4872 N N . SER B 1 196 ? -4.824 -2.768 19.266 1 92.5 196 SER B N 1
ATOM 4873 C CA . SER B 1 196 ? -5.484 -2.635 17.969 1 92.5 196 SER B CA 1
ATOM 4874 C C . SER B 1 196 ? -4.566 -3.086 16.844 1 92.5 196 SER B C 1
ATOM 4876 O O . SER B 1 196 ? -3.383 -3.35 17.062 1 92.5 196 SER B O 1
ATOM 4878 N N . CYS B 1 197 ? -5.195 -3.23 15.617 1 89.75 197 CYS B N 1
ATOM 4879 C CA . CYS B 1 197 ? -4.441 -3.631 14.438 1 89.75 197 CYS B CA 1
ATOM 4880 C C . CYS B 1 197 ? -5.055 -3.041 13.172 1 89.75 197 CYS B C 1
ATOM 4882 O O . CYS B 1 197 ? -6.141 -2.459 13.219 1 89.75 197 CYS B O 1
ATOM 4884 N N . GLY B 1 198 ? -4.258 -3.016 12.125 1 88.75 198 GLY B N 1
ATOM 4885 C CA . GLY B 1 198 ? -4.773 -2.643 10.812 1 88.75 198 GLY B CA 1
ATOM 4886 C C . GLY B 1 198 ? -4.988 -1.148 10.664 1 88.75 198 GLY B C 1
ATOM 4887 O O . GLY B 1 198 ? -4.223 -0.346 11.203 1 88.75 198 GLY B O 1
ATOM 4888 N N . ASP B 1 199 ? -5.988 -0.798 9.938 1 90.94 199 ASP B N 1
ATOM 4889 C CA . ASP B 1 199 ? -6.23 0.601 9.602 1 90.94 199 ASP B CA 1
ATOM 4890 C C . ASP B 1 199 ? -6.715 1.388 10.812 1 90.94 199 ASP B C 1
ATOM 4892 O O . ASP B 1 199 ? -6.414 2.576 10.953 1 90.94 199 ASP B O 1
ATOM 4896 N N . ALA B 1 200 ? -7.457 0.673 11.648 1 94.94 200 ALA B N 1
ATOM 4897 C CA . ALA B 1 200 ? -7.91 1.337 12.867 1 94.94 200 ALA B CA 1
ATOM 4898 C C . ALA B 1 200 ? -6.727 1.736 13.742 1 94.94 200 ALA B C 1
ATOM 4900 O O . ALA B 1 200 ? -6.707 2.836 14.305 1 94.94 200 ALA B O 1
ATOM 4901 N N . GLU B 1 201 ? -5.812 0.827 13.891 1 95.69 201 GLU B N 1
ATOM 4902 C CA . GLU B 1 201 ? -4.598 1.117 14.648 1 95.69 201 GLU B CA 1
ATOM 4903 C C . GLU B 1 201 ? -3.885 2.346 14.094 1 95.69 201 GLU B C 1
ATOM 4905 O O . GLU B 1 201 ? -3.482 3.232 14.852 1 95.69 201 GLU B O 1
ATOM 4910 N N . GLU B 1 202 ? -3.791 2.385 12.766 1 95.12 202 GLU B N 1
ATOM 4911 C CA . GLU B 1 202 ? -3.127 3.508 12.109 1 95.12 202 GLU B CA 1
ATOM 4912 C C . GLU B 1 202 ? -3.848 4.82 12.406 1 95.12 202 GLU B C 1
ATOM 4914 O O . GLU B 1 202 ? -3.207 5.855 12.602 1 95.12 202 GLU B O 1
ATOM 4919 N N . ALA B 1 203 ? -5.117 4.766 12.414 1 97.56 203 ALA B N 1
ATOM 4920 C CA . ALA B 1 203 ? -5.914 5.965 12.672 1 97.56 203 ALA B CA 1
ATOM 4921 C C . ALA B 1 203 ? -5.73 6.449 14.102 1 97.56 203 ALA B C 1
ATOM 4923 O O . ALA B 1 203 ? -5.586 7.648 14.352 1 97.56 203 ALA B O 1
ATOM 4924 N N . TYR B 1 204 ? -5.746 5.504 15.07 1 98 204 TYR B N 1
ATOM 4925 C CA . TYR B 1 204 ? -5.539 5.875 16.469 1 98 204 TYR B CA 1
ATOM 4926 C C . TYR B 1 204 ? -4.156 6.48 16.672 1 98 204 TYR B C 1
ATOM 4928 O O . TYR B 1 204 ? -4.012 7.484 17.375 1 98 204 TYR B O 1
ATOM 4936 N N . LEU B 1 205 ? -3.186 5.852 16.047 1 97.62 205 LEU B N 1
ATOM 4937 C CA . LEU B 1 205 ? -1.814 6.336 16.172 1 97.62 205 LEU B CA 1
ATOM 4938 C C . LEU B 1 205 ? -1.679 7.734 15.57 1 97.62 205 LEU B C 1
ATOM 4940 O O . LEU B 1 205 ? -1.038 8.609 16.156 1 97.62 205 LEU B O 1
ATOM 4944 N N . ALA B 1 206 ? -2.277 7.91 14.398 1 97.44 206 ALA B N 1
ATOM 4945 C CA . ALA B 1 206 ? -2.219 9.203 13.727 1 97.44 206 ALA B CA 1
ATOM 4946 C C . ALA B 1 206 ? -2.896 10.289 14.562 1 97.44 206 ALA B C 1
ATOM 4948 O O . ALA B 1 206 ? -2.383 11.406 14.688 1 97.44 206 ALA B O 1
ATOM 4949 N N . CYS B 1 207 ? -3.998 9.938 15.102 1 96.69 207 CYS B N 1
ATOM 4950 C CA . CYS B 1 207 ? -4.754 10.883 15.922 1 96.69 207 CYS B CA 1
ATOM 4951 C C . CYS B 1 207 ? -3.957 11.305 17.141 1 96.69 207 CYS B C 1
ATOM 4953 O O . CYS B 1 207 ? -3.873 12.492 17.453 1 96.69 207 CYS B O 1
ATOM 4955 N N . ALA B 1 208 ? -3.4 10.375 17.828 1 96.94 208 ALA B N 1
ATOM 4956 C CA . ALA B 1 208 ? -2.607 10.664 19.016 1 96.94 208 ALA B CA 1
ATOM 4957 C C . ALA B 1 208 ? -1.356 11.469 18.672 1 96.94 208 ALA B C 1
ATOM 4959 O O . ALA B 1 208 ? -1.026 12.445 19.344 1 96.94 208 ALA B O 1
ATOM 4960 N N . LEU B 1 209 ? -0.721 11.078 17.578 1 96.75 209 LEU B N 1
ATOM 4961 C CA . LEU B 1 209 ? 0.53 11.711 17.172 1 96.75 209 LEU B CA 1
ATOM 4962 C C . LEU B 1 209 ? 0.301 13.164 16.781 1 96.75 209 LEU B C 1
ATOM 4964 O O . LEU B 1 209 ? 1.103 14.039 17.125 1 96.75 209 LEU B O 1
ATOM 4968 N N . ARG B 1 210 ? -0.745 13.398 16.062 1 96.5 210 ARG B N 1
ATOM 4969 C CA . ARG B 1 210 ? -1.058 14.75 15.609 1 96.5 210 ARG B CA 1
ATOM 4970 C C . ARG B 1 210 ? -1.26 15.695 16.797 1 96.5 210 ARG B C 1
ATOM 4972 O O . ARG B 1 210 ? -0.915 16.875 16.719 1 96.5 210 ARG B O 1
ATOM 4979 N N . GLN B 1 211 ? -1.867 15.188 17.844 1 93.81 211 GLN B N 1
ATOM 4980 C CA . GLN B 1 211 ? -2.111 16 19.016 1 93.81 211 GLN B CA 1
ATOM 4981 C C . GLN B 1 211 ? -0.816 16.281 19.781 1 93.81 211 GLN B C 1
ATOM 4983 O O . GLN B 1 211 ? -0.668 17.312 20.422 1 93.81 211 GLN B O 1
ATOM 4988 N N . GLN B 1 212 ? 0.068 15.406 19.641 1 93 212 GLN B N 1
ATOM 4989 C CA . GLN B 1 212 ? 1.321 15.516 20.375 1 93 212 GLN B CA 1
ATOM 4990 C C . GLN B 1 212 ? 2.318 16.406 19.625 1 93 212 GLN B C 1
ATOM 4992 O O . GLN B 1 212 ? 2.975 17.25 20.234 1 93 212 GLN B O 1
ATOM 4997 N N . ASN B 1 213 ? 2.445 16.141 18.359 1 94.44 213 ASN B N 1
ATOM 4998 C CA . ASN B 1 213 ? 3.469 16.828 17.562 1 94.44 213 ASN B CA 1
ATOM 4999 C C . ASN B 1 213 ? 3.105 16.844 16.078 1 94.44 213 ASN B C 1
ATOM 5001 O O . ASN B 1 213 ? 3.303 15.859 15.375 1 94.44 213 ASN B O 1
ATOM 5005 N N . LYS B 1 214 ? 2.764 18.031 15.648 1 95.56 214 LYS B N 1
ATOM 5006 C CA . LYS B 1 214 ? 2.326 18.203 14.266 1 95.56 214 LYS B CA 1
ATOM 5007 C C . LYS B 1 214 ? 3.467 17.906 13.289 1 95.56 214 LYS B C 1
ATOM 5009 O O . LYS B 1 214 ? 3.26 17.281 12.258 1 95.56 214 LYS B O 1
ATOM 5014 N N . THR B 1 215 ? 4.609 18.391 13.57 1 96.38 215 THR B N 1
ATOM 5015 C CA . THR B 1 215 ? 5.77 18.203 12.703 1 96.38 215 THR B CA 1
ATOM 5016 C C . THR B 1 215 ? 6.113 16.719 12.57 1 96.38 215 THR B C 1
ATOM 5018 O O . THR B 1 215 ? 6.336 16.234 11.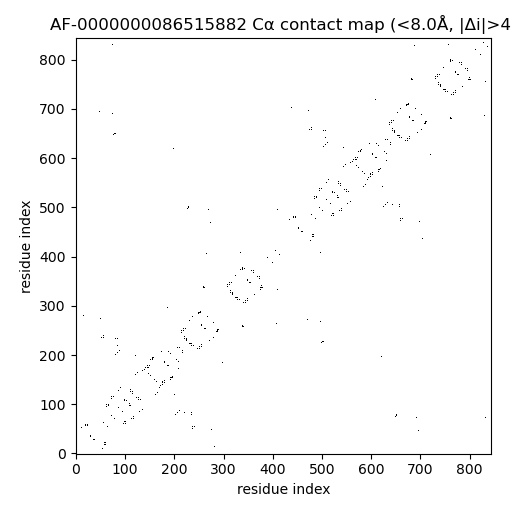461 1 96.38 215 THR B O 1
ATOM 5021 N N . LYS B 1 216 ? 6.074 16.047 13.711 1 96.19 216 LYS B N 1
ATOM 5022 C CA . LYS B 1 216 ? 6.336 14.609 13.703 1 96.19 216 LYS B CA 1
ATOM 5023 C C . LYS B 1 216 ? 5.254 13.859 12.938 1 96.19 216 LYS B C 1
ATOM 5025 O O . LYS B 1 216 ? 5.535 12.859 12.273 1 96.19 216 LYS B O 1
ATOM 5030 N N . TYR B 1 217 ? 4.098 14.367 13.078 1 97.5 217 TYR B N 1
ATOM 5031 C CA . TYR B 1 217 ? 2.965 13.758 12.383 1 97.5 217 TYR B CA 1
ATOM 5032 C C . TYR B 1 217 ? 3.186 13.75 10.875 1 97.5 217 TYR B C 1
ATOM 5034 O O . TYR B 1 217 ? 3.062 12.711 10.234 1 97.5 217 TYR B O 1
ATOM 5042 N N . PHE B 1 218 ? 3.521 14.828 10.281 1 97.94 218 PHE B N 1
ATOM 5043 C CA . PHE B 1 218 ? 3.699 14.922 8.836 1 97.94 218 PHE B CA 1
ATOM 5044 C C . PHE B 1 218 ? 4.949 14.172 8.391 1 97.94 218 PHE B C 1
ATOM 5046 O O . PHE B 1 218 ? 4.98 13.602 7.297 1 97.94 218 PHE B O 1
ATOM 5053 N N . ALA B 1 219 ? 5.965 14.188 9.266 1 96.88 219 ALA B N 1
ATOM 5054 C CA . ALA B 1 219 ? 7.145 13.383 8.953 1 96.88 219 ALA B CA 1
ATOM 5055 C C . ALA B 1 219 ? 6.789 11.906 8.852 1 96.88 219 ALA B C 1
ATOM 5057 O O . ALA B 1 219 ? 7.242 11.211 7.938 1 96.88 219 ALA B O 1
ATOM 5058 N N . ASP B 1 220 ? 5.961 11.531 9.727 1 95.5 220 ASP B N 1
ATOM 5059 C CA . ASP B 1 220 ? 5.531 10.133 9.758 1 95.5 220 ASP B CA 1
ATOM 5060 C C . ASP B 1 220 ? 4.656 9.805 8.547 1 95.5 220 ASP B C 1
ATOM 5062 O O . ASP B 1 220 ? 4.742 8.711 7.992 1 95.5 220 ASP B O 1
ATOM 5066 N N . ARG B 1 221 ? 3.797 10.711 8.172 1 96.19 221 ARG B N 1
ATOM 5067 C CA . ARG B 1 221 ? 2.949 10.5 7 1 96.19 221 ARG B CA 1
ATOM 5068 C C . ARG B 1 221 ? 3.785 10.375 5.73 1 96.19 221 ARG B C 1
ATOM 5070 O O . ARG B 1 221 ? 3.498 9.539 4.871 1 96.19 221 ARG B O 1
ATOM 5077 N N . LEU B 1 222 ? 4.777 11.18 5.652 1 96.19 222 LEU B N 1
ATOM 5078 C CA . LEU B 1 222 ? 5.668 11.125 4.5 1 96.19 222 LEU B CA 1
ATOM 5079 C C . LEU B 1 222 ? 6.438 9.812 4.469 1 96.19 222 LEU B C 1
ATOM 5081 O O . LEU B 1 222 ? 6.527 9.164 3.422 1 96.19 222 LEU B O 1
ATOM 5085 N N . ARG B 1 223 ? 6.883 9.375 5.609 1 93.12 223 ARG B N 1
ATOM 5086 C CA . ARG B 1 223 ? 7.625 8.125 5.68 1 93.12 223 ARG B CA 1
ATOM 5087 C C . ARG B 1 223 ? 6.734 6.938 5.328 1 93.12 223 ARG B C 1
ATOM 5089 O O . ARG B 1 223 ? 7.152 6.035 4.602 1 93.12 223 ARG B O 1
ATOM 5096 N N . SER B 1 224 ? 5.555 7 5.871 1 90.88 224 SER B N 1
ATOM 5097 C CA . SER B 1 224 ? 4.613 5.914 5.625 1 90.88 224 SER B CA 1
ATOM 5098 C C . SER B 1 224 ? 4.242 5.824 4.148 1 90.88 224 SER B C 1
ATOM 5100 O O . SER B 1 224 ? 3.926 4.742 3.646 1 90.88 224 SER B O 1
ATOM 5102 N N . SER B 1 225 ? 4.281 6.98 3.459 1 91.44 225 SER B N 1
ATOM 5103 C CA . SER B 1 225 ? 3.971 6.996 2.033 1 91.44 225 SER B CA 1
ATOM 5104 C C . SER B 1 225 ? 5.078 6.336 1.218 1 91.44 225 SER B C 1
ATOM 5106 O O . SER B 1 225 ? 4.832 5.828 0.124 1 91.44 225 SER B O 1
ATOM 5108 N N . LEU B 1 226 ? 6.234 6.406 1.772 1 88.75 226 LEU B N 1
ATOM 5109 C CA . LEU B 1 226 ? 7.398 5.941 1.028 1 88.75 226 LEU B CA 1
ATOM 5110 C C . LEU B 1 226 ? 7.73 4.496 1.381 1 88.75 226 LEU B C 1
ATOM 5112 O O . LEU B 1 226 ? 8.438 3.818 0.633 1 88.75 226 LEU B O 1
ATOM 5116 N N . LYS B 1 227 ? 7.223 4.242 2.682 1 72.25 227 LYS B N 1
ATOM 5117 C CA . LYS B 1 227 ? 7.527 2.908 3.189 1 72.25 227 LYS B CA 1
ATOM 5118 C C . LYS B 1 227 ? 6.492 1.891 2.713 1 72.25 227 LYS B C 1
ATOM 5120 O O . LYS B 1 227 ? 5.363 2.254 2.381 1 72.25 227 LYS B O 1
ATOM 5125 N N . ARG B 1 228 ? 6.805 0.682 2.197 1 60.59 228 ARG B N 1
ATOM 5126 C CA . ARG B 1 228 ? 5.918 -0.468 2.043 1 60.59 228 ARG B CA 1
ATOM 5127 C C . ARG B 1 228 ? 5.812 -0.882 0.579 1 60.59 228 ARG B C 1
ATOM 5129 O O . ARG B 1 228 ? 6.582 -0.417 -0.262 1 60.59 228 ARG B O 1
ATOM 5136 N N . ALA B 1 229 ? 4.711 -1.802 0.426 1 58.28 229 ALA B N 1
ATOM 5137 C CA . ALA B 1 229 ? 4.383 -2.568 -0.773 1 58.28 229 ALA B CA 1
ATOM 5138 C C . ALA B 1 229 ? 4.086 -1.645 -1.95 1 58.28 229 ALA B C 1
ATOM 5140 O O . ALA B 1 229 ? 3.328 -2.006 -2.855 1 58.28 229 ALA B O 1
ATOM 5141 N N . GLY B 1 230 ? 4.93 -0.474 -1.943 1 65.19 230 GLY B N 1
ATOM 5142 C CA . GLY B 1 230 ? 4.684 0.467 -3.025 1 65.19 230 GLY B CA 1
ATOM 5143 C C . GLY B 1 230 ? 4.445 1.885 -2.543 1 65.19 230 GLY B C 1
ATOM 5144 O O . GLY B 1 230 ? 4.039 2.096 -1.398 1 65.19 230 GLY B O 1
ATOM 5145 N N . VAL B 1 231 ? 4.836 2.75 -3.262 1 71.12 231 VAL B N 1
ATOM 5146 C CA . VAL B 1 231 ? 4.707 4.164 -2.922 1 71.12 231 VAL B CA 1
ATOM 5147 C C . VAL B 1 231 ? 3.24 4.582 -2.984 1 71.12 231 VAL B C 1
ATOM 5149 O O . VAL B 1 231 ? 2.551 4.305 -3.969 1 71.12 231 VAL B O 1
ATOM 5152 N N . ASN B 1 232 ? 2.695 5.047 -1.78 1 88.12 232 ASN B N 1
ATOM 5153 C CA . ASN B 1 232 ? 1.403 5.723 -1.817 1 88.12 232 ASN B CA 1
ATOM 5154 C C . ASN B 1 232 ? 1.529 7.145 -2.361 1 88.12 232 ASN B C 1
ATOM 5156 O O . ASN B 1 232 ? 1.662 8.102 -1.594 1 88.12 232 ASN B O 1
ATOM 5160 N N . ASN B 1 233 ? 1.428 7.23 -3.631 1 90.5 233 ASN B N 1
ATOM 5161 C CA . ASN B 1 233 ? 1.692 8.484 -4.32 1 90.5 233 ASN B CA 1
ATOM 5162 C C . ASN B 1 233 ? 0.696 9.57 -3.912 1 90.5 233 ASN B C 1
ATOM 5164 O O . ASN B 1 233 ? 1.061 10.742 -3.791 1 90.5 233 ASN B O 1
ATOM 5168 N N . ARG B 1 234 ? -0.524 9.203 -3.676 1 92.94 234 ARG B N 1
ATOM 5169 C CA . ARG B 1 234 ? -1.552 10.18 -3.326 1 92.94 234 ARG B CA 1
ATOM 5170 C C . ARG B 1 234 ? -1.237 10.852 -1.994 1 92.94 234 ARG B C 1
ATOM 5172 O O . ARG B 1 234 ? -1.278 12.078 -1.889 1 92.94 234 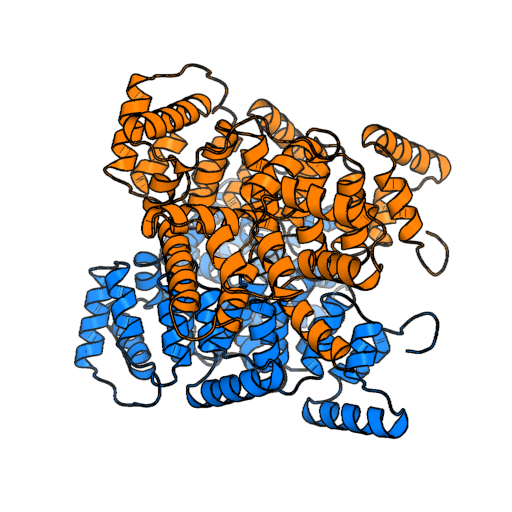ARG B O 1
ATOM 5179 N N . GLN B 1 235 ? -0.92 10.039 -1.009 1 94.81 235 GLN B N 1
ATOM 5180 C CA . GLN B 1 235 ? -0.564 10.594 0.294 1 94.81 235 GLN B CA 1
ATOM 5181 C C . GLN B 1 235 ? 0.724 11.406 0.213 1 94.81 235 GLN B C 1
ATOM 5183 O O . GLN B 1 235 ? 0.845 12.453 0.854 1 94.81 235 GLN B O 1
ATOM 5188 N N . LEU B 1 236 ? 1.673 10.898 -0.554 1 95.69 236 LEU B N 1
ATOM 5189 C CA . LEU B 1 236 ? 2.955 11.586 -0.701 1 95.69 236 LEU B CA 1
ATOM 5190 C C . LEU B 1 236 ? 2.766 12.969 -1.303 1 95.69 236 LEU B C 1
ATOM 5192 O O . LEU B 1 236 ? 3.297 13.953 -0.783 1 95.69 236 LEU B O 1
ATOM 5196 N N . ILE B 1 237 ? 1.987 13.039 -2.373 1 97 237 ILE B N 1
ATOM 5197 C CA . ILE B 1 237 ? 1.733 14.297 -3.074 1 97 237 ILE B CA 1
ATOM 5198 C C . ILE B 1 237 ? 0.99 15.258 -2.152 1 97 237 ILE B C 1
ATOM 5200 O O . ILE B 1 237 ? 1.373 16.422 -2.025 1 97 237 ILE B O 1
ATOM 5204 N N . TRP B 1 238 ? -0.005 14.758 -1.476 1 97.69 238 TRP B N 1
ATOM 5205 C CA . TRP B 1 238 ? -0.795 15.602 -0.581 1 97.69 238 TRP B CA 1
ATOM 5206 C C . TRP B 1 238 ? 0.072 16.172 0.535 1 97.69 238 TRP B C 1
ATOM 5208 O O . TRP B 1 238 ? 0.059 17.375 0.781 1 97.69 238 TRP B O 1
ATOM 5218 N N . ALA B 1 239 ? 0.82 15.305 1.156 1 97.75 239 ALA B N 1
ATOM 5219 C CA . ALA B 1 239 ? 1.603 15.719 2.318 1 97.75 239 ALA B CA 1
ATOM 5220 C C . ALA B 1 239 ? 2.68 16.719 1.924 1 97.75 239 ALA B C 1
ATOM 5222 O O . ALA B 1 239 ? 2.879 17.734 2.609 1 97.75 239 ALA B O 1
ATOM 5223 N N . LEU B 1 240 ? 3.316 16.516 0.834 1 97.25 240 LEU B N 1
ATOM 5224 C CA . LEU B 1 240 ? 4.395 17.391 0.399 1 97.25 240 LEU B CA 1
ATOM 5225 C C . LEU B 1 240 ? 3.844 18.734 -0.075 1 97.25 240 LEU B C 1
ATOM 5227 O O . LEU B 1 240 ? 4.34 19.797 0.326 1 97.25 240 LEU B O 1
ATOM 5231 N N . VAL B 1 241 ? 2.828 18.719 -0.906 1 96.75 241 VAL B N 1
ATOM 5232 C CA . VAL B 1 241 ? 2.291 19.938 -1.505 1 96.75 241 VAL B CA 1
ATOM 5233 C C . VAL B 1 241 ? 1.6 20.781 -0.434 1 96.75 241 VAL B C 1
ATOM 5235 O O . VAL B 1 241 ? 1.758 22 -0.398 1 96.75 241 VAL B O 1
ATOM 5238 N N . SER B 1 242 ? 0.896 20.172 0.468 1 96.75 242 SER B N 1
ATOM 5239 C CA . SER B 1 242 ? 0.148 20.891 1.49 1 96.75 242 SER B CA 1
ATOM 5240 C C . SER B 1 242 ? 1.084 21.609 2.455 1 96.75 242 SER B C 1
ATOM 5242 O O . SER B 1 242 ? 0.724 22.641 3.021 1 96.75 242 SER B O 1
ATOM 5244 N N . ARG B 1 243 ? 2.291 21.078 2.574 1 96.62 243 ARG B N 1
ATOM 5245 C CA . ARG B 1 243 ? 3.199 21.625 3.574 1 96.62 243 ARG B CA 1
ATOM 5246 C C . ARG B 1 243 ? 4.316 22.422 2.916 1 96.62 243 ARG B C 1
ATOM 5248 O O . ARG B 1 243 ? 5.062 23.141 3.596 1 96.62 243 ARG B O 1
ATOM 5255 N N . SER B 1 244 ? 4.422 22.391 1.611 1 94.12 244 SER B N 1
ATOM 5256 C CA . SER B 1 244 ? 5.551 22.922 0.852 1 94.12 244 SER B CA 1
ATOM 5257 C C . SER B 1 244 ? 5.766 24.406 1.146 1 94.12 244 SER B C 1
ATOM 5259 O O . SER B 1 244 ? 6.898 24.891 1.119 1 94.12 244 SER B O 1
ATOM 5261 N N . GLU B 1 245 ? 4.715 25.141 1.481 1 92.75 245 GLU B N 1
ATOM 5262 C CA . GLU B 1 245 ? 4.832 26.578 1.706 1 92.75 245 GLU B CA 1
ATOM 5263 C C . GLU B 1 245 ? 4.582 26.922 3.17 1 92.75 245 GLU B C 1
ATOM 5265 O O . GLU B 1 245 ? 4.355 28.094 3.504 1 92.75 245 GLU B O 1
ATOM 5270 N N . LYS B 1 246 ? 4.555 25.953 4.008 1 94.38 246 LYS B N 1
ATOM 5271 C CA . LYS B 1 246 ? 4.293 26.156 5.43 1 94.38 246 LYS B CA 1
ATOM 5272 C C . LYS B 1 246 ? 5.477 25.688 6.273 1 94.38 246 LYS B C 1
ATOM 5274 O O . LYS B 1 246 ? 6.5 26.359 6.348 1 94.38 246 LYS B O 1
ATOM 5279 N N . ASP B 1 247 ? 5.492 24.547 6.77 1 96.12 247 ASP B N 1
ATOM 5280 C CA . ASP B 1 247 ? 6.496 24.109 7.73 1 96.12 247 ASP B CA 1
ATOM 5281 C C . ASP B 1 247 ? 7.309 22.938 7.184 1 96.12 247 ASP B C 1
ATOM 5283 O O . ASP B 1 247 ? 7.789 22.094 7.945 1 96.12 247 ASP B O 1
ATOM 5287 N N . LEU B 1 248 ? 7.457 22.875 5.855 1 96.62 248 LEU B N 1
ATOM 5288 C CA . LEU B 1 248 ? 8.203 21.781 5.238 1 96.62 248 LEU B CA 1
ATOM 5289 C C . LEU B 1 248 ? 9.648 21.75 5.727 1 96.62 248 LEU B C 1
ATOM 5291 O O . LEU B 1 248 ? 10.227 20.688 5.914 1 96.62 248 LEU B O 1
ATOM 5295 N N . PRO B 1 249 ? 10.281 22.938 5.984 1 95.44 249 PRO B N 1
ATOM 5296 C CA . PRO B 1 249 ? 11.648 22.891 6.504 1 95.44 249 PRO B CA 1
ATOM 5297 C C . PRO B 1 249 ? 11.75 22.188 7.848 1 95.44 249 PRO B C 1
ATOM 5299 O O . PRO B 1 249 ? 12.664 21.391 8.062 1 95.44 249 PRO B O 1
ATOM 5302 N N . ALA B 1 250 ? 10.852 22.453 8.703 1 96.88 250 ALA B N 1
ATOM 5303 C CA . ALA B 1 250 ? 10.836 21.797 10.016 1 96.88 250 ALA B CA 1
ATOM 5304 C C . ALA B 1 250 ? 10.547 20.312 9.875 1 96.88 250 ALA B C 1
ATOM 5306 O O . ALA B 1 250 ? 11.133 19.484 10.594 1 96.88 250 ALA B O 1
ATOM 5307 N N . ILE B 1 251 ? 9.664 19.953 8.961 1 97.88 251 ILE B N 1
ATOM 5308 C CA . ILE B 1 251 ? 9.289 18.562 8.727 1 97.88 251 ILE B CA 1
ATOM 5309 C C . ILE B 1 251 ? 10.492 17.781 8.188 1 97.88 251 ILE B C 1
ATOM 5311 O O . ILE B 1 251 ? 10.742 16.641 8.602 1 97.88 251 ILE B O 1
ATOM 5315 N N . LYS B 1 252 ? 11.203 18.438 7.297 1 97.31 252 LYS B N 1
ATOM 5316 C CA . LYS B 1 252 ? 12.406 17.812 6.75 1 97.31 252 LYS B CA 1
ATOM 5317 C C . LYS B 1 252 ? 13.414 17.5 7.848 1 97.31 252 LYS B C 1
ATOM 5319 O O . LYS B 1 252 ? 14.008 16.422 7.859 1 97.31 252 LYS B O 1
ATOM 5324 N N . GLY B 1 253 ? 13.57 18.453 8.727 1 95.69 253 GLY B N 1
ATOM 5325 C CA . GLY B 1 253 ? 14.484 18.234 9.844 1 95.69 253 GLY B CA 1
ATOM 5326 C C . GLY B 1 253 ? 14.039 17.109 10.75 1 95.69 253 GLY B C 1
ATOM 5327 O O . GLY B 1 253 ? 14.844 16.25 11.133 1 95.69 253 GLY B O 1
ATOM 5328 N N . LYS B 1 254 ? 12.82 17.125 11.094 1 96 254 LYS B N 1
ATOM 5329 C CA . LYS B 1 254 ? 12.281 16.078 11.961 1 96 254 LYS B CA 1
ATOM 5330 C C . LYS B 1 254 ? 12.344 14.711 11.289 1 96 254 LYS B C 1
ATOM 5332 O O . LYS B 1 254 ? 12.594 13.703 11.945 1 96 254 LYS B O 1
ATOM 5337 N N . TYR B 1 255 ? 12.078 14.672 9.992 1 95.69 255 TYR B N 1
ATOM 5338 C CA . TYR B 1 255 ? 12.164 13.445 9.211 1 95.69 255 TYR B CA 1
ATOM 5339 C C . TYR B 1 255 ? 13.555 12.828 9.297 1 95.69 255 TYR B C 1
ATOM 5341 O O . TYR B 1 255 ? 13.703 11.633 9.547 1 95.69 255 TYR B O 1
ATOM 5349 N N . ARG B 1 256 ? 14.484 13.633 9.141 1 93.31 256 ARG B N 1
ATOM 5350 C CA . ARG B 1 256 ? 15.867 13.172 9.203 1 93.31 256 ARG B CA 1
ATOM 5351 C C . ARG B 1 256 ? 16.219 12.664 10.602 1 93.31 256 ARG B C 1
ATOM 5353 O O . ARG B 1 256 ? 16.906 11.648 10.742 1 93.31 256 ARG B O 1
ATOM 5360 N N . GLN B 1 257 ? 15.758 13.352 11.516 1 91.62 257 GLN B N 1
ATOM 5361 C CA . GLN B 1 257 ? 16.016 12.969 12.898 1 91.62 257 GLN B CA 1
ATOM 5362 C C . GLN B 1 257 ? 15.398 11.609 13.219 1 91.62 257 GLN B C 1
ATOM 5364 O O . GLN B 1 257 ? 16.031 10.766 13.859 1 91.62 257 GLN B O 1
ATOM 5369 N N . LEU B 1 258 ? 14.234 11.422 12.773 1 90.94 258 LEU B N 1
ATOM 5370 C CA . LEU B 1 258 ? 13.469 10.234 13.125 1 90.94 258 LEU B CA 1
ATOM 5371 C C . LEU B 1 258 ? 13.953 9.023 12.328 1 90.94 258 LEU B C 1
ATOM 5373 O O . LEU B 1 258 ? 13.992 7.91 12.852 1 90.94 258 LEU B O 1
ATOM 5377 N N . TYR B 1 259 ? 14.273 9.258 11.078 1 88 259 TYR B N 1
ATOM 5378 C CA . TYR B 1 259 ? 14.438 8.094 10.219 1 88 259 TYR B CA 1
ATOM 5379 C C . TYR B 1 259 ? 15.859 8 9.68 1 88 259 TYR B C 1
ATOM 5381 O O . TYR B 1 259 ? 16.203 7.051 8.977 1 88 259 TYR B O 1
ATOM 5389 N N . GLY B 1 260 ? 16.688 8.945 9.945 1 86.75 260 GLY B N 1
ATOM 5390 C CA . GLY B 1 260 ? 18.109 8.859 9.695 1 86.75 260 GLY B CA 1
ATOM 5391 C C . GLY B 1 260 ? 18.484 9.227 8.273 1 86.75 260 GLY B C 1
ATOM 5392 O O . GLY B 1 260 ? 19.672 9.383 7.957 1 86.75 260 GLY B O 1
ATOM 5393 N N . SER B 1 261 ? 17.562 9.336 7.355 1 87.94 261 SER B N 1
ATOM 5394 C CA . SER B 1 261 ? 17.812 9.719 5.969 1 87.94 261 SER B CA 1
ATOM 5395 C C . SER B 1 261 ? 17 10.961 5.586 1 87.94 261 SER B C 1
ATOM 5397 O O . SER B 1 261 ? 15.867 11.141 6.047 1 87.94 261 SER B O 1
ATOM 5399 N N . PRO B 1 262 ? 17.672 11.758 4.766 1 93.62 262 PRO B N 1
ATOM 5400 C CA . PRO B 1 262 ? 16.906 12.93 4.324 1 93.62 262 PRO B CA 1
ATOM 5401 C C . PRO B 1 262 ? 15.695 12.547 3.475 1 93.62 262 PRO B C 1
ATOM 5403 O O . PRO B 1 262 ? 15.766 11.617 2.668 1 93.62 262 PRO B O 1
ATOM 5406 N N . LEU B 1 263 ? 14.711 13.281 3.648 1 96 263 LEU B N 1
ATOM 5407 C CA . LEU B 1 263 ? 13.492 13.086 2.869 1 96 263 LEU B CA 1
ATOM 5408 C C . LEU B 1 263 ? 13.797 13.094 1.375 1 96 263 LEU B C 1
ATOM 5410 O O . LEU B 1 263 ? 13.258 12.281 0.622 1 96 263 LEU B O 1
ATOM 5414 N N . ARG B 1 264 ? 14.656 13.977 0.923 1 95.12 264 ARG B N 1
ATOM 5415 C CA . ARG B 1 264 ? 15.031 14.117 -0.481 1 95.12 264 ARG B CA 1
ATOM 5416 C C . ARG B 1 264 ? 15.562 12.805 -1.043 1 95.12 264 ARG B C 1
ATOM 5418 O O . ARG B 1 264 ? 15.188 12.398 -2.143 1 95.12 264 ARG B O 1
ATOM 5425 N N . GLU B 1 265 ? 16.375 12.18 -0.292 1 93.19 265 GLU B N 1
ATOM 5426 C CA . GLU B 1 265 ? 17 10.945 -0.748 1 93.19 265 GLU B CA 1
ATOM 5427 C C . GLU B 1 265 ? 15.992 9.805 -0.841 1 93.19 265 GLU B C 1
ATOM 5429 O O . GLU B 1 265 ? 16.031 9.008 -1.782 1 93.19 265 GLU B O 1
ATOM 5434 N N . ASP B 1 266 ? 15.203 9.75 0.168 1 92.75 266 ASP B N 1
ATOM 5435 C CA . ASP B 1 266 ? 14.195 8.695 0.167 1 92.75 266 ASP B CA 1
ATOM 5436 C C . ASP B 1 266 ? 13.227 8.867 -1.001 1 92.75 266 ASP B C 1
ATOM 5438 O O . ASP B 1 266 ? 12.828 7.883 -1.632 1 92.75 266 ASP B O 1
ATOM 5442 N N . VAL B 1 267 ? 12.812 10.055 -1.298 1 94.5 267 VAL B N 1
ATOM 5443 C CA . VAL B 1 267 ? 11.906 10.328 -2.412 1 94.5 267 VAL B CA 1
ATOM 5444 C C . VAL B 1 267 ? 12.602 9.992 -3.73 1 94.5 267 VAL B C 1
ATOM 5446 O O . VAL B 1 267 ? 12 9.391 -4.625 1 94.5 267 VAL B O 1
ATOM 5449 N N . LYS B 1 268 ? 13.836 10.336 -3.84 1 91.69 268 LYS B N 1
ATOM 5450 C CA . LYS B 1 268 ? 14.609 10.062 -5.051 1 91.69 268 LYS B CA 1
ATOM 5451 C C . LYS B 1 268 ? 14.719 8.562 -5.305 1 91.69 268 LYS B C 1
ATOM 5453 O O . LYS B 1 268 ? 14.656 8.117 -6.453 1 91.69 268 LYS B O 1
ATOM 5458 N N . THR B 1 269 ? 14.805 7.887 -4.223 1 86.06 269 THR B N 1
ATOM 5459 C CA . THR B 1 269 ? 14.992 6.441 -4.312 1 86.06 269 THR B CA 1
ATOM 5460 C C . THR B 1 269 ? 13.703 5.758 -4.754 1 86.06 269 THR B C 1
ATOM 5462 O O . THR B 1 269 ? 13.734 4.77 -5.488 1 86.06 269 THR B O 1
ATOM 5465 N N . GLU B 1 270 ? 12.602 6.316 -4.328 1 87.69 270 GLU B N 1
ATOM 5466 C CA . GLU B 1 270 ? 11.336 5.594 -4.469 1 87.69 270 GLU B CA 1
ATOM 5467 C C . GLU B 1 270 ? 10.547 6.086 -5.676 1 87.69 270 GLU B C 1
ATOM 5469 O O . GLU B 1 270 ? 9.57 5.453 -6.086 1 87.69 270 GLU B O 1
ATOM 5474 N N . THR B 1 271 ? 10.922 7.16 -6.285 1 88.94 271 THR B N 1
ATOM 5475 C CA . THR B 1 271 ? 10.172 7.73 -7.398 1 88.94 271 THR B CA 1
ATOM 5476 C C . THR B 1 271 ? 11.062 7.879 -8.625 1 88.94 271 THR B C 1
ATOM 5478 O O . THR B 1 271 ? 12.281 7.734 -8.539 1 88.94 271 THR B O 1
ATOM 5481 N N . THR B 1 272 ? 10.336 8.133 -9.789 1 86.06 272 THR B N 1
ATOM 5482 C CA . THR B 1 272 ? 11.094 8.219 -11.031 1 86.06 272 THR B CA 1
ATOM 5483 C C . THR B 1 272 ? 10.469 9.234 -11.984 1 86.06 272 THR B C 1
ATOM 5485 O O . THR B 1 272 ? 9.336 9.672 -11.766 1 86.06 272 THR B O 1
ATOM 5488 N N . GLY B 1 273 ? 11.305 9.734 -12.945 1 85.75 273 GLY B N 1
ATOM 5489 C CA . GLY B 1 273 ? 10.812 10.531 -14.055 1 85.75 273 GLY B CA 1
ATOM 5490 C C . GLY B 1 273 ? 10.469 11.953 -13.656 1 85.75 273 GLY B C 1
ATOM 5491 O O . GLY B 1 273 ? 11.102 12.531 -12.766 1 85.75 273 GLY B O 1
ATOM 5492 N N . ASP B 1 274 ? 9.57 12.492 -14.414 1 85.69 274 ASP B N 1
ATOM 5493 C CA . ASP B 1 274 ? 9.148 13.867 -14.172 1 85.69 274 ASP B CA 1
ATOM 5494 C C . ASP B 1 274 ? 8.43 14 -12.828 1 85.69 274 ASP B C 1
ATOM 5496 O O . ASP B 1 274 ? 8.508 15.039 -12.172 1 85.69 274 ASP B O 1
ATOM 5500 N N . TYR B 1 275 ? 7.828 12.891 -12.445 1 92.38 275 TYR B N 1
ATOM 5501 C CA . TYR B 1 275 ? 7.219 12.82 -11.125 1 92.38 275 TYR B CA 1
ATOM 5502 C C . TYR B 1 275 ? 8.266 13.039 -10.031 1 92.38 275 TYR B C 1
ATOM 5504 O O . TYR B 1 275 ? 8.094 13.898 -9.172 1 92.38 275 TYR B O 1
ATOM 5512 N N . GLU B 1 276 ? 9.32 12.359 -10.125 1 92.62 276 GLU B N 1
ATOM 5513 C CA . GLU B 1 276 ? 10.445 12.492 -9.203 1 92.62 276 GLU B CA 1
ATOM 5514 C C . GLU B 1 276 ? 11.031 13.898 -9.242 1 92.62 276 GLU B C 1
ATOM 5516 O O . GLU B 1 276 ? 11.234 14.516 -8.195 1 92.62 276 GLU B O 1
ATOM 5521 N N . LYS B 1 277 ? 11.281 14.375 -10.422 1 90.94 277 LYS B N 1
ATOM 5522 C CA . LYS B 1 277 ? 11.875 15.695 -10.609 1 90.94 277 LYS B CA 1
ATOM 5523 C C . LYS B 1 277 ? 11.039 16.781 -9.945 1 90.94 277 LYS B C 1
ATOM 5525 O O . LYS B 1 277 ? 11.57 17.688 -9.305 1 90.94 277 LYS B O 1
ATOM 5530 N N . THR B 1 278 ? 9.75 16.688 -10.109 1 94.75 278 THR B N 1
ATOM 5531 C CA . THR B 1 278 ? 8.844 17.688 -9.539 1 94.75 278 THR B CA 1
ATOM 5532 C C . THR B 1 278 ? 8.898 17.656 -8.016 1 94.75 278 THR B C 1
ATOM 5534 O O . THR B 1 278 ? 8.992 18.703 -7.371 1 94.75 278 THR B O 1
ATOM 5537 N N . LEU B 1 279 ? 8.828 16.469 -7.441 1 96.56 279 LEU B N 1
ATOM 5538 C CA . LEU B 1 279 ? 8.852 16.328 -5.988 1 96.56 279 LEU B CA 1
ATOM 5539 C C . LEU B 1 279 ? 10.164 16.844 -5.414 1 96.56 279 LEU B C 1
ATOM 5541 O O . LEU B 1 279 ? 10.172 17.531 -4.391 1 96.56 279 LEU B O 1
ATOM 5545 N N . LEU B 1 280 ? 11.242 16.547 -6.121 1 95.06 280 LEU B N 1
ATOM 5546 C CA . LEU B 1 280 ? 12.555 16.969 -5.645 1 95.06 280 LEU B CA 1
ATOM 5547 C C . LEU B 1 280 ? 12.688 18.484 -5.723 1 95.06 280 LEU B C 1
ATOM 5549 O O . LEU B 1 280 ? 13.312 19.109 -4.852 1 95.06 280 LEU B O 1
ATOM 5553 N N . THR B 1 281 ? 12.148 19.031 -6.734 1 92.25 281 THR B N 1
ATOM 5554 C CA . THR B 1 281 ? 12.188 20.484 -6.859 1 92.25 281 THR B CA 1
ATOM 5555 C C . THR B 1 281 ? 11.445 21.141 -5.703 1 92.25 281 THR B C 1
ATOM 5557 O O . THR B 1 281 ? 11.898 22.156 -5.164 1 92.25 281 THR B O 1
ATOM 5560 N N . ILE B 1 282 ? 10.297 20.594 -5.32 1 94.5 282 ILE B N 1
ATOM 5561 C CA . ILE B 1 282 ? 9.516 21.109 -4.203 1 94.5 282 ILE B CA 1
ATOM 5562 C C . ILE B 1 282 ? 10.336 21.016 -2.916 1 94.5 282 ILE B C 1
ATOM 5564 O O . ILE B 1 282 ? 10.375 21.969 -2.131 1 94.5 282 ILE B O 1
ATOM 5568 N N . ILE B 1 283 ? 10.977 19.906 -2.729 1 96.5 283 ILE B N 1
ATOM 5569 C CA . ILE B 1 283 ? 11.75 19.641 -1.519 1 96.5 283 ILE B CA 1
ATOM 5570 C C . ILE B 1 283 ? 12.977 20.547 -1.475 1 96.5 283 ILE B C 1
ATOM 5572 O O . ILE B 1 283 ? 13.32 21.078 -0.418 1 96.5 283 ILE B O 1
ATOM 5576 N N . ASP B 1 284 ? 13.562 20.812 -2.607 1 92.25 284 ASP B N 1
ATOM 5577 C CA . ASP B 1 284 ? 14.812 21.562 -2.689 1 92.25 284 ASP B CA 1
ATOM 5578 C C . ASP B 1 284 ? 14.562 23.062 -2.58 1 92.25 284 ASP B C 1
ATOM 5580 O O . ASP B 1 284 ? 15.484 23.828 -2.275 1 92.25 284 ASP B O 1
ATOM 5584 N N . LYS B 1 285 ? 13.391 23.438 -2.75 1 88.75 285 LYS B N 1
ATOM 5585 C CA . LYS B 1 285 ? 13.062 24.859 -2.732 1 88.75 285 LYS B CA 1
ATOM 5586 C C . LYS B 1 285 ? 13.117 25.422 -1.316 1 88.75 285 LYS B C 1
ATOM 5588 O O . LYS B 1 285 ? 13.266 26.641 -1.128 1 88.75 285 LYS B O 1
ATOM 5593 N N . VAL B 1 286 ? 12.969 24.578 -0.421 1 90.12 286 VAL B N 1
ATOM 5594 C CA . VAL B 1 286 ? 12.938 25.047 0.959 1 90.12 286 VAL B CA 1
ATOM 5595 C C . VAL B 1 286 ? 14.148 24.516 1.717 1 90.12 286 VAL B C 1
ATOM 5597 O O . VAL B 1 286 ? 14.734 23.5 1.332 1 90.12 286 VAL B O 1
ATOM 5600 N N . GLY B 1 287 ? 14.516 25.188 2.766 1 88.69 287 GLY B N 1
ATOM 5601 C CA . GLY B 1 287 ? 15.617 24.734 3.592 1 88.69 287 GLY B CA 1
ATOM 5602 C C . GLY B 1 287 ? 15.227 23.641 4.574 1 88.69 287 GLY B C 1
ATOM 5603 O O . GLY B 1 287 ? 14.141 23.062 4.457 1 88.69 287 GLY B O 1
ATOM 5604 N N . GLU B 1 288 ? 16.141 23.25 5.363 1 90.38 288 GLU B N 1
ATOM 5605 C CA . GLU B 1 288 ? 15.922 22.266 6.418 1 90.38 288 GLU B CA 1
ATOM 5606 C C . GLU B 1 288 ? 16.234 22.844 7.793 1 90.38 288 GLU B C 1
ATOM 5608 O O . GLU B 1 288 ? 17.297 23.438 7.988 1 90.38 288 GLU B O 1
ATOM 5613 N N . GLU B 1 289 ? 15.258 22.734 8.68 1 88.69 289 GLU B N 1
ATOM 5614 C CA . GLU B 1 289 ? 15.43 23.25 10.047 1 88.69 289 GLU B CA 1
ATOM 5615 C C . GLU B 1 289 ? 15.773 22.109 11.008 1 88.69 289 GLU B C 1
ATOM 5617 O O . GLU B 1 289 ? 15.133 21.062 10.984 1 88.69 289 GLU B O 1
ATOM 5622 N N . LYS B 1 290 ? 16.734 22.312 11.891 1 86.06 290 LYS B N 1
ATOM 5623 C CA . LYS B 1 290 ? 17.094 21.312 12.898 1 86.06 290 LYS B CA 1
ATOM 5624 C C . LYS B 1 290 ? 16.078 21.297 14.039 1 86.06 290 LYS B C 1
ATOM 5626 O O . LYS B 1 290 ? 15.711 22.344 14.562 1 86.06 290 LYS B O 1
ATOM 5631 N N . PRO B 1 291 ? 15.617 20.047 14.219 1 87.25 291 PRO B N 1
ATOM 5632 C CA . PRO B 1 291 ? 14.648 20 15.312 1 87.25 291 PRO B CA 1
ATOM 5633 C C . PRO B 1 291 ? 15.234 20.453 16.641 1 87.25 291 PRO B C 1
ATOM 5635 O O . PRO B 1 291 ? 16.406 20.188 16.938 1 87.25 291 PRO B O 1
ATOM 5638 N N . THR B 1 292 ? 14.43 21.203 17.375 1 75.62 292 THR B N 1
ATOM 5639 C CA . THR B 1 292 ? 14.867 21.734 18.672 1 75.62 292 THR B CA 1
ATOM 5640 C C . THR B 1 292 ? 14.633 20.703 19.781 1 75.62 292 THR B C 1
ATOM 5642 O O . THR B 1 292 ? 15.242 20.781 20.844 1 75.62 292 THR B O 1
ATOM 5645 N N . ASP B 1 293 ? 13.695 19.859 19.688 1 69.94 293 ASP B N 1
ATOM 5646 C CA . ASP B 1 293 ? 13.344 18.906 20.75 1 69.94 293 ASP B CA 1
ATOM 5647 C C . ASP B 1 293 ? 14.242 17.688 20.703 1 69.94 293 ASP B C 1
ATOM 5649 O O . ASP B 1 293 ? 14.695 17.266 19.641 1 69.94 293 ASP B O 1
ATOM 5653 N N . GLU B 1 294 ? 14.961 17.359 21.922 1 56.72 294 GLU B N 1
ATOM 5654 C CA . GLU B 1 294 ? 15.758 16.141 22.047 1 56.72 294 GLU B CA 1
ATOM 5655 C C . GLU B 1 294 ? 14.891 14.891 21.906 1 56.72 294 GLU B C 1
ATOM 5657 O O . GLU B 1 294 ? 13.734 14.883 22.328 1 56.72 294 GLU B O 1
ATOM 5662 N N . GLU B 1 295 ? 15.109 14.094 20.969 1 56 295 GLU B N 1
ATOM 5663 C CA . GLU B 1 295 ? 14.352 12.859 20.781 1 56 295 GLU B CA 1
ATOM 5664 C C . GLU B 1 295 ? 14.359 12.008 22.047 1 56 295 GLU B C 1
ATOM 5666 O O . GLU B 1 295 ? 15.398 11.844 22.672 1 56 295 GLU B O 1
ATOM 5671 N N . ASP B 1 296 ? 13.289 11.961 22.781 1 48.56 296 ASP B N 1
ATOM 5672 C CA . ASP B 1 296 ? 13.195 11.039 23.906 1 48.56 296 ASP B CA 1
ATOM 5673 C C . ASP B 1 296 ? 13.492 9.609 23.469 1 48.56 296 ASP B C 1
ATOM 5675 O O . ASP B 1 296 ? 12.75 9.023 22.672 1 48.56 296 ASP B O 1
ATOM 5679 N N . PRO B 1 297 ? 14.703 9.242 23.672 1 44.38 297 PRO B N 1
ATOM 5680 C CA . PRO B 1 297 ? 15.102 7.879 23.312 1 44.38 297 PRO B CA 1
ATOM 5681 C C . PRO B 1 297 ? 14.086 6.828 23.75 1 44.38 297 PRO B C 1
ATOM 5683 O O . PRO B 1 297 ? 14.164 5.672 23.328 1 44.38 297 PRO B O 1
ATOM 5686 N N . SER B 1 298 ? 13.43 7.098 24.828 1 41.31 298 SER B N 1
ATOM 5687 C CA . SER B 1 298 ? 12.531 6.121 25.438 1 41.31 298 SER B CA 1
ATOM 5688 C C . SER B 1 298 ? 11.461 5.664 24.453 1 41.31 298 SER B C 1
ATOM 5690 O O . SER B 1 298 ? 10.688 4.754 24.75 1 41.31 298 SER B O 1
ATOM 5692 N N . LEU B 1 299 ? 11.336 6.43 23.562 1 42.44 299 LEU B N 1
ATOM 5693 C CA . LEU B 1 299 ? 10.188 6.145 22.719 1 42.44 299 LEU B CA 1
ATOM 5694 C C . LEU B 1 299 ? 10.5 5.012 21.734 1 42.44 299 LEU B C 1
ATOM 5696 O O . LEU B 1 299 ? 9.773 4.809 20.766 1 42.44 299 LEU B O 1
ATOM 5700 N N . THR B 1 300 ? 11.758 4.461 21.75 1 42.97 300 THR B N 1
ATOM 5701 C CA . THR B 1 300 ? 12.07 3.309 20.906 1 42.97 300 THR B CA 1
ATOM 5702 C C . THR B 1 300 ? 11.375 2.053 21.438 1 42.97 300 THR B C 1
ATOM 5704 O O . THR B 1 300 ? 11.438 1.76 22.625 1 42.97 300 THR B O 1
ATOM 5707 N N . THR B 1 301 ? 10.492 1.539 20.812 1 43.97 301 THR B N 1
ATOM 5708 C CA . THR B 1 301 ? 9.695 0.387 21.219 1 43.97 301 THR B CA 1
ATOM 5709 C C . THR B 1 301 ? 10.586 -0.815 21.5 1 43.97 301 THR B C 1
ATOM 5711 O O . THR B 1 301 ? 11.711 -0.891 21 1 43.97 301 THR B O 1
ATOM 5714 N N . ASP B 1 302 ? 10.305 -1.592 22.453 1 42.16 302 ASP B N 1
ATOM 5715 C CA . ASP B 1 302 ? 11 -2.814 22.844 1 42.16 302 ASP B CA 1
ATOM 5716 C C . ASP B 1 302 ? 11.398 -3.639 21.625 1 42.16 302 ASP B C 1
ATOM 5718 O O . ASP B 1 302 ? 12.484 -4.23 21.609 1 42.16 302 ASP B O 1
ATOM 5722 N N . ASP B 1 303 ? 10.656 -3.715 20.719 1 43.53 303 ASP B N 1
ATOM 5723 C CA . ASP B 1 303 ? 10.938 -4.523 19.547 1 43.53 303 ASP B CA 1
ATOM 5724 C C . ASP B 1 303 ? 12.062 -3.92 18.719 1 43.53 303 ASP B C 1
ATOM 5726 O O . ASP B 1 303 ? 12.891 -4.645 18.156 1 43.53 303 ASP B O 1
ATOM 5730 N N . GLU B 1 304 ? 12.195 -2.67 18.734 1 47.06 304 GLU B N 1
ATOM 5731 C CA . GLU B 1 304 ? 13.281 -1.968 18.047 1 47.06 304 GLU B CA 1
ATOM 5732 C C . GLU B 1 304 ? 14.586 -2.062 18.844 1 47.06 304 GLU B C 1
ATOM 5734 O O . GLU B 1 304 ? 15.664 -2.205 18.266 1 47.06 304 GLU B O 1
ATOM 5739 N N . ILE B 1 305 ? 14.477 -2.049 20.078 1 49 305 ILE B N 1
ATOM 5740 C CA . ILE B 1 305 ? 15.617 -2.205 20.969 1 49 305 ILE B CA 1
ATOM 5741 C C . ILE B 1 305 ? 16.219 -3.6 20.797 1 49 305 ILE B C 1
ATOM 5743 O O . ILE B 1 305 ? 17.438 -3.756 20.75 1 49 305 ILE B O 1
ATOM 5747 N N . ASN B 1 306 ? 15.305 -4.523 20.656 1 52.56 306 ASN B N 1
ATOM 5748 C CA . ASN B 1 306 ? 15.781 -5.887 20.453 1 52.56 306 ASN B CA 1
ATOM 5749 C C . ASN B 1 306 ? 16.484 -6.043 19.109 1 52.56 306 ASN B C 1
ATOM 5751 O O . ASN B 1 306 ? 17.5 -6.738 19.016 1 52.56 306 ASN B O 1
ATOM 5755 N N . GLU B 1 307 ? 16.125 -5.336 18.156 1 58.28 307 GLU B N 1
ATOM 5756 C CA . GLU B 1 307 ? 16.766 -5.398 16.844 1 58.28 307 GLU B CA 1
ATOM 5757 C C . GLU B 1 307 ? 18.125 -4.711 16.859 1 58.28 307 GLU B C 1
ATOM 5759 O O . GLU B 1 307 ? 19.094 -5.215 16.281 1 58.28 307 GLU B O 1
ATOM 5764 N N . TYR B 1 308 ? 18.219 -3.672 17.609 1 64.19 308 TYR B N 1
ATOM 5765 C CA . TYR B 1 308 ? 19.5 -2.967 17.719 1 64.19 308 TYR B CA 1
ATOM 5766 C C . TYR B 1 308 ? 20.453 -3.703 18.641 1 64.19 308 TYR B C 1
ATOM 5768 O O . TYR B 1 308 ? 21.672 -3.699 18.422 1 64.19 308 TYR B O 1
ATOM 5776 N N . ASP B 1 309 ? 19.812 -4.438 19.5 1 65.81 309 ASP B N 1
ATOM 5777 C CA . ASP B 1 309 ? 20.641 -5.301 20.344 1 65.81 309 ASP B CA 1
ATOM 5778 C C . ASP B 1 309 ? 21.25 -6.438 19.531 1 65.81 309 ASP B C 1
ATOM 5780 O O . ASP B 1 309 ? 22.438 -6.758 19.688 1 65.81 309 ASP B O 1
ATOM 5784 N N . GLU B 1 310 ? 20.5 -6.895 18.719 1 70 310 GLU B N 1
ATOM 5785 C CA . GLU B 1 310 ? 20.984 -7.969 17.875 1 70 310 GLU B CA 1
ATOM 5786 C C . GLU B 1 310 ? 22.078 -7.469 16.922 1 70 310 GLU B C 1
ATOM 5788 O O . GLU B 1 310 ? 23.078 -8.156 16.703 1 70 310 GLU B O 1
ATOM 5793 N N . ASP B 1 311 ? 21.906 -6.289 16.453 1 74.19 311 ASP B N 1
ATOM 5794 C CA . ASP B 1 311 ? 22.922 -5.711 15.57 1 74.19 311 ASP B CA 1
ATOM 5795 C C . ASP B 1 311 ? 24.203 -5.387 16.328 1 74.19 311 ASP B C 1
ATOM 5797 O O . ASP B 1 311 ? 25.312 -5.613 15.836 1 74.19 311 ASP B O 1
ATOM 5801 N N . ALA B 1 312 ? 23.969 -4.969 17.516 1 74.56 312 ALA B N 1
ATOM 5802 C CA . ALA B 1 312 ? 25.125 -4.66 18.375 1 74.56 312 ALA B CA 1
ATOM 5803 C C . ALA B 1 312 ? 25.906 -5.926 18.719 1 74.56 312 ALA B C 1
ATOM 5805 O O . ALA B 1 312 ? 27.125 -5.934 18.703 1 74.56 312 ALA B O 1
ATOM 5806 N N . VAL B 1 313 ? 25.203 -6.992 18.891 1 74.62 313 VAL B N 1
ATOM 5807 C CA . VAL B 1 313 ? 25.828 -8.273 19.203 1 74.62 313 VAL B CA 1
ATOM 5808 C C . VAL B 1 313 ? 26.531 -8.828 17.969 1 74.62 313 VAL B C 1
ATOM 5810 O O . VAL B 1 313 ? 27.656 -9.336 18.062 1 74.62 313 VAL B O 1
ATOM 5813 N N . LYS B 1 314 ? 25.984 -8.633 16.859 1 76.88 314 LYS B N 1
ATOM 5814 C CA . LYS B 1 314 ? 26.594 -9.078 15.617 1 76.88 314 LYS B CA 1
ATOM 5815 C C . LYS B 1 314 ? 27.891 -8.328 15.328 1 76.88 314 LYS B C 1
ATOM 5817 O O . LYS B 1 314 ? 28.875 -8.922 14.891 1 76.88 314 LYS B O 1
ATOM 5822 N N . LEU B 1 315 ? 27.859 -7.055 15.609 1 78.31 315 LEU B N 1
ATOM 5823 C CA . LEU B 1 315 ? 29.047 -6.25 15.383 1 78.31 315 LEU B CA 1
ATOM 5824 C C . LEU B 1 315 ? 30.156 -6.637 16.359 1 78.31 315 LEU B C 1
ATOM 5826 O O . LEU B 1 315 ? 31.328 -6.758 15.969 1 78.31 315 LEU B O 1
ATOM 5830 N N . HIS B 1 316 ? 29.766 -6.918 17.516 1 78.75 316 HIS B N 1
ATOM 5831 C CA . HIS B 1 316 ? 30.75 -7.297 18.531 1 78.75 316 HIS B CA 1
ATOM 5832 C C . HIS B 1 316 ? 31.359 -8.648 18.203 1 78.75 316 HIS B C 1
ATOM 5834 O O . HIS B 1 316 ? 32.594 -8.828 18.328 1 78.75 316 HIS B O 1
ATOM 5840 N N . LYS B 1 317 ? 30.578 -9.523 17.766 1 76.38 317 LYS B N 1
ATOM 5841 C CA . LYS B 1 317 ? 31.062 -10.852 17.391 1 76.38 317 LYS B CA 1
ATOM 5842 C C . LYS B 1 317 ? 31.953 -10.797 16.156 1 76.38 317 LYS B C 1
ATOM 5844 O O . LYS B 1 317 ? 32.938 -11.539 16.062 1 76.38 317 LYS B O 1
ATOM 5849 N N . ALA B 1 318 ? 31.578 -9.891 15.234 1 77.44 318 ALA B N 1
ATOM 5850 C CA . ALA B 1 318 ? 32.344 -9.742 14 1 77.44 318 ALA B CA 1
ATOM 5851 C C . ALA B 1 318 ? 33.719 -9.164 14.273 1 77.44 318 ALA B C 1
ATOM 5853 O O . ALA B 1 318 ? 34.656 -9.375 13.492 1 77.44 318 ALA B O 1
ATOM 5854 N N . MET B 1 319 ? 33.875 -8.492 15.469 1 75.31 319 MET B N 1
ATOM 5855 C CA . MET B 1 319 ? 35.125 -7.82 15.773 1 75.31 319 MET B CA 1
ATOM 5856 C C . MET B 1 319 ? 35.938 -8.594 16.812 1 75.31 319 MET B C 1
ATOM 5858 O O . MET B 1 319 ? 37.094 -8.273 17.094 1 75.31 319 MET B O 1
ATOM 5862 N N . ALA B 1 320 ? 35.438 -9.539 17.547 1 68.25 320 ALA B N 1
ATOM 5863 C CA . ALA B 1 320 ? 36.062 -10.234 18.656 1 68.25 320 ALA B CA 1
ATOM 5864 C C . ALA B 1 320 ? 37.031 -11.297 18.172 1 68.25 320 ALA B C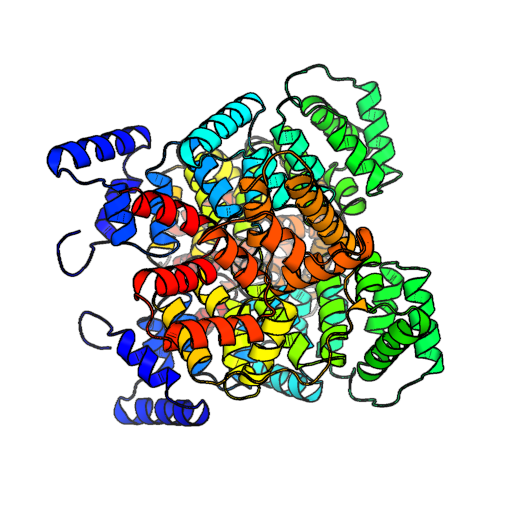 1
ATOM 5866 O O . ALA B 1 320 ? 38 -11.641 18.859 1 68.25 320 ALA B O 1
ATOM 5867 N N . GLY B 1 321 ? 37.062 -11.922 17.047 1 57.66 321 GLY B N 1
ATOM 5868 C CA . GLY B 1 321 ? 37.969 -12.984 16.672 1 57.66 321 GLY B CA 1
ATOM 5869 C C . GLY B 1 321 ? 39.188 -12.484 15.906 1 57.66 321 GLY B C 1
ATOM 5870 O O . GLY B 1 321 ? 39.375 -11.281 15.75 1 57.66 321 GLY B O 1
ATOM 5871 N N . ALA B 1 322 ? 40.156 -13.445 15.5 1 59.34 322 ALA B N 1
ATOM 5872 C CA . ALA B 1 322 ? 41.312 -13.195 14.633 1 59.34 322 ALA B CA 1
ATOM 5873 C C . ALA B 1 322 ? 40.875 -12.75 13.242 1 59.34 322 ALA B C 1
ATOM 5875 O O . ALA B 1 322 ? 40.344 -13.555 12.461 1 59.34 322 ALA B O 1
ATOM 5876 N N . GLY B 1 323 ? 40.688 -11.234 13 1 61.81 323 GLY B N 1
ATOM 5877 C CA . GLY B 1 323 ? 40.344 -10.562 11.758 1 61.81 323 GLY B CA 1
ATOM 5878 C C . GLY B 1 323 ? 38.906 -10.102 11.703 1 61.81 323 GLY B C 1
ATOM 5879 O O . GLY B 1 323 ? 38 -10.867 12.008 1 61.81 323 GLY B O 1
ATOM 5880 N N . ALA B 1 324 ? 38.531 -8.914 11.633 1 64.5 324 ALA B N 1
ATOM 5881 C CA . ALA B 1 324 ? 37.188 -8.32 11.539 1 64.5 324 ALA B CA 1
ATOM 5882 C C . ALA B 1 324 ? 36.438 -8.875 10.344 1 64.5 324 ALA B C 1
ATOM 5884 O O . ALA B 1 324 ? 36.969 -8.93 9.227 1 64.5 324 ALA B O 1
ATOM 5885 N N . LYS B 1 325 ? 35.438 -9.625 10.586 1 73.06 325 LYS B N 1
ATOM 5886 C CA . LYS B 1 325 ? 34.562 -10.047 9.492 1 73.06 325 LYS B CA 1
ATOM 5887 C C . LYS B 1 325 ? 33.938 -8.852 8.805 1 73.06 325 LYS B C 1
ATOM 5889 O O . LYS B 1 325 ? 32.844 -8.43 9.172 1 73.06 325 LYS B O 1
ATOM 5894 N N . GLU B 1 326 ? 34.562 -8.289 7.82 1 66.88 326 GLU B N 1
ATOM 5895 C CA . GLU B 1 326 ? 34.219 -7.035 7.168 1 66.88 326 GLU B CA 1
ATOM 5896 C C . GLU B 1 326 ? 32.844 -7.137 6.473 1 66.88 326 GLU B C 1
ATOM 5898 O O . GLU B 1 326 ? 32.125 -6.152 6.391 1 66.88 326 GLU B O 1
ATOM 5903 N N . ASP B 1 327 ? 32.562 -8.336 6.16 1 65.69 327 ASP B N 1
ATOM 5904 C CA . ASP B 1 327 ? 31.312 -8.539 5.457 1 65.69 327 ASP B CA 1
ATOM 5905 C C . ASP B 1 327 ? 30.109 -8.328 6.387 1 65.69 327 ASP B C 1
ATOM 5907 O O . ASP B 1 327 ? 29.125 -7.711 5.996 1 65.69 327 ASP B O 1
ATOM 5911 N N . VAL B 1 328 ? 30.281 -8.766 7.566 1 70.44 328 VAL B N 1
ATOM 5912 C CA . VAL B 1 328 ? 29.203 -8.633 8.555 1 70.44 328 VAL B CA 1
ATOM 5913 C C . VAL B 1 328 ? 29.094 -7.172 8.992 1 70.44 328 VAL B C 1
ATOM 5915 O O . VAL B 1 328 ? 27.984 -6.648 9.117 1 70.44 328 VAL B O 1
ATOM 5918 N N . ILE B 1 329 ? 30.156 -6.551 9.219 1 74.44 329 ILE B N 1
ATOM 5919 C CA . ILE B 1 329 ? 30.188 -5.152 9.633 1 74.44 329 ILE B CA 1
ATOM 5920 C C . ILE B 1 329 ? 29.516 -4.289 8.57 1 74.44 329 ILE B C 1
ATOM 5922 O O . ILE B 1 329 ? 28.656 -3.451 8.891 1 74.44 329 ILE B O 1
ATOM 5926 N N . THR B 1 330 ? 29.859 -4.602 7.426 1 67.25 330 THR B N 1
ATOM 5927 C CA . THR B 1 330 ? 29.281 -3.85 6.316 1 67.25 330 THR B CA 1
ATOM 5928 C C . THR B 1 330 ? 27.781 -4.078 6.23 1 67.25 330 THR B C 1
ATOM 5930 O O . THR B 1 330 ? 27.016 -3.131 6.051 1 67.25 330 THR B O 1
ATOM 5933 N N . GLU B 1 331 ? 27.5 -5.211 6.445 1 65.38 331 GLU B N 1
ATOM 5934 C CA . GLU B 1 331 ? 26.078 -5.566 6.348 1 65.38 331 GLU B CA 1
ATOM 5935 C C . GLU B 1 331 ? 25.266 -4.855 7.422 1 65.38 331 GLU B C 1
ATOM 5937 O O . GLU B 1 331 ? 24.219 -4.273 7.125 1 65.38 331 GLU B O 1
ATOM 5942 N N . VAL B 1 332 ? 25.734 -4.93 8.602 1 67.81 332 VAL B N 1
ATOM 5943 C CA . VAL B 1 332 ? 25 -4.359 9.727 1 67.81 332 VAL B CA 1
ATOM 5944 C C . VAL B 1 332 ? 24.969 -2.838 9.609 1 67.81 332 VAL B C 1
ATOM 5946 O O . VAL B 1 332 ? 23.922 -2.215 9.812 1 67.81 332 VAL B O 1
ATOM 5949 N N . ILE B 1 333 ? 26.016 -2.33 9.258 1 68.56 333 ILE B N 1
ATOM 5950 C CA . ILE B 1 333 ? 26.141 -0.876 9.242 1 68.56 333 ILE B CA 1
ATOM 5951 C C . ILE B 1 333 ? 25.359 -0.306 8.062 1 68.56 333 ILE B C 1
ATOM 5953 O O . ILE B 1 333 ? 24.703 0.729 8.18 1 68.56 333 ILE B O 1
ATOM 5957 N N . THR B 1 334 ? 25.344 -1.08 7.043 1 60.38 334 THR B N 1
ATOM 5958 C CA . THR B 1 334 ? 24.734 -0.538 5.84 1 60.38 334 THR B CA 1
ATOM 5959 C C . THR B 1 334 ? 23.234 -0.812 5.836 1 60.38 334 THR B C 1
ATOM 5961 O O . THR B 1 334 ? 22.469 -0.097 5.188 1 60.38 334 THR B O 1
ATOM 5964 N N . ARG B 1 335 ? 22.953 -1.766 6.574 1 58.78 335 ARG B N 1
A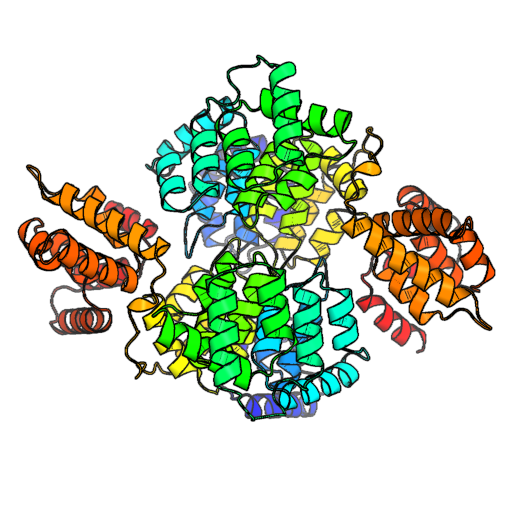TOM 5965 C CA . ARG B 1 335 ? 21.531 -2.117 6.637 1 58.78 335 ARG B CA 1
ATOM 5966 C C . ARG B 1 335 ? 20.75 -1.106 7.473 1 58.78 335 ARG B C 1
ATOM 5968 O O . ARG B 1 335 ? 19.562 -0.903 7.254 1 58.78 335 ARG B O 1
ATOM 5975 N N . ASN B 1 336 ? 21.422 -0.562 8.344 1 57.81 336 ASN B N 1
ATOM 5976 C CA . ASN B 1 336 ? 20.828 0.397 9.266 1 57.81 336 ASN B CA 1
ATOM 5977 C C . ASN B 1 336 ? 20.938 1.824 8.734 1 57.81 336 ASN B C 1
ATOM 5979 O O . ASN B 1 336 ? 21.938 2.193 8.117 1 57.81 336 ASN B O 1
ATOM 5983 N N . SER B 1 337 ? 19.875 2.463 8.93 1 53.62 337 SER B N 1
ATOM 5984 C CA . SER B 1 337 ? 19.953 3.898 8.68 1 53.62 337 SER B CA 1
ATOM 5985 C C . SER B 1 337 ? 20.812 4.598 9.719 1 53.62 337 SER B C 1
ATOM 5987 O O . SER B 1 337 ? 21.141 4.016 10.75 1 53.62 337 SER B O 1
ATOM 5989 N N . ASN B 1 338 ? 21.25 5.801 9.328 1 56 338 ASN B N 1
ATOM 5990 C CA . ASN B 1 338 ? 22.141 6.496 10.242 1 56 338 ASN B CA 1
ATOM 5991 C C . ASN B 1 338 ? 21.516 6.656 11.625 1 56 338 ASN B C 1
ATOM 5993 O O . ASN B 1 338 ? 22.172 6.402 12.641 1 56 338 ASN B O 1
ATOM 5997 N N . PRO B 1 339 ? 20.359 6.949 11.703 1 57.19 339 PRO B N 1
ATOM 5998 C CA . PRO B 1 339 ? 19.812 7.008 13.062 1 57.19 339 PRO B CA 1
ATOM 5999 C C . PRO B 1 339 ? 19.781 5.641 13.742 1 57.19 339 PRO B C 1
ATOM 6001 O O . PRO B 1 339 ? 20 5.543 14.945 1 57.19 339 PRO B O 1
ATOM 6004 N N . GLU B 1 340 ? 19.578 4.688 12.898 1 63.41 340 GLU B N 1
ATOM 6005 C CA . GLU B 1 340 ? 19.594 3.336 13.453 1 63.41 340 GLU B CA 1
ATOM 6006 C C . GLU B 1 340 ? 20.984 2.938 13.898 1 63.41 340 GLU B C 1
ATOM 6008 O O . GLU B 1 340 ? 21.156 2.291 14.938 1 63.41 340 GLU B O 1
ATOM 6013 N N . ARG B 1 341 ? 21.906 3.381 13.117 1 71.5 341 ARG B N 1
ATOM 6014 C CA . ARG B 1 341 ? 23.281 3.096 13.469 1 71.5 341 ARG B CA 1
ATOM 6015 C C . ARG B 1 341 ? 23.672 3.77 14.781 1 71.5 341 ARG B C 1
ATOM 6017 O O . ARG B 1 341 ? 24.406 3.199 15.586 1 71.5 341 ARG B O 1
ATOM 6024 N N . GLN B 1 342 ? 23.031 4.906 14.93 1 69.62 342 GLN B N 1
ATOM 6025 C CA . GLN B 1 342 ? 23.328 5.594 16.188 1 69.62 342 GLN B CA 1
ATOM 6026 C C . GLN B 1 342 ? 22.703 4.848 17.375 1 69.62 342 GLN B C 1
ATOM 6028 O O . GLN B 1 342 ? 23.312 4.781 18.438 1 69.62 342 GLN B O 1
ATOM 6033 N N . LYS B 1 343 ? 21.703 4.25 17.125 1 72.06 343 LYS B N 1
ATOM 6034 C CA . LYS B 1 343 ? 21.062 3.447 18.156 1 72.06 343 LYS B CA 1
ATOM 6035 C C . LYS B 1 343 ? 21.844 2.166 18.422 1 72.06 343 LYS B C 1
ATOM 6037 O O . LYS B 1 343 ? 22.016 1.752 19.578 1 72.06 343 LYS B O 1
ATOM 6042 N N . VAL B 1 344 ? 22.328 1.639 17.375 1 76.94 344 VAL B N 1
ATOM 6043 C CA . VAL B 1 344 ? 23.172 0.453 17.516 1 76.94 344 VAL B CA 1
ATOM 6044 C C . VAL B 1 344 ? 24.422 0.803 18.312 1 76.94 344 VAL B C 1
ATOM 6046 O O . VAL B 1 344 ? 24.844 0.045 19.188 1 76.94 344 VAL B O 1
ATOM 6049 N N . LYS B 1 345 ? 24.875 1.942 17.953 1 78.12 345 LYS B N 1
ATOM 6050 C CA . LYS B 1 345 ? 26.062 2.443 18.656 1 78.12 345 LYS B CA 1
ATOM 6051 C C . LYS B 1 345 ? 25.781 2.613 20.141 1 78.12 345 LYS B C 1
ATOM 6053 O O . LYS B 1 345 ? 26.594 2.213 20.984 1 78.12 345 LYS B O 1
ATOM 6058 N N . LYS B 1 346 ? 24.688 3.105 20.375 1 76.19 346 LYS B N 1
ATOM 6059 C CA . LYS B 1 346 ? 24.297 3.32 21.766 1 76.19 346 LYS B CA 1
ATOM 6060 C C . LYS B 1 346 ? 24.078 1.993 22.484 1 76.19 346 LYS B C 1
ATOM 6062 O O . LYS B 1 346 ? 24.516 1.812 23.609 1 76.19 346 LYS B O 1
ATOM 6067 N N . ARG B 1 347 ? 23.484 1.099 21.828 1 77 347 ARG B N 1
ATOM 6068 C CA . ARG B 1 347 ? 23.234 -0.21 22.422 1 77 347 ARG B CA 1
ATOM 6069 C C . ARG B 1 347 ? 24.547 -0.97 22.609 1 77 347 ARG B C 1
ATOM 6071 O O . ARG B 1 347 ? 24.734 -1.66 23.625 1 77 347 ARG B O 1
ATOM 6078 N N . TYR B 1 348 ? 25.391 -0.847 21.656 1 79.75 348 TYR B N 1
ATOM 6079 C CA . TYR B 1 348 ? 26.719 -1.453 21.75 1 79.75 348 TYR B CA 1
ATOM 6080 C C . TYR B 1 348 ? 27.453 -0.963 22.984 1 79.75 348 TYR B C 1
ATOM 6082 O O . TYR B 1 348 ? 28.062 -1.757 23.719 1 79.75 348 TYR B O 1
ATOM 6090 N N . GLN B 1 349 ? 27.297 0.271 23.219 1 78.88 349 GLN B N 1
ATOM 6091 C CA . GLN B 1 349 ? 27.922 0.869 24.406 1 78.88 349 GLN B CA 1
ATOM 6092 C C . GLN B 1 349 ? 27.266 0.363 25.688 1 78.88 349 GLN B C 1
ATOM 6094 O O . GLN B 1 349 ? 27.953 0.065 26.656 1 78.88 349 GLN B O 1
ATOM 6099 N N . GLU B 1 350 ? 26.125 0.129 25.625 1 74.94 350 GLU B N 1
ATOM 6100 C CA . GLU B 1 350 ? 25.391 -0.284 26.812 1 74.94 350 GLU B CA 1
ATOM 6101 C C . GLU B 1 350 ? 25.609 -1.761 27.125 1 74.94 350 GLU B C 1
ATOM 6103 O O . GLU B 1 350 ? 25.719 -2.148 28.281 1 74.94 350 GLU B O 1
ATOM 6108 N N . ILE B 1 351 ? 25.75 -2.525 26.062 1 76.5 351 ILE B N 1
ATOM 6109 C CA . ILE B 1 351 ? 25.891 -3.965 26.25 1 76.5 351 ILE B CA 1
ATOM 6110 C C . ILE B 1 351 ? 27.344 -4.309 26.594 1 76.5 351 ILE B C 1
ATOM 6112 O O . ILE B 1 351 ? 27.594 -5.117 27.484 1 76.5 351 ILE B O 1
ATOM 6116 N N . TYR B 1 352 ? 28.25 -3.648 25.922 1 78.38 352 TYR B N 1
ATOM 6117 C CA . TYR B 1 352 ? 29.641 -4.094 26.047 1 78.38 352 TYR B CA 1
ATOM 6118 C C . TYR B 1 352 ? 30.484 -3.051 26.75 1 78.38 352 TYR B C 1
ATOM 6120 O O . TYR B 1 352 ? 31.656 -3.293 27.047 1 78.38 352 TYR B O 1
ATOM 6128 N N . ASN B 1 353 ? 29.828 -1.932 27.156 1 76.25 353 ASN B N 1
ATOM 6129 C CA . ASN B 1 353 ? 30.547 -0.822 27.766 1 76.25 353 ASN B CA 1
ATOM 6130 C C . ASN B 1 353 ? 31.781 -0.432 26.953 1 76.25 353 ASN B C 1
ATOM 6132 O O . ASN B 1 353 ? 32.844 -0.136 27.531 1 76.25 353 ASN B O 1
ATOM 6136 N N . LYS B 1 354 ? 31.672 -0.573 25.625 1 80.31 354 LYS B N 1
ATOM 6137 C CA . LYS B 1 354 ? 32.719 -0.209 24.672 1 80.31 354 LYS B CA 1
ATOM 6138 C C . LYS B 1 354 ? 32.188 0.748 23.609 1 80.31 354 LYS B C 1
ATOM 6140 O O . LYS B 1 354 ? 30.969 0.796 23.359 1 80.31 354 LYS B O 1
ATOM 6145 N N . ASP B 1 355 ? 32.969 1.554 23.156 1 80.31 355 ASP B N 1
ATOM 6146 C CA . ASP B 1 355 ? 32.625 2.461 22.062 1 80.31 355 ASP B CA 1
ATOM 6147 C C . ASP B 1 355 ? 32.75 1.769 20.719 1 80.31 355 ASP B C 1
ATOM 6149 O O . ASP B 1 355 ? 33.844 1.333 20.328 1 80.31 355 ASP B O 1
ATOM 6153 N N . LEU B 1 356 ? 31.719 1.74 20.031 1 81.69 356 LEU B N 1
ATOM 6154 C CA . LEU B 1 356 ? 31.688 1.044 18.75 1 81.69 356 LEU B CA 1
ATOM 6155 C C . LEU B 1 356 ? 32.656 1.691 17.766 1 81.69 356 LEU B C 1
ATOM 6157 O O . LEU B 1 356 ? 33.375 0.994 17.031 1 81.69 356 LEU B O 1
ATOM 6161 N N . VAL B 1 357 ? 32.688 2.969 17.766 1 78.94 357 VAL B N 1
ATOM 6162 C CA . VAL B 1 357 ? 33.531 3.705 16.844 1 78.94 357 VAL B CA 1
ATOM 6163 C C . VAL B 1 357 ? 35 3.391 17.125 1 78.94 357 VAL B C 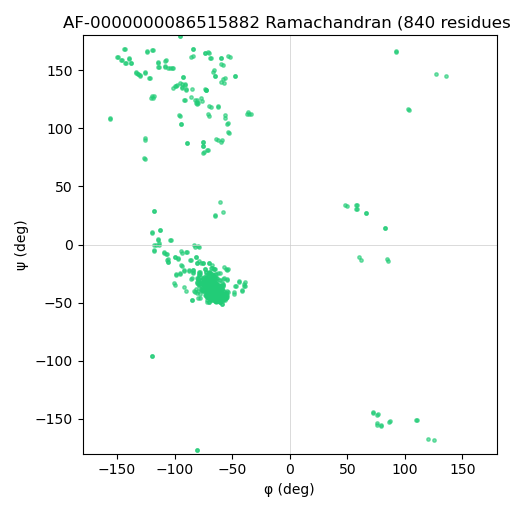1
ATOM 6165 O O . VAL B 1 357 ? 35.781 3.166 16.203 1 78.94 357 VAL B O 1
ATOM 6168 N N . LYS B 1 358 ? 35.312 3.293 18.328 1 79.25 358 LYS B N 1
ATOM 6169 C CA . LYS B 1 358 ? 36.688 2.986 18.719 1 79.25 358 LYS B CA 1
ATOM 6170 C C . LYS B 1 358 ? 37.062 1.547 18.375 1 79.25 358 LYS B C 1
ATOM 6172 O O . LYS B 1 358 ? 38.188 1.278 17.922 1 79.25 358 LYS B O 1
ATOM 6177 N N . ASP B 1 359 ? 36.125 0.724 18.562 1 80.94 359 ASP B N 1
ATOM 6178 C CA . ASP B 1 359 ? 36.375 -0.679 18.25 1 80.94 359 ASP B CA 1
ATOM 6179 C C . ASP B 1 359 ? 36.562 -0.884 16.75 1 80.94 359 ASP B C 1
ATOM 6181 O O . ASP B 1 359 ? 37.438 -1.623 16.312 1 80.94 359 ASP B O 1
ATOM 6185 N N . LEU B 1 360 ? 35.781 -0.247 16.062 1 80 360 LEU B N 1
ATOM 6186 C CA . LEU B 1 360 ? 35.875 -0.357 14.602 1 80 360 LEU B CA 1
ATOM 6187 C C . LEU B 1 360 ? 37.156 0.273 14.086 1 80 360 LEU B C 1
ATOM 6189 O O . LEU B 1 360 ? 37.781 -0.257 13.164 1 80 360 LEU B O 1
ATOM 6193 N N . ASP B 1 361 ? 37.438 1.372 14.656 1 76.12 361 ASP B N 1
ATOM 6194 C CA . ASP B 1 361 ? 38.688 2.07 14.312 1 76.12 361 ASP B CA 1
ATOM 6195 C C . ASP B 1 361 ? 39.906 1.19 14.57 1 76.12 361 ASP B C 1
ATOM 6197 O O . ASP B 1 361 ? 40.875 1.226 13.812 1 76.12 361 ASP B O 1
ATOM 6201 N N . ALA B 1 362 ? 39.812 0.415 15.539 1 77 362 ALA B N 1
ATOM 6202 C CA . ALA B 1 362 ? 40.906 -0.444 15.945 1 77 362 ALA B CA 1
ATOM 6203 C C . ALA B 1 362 ? 41 -1.684 15.062 1 77 362 ALA B C 1
ATOM 6205 O O . ALA B 1 362 ? 42.094 -2.209 14.828 1 77 362 ALA B O 1
ATOM 6206 N N . GLU B 1 363 ? 39.875 -2.072 14.57 1 75.38 363 GLU B N 1
ATOM 6207 C CA . GLU B 1 363 ? 39.812 -3.371 13.906 1 75.38 363 GLU B CA 1
ATOM 6208 C C . GLU B 1 363 ? 39.906 -3.223 12.391 1 75.38 363 GLU B C 1
ATOM 6210 O O . GLU B 1 363 ? 40.281 -4.164 11.688 1 75.38 363 GLU B O 1
ATOM 6215 N N . LEU B 1 364 ? 39.5 -2.102 11.953 1 72.94 364 LEU B N 1
ATOM 6216 C CA . LEU B 1 364 ? 39.5 -1.896 10.508 1 72.94 364 LEU B CA 1
ATOM 6217 C C . LEU B 1 364 ? 40.656 -1.005 10.07 1 72.94 364 LEU B C 1
ATOM 6219 O O . LEU B 1 364 ? 41.25 -0.313 10.891 1 72.94 364 LEU B O 1
ATOM 6223 N N . SER B 1 365 ? 41.062 -1.273 8.781 1 66.75 365 SER B N 1
ATOM 6224 C CA . SER B 1 365 ? 42.156 -0.467 8.25 1 66.75 365 SER B CA 1
ATOM 6225 C C . SER B 1 365 ? 41.844 0.038 6.848 1 66.75 365 SER B C 1
ATOM 6227 O O . SER B 1 365 ? 40.969 -0.498 6.176 1 66.75 365 SER B O 1
ATOM 6229 N N . GLY B 1 366 ? 42.375 1.271 6.523 1 58.25 366 GLY B N 1
ATOM 6230 C CA . GLY B 1 366 ? 42.312 1.805 5.172 1 58.25 366 GLY B CA 1
ATOM 6231 C C . GLY B 1 366 ? 41.031 2.568 4.883 1 58.25 366 GLY B C 1
ATOM 6232 O O . GLY B 1 366 ? 40.406 3.125 5.793 1 58.25 366 GLY B O 1
ATOM 6233 N N . ILE B 1 367 ? 40.656 2.576 3.691 1 56.53 367 ILE B N 1
ATOM 6234 C CA . ILE B 1 367 ? 39.531 3.318 3.18 1 56.53 367 ILE B CA 1
ATOM 6235 C C . ILE B 1 367 ? 38.219 2.723 3.734 1 56.53 367 ILE B C 1
ATOM 6237 O O . ILE B 1 367 ? 37.281 3.447 3.998 1 56.53 367 ILE B O 1
ATOM 6241 N N . TYR B 1 368 ? 38.281 1.523 4.027 1 62.88 368 TYR B N 1
ATOM 6242 C CA . TYR B 1 368 ? 37.156 0.812 4.586 1 62.88 368 TYR B CA 1
ATOM 6243 C C . TYR B 1 368 ? 36.844 1.285 6.004 1 62.88 368 TYR B C 1
ATOM 6245 O O . TYR B 1 368 ? 35.688 1.479 6.367 1 62.88 368 TYR B O 1
ATOM 6253 N N . GLN B 1 369 ? 37.875 1.483 6.637 1 66.94 369 GLN B N 1
ATOM 6254 C CA . GLN B 1 369 ? 37.75 2.029 7.984 1 66.94 369 GLN B CA 1
ATOM 6255 C C . GLN B 1 369 ? 37.094 3.414 7.961 1 66.94 369 GLN B C 1
ATOM 6257 O O . GLN B 1 369 ? 36.188 3.688 8.727 1 66.94 369 GLN B O 1
ATOM 6262 N N . ASP B 1 370 ? 37.562 4.176 7.125 1 61.88 370 ASP B N 1
ATOM 6263 C CA . ASP B 1 370 ? 37.062 5.539 7.02 1 61.88 370 ASP B CA 1
ATOM 6264 C C . ASP B 1 370 ? 35.562 5.543 6.648 1 61.88 370 ASP B C 1
ATOM 6266 O O . ASP B 1 370 ? 34.812 6.355 7.168 1 61.88 370 ASP B O 1
ATOM 6270 N N . LEU B 1 371 ? 35.25 4.648 5.887 1 63.84 371 LEU B N 1
ATOM 6271 C CA . LEU B 1 371 ? 33.875 4.555 5.414 1 63.84 371 LEU B CA 1
ATOM 6272 C C . LEU B 1 371 ? 32.938 4.125 6.543 1 63.84 371 LEU B C 1
ATOM 6274 O O . LEU B 1 371 ? 31.875 4.723 6.742 1 63.84 371 LEU B O 1
ATOM 6278 N N . MET B 1 372 ? 33.344 3.164 7.227 1 67.62 372 MET B N 1
ATOM 6279 C CA . MET B 1 372 ? 32.5 2.629 8.297 1 67.62 372 MET B CA 1
ATOM 6280 C C . MET B 1 372 ? 32.375 3.631 9.438 1 67.62 372 MET B C 1
ATOM 6282 O O . MET B 1 372 ? 31.297 3.795 10 1 67.62 372 MET B O 1
ATOM 6286 N N . LEU B 1 373 ? 33.469 4.309 9.664 1 69.25 373 LEU B N 1
ATOM 6287 C CA . LEU B 1 373 ? 33.438 5.305 10.727 1 69.25 373 LEU B CA 1
ATOM 6288 C C . LEU B 1 373 ? 32.594 6.512 10.328 1 69.25 373 LEU B C 1
ATOM 6290 O O . LEU B 1 373 ? 31.891 7.078 11.156 1 69.25 373 LEU B O 1
ATOM 6294 N N . ALA B 1 374 ? 32.625 6.75 9.086 1 64.81 374 ALA B N 1
ATOM 6295 C CA . ALA B 1 374 ? 31.812 7.855 8.578 1 64.81 374 ALA B CA 1
ATOM 6296 C C . ALA B 1 374 ? 30.328 7.543 8.672 1 64.81 374 ALA B C 1
ATOM 6298 O O . ALA B 1 374 ? 29.516 8.414 8.992 1 64.81 374 ALA B O 1
ATOM 6299 N N . LEU B 1 375 ? 30.094 6.336 8.484 1 64.69 375 LEU B N 1
ATOM 6300 C CA . LEU B 1 375 ? 28.688 5.906 8.484 1 64.69 375 LEU B CA 1
ATOM 6301 C C . LEU B 1 375 ? 28.125 5.898 9.898 1 64.69 375 LEU B C 1
ATOM 6303 O O . LEU B 1 375 ? 26.906 5.977 10.086 1 64.69 375 LEU B O 1
ATOM 6307 N N . LEU B 1 376 ? 29.031 5.828 10.828 1 67.44 376 LEU B N 1
ATOM 6308 C CA . LEU B 1 376 ? 28.609 5.77 12.219 1 67.44 376 LEU B CA 1
ATOM 6309 C C . LEU B 1 376 ? 28.578 7.164 12.836 1 67.44 376 LEU B C 1
ATOM 6311 O O . LEU B 1 376 ? 28.141 7.332 13.977 1 67.44 376 LEU B O 1
ATOM 6315 N N . MET B 1 377 ? 29.031 8.102 12.148 1 62.56 377 MET B N 1
ATOM 6316 C CA . MET B 1 377 ? 29 9.477 12.617 1 62.56 377 MET B CA 1
ATOM 6317 C C . MET B 1 377 ? 27.578 10.039 12.578 1 62.56 377 MET B C 1
ATOM 6319 O O . MET B 1 377 ? 26.797 9.695 11.695 1 62.56 377 MET B O 1
ATOM 6323 N N . PRO B 1 378 ? 27.25 10.648 13.656 1 58 378 PRO B N 1
ATOM 6324 C CA . PRO B 1 378 ? 25.969 11.344 13.578 1 58 378 PRO B CA 1
ATOM 6325 C C . PRO B 1 378 ? 25.844 12.188 12.312 1 58 378 PRO B C 1
ATOM 6327 O O . PRO B 1 378 ? 26.844 12.688 11.789 1 58 378 PRO B O 1
ATOM 6330 N N . PRO B 1 379 ? 24.641 12.219 11.828 1 50.34 379 PRO B N 1
ATOM 6331 C CA . PRO B 1 379 ? 24.438 12.836 10.516 1 50.34 379 PRO B CA 1
ATOM 6332 C C . PRO B 1 379 ? 25.094 14.203 10.391 1 50.34 379 PRO B C 1
ATOM 6334 O O . PRO B 1 379 ? 25.688 14.516 9.352 1 50.34 379 PRO B O 1
ATOM 6337 N N . LEU B 1 380 ? 25.016 14.961 11.344 1 48.09 380 LEU B N 1
ATOM 6338 C CA . LEU B 1 380 ? 25.594 16.297 11.281 1 48.09 380 LEU B CA 1
ATOM 6339 C C . LEU B 1 380 ? 27.125 16.219 11.211 1 48.09 380 LEU B C 1
ATOM 6341 O O . LEU B 1 380 ? 27.75 16.969 10.469 1 48.09 380 LEU B O 1
ATOM 6345 N N . GLU B 1 381 ? 27.609 15.32 11.977 1 52.69 381 GLU B N 1
ATOM 6346 C CA . GLU B 1 381 ? 29.062 15.195 11.984 1 52.69 381 GLU B CA 1
ATOM 6347 C C . GLU B 1 381 ? 29.562 14.547 10.695 1 52.69 381 GLU B C 1
ATOM 6349 O O . GLU B 1 381 ? 30.625 14.906 10.188 1 52.69 381 GLU B O 1
ATOM 6354 N N . TYR B 1 382 ? 28.719 13.742 10.234 1 50.16 382 TYR B N 1
ATOM 6355 C CA . TYR B 1 382 ? 29.016 13.125 8.945 1 50.16 382 TYR B CA 1
ATOM 6356 C C . TYR B 1 382 ? 29.062 14.172 7.84 1 50.16 382 TYR B C 1
ATOM 6358 O O . TYR B 1 382 ? 29.969 14.164 7.004 1 50.16 382 TYR B O 1
ATOM 6366 N N . ASP B 1 383 ? 28.125 15.016 7.859 1 47.31 383 ASP B N 1
ATOM 6367 C CA . ASP B 1 383 ? 28.125 16.109 6.883 1 47.31 383 ASP B CA 1
ATOM 6368 C C . ASP B 1 383 ? 29.344 17 7.039 1 47.31 383 ASP B C 1
ATOM 6370 O O . ASP B 1 383 ? 29.953 17.406 6.047 1 47.31 383 ASP B O 1
ATOM 6374 N N . ALA B 1 384 ? 29.625 17.281 8.188 1 49.88 384 ALA B N 1
ATOM 6375 C CA . ALA B 1 384 ? 30.797 18.109 8.461 1 49.88 384 ALA B CA 1
ATOM 6376 C C . ALA B 1 384 ? 32.094 17.406 8.031 1 49.88 384 ALA B C 1
ATOM 6378 O O . ALA B 1 384 ? 32.969 18.031 7.473 1 49.88 384 ALA B O 1
ATOM 6379 N N . PHE B 1 385 ? 32.062 16.172 8.25 1 49.72 385 PHE B N 1
ATOM 6380 C CA . PHE B 1 385 ? 33.219 15.352 7.852 1 49.72 385 PHE B CA 1
ATOM 6381 C C . PHE B 1 385 ? 33.344 15.305 6.336 1 49.72 385 PHE B C 1
ATOM 6383 O O . PHE B 1 385 ? 34.438 15.484 5.793 1 49.72 385 PHE B O 1
ATOM 6390 N N . CYS B 1 386 ? 32.219 15.172 5.824 1 46.12 386 CYS B N 1
ATOM 6391 C CA . CYS B 1 386 ? 32.188 15.148 4.363 1 46.12 386 CYS B CA 1
ATOM 6392 C C . CYS B 1 386 ? 32.625 16.5 3.793 1 46.12 386 CYS B C 1
ATOM 6394 O O . CYS B 1 386 ? 33.406 16.547 2.834 1 46.12 386 CYS B O 1
ATOM 6396 N N . LEU B 1 387 ? 32.094 17.5 4.359 1 44.59 387 LEU B N 1
ATOM 6397 C CA . LEU B 1 387 ? 32.438 18.844 3.947 1 44.59 387 LEU B CA 1
ATOM 6398 C C . LEU B 1 387 ? 33.938 19.109 4.203 1 44.59 387 LEU B C 1
ATOM 6400 O O . LEU B 1 387 ? 34.625 19.719 3.369 1 44.59 387 LEU B O 1
ATOM 6404 N N . ASN B 1 388 ? 34.375 18.797 5.285 1 44.81 388 ASN B N 1
ATOM 6405 C CA . ASN B 1 388 ? 35.781 19.031 5.621 1 44.81 388 ASN B CA 1
ATOM 6406 C C . ASN B 1 388 ? 36.719 18.25 4.703 1 44.81 388 ASN B C 1
ATOM 6408 O O . ASN B 1 388 ? 37.75 18.781 4.254 1 44.81 388 ASN B O 1
ATOM 6412 N N . LYS B 1 389 ? 36.312 17.094 4.535 1 46.09 389 LYS B N 1
ATOM 6413 C CA . LYS B 1 389 ? 37.125 16.297 3.652 1 46.09 389 LYS B CA 1
ATOM 6414 C C . LYS B 1 389 ? 37.062 16.812 2.215 1 46.09 389 LYS B C 1
ATOM 6416 O O . LYS B 1 389 ? 38.062 16.797 1.499 1 46.09 389 LYS B O 1
ATOM 6421 N N . ALA B 1 390 ? 35.844 17.234 1.907 1 43.22 390 ALA B N 1
ATOM 6422 C CA . ALA B 1 390 ? 35.688 17.875 0.605 1 43.22 390 ALA B CA 1
ATOM 6423 C C . ALA B 1 390 ? 36.531 19.141 0.5 1 43.22 390 ALA B C 1
ATOM 6425 O O . ALA B 1 390 ? 37.062 19.438 -0.567 1 43.22 390 ALA B O 1
ATOM 6426 N N . MET B 1 391 ? 36.562 19.797 1.496 1 41.81 391 MET B N 1
ATOM 6427 C CA . MET B 1 391 ? 37.312 21.047 1.487 1 41.81 391 MET B CA 1
ATOM 6428 C C . MET B 1 391 ? 38.812 20.797 1.509 1 41.81 391 MET B C 1
ATOM 6430 O O . MET B 1 391 ? 39.594 21.641 1.096 1 41.81 391 MET B O 1
ATOM 6434 N N . LYS B 1 392 ? 39.125 19.844 2.373 1 43.72 392 LYS B N 1
ATOM 6435 C CA . LYS B 1 392 ? 40.562 19.688 2.475 1 43.72 392 LYS B CA 1
ATOM 6436 C C . LYS B 1 392 ? 41.188 19.203 1.158 1 43.72 392 LYS B C 1
ATOM 6438 O O . LYS B 1 392 ? 42.406 19.141 1.011 1 43.72 392 LYS B O 1
ATOM 6443 N N . GLY B 1 393 ? 40.625 19.391 -0.044 1 38.59 393 GLY B N 1
ATOM 6444 C CA . GLY B 1 393 ? 41.281 19.281 -1.334 1 38.59 393 GLY B CA 1
ATOM 6445 C C . GLY B 1 393 ? 41.812 17.875 -1.604 1 38.59 393 GLY B C 1
ATOM 6446 O O . GLY B 1 393 ? 42.688 17.703 -2.465 1 38.59 393 GLY B O 1
ATOM 6447 N N . THR B 1 394 ? 41.875 17 -0.572 1 38.56 394 THR B N 1
ATOM 6448 C CA . THR B 1 394 ? 42.594 15.773 -0.957 1 38.56 394 THR B CA 1
ATOM 6449 C C . THR B 1 394 ? 41.875 15.094 -2.135 1 38.56 394 THR B C 1
ATOM 6451 O O . THR B 1 394 ? 40.688 15.344 -2.383 1 38.56 394 THR B O 1
ATOM 6454 N N . GLY B 1 395 ? 42.562 14.266 -2.988 1 35.28 395 GLY B N 1
ATOM 6455 C CA . GLY B 1 395 ? 42.219 13.633 -4.254 1 35.28 395 GLY B CA 1
ATOM 6456 C C . GLY B 1 395 ? 40.781 13.172 -4.32 1 35.28 395 GLY B C 1
ATOM 6457 O O . GLY B 1 395 ? 40.219 12.727 -3.322 1 35.28 395 GLY B O 1
ATOM 6458 N N . THR B 1 396 ? 39.906 13.836 -5.211 1 38.91 396 THR B N 1
ATOM 6459 C CA . THR B 1 396 ? 38.5 13.961 -5.602 1 38.91 396 THR B CA 1
ATOM 6460 C C . THR B 1 396 ? 37.812 12.594 -5.578 1 38.91 396 THR B C 1
ATOM 6462 O O . THR B 1 396 ? 36.594 12.508 -5.379 1 38.91 396 THR B O 1
ATOM 6465 N N . ASP B 1 397 ? 38.562 11.578 -5.883 1 38.84 397 ASP B N 1
ATOM 6466 C CA . ASP B 1 397 ? 37.938 10.305 -6.215 1 38.84 397 ASP B CA 1
ATOM 6467 C C . ASP B 1 397 ? 37.344 9.648 -4.973 1 38.84 397 ASP B C 1
ATOM 6469 O O . ASP B 1 397 ? 36.25 9.062 -5.031 1 38.84 397 ASP B O 1
ATOM 6473 N N . GLU B 1 398 ? 38.125 9.727 -3.887 1 38.72 398 GLU B N 1
ATOM 6474 C CA . GLU B 1 398 ? 37.688 8.969 -2.715 1 38.72 398 GLU B CA 1
ATOM 6475 C C . GLU B 1 398 ? 36.531 9.656 -2.02 1 38.72 398 GLU B C 1
ATOM 6477 O O . GLU B 1 398 ? 35.594 8.992 -1.563 1 38.72 398 GLU B O 1
ATOM 6482 N N . THR B 1 399 ? 36.531 10.891 -1.915 1 39.19 399 THR B N 1
ATOM 6483 C CA . THR B 1 399 ? 35.438 11.617 -1.257 1 39.19 399 THR B CA 1
ATOM 6484 C C . THR B 1 399 ? 34.156 11.516 -2.061 1 39.19 399 THR B C 1
ATOM 6486 O O . THR B 1 399 ? 33.062 11.391 -1.49 1 39.19 399 THR B O 1
ATOM 6489 N N . THR B 1 400 ? 34.25 11.625 -3.316 1 41.38 400 THR B N 1
ATOM 6490 C CA . THR B 1 400 ? 33.094 11.43 -4.184 1 41.38 400 THR B CA 1
ATOM 6491 C C . THR B 1 400 ? 32.531 10.023 -4.031 1 41.38 400 THR B C 1
ATOM 6493 O O . THR B 1 400 ? 31.328 9.828 -3.992 1 41.38 400 THR B O 1
ATOM 6496 N N . LEU B 1 401 ? 33.531 9.141 -3.842 1 40.25 401 LEU 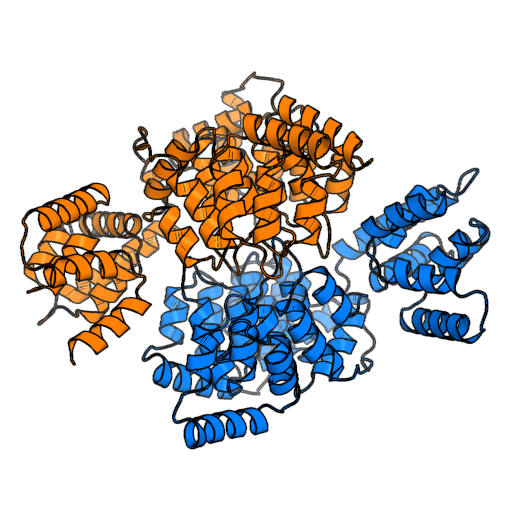B N 1
ATOM 6497 C CA . LEU B 1 401 ? 33.094 7.762 -3.65 1 40.25 401 LEU B CA 1
ATOM 6498 C C . LEU B 1 401 ? 32.375 7.598 -2.316 1 40.25 401 LEU B C 1
ATOM 6500 O O . LEU B 1 401 ? 31.344 6.918 -2.238 1 40.25 401 LEU B O 1
ATOM 6504 N N . ILE B 1 402 ? 32.969 8.203 -1.348 1 41.38 402 ILE B N 1
ATOM 6505 C CA . ILE B 1 402 ? 32.344 8.094 -0.034 1 41.38 402 ILE B CA 1
ATOM 6506 C C . ILE B 1 402 ? 30.969 8.781 -0.057 1 41.38 402 ILE B C 1
ATOM 6508 O O . ILE B 1 402 ? 30 8.258 0.486 1 41.38 402 ILE B O 1
ATOM 6512 N N . SER B 1 403 ? 30.953 9.977 -0.657 1 41.81 403 SER B N 1
ATOM 6513 C CA . SER B 1 403 ? 29.672 10.68 -0.779 1 41.81 403 SER B CA 1
ATOM 6514 C C . SER B 1 403 ? 28.672 9.867 -1.588 1 41.81 403 SER B C 1
ATOM 6516 O O . SER B 1 403 ? 27.484 9.852 -1.265 1 41.81 403 SER B O 1
ATOM 6518 N N . LEU B 1 404 ? 29.156 9.281 -2.604 1 40.78 404 LEU B N 1
ATOM 6519 C CA . LEU B 1 404 ? 28.328 8.445 -3.467 1 40.78 404 LEU B CA 1
ATOM 6520 C C . LEU B 1 404 ? 27.859 7.195 -2.732 1 40.78 404 LEU B C 1
ATOM 6522 O O . LEU B 1 404 ? 26.703 6.781 -2.875 1 40.78 404 LEU B O 1
ATOM 6526 N N . ILE B 1 405 ? 28.906 6.66 -2 1 41.22 405 ILE B N 1
ATOM 6527 C CA . ILE B 1 405 ? 28.594 5.41 -1.311 1 41.22 405 ILE B CA 1
ATOM 6528 C C . ILE B 1 405 ? 27.656 5.684 -0.145 1 41.22 405 ILE B C 1
ATOM 6530 O O . ILE B 1 405 ? 26.734 4.898 0.121 1 41.22 405 ILE B O 1
ATOM 6534 N N . CYS B 1 406 ? 28.062 6.703 0.496 1 39.91 406 CYS B N 1
ATOM 6535 C CA . CYS B 1 406 ? 27.266 7.012 1.672 1 39.91 406 CYS B CA 1
ATOM 6536 C C . CYS B 1 406 ? 25.844 7.402 1.273 1 39.91 406 CYS B C 1
ATOM 6538 O O . CYS B 1 406 ? 24.906 7.285 2.072 1 39.91 406 CYS B O 1
ATOM 6540 N N . SER B 1 407 ? 25.703 8.047 0.126 1 39.03 407 SER B N 1
ATOM 6541 C CA . SER B 1 407 ? 24.375 8.422 -0.362 1 39.03 407 SER B CA 1
ATOM 6542 C C . SER B 1 407 ? 23.672 7.234 -0.997 1 39.03 407 SER B C 1
ATOM 6544 O O . SER B 1 407 ? 22.469 7.297 -1.262 1 39.03 407 SER B O 1
ATOM 6546 N N . LYS B 1 408 ? 24.438 6.266 -1.512 1 37.19 408 LYS B N 1
ATOM 6547 C CA . LYS B 1 408 ? 23.859 5.176 -2.293 1 37.19 408 LYS B CA 1
ATOM 6548 C C . LYS B 1 408 ? 23.484 3.998 -1.397 1 37.19 408 LYS B C 1
ATOM 6550 O O . LYS B 1 408 ? 24.078 3.807 -0.334 1 37.19 408 LYS B O 1
ATOM 6555 N N . SER B 1 409 ? 22.359 3.51 -1.601 1 36.38 409 SER B N 1
ATOM 6556 C CA . SER B 1 409 ? 21.906 2.303 -0.921 1 36.38 409 SER B CA 1
ATOM 6557 C C . SER B 1 409 ? 22.891 1.154 -1.106 1 36.38 409 SER B C 1
ATOM 6559 O O . SER B 1 409 ? 23.734 1.197 -1.998 1 36.38 409 SER B O 1
ATOM 6561 N N . ALA B 1 410 ? 22.906 0.054 -0.312 1 37.16 410 ALA B N 1
ATOM 6562 C CA . ALA B 1 410 ? 23.766 -1.125 -0.259 1 37.16 410 ALA B CA 1
ATOM 6563 C C . ALA B 1 410 ? 23.969 -1.721 -1.649 1 37.16 410 ALA B C 1
ATOM 6565 O O . ALA B 1 410 ? 25.062 -2.182 -1.981 1 37.16 410 ALA B O 1
ATOM 6566 N N . ALA B 1 411 ? 23.062 -1.697 -2.459 1 39.47 411 ALA B N 1
ATOM 6567 C CA . ALA B 1 411 ? 23.141 -2.367 -3.756 1 39.47 411 ALA B CA 1
ATOM 6568 C C . ALA B 1 411 ? 24.156 -1.684 -4.668 1 39.47 411 ALA B C 1
ATOM 6570 O O . ALA B 1 411 ? 24.891 -2.352 -5.395 1 39.47 411 ALA B O 1
ATOM 6571 N N . ASP B 1 412 ? 24.219 -0.424 -4.504 1 39.16 412 ASP B N 1
ATOM 6572 C CA . ASP B 1 412 ? 25.109 0.33 -5.391 1 39.16 412 ASP B CA 1
ATOM 6573 C C . ASP B 1 412 ? 26.562 0.181 -4.973 1 39.16 412 ASP B C 1
ATOM 6575 O O . ASP B 1 412 ? 27.469 0.371 -5.785 1 39.16 412 ASP B O 1
ATOM 6579 N N . LEU B 1 413 ? 26.719 -0.25 -3.875 1 41.03 413 LEU B N 1
ATOM 6580 C CA . LEU B 1 413 ? 28.094 -0.352 -3.387 1 41.03 413 LEU B CA 1
ATOM 6581 C C . LEU B 1 413 ? 28.812 -1.539 -4.023 1 41.03 413 LEU B C 1
ATOM 6583 O O . LEU B 1 413 ? 30 -1.463 -4.316 1 41.03 413 LEU B O 1
ATOM 6587 N N . ASP B 1 414 ? 28.141 -2.52 -4.273 1 40.66 414 ASP B N 1
ATOM 6588 C CA . ASP B 1 414 ? 28.766 -3.672 -4.914 1 40.66 414 ASP B CA 1
ATOM 6589 C C . ASP B 1 414 ? 29.219 -3.336 -6.336 1 40.66 414 ASP B C 1
ATOM 6591 O O . ASP B 1 414 ? 30.297 -3.748 -6.766 1 40.66 414 ASP B O 1
ATOM 6595 N N . ASP B 1 415 ? 28.406 -2.619 -6.992 1 40.28 415 ASP B N 1
ATOM 6596 C CA . ASP B 1 415 ? 28.781 -2.244 -8.352 1 40.28 415 ASP B CA 1
ATOM 6597 C C . ASP B 1 415 ? 30.016 -1.345 -8.359 1 40.28 415 ASP B C 1
ATOM 6599 O O . ASP B 1 415 ? 30.891 -1.481 -9.219 1 40.28 415 ASP B O 1
ATOM 6603 N N . ILE B 1 416 ? 30.078 -0.635 -7.453 1 40.16 416 ILE B N 1
ATOM 6604 C CA . ILE B 1 416 ? 31.25 0.242 -7.352 1 40.16 416 ILE B CA 1
ATOM 6605 C C . ILE B 1 416 ? 32.5 -0.586 -7.051 1 40.16 416 ILE B C 1
ATOM 6607 O O . ILE B 1 416 ? 33.562 -0.355 -7.637 1 40.16 416 ILE B O 1
ATOM 6611 N N . LYS B 1 417 ? 32.312 -1.535 -6.246 1 40.72 417 LYS B N 1
ATOM 6612 C CA . LYS B 1 417 ? 33.406 -2.424 -5.953 1 40.72 417 LYS B CA 1
ATOM 6613 C C . LYS B 1 417 ? 33.969 -3.074 -7.227 1 40.72 417 LYS B C 1
ATOM 6615 O O . LYS B 1 417 ? 35.156 -3.15 -7.43 1 40.72 417 LYS B O 1
ATOM 6620 N N . ASN B 1 418 ? 32.969 -3.467 -7.945 1 40 418 ASN B N 1
ATOM 6621 C CA . ASN B 1 418 ? 33.375 -4.164 -9.156 1 40 418 ASN B CA 1
ATOM 6622 C C . ASN B 1 418 ? 34.062 -3.217 -10.148 1 40 418 ASN B C 1
ATOM 6624 O O . ASN B 1 418 ? 35.031 -3.592 -10.812 1 40 418 ASN B O 1
ATOM 6628 N N . GLU B 1 419 ? 33.594 -2.098 -10.148 1 39.25 419 GLU B N 1
ATOM 6629 C CA . GLU B 1 419 ? 34.188 -1.136 -11.078 1 39.25 419 GLU B CA 1
ATOM 6630 C C . GLU B 1 419 ? 35.531 -0.65 -10.586 1 39.25 419 GLU B C 1
ATOM 6632 O O . GLU B 1 419 ? 36.438 -0.399 -11.383 1 39.25 419 GLU B O 1
ATOM 6637 N N . TYR B 1 420 ? 35.781 -0.599 -9.43 1 37.28 420 TYR B N 1
ATOM 6638 C CA . TYR B 1 420 ? 37.062 -0.18 -8.883 1 37.28 420 TYR B CA 1
ATOM 6639 C C . TYR B 1 420 ? 38.125 -1.229 -9.148 1 37.28 420 TYR B C 1
ATOM 6641 O O . TYR B 1 420 ? 39.281 -0.893 -9.359 1 37.28 420 TYR B O 1
ATOM 6649 N N . LYS B 1 421 ? 37.844 -2.457 -9.148 1 40.47 421 LYS B N 1
ATOM 6650 C CA . LYS B 1 421 ? 38.812 -3.5 -9.445 1 40.47 421 LYS B CA 1
ATOM 6651 C C . LYS B 1 421 ? 39.281 -3.42 -10.898 1 40.47 421 LYS B C 1
ATOM 6653 O O . LYS B 1 421 ? 40.344 -3.918 -11.242 1 40.47 421 LYS B O 1
ATOM 6658 N N . LYS B 1 422 ? 38.531 -2.814 -11.68 1 37.81 422 LYS B N 1
ATOM 6659 C CA . LYS B 1 422 ? 39.031 -2.697 -13.055 1 37.81 422 LYS B CA 1
ATOM 6660 C C . LYS B 1 422 ? 39.969 -1.514 -13.203 1 37.81 422 LYS B C 1
ATOM 6662 O O . LYS B 1 422 ? 40.938 -1.591 -13.945 1 37.81 422 LYS B O 1
#

InterPro domains:
  IPR001464 Annexin [PR00196] (2-24)
  IPR001464 Annexin [PR00196] (42-58)
  IPR001464 Annexin [PR00196] (69-90)
  IPR001464 Annexin [PR00196] (226-246)
  IPR001464 Annexin [PR00196] (270-283)
  IPR018252 Annexin repeat, conserved site [PS00223] (230-282)
  IPR018502 Annexin repeat [PF00191] (1-57)
  IPR018502 Annexin repeat [PF00191] (65-129)
  IPR018502 Annexin repeat [PF00191] (217-282)
  IPR018502 Annexin repeat [PF00191] (311-375)
  IPR018502 Annexin repeat [PF00191] (382-422)
  IPR018502 Annexin repeat [PS51897] (1-59)
  IPR018502 Annexin repeat [PS51897] (60-131)
  IPR018502 Annexin repeat [PS51897] (213-284)
  IPR018502 Annexin repeat [PS51897] (304-377)
  IPR018502 Annexin repeat [PS51897] (378-422)
  IPR018502 Annexin repeat [SM00335] (5-57)
  IPR018502 Annexin repeat [SM00335] (77-129)
  IPR018502 Annexin repeat [SM00335] (230-282)
  IPR018502 Annexin repeat [SM00335] (323-375)

pLDDT: mean 80.94, std 18.96, range [35.06, 98.12]

Sequence (844 aa):
MKGPGTKEDVIIEVVTRNSNSQRQTVKKRFTEIYNQDLVERIKSELTGDFKDTILALLMPPVELDVDTLYKSMKGLGADEPTLIGVICSKTGADLDEVKQEYKKEYKSDLESDVRKETKGDLRDLLVQLLAGNKDKDPKVDQVKAEKDATTLYGQPKPSVVKEIFLKNSLPQIKAISDAHKKIFHKDISVSIKRASCGDAEEAYLACALRQQNKTKYFADRLRSSLKRAGVNNRQLIWALVSRSEKDLPAIKGKYRQLYGSPLREDVKTETTGDYEKTLLTIIDKVGEEKPTDEEDPSLTTDDEINEYDEDAVKLHKAMAGAGAKEDVITEVITRNSNPERQKVKKRYQEIYNKDLVKDLDAELSGIYQDLMLALLMPPLEYDAFCLNKAMKGTGTDETTLISLICSKSAADLDDIKNEYKKMKGPGTKEDVIIEVVTRNSNSQRQTVKKRFTEIYNQDLVERIKSELTGDFKDTILALLMPPVELDVDTLYKSMKGLGADEPTLIGVICSKTGADLDEVKQEYKKEYKSDLESDVRKETKGDLRDLLVQLLAGNKDKDPKVDQVKAEKDATTLYGQPKPSVVKEIFLKNSLPQIKAISDAHKKIFHKDISVSIKRASCGDAEEAYLACALRQQNKTKYFADRLRSSLKRAGVNNRQLIWALVSRSEKDLPAIKGKYRQLYGSPLREDVKTETTGDYEKTLLTIIDKVGEEKPTDEEDPSLTTDDEINEYDEDAVKLHKAMAGAGAKEDVITEVITRNSNPERQKVKKRYQEIYNKDLVKDLDAELSGIYQDLMLALLMPPLEYDAFCLNKAMKGTGTDETTLISLICSKSAADLDDIKNEYKK

Foldseek 3Di:
DPDPDPPLVVLLCVLLVDQQVVLQVVQVVCCVPVVDGPLVVLVVPDDDLLSVLSNLSSDDLLVNLLVLLVVQLPDDAGVLLLLLLSLLLDALVSLVSSQVVNCVPVVDGSLVSLCVRDDDLSNLLSSLSSVSPQAPDLDEDLVVLLVLLVCLQVPLAQVSLSCQRNVHHLNNLQSNQVNNCVPVVEGSLQSLPVHDDDSSSVSSVLNNCCSNDVLLSLLVQCCVQLDDPAHVSSSNSSSLSSCLPPCLQASQQSNCLVAQDGSLLSLCVRDDDSSNVSSNSSSVVDHHDHDPDDPPPSHQDPVLLVVLLVLLVQQCVQQVDDARPLVSLCCSLQVGHQNSLQSNQVNNCVPVVDGSLVSLCVRDDDLSNVLSSLSNDRPVVSVVVLVVVVPVPDDPPSSVVSVCVSSDHPVVVVVVVVVVVD/DPDPDPPLVVLLCVLLVDQQVVLQVVQVVCCVPVVDGPLVVLVVPDDDLLSVLSNLSNDDLLVNLLVLLVVQLDDDAGPLLLLLLSLLLDALVSLVSSQVVNCVPVVDGSLVSLCVRDDDLSNLLSSLSSVRPQAPDLDEDLVVLLVLLVCLQVPLAQVSLSCQRNVHHLNNLQSNQVSNCVPVVEGSLQSLPVHDDDSSSVSSVLNNCCSNDVLLSLLVQCCVQLDDPAHVSSSNSSSLSSCLPPCLQASQQSNCLVAQDGSLLSLCVRDDDSSNVSSNSSSVVDHHDHDPDDPPPSHQDPVLLVVLLVLLVQQCVQQPDDARPLVSLCCSLQVGHQNSLQSNQVNNCVPVVDGSLVSLCVRDDDLSNVLSSLSNDRPVVSVVVLVVVVPVPDDPPSSVVSVCVSSDHPVVVVVVVVVVVD

Organism: NCBI:txid100452

Nearest PDB structures (foldseek):
  8w5s-assembly3_C  TM=8.968E-01  e=2.041E-18  Homo sapiens
  1mcx-assembly1_A  TM=8.626E-01  e=5.560E-17  Sus scrofa
  7pc7-assembly1_A  TM=8.746E-01  e=5.926E-16  Homo sapiens
  1n44-assembly1_A  TM=8.858E-01  e=5.150E-15  Rattus norvegicus
  1dk5-assembly1_A  TM=8.325E-01  e=2.924E-13  Capsicum annuum

Radius of gyration: 28.32 Å; Cα contacts (8 Å, |Δi|>4): 1029; chains: 2; bounding box: 88×73×71 Å

Secondary structure (DSSP, 8-state):
--SSS--HHHHHHHHHHS-HHHHHHHHHHHHHHHSS-HHHHHHHH--HHHHHHHHHHHS-HHHHHHHHHHHHTSSSS--HHHHHHHHHTS-HHHHHHHHHHHHHHHSS-HHHHHHHH--HHHHHHHHHHHHT-TTT-----HHHHHHHHHHHHHS--HHHHHHHHHHS-HHHHHHHHHHHHHHHSS-HHHHHHHH--HHHHHHHHHHHHHHH-HHHHHHHHHHHHHSSSS--HHHHHHHHHHHTTTTHHHHHHHHHHHHSS-HHHHHHHH--HHHHHHHHHHHHTS--PPP-S---GGGS-HHHHHHHHHHHHHHHHHHHSSS--HHHHHHHHHHS-HHHHHHHHHHHHHHHSS-HHHHHHHH--HHHHHHHHHHHS-HHHHHHHHHHHHHTT--HHHHHHHHHHHHS-HHHHHHHHHHHH-/--SSS--HHHHHHHHHHS-HHHHHHHHHHHHHHHSS-HHHHHHHH--HHHHHHHHHHHS-HHHHHHHHHHHHTSSSS--HHHHHHHHHTS-HHHHHHHHHHHHHHHSS-HHHHHHHH--HHHHHHHHHHHHT-TTT-----HHHHHHHHHHHHHS--HHHHHHHHHHS-HHHHHHHHHHHHHHHSS-HHHHHHHH--HHHHHHHHHHHHHHH-HHHHHHHHHHHHHSSSS--HHHHHHHHHHHTTTTHHHHHHHHHHHHSS-HHHHHHHH--HHHHHHHHHHHHTS--PPP-S---GGGS-HHHHHHHHHHHHHHHHHHHSSS--HHHHHHHHHHS-HHHHHHHHHHHHHHHSS-HHHHHHHH--HHHHHHHHHHHS-HHHHHHHHHHHHHTT--HHHHHHHHHHHHS-HHHHHHHHHHHH-